Protein AF-A0A3E0P3C1-F1 (afdb_monomer_lite)

pLDDT: mean 73.98, std 21.39, range [29.39, 98.69]

Sequence (831 aa):
MNRNSLFGRLVDSTGSQTADRPEHHRMRLEPLEDRKMLALTVYVNDNWVNATDPGNPVEVGDFVTNSNDTINPGGIFAEYGVDAFGTVDGTSVGGVDKIFDAIQATDAGGTLNLLEGTYTESDVVIDRAMNFIGADPAQATSLIVPEIASSGDLSNFGPGTHSGIIVYSPSVTVTNVHLDGNGNGSLGGSLNFHQGITTLYDTQNGGDYASLRNGNLPVIQLGPIANQQRSIPALRFQNVTVDNTFWHGITLAAPQGKVYGESGTGLDIQDATVNNVGNGADLNRIGILGLNLDNSPLTPSSNVLNSTVNGAGVGVSLKVFGPPFDFADNDGARSKAGVSLTTVNNATFRAFEIEFSDGQEANLGNVANWTGANNATGIYLNYGAPLLSQFLINGAKIGMHVQNSPAVAQGGPVMYGGAVITGPGTGVAGSVGLLIDNDSTFTNSSNMIIAPSNVFTNFETGVLIQQTETPGDGLPSVLSLDRVSVSGNGTDIVVGDNSILRGQPQTSGSVVITGTGSVEPLFTNFENYYRDNPANSGSPQFSPPRASSQTTGDLSLGAGSTFAPLFTGETGTTGLFDFNSAANYPFATPPDDPVNGVVTAPYGALFNWFGNVTQDGSGQLVVGGTATNGYGYDFLFGSNNVPLGGNQFQLIPTDISDRTTLDIATKLGATNQAPVIGFGLFDIRGNANQWTIPASALNSTAYTTVSINLLSPSVDLTGPDSGMDLSAIAGYVFGGDQGTYNGVQNIPIAFNVDDISTSSLPASQMQVNGTVDLGGATLGGSFRVGYAPTAGQQFTIIDNDAADAVVGTFAGVPEGGSVTIDGQGFTVSYV

Foldseek 3Di:
DDDPDDDQDDDDDPDDDDDDDPDPPPRPPDPPPPPLQQDLAAEEDAEWEFPQDGPDADDQQTWTAQLVAPPCRRVDIDGQLRRYAAAYRNHHDPLRHALLSRLVSHDAQGEYEYEADEHADWANENQGAYEYEYDDVVGGAREYEYNAAADLDPFQQDPRAIAAYEYQYLHYAYYRHEYADQPPVVYPDRARHQEHYEPDEGLPDQFFRQGPPPGGDHHNDDDDCDPVPADARQAHYELYEAYRHAFEYYEDEDYAFHAHDAEDDRLAYYNYEFEAQHDVAAPRREHYEAERYHYLDDPPDFNAYLYEYEHTQEYYAFEYGYDDLDLPDPSTRATQGAHENYEYEAHQAEDYHHERHAERHPHEQYEYDYDADGAYEHYEYAEYAYEHEQYEYYAHQEPYEWALFDQDLSGTHEYDHAYEGAHNALPDPSREDYEFEYDPVGAAATEYEYEANYEFEGHVEREEYEYPHCHPVNAAHEYEYDHYEQEHHNAREEFYPSYEYEEDYPYPAAYEYEAAGEYHHDDPDPVPSPPPPPPDPDDDDDDHDDDDDDPPPRYHYYPNYDYDDPDDDDDDPDALDDLQDKDWFDDDDDDPDDDPQKDQDDDDDDDDFQFTWTRPRPQEIETAGQNPPPPQEGEDEDFDWDDPPPSMIGTDARACVPPFKHKHWYAYEPHDDHQKYKYWGQHPVRWIWIDIGGNVQHHHPGIDIDIDGPPPDTLGCDDPPPDRPCVPPDDDDPPDDDDEDEDDDDDQDADEQEEDAPDVDVVQAAEHAEEAENNQHADAYEHDPPDDDDPPDDDHRYHYPPPYAHHDDHHPQDAQRWDAYPNDIDGDHRD

Radius of gyration: 47.44 Å; chains: 1; bounding box: 122×72×143 Å

Secondary structure (DSSP, 8-state):
--------------------------------------EEEEEEEEEEEESSSTTSPP-TT-EEE-TT-SSSTT--EEEBTTTEEEEETTB--TTSSSHHHHHHHEEEEEEEEE-SEEEE-S-EEE-SSEEEE---TTT--EEEE-SSPPP--SSSS-TT---SEEE-SSEEEEES-EEETT--TTSSSS--EEEEEE----SSS-PPEEETTTEEE----PPP--TT-PPPPEEEEES-EEEEEEEEEEEEEPPTT--B-SS-S-EEEES-EEEEESTT--TT-EEEEEESB-----TT--SEES-EEES-SEEEEEE--SS---TT-TTS------EES-EEES-SSEEEEEEEE-S---EES-EEE--SS---EEEEEEEE--EEES-EEES-SEEEEEES----TT-S-EEES--EEE-S-TTSTT-EEEEEE--SSS-S--EEEE-TT-EEESSSEEEEE---S--TTS--EEEEEEEEEE-SSSEEEEE-TTEEEEEEEEESS-EEE-TT-EEE---S-HHHHTTS-TT---S----PPPPPP--GGGEEEPTT-EE--------S---SS---S--------PPS--STTEEE-SSS--S--SS-EEE-SSS-EEE-----SS--EEEEEE-EEEEEETTEEEEE-B--TT-SEEEEEEEE-TT---SEEEEEEEBTTS-EEEEEEEGGGS-SSS-EEEEEETTS--EE----SS---GGGSS-----S----B---------EEEEEE-SS--GGGSEEESS-EE-TTPPEEEEEPTT--PPTT----SEEE-SSS-EES-STT--TT-EEEETTEEEE----

Structure (mmCIF, N/CA/C/O backbone):
data_AF-A0A3E0P3C1-F1
#
_entry.id   AF-A0A3E0P3C1-F1
#
loop_
_atom_site.group_PDB
_atom_site.id
_atom_site.type_symbol
_atom_site.label_atom_id
_atom_site.label_alt_id
_atom_site.label_comp_id
_atom_site.label_asym_id
_atom_site.label_entity_id
_atom_site.label_seq_id
_atom_site.pdbx_PDB_ins_code
_atom_site.Cartn_x
_atom_site.Cartn_y
_atom_site.Cartn_z
_atom_site.occupancy
_atom_site.B_iso_or_equiv
_atom_site.auth_seq_id
_atom_site.auth_comp_id
_atom_site.auth_asym_id
_atom_site.auth_atom_id
_atom_site.pdbx_PDB_model_num
ATOM 1 N N . MET A 1 1 ? 27.665 5.000 -49.048 1.00 35.41 1 MET A N 1
ATOM 2 C CA . MET A 1 1 ? 28.244 6.037 -49.959 1.00 35.41 1 MET A CA 1
ATOM 3 C C . MET A 1 1 ? 27.494 7.369 -49.781 1.00 35.41 1 MET A C 1
ATOM 5 O O . MET A 1 1 ? 26.468 7.573 -50.420 1.00 35.41 1 MET A O 1
ATOM 9 N N . ASN A 1 2 ? 27.981 8.267 -48.909 1.00 34.09 2 ASN A N 1
ATOM 10 C CA . ASN A 1 2 ? 27.317 9.536 -48.547 1.00 34.09 2 ASN A CA 1
ATOM 11 C C . ASN A 1 2 ? 27.172 10.498 -49.737 1.00 34.09 2 ASN A C 1
ATOM 13 O O . ASN A 1 2 ? 28.155 11.047 -50.242 1.00 34.09 2 ASN A O 1
ATOM 17 N N . ARG A 1 3 ? 25.933 10.740 -50.179 1.00 40.00 3 ARG A N 1
ATOM 18 C CA . ARG A 1 3 ? 25.617 11.807 -51.137 1.00 40.00 3 ARG A CA 1
ATOM 19 C C . ARG A 1 3 ? 25.425 13.123 -50.390 1.00 40.00 3 ARG A C 1
ATOM 21 O O . ARG A 1 3 ? 24.310 13.494 -50.047 1.00 40.00 3 ARG A O 1
ATOM 28 N N . ASN A 1 4 ? 26.518 13.856 -50.203 1.00 37.88 4 ASN A N 1
ATOM 29 C CA . ASN A 1 4 ? 26.467 15.248 -49.765 1.00 37.88 4 ASN A CA 1
ATOM 30 C C . ASN A 1 4 ? 25.736 16.091 -50.822 1.00 37.88 4 ASN A C 1
ATOM 32 O O . ASN A 1 4 ? 26.283 16.393 -51.884 1.00 37.88 4 ASN A O 1
ATOM 36 N N . SER A 1 5 ? 24.487 16.463 -50.545 1.00 45.84 5 SER A N 1
ATOM 37 C CA . SER A 1 5 ? 23.762 17.460 -51.333 1.00 45.84 5 SER A CA 1
ATOM 38 C C . SER A 1 5 ? 24.360 18.840 -51.023 1.00 45.84 5 SER A C 1
ATOM 40 O O . SER A 1 5 ? 24.246 19.344 -49.907 1.00 45.84 5 SER A O 1
ATOM 42 N N . LEU A 1 6 ? 25.051 19.427 -52.001 1.00 41.44 6 LEU A N 1
ATOM 43 C CA . LEU A 1 6 ? 25.656 20.756 -51.917 1.00 41.44 6 LEU A CA 1
ATOM 44 C C . LEU A 1 6 ? 24.685 21.810 -52.462 1.00 41.44 6 LEU A C 1
ATOM 46 O O . LEU A 1 6 ? 24.405 21.822 -53.659 1.00 41.44 6 LEU A O 1
ATOM 50 N N . PHE A 1 7 ? 24.236 22.742 -51.619 1.00 51.78 7 PHE A N 1
ATOM 51 C CA . PHE A 1 7 ? 23.599 23.985 -52.067 1.00 51.78 7 PHE A CA 1
ATOM 52 C C . PHE A 1 7 ? 24.527 25.173 -51.803 1.00 51.78 7 PHE A C 1
ATOM 54 O O . PHE A 1 7 ? 24.922 25.436 -50.670 1.00 51.78 7 PHE A O 1
ATOM 61 N N . GLY A 1 8 ? 24.885 25.906 -52.859 1.00 43.03 8 GLY A N 1
ATOM 62 C CA . GLY A 1 8 ? 25.674 27.132 -52.749 1.00 43.03 8 GLY A CA 1
ATOM 63 C C . GLY A 1 8 ? 24.791 28.332 -52.411 1.00 43.03 8 GLY A C 1
ATOM 64 O O . GLY A 1 8 ? 23.916 28.692 -53.196 1.00 43.03 8 GLY A O 1
ATOM 65 N N . ARG A 1 9 ? 25.039 28.991 -51.274 1.00 49.94 9 ARG A N 1
ATOM 66 C CA . ARG A 1 9 ? 24.461 30.306 -50.958 1.00 49.94 9 ARG A CA 1
ATOM 67 C C . ARG A 1 9 ? 25.419 31.399 -51.437 1.00 49.94 9 ARG A C 1
ATOM 69 O O . ARG A 1 9 ? 26.488 31.584 -50.864 1.00 49.94 9 ARG A O 1
ATOM 76 N N . LEU A 1 10 ? 25.036 32.127 -52.485 1.00 46.75 10 LEU A N 1
ATOM 77 C CA . LEU A 1 10 ? 25.715 33.361 -52.895 1.00 46.75 10 LEU A CA 1
ATOM 78 C C . LEU A 1 10 ? 25.395 34.452 -51.868 1.00 46.75 10 LEU A C 1
ATOM 80 O O . LEU A 1 10 ? 24.243 34.859 -51.728 1.00 46.75 10 LEU A O 1
ATOM 84 N N . VAL A 1 11 ? 26.402 34.891 -51.116 1.00 52.03 11 VAL A N 1
ATOM 85 C CA . VAL A 1 11 ? 26.277 36.050 -50.228 1.00 52.03 11 VAL A CA 1
ATOM 86 C C . VAL A 1 11 ? 26.604 37.282 -51.059 1.00 52.03 11 VAL A C 1
ATOM 88 O O . VAL A 1 11 ? 27.761 37.498 -51.411 1.00 52.03 11 VAL A O 1
ATOM 91 N N . ASP A 1 12 ? 25.582 38.057 -51.411 1.00 53.28 12 ASP A N 1
ATOM 92 C CA . ASP A 1 12 ? 25.772 39.319 -52.119 1.00 53.28 12 ASP A CA 1
ATOM 93 C C . ASP A 1 12 ? 26.267 40.375 -51.118 1.00 53.28 12 ASP A C 1
ATOM 95 O O . ASP A 1 12 ? 25.561 40.753 -50.178 1.00 53.28 12 ASP A O 1
ATOM 99 N N . SER A 1 13 ? 27.522 40.802 -51.262 1.00 52.19 13 SER A N 1
ATOM 100 C CA . SER A 1 13 ? 28.108 41.856 -50.439 1.00 52.19 13 SER A CA 1
ATOM 101 C C . SER A 1 13 ? 27.638 43.212 -50.960 1.00 52.19 13 SER A C 1
ATOM 103 O O . SER A 1 13 ? 28.265 43.817 -51.831 1.00 52.19 13 SER A O 1
ATOM 105 N N . THR A 1 14 ? 26.538 43.732 -50.421 1.00 55.81 14 THR A N 1
ATOM 106 C CA . THR A 1 14 ? 26.162 45.131 -50.643 1.00 55.81 14 THR A CA 1
ATOM 107 C C . THR A 1 14 ? 27.131 46.035 -49.885 1.00 55.81 14 THR A C 1
ATOM 109 O O . THR A 1 14 ? 26.941 46.308 -48.701 1.00 55.81 14 THR A O 1
ATOM 112 N N . GLY A 1 15 ? 28.187 46.496 -50.556 1.00 54.06 15 GLY A N 1
ATOM 113 C CA . GLY A 1 15 ? 29.108 47.458 -49.962 1.00 54.06 15 GLY A CA 1
ATOM 114 C C . GLY A 1 15 ? 30.279 47.863 -50.850 1.00 54.06 15 GLY A C 1
ATOM 115 O O . GLY A 1 15 ? 31.320 47.226 -50.827 1.00 54.06 15 GLY A O 1
ATOM 116 N N . SER A 1 16 ? 30.120 49.021 -51.493 1.00 49.97 16 SER A N 1
ATOM 117 C CA . SER A 1 16 ? 31.176 49.916 -51.991 1.00 49.97 16 SER A CA 1
ATOM 118 C C . SER A 1 16 ? 31.812 49.609 -53.351 1.00 49.97 16 SER A C 1
ATOM 120 O O . SER A 1 16 ? 32.634 48.716 -53.529 1.00 49.97 16 SER A O 1
ATOM 122 N N . GLN A 1 17 ? 31.480 50.482 -54.305 1.00 58.97 17 GLN A N 1
ATOM 123 C CA . GLN A 1 17 ? 32.186 50.669 -55.565 1.00 58.97 17 GLN A CA 1
ATOM 124 C C . GLN A 1 17 ? 33.612 51.174 -55.309 1.00 58.97 17 GLN A C 1
ATOM 126 O O . GLN A 1 17 ? 33.792 52.341 -54.980 1.00 58.97 17 GLN A O 1
ATOM 131 N N . THR A 1 18 ? 34.616 50.341 -55.561 1.00 50.94 18 THR A N 1
ATOM 132 C CA . THR A 1 18 ? 35.906 50.786 -56.108 1.00 50.94 18 THR A CA 1
ATOM 133 C C . THR A 1 18 ? 36.514 49.648 -56.913 1.00 50.94 18 THR A C 1
ATOM 135 O O . THR A 1 18 ? 36.553 48.507 -56.462 1.00 50.94 18 THR A O 1
ATOM 138 N N . ALA A 1 19 ? 36.930 49.981 -58.131 1.00 59.31 19 ALA A N 1
ATOM 139 C CA . ALA A 1 19 ? 37.537 49.082 -59.096 1.00 59.31 19 ALA A CA 1
ATOM 140 C C . ALA A 1 19 ? 38.868 48.479 -58.602 1.00 59.31 19 ALA A C 1
ATOM 142 O O . ALA A 1 19 ? 39.541 49.053 -57.750 1.00 59.31 19 ALA A O 1
ATOM 143 N N . ASP A 1 20 ? 39.235 47.368 -59.246 1.00 57.44 20 ASP A N 1
ATOM 144 C CA . ASP A 1 20 ? 40.526 46.663 -59.230 1.00 57.44 20 ASP A CA 1
ATOM 145 C C . ASP A 1 20 ? 40.796 45.632 -58.125 1.00 57.44 20 ASP A C 1
ATOM 147 O O . ASP A 1 20 ? 41.609 45.836 -57.225 1.00 57.44 20 ASP A O 1
ATOM 151 N N . ARG A 1 21 ? 40.237 44.427 -58.322 1.00 54.62 21 ARG A N 1
ATOM 152 C CA . ARG A 1 21 ? 40.994 43.161 -58.475 1.00 54.62 21 ARG A CA 1
ATOM 153 C C . ARG A 1 21 ? 40.035 41.987 -58.739 1.00 54.62 21 ARG A C 1
ATOM 155 O O . ARG A 1 21 ? 38.959 41.959 -58.150 1.00 54.62 21 ARG A O 1
ATOM 162 N N . PRO A 1 22 ? 40.392 40.997 -59.581 1.00 52.56 22 PRO A N 1
ATOM 163 C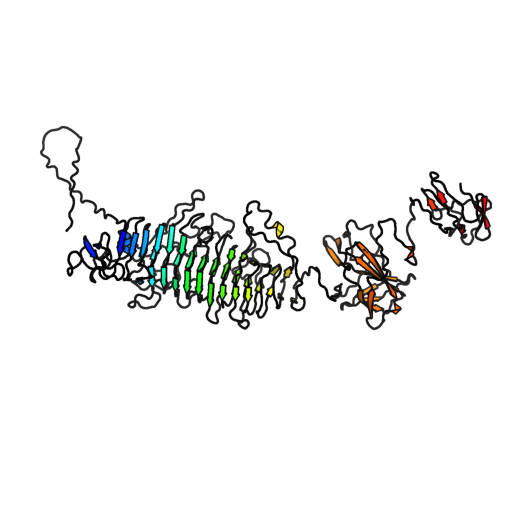 CA . PRO A 1 22 ? 39.622 39.765 -59.693 1.00 52.56 22 PRO A CA 1
ATOM 164 C C . PRO A 1 22 ? 39.881 38.927 -58.437 1.00 52.56 22 PRO A C 1
ATOM 166 O O . PRO A 1 22 ? 40.782 38.088 -58.398 1.00 52.56 22 PRO A O 1
ATOM 169 N N . GLU A 1 23 ? 39.132 39.191 -57.371 1.00 54.38 23 GLU A N 1
ATOM 170 C CA . GLU A 1 23 ? 39.083 38.276 -56.241 1.00 54.38 23 GLU A CA 1
ATOM 171 C C . GLU A 1 23 ? 38.337 37.025 -56.696 1.00 54.38 23 GLU A C 1
ATOM 173 O O . GLU A 1 23 ? 37.133 37.044 -56.944 1.00 54.38 23 GLU A O 1
ATOM 178 N N . HIS A 1 24 ? 39.074 35.924 -56.856 1.00 55.44 24 HIS A N 1
ATOM 179 C CA . HIS A 1 24 ? 38.476 34.603 -56.960 1.00 55.44 24 HIS A CA 1
ATOM 180 C C . HIS A 1 24 ? 37.530 34.434 -55.771 1.00 55.44 24 HIS A C 1
ATOM 182 O O . HIS A 1 24 ? 37.996 34.308 -54.638 1.00 55.44 24 HIS A O 1
ATOM 188 N N . HIS A 1 25 ? 36.219 34.438 -56.023 1.00 52.75 25 HIS A N 1
ATOM 189 C CA . HIS A 1 25 ? 35.223 34.043 -55.039 1.00 52.75 25 HIS A CA 1
ATOM 190 C C . HIS A 1 25 ? 35.566 32.624 -54.580 1.00 52.75 25 HIS A C 1
ATOM 192 O O . HIS A 1 25 ? 35.248 31.635 -55.241 1.00 52.75 25 HIS A O 1
ATOM 198 N N . ARG A 1 26 ? 36.293 32.517 -53.464 1.00 55.94 26 ARG A N 1
ATOM 199 C CA . ARG A 1 26 ? 36.486 31.252 -52.771 1.00 55.94 26 ARG A CA 1
ATOM 200 C C . ARG A 1 26 ? 35.104 30.854 -52.284 1.00 55.94 26 ARG A C 1
ATOM 202 O O . ARG A 1 26 ? 34.601 31.443 -51.333 1.00 55.94 26 ARG A O 1
ATOM 209 N N . MET A 1 27 ? 34.494 29.878 -52.955 1.00 54.22 27 MET A N 1
ATOM 210 C CA . MET A 1 27 ? 33.359 29.156 -52.396 1.00 54.22 27 MET A CA 1
ATOM 211 C C . MET A 1 27 ? 33.808 28.611 -51.044 1.00 54.22 27 MET A C 1
ATOM 213 O O . MET A 1 27 ? 34.619 27.688 -50.967 1.00 54.22 27 MET A O 1
ATOM 217 N N . ARG A 1 28 ? 33.340 29.249 -49.973 1.00 57.00 28 ARG A N 1
ATOM 218 C CA . ARG A 1 28 ? 33.499 28.734 -48.625 1.00 57.00 28 ARG A CA 1
ATOM 219 C C . ARG A 1 28 ? 32.432 27.659 -48.482 1.00 57.00 28 ARG A C 1
ATOM 221 O O . ARG A 1 28 ? 31.274 27.957 -48.221 1.00 57.00 28 ARG A O 1
ATOM 228 N N . LEU A 1 29 ? 32.821 26.426 -48.789 1.00 56.66 29 LEU A N 1
ATOM 229 C CA . LEU A 1 29 ? 32.034 25.253 -48.450 1.00 56.66 29 LEU A CA 1
ATOM 230 C C . LEU A 1 29 ? 32.091 25.144 -46.930 1.00 56.66 29 LEU A C 1
ATOM 232 O O . LEU A 1 29 ? 33.114 24.751 -46.371 1.00 56.66 29 LEU A O 1
ATOM 236 N N . GLU A 1 30 ? 31.043 25.603 -46.261 1.00 56.41 30 GLU A N 1
ATOM 237 C CA . GLU A 1 30 ? 30.852 25.248 -44.863 1.00 56.41 30 GLU A CA 1
ATOM 238 C C . GLU A 1 30 ? 30.452 23.768 -44.844 1.00 56.41 30 GLU A C 1
ATOM 240 O O . GLU A 1 30 ? 29.625 23.366 -45.672 1.00 56.41 30 GLU A O 1
ATOM 245 N N . PRO A 1 31 ? 31.075 22.930 -43.994 1.00 58.84 31 PRO A N 1
ATOM 246 C CA . PRO A 1 31 ? 30.571 21.588 -43.763 1.00 58.84 31 PRO A CA 1
ATOM 247 C C . PRO A 1 31 ? 29.092 21.726 -43.426 1.00 58.84 31 PRO A C 1
ATOM 249 O O . PRO A 1 31 ? 28.744 22.525 -42.553 1.00 58.84 31 PRO A O 1
ATOM 252 N N . LEU A 1 32 ? 28.231 21.009 -44.152 1.00 54.59 32 LEU A N 1
ATOM 253 C CA . LEU A 1 32 ? 26.868 20.824 -43.689 1.00 54.59 32 LEU A CA 1
ATOM 254 C C . LEU A 1 32 ? 27.040 20.219 -42.297 1.00 54.59 32 LEU A C 1
ATOM 256 O O . LEU A 1 32 ? 27.659 19.166 -42.165 1.00 54.59 32 LEU A O 1
ATOM 260 N N . GLU A 1 33 ? 26.632 20.947 -41.264 1.00 54.97 33 GLU A N 1
ATOM 261 C CA . GLU A 1 33 ? 26.453 20.341 -39.954 1.00 54.97 33 GLU A CA 1
ATOM 262 C C . GLU A 1 33 ? 25.623 19.087 -40.206 1.00 54.97 33 GLU A C 1
ATOM 264 O O . GLU A 1 33 ? 24.565 19.184 -40.837 1.00 54.97 33 GLU A O 1
ATOM 269 N N . ASP A 1 34 ? 26.159 17.921 -39.835 1.00 52.94 34 ASP A N 1
ATOM 270 C CA . ASP A 1 34 ? 25.433 16.661 -39.887 1.00 52.94 34 ASP A CA 1
ATOM 271 C C . ASP A 1 34 ? 24.226 16.835 -38.972 1.00 52.94 34 ASP A C 1
ATOM 273 O O . ASP A 1 34 ? 24.257 16.550 -37.774 1.00 52.94 34 ASP A O 1
ATOM 277 N N . ARG A 1 35 ? 23.148 17.386 -39.526 1.00 54.16 35 ARG A N 1
ATOM 278 C CA . ARG A 1 35 ? 21.845 17.377 -38.899 1.00 54.16 35 ARG A CA 1
ATOM 279 C C . ARG A 1 35 ? 21.413 15.933 -39.013 1.00 54.16 35 ARG A C 1
ATOM 281 O O . ARG A 1 35 ? 20.778 15.561 -39.996 1.00 54.16 35 ARG A O 1
ATOM 288 N N . LYS A 1 36 ? 21.840 15.122 -38.038 1.00 59.53 36 LYS A N 1
ATOM 289 C CA . LYS A 1 36 ? 21.245 13.819 -37.765 1.00 59.53 36 LYS A CA 1
ATOM 290 C C . LYS A 1 36 ? 19.742 14.064 -37.747 1.00 59.53 36 LYS A C 1
ATOM 292 O O . LYS A 1 36 ? 19.247 14.750 -36.853 1.00 59.53 36 LYS A O 1
ATOM 297 N N . MET A 1 37 ? 19.050 13.634 -38.799 1.00 66.75 37 MET A N 1
ATOM 298 C CA . MET A 1 37 ? 17.600 13.679 -38.800 1.00 66.75 37 MET A CA 1
ATOM 299 C C . MET A 1 37 ? 17.183 12.630 -37.788 1.00 66.75 37 MET A C 1
ATOM 301 O O . MET A 1 37 ? 17.379 11.442 -38.020 1.00 66.75 37 MET A O 1
ATOM 305 N N . LEU A 1 38 ? 16.715 13.091 -36.635 1.00 83.00 38 LEU A N 1
ATOM 306 C CA . LEU A 1 38 ? 16.047 12.225 -35.686 1.00 83.00 38 LEU A CA 1
ATOM 307 C C . LEU A 1 38 ? 14.837 11.606 -36.394 1.00 83.00 38 LEU A C 1
ATOM 309 O O . LEU A 1 38 ? 14.194 12.248 -37.231 1.00 83.00 38 LEU A O 1
ATOM 313 N N . ALA A 1 39 ? 14.582 10.337 -36.109 1.00 80.94 39 ALA A N 1
ATOM 314 C CA . ALA A 1 39 ? 13.478 9.617 -36.709 1.00 80.94 39 ALA A CA 1
ATOM 315 C C . ALA A 1 39 ? 12.274 9.635 -35.766 1.00 80.94 39 ALA A C 1
ATOM 317 O O . ALA A 1 39 ? 12.392 9.436 -34.554 1.00 80.94 39 ALA A O 1
ATOM 318 N N . LEU A 1 40 ? 11.086 9.823 -36.342 1.00 90.06 40 LEU A N 1
ATOM 319 C CA . LEU A 1 40 ? 9.828 9.728 -35.602 1.00 90.06 40 LEU A CA 1
ATOM 320 C C . LEU A 1 40 ? 9.569 8.297 -35.104 1.00 90.06 40 LEU A C 1
ATOM 322 O O . LEU A 1 40 ? 8.887 8.096 -34.098 1.00 90.06 40 LEU A O 1
ATOM 326 N N . THR A 1 41 ? 10.084 7.296 -35.818 1.00 96.56 41 THR A N 1
ATOM 327 C CA . THR A 1 41 ? 9.980 5.881 -35.463 1.00 96.56 41 THR A CA 1
ATOM 328 C C . THR A 1 41 ? 11.331 5.214 -35.654 1.00 96.56 41 THR A C 1
ATOM 330 O O . THR A 1 41 ? 11.903 5.312 -36.733 1.00 96.56 41 THR A O 1
ATOM 333 N N . VAL A 1 42 ? 11.815 4.544 -34.612 1.00 97.69 42 VAL A N 1
ATOM 334 C CA . VAL A 1 42 ? 13.087 3.818 -34.587 1.00 97.69 42 VAL A CA 1
ATOM 335 C C . VAL A 1 42 ? 12.831 2.367 -34.185 1.00 97.69 42 VAL A C 1
ATOM 337 O O . VAL A 1 42 ? 11.923 2.090 -33.399 1.00 97.69 42 VAL A O 1
ATOM 340 N N . TYR A 1 43 ? 13.627 1.442 -34.712 1.00 97.81 43 TYR A N 1
ATOM 341 C CA . TYR A 1 43 ? 13.576 0.017 -34.404 1.00 97.81 43 TYR A CA 1
ATOM 342 C C . TYR A 1 43 ? 14.909 -0.464 -33.832 1.00 97.81 43 TYR A C 1
ATOM 344 O O . TYR A 1 43 ? 15.975 -0.085 -34.318 1.00 97.81 43 TYR A O 1
ATOM 352 N N . VAL A 1 44 ? 14.849 -1.341 -32.835 1.00 97.88 44 VAL A N 1
ATOM 353 C CA . VAL A 1 44 ? 16.015 -2.038 -32.280 1.00 97.88 44 VAL A CA 1
ATOM 354 C C . VAL A 1 44 ? 15.807 -3.539 -32.445 1.00 97.88 44 VAL A C 1
ATOM 356 O O . VAL A 1 44 ? 14.743 -4.032 -32.085 1.00 97.88 44 VAL A O 1
ATOM 359 N N . ASN A 1 45 ? 16.804 -4.250 -32.974 1.00 96.88 45 ASN A N 1
ATOM 360 C CA . ASN A 1 45 ? 16.798 -5.712 -33.088 1.00 96.88 45 ASN A CA 1
ATOM 361 C C . ASN A 1 45 ? 18.171 -6.286 -32.698 1.00 96.88 45 ASN A C 1
ATOM 363 O O . ASN A 1 45 ? 19.213 -5.697 -32.998 1.00 96.88 45 ASN A O 1
ATOM 367 N N . ASP A 1 46 ? 18.185 -7.434 -32.030 1.00 94.81 46 ASP A N 1
ATOM 368 C CA . ASP A 1 46 ? 19.396 -8.173 -31.674 1.00 94.81 46 ASP A CA 1
ATOM 369 C C . ASP A 1 46 ? 19.924 -9.074 -32.811 1.00 94.81 46 ASP A C 1
ATOM 371 O O . ASP A 1 46 ? 21.002 -9.658 -32.674 1.00 94.81 46 ASP A O 1
ATOM 375 N N . ASN A 1 47 ? 19.203 -9.180 -33.934 1.00 94.06 47 ASN A N 1
ATOM 376 C CA . ASN A 1 47 ? 19.496 -10.173 -34.971 1.00 94.06 47 ASN A CA 1
ATOM 377 C C . ASN A 1 47 ? 19.187 -9.752 -36.428 1.00 94.06 47 ASN A C 1
ATOM 379 O O . ASN A 1 47 ? 18.991 -10.625 -37.283 1.00 94.06 47 ASN A O 1
ATOM 383 N N . TRP A 1 48 ? 19.173 -8.447 -36.732 1.00 95.38 48 TRP A N 1
ATOM 384 C CA . TRP A 1 48 ? 18.902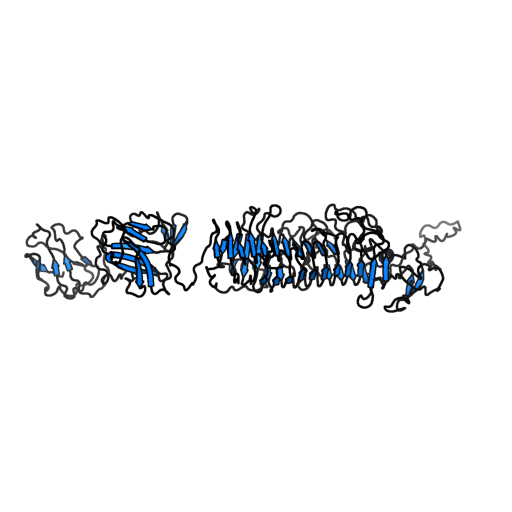 -7.913 -38.075 1.00 95.38 48 TRP A CA 1
ATOM 385 C C . TRP A 1 48 ? 19.614 -8.693 -39.194 1.00 95.38 48 TRP A C 1
ATOM 387 O O . TRP A 1 48 ? 20.768 -9.095 -39.053 1.00 95.38 48 TRP A O 1
ATOM 397 N N . VAL A 1 49 ? 18.959 -8.810 -40.350 1.00 94.50 49 VAL A N 1
ATOM 398 C CA . VAL A 1 49 ? 19.566 -9.336 -41.583 1.00 94.50 49 VAL A CA 1
ATOM 399 C C . VAL A 1 49 ? 19.948 -8.177 -42.491 1.00 94.50 49 VAL A C 1
ATOM 401 O O . VAL A 1 49 ? 19.093 -7.340 -42.800 1.00 94.50 49 VAL A O 1
ATOM 404 N N . ASN A 1 50 ? 21.193 -8.139 -42.970 1.00 94.00 50 ASN A N 1
ATOM 405 C CA . ASN A 1 50 ? 21.603 -7.162 -43.976 1.00 94.00 50 ASN A CA 1
ATOM 406 C C . ASN A 1 50 ? 20.905 -7.455 -45.316 1.00 94.00 50 ASN A C 1
ATOM 408 O O . ASN A 1 50 ? 21.102 -8.508 -45.926 1.00 94.00 50 ASN A O 1
ATOM 412 N N . ALA A 1 51 ? 20.068 -6.523 -45.772 1.00 92.31 51 ALA A N 1
ATOM 413 C CA . ALA A 1 51 ? 19.297 -6.649 -47.004 1.00 92.31 51 ALA A CA 1
ATOM 414 C C . ALA A 1 51 ? 19.982 -5.995 -48.214 1.00 92.31 51 ALA A C 1
ATOM 416 O O . ALA A 1 51 ? 19.696 -6.381 -49.351 1.00 92.31 51 ALA A O 1
ATOM 417 N N . THR A 1 52 ? 20.868 -5.017 -47.994 1.00 87.62 52 THR A N 1
ATOM 418 C CA . THR A 1 52 ? 21.593 -4.329 -49.072 1.00 87.62 52 THR A CA 1
ATOM 419 C C . THR A 1 52 ? 22.685 -5.216 -49.662 1.00 87.62 52 THR A C 1
ATOM 421 O O . THR A 1 52 ? 22.767 -5.335 -50.889 1.00 87.62 52 THR A O 1
ATOM 424 N N . ASP A 1 53 ? 23.512 -5.847 -48.821 1.00 86.12 53 ASP A N 1
ATOM 425 C CA . ASP A 1 53 ? 24.603 -6.719 -49.272 1.00 86.12 53 ASP A CA 1
ATOM 426 C C . ASP A 1 53 ? 24.867 -7.941 -48.355 1.00 86.12 53 ASP A C 1
ATOM 428 O O . ASP A 1 53 ? 25.912 -8.068 -47.715 1.00 86.12 53 ASP A O 1
ATOM 432 N N . PRO A 1 54 ? 23.950 -8.929 -48.346 1.00 82.44 54 PRO A N 1
ATOM 433 C CA . PRO A 1 54 ? 24.051 -10.100 -47.476 1.00 82.44 54 PRO A CA 1
ATOM 434 C C . PRO A 1 54 ? 25.449 -10.753 -47.480 1.00 82.44 54 PRO A C 1
ATOM 436 O O . PRO A 1 54 ? 25.937 -11.194 -48.526 1.00 82.44 54 PRO A O 1
ATOM 439 N N . GLY A 1 55 ? 26.073 -10.857 -46.301 1.00 75.56 55 GLY A N 1
ATOM 440 C CA . GLY A 1 55 ? 27.369 -11.518 -46.099 1.00 75.56 55 GLY A CA 1
ATOM 441 C C . GLY A 1 55 ? 28.603 -10.608 -46.069 1.00 75.56 55 GLY A C 1
ATOM 442 O O . GLY A 1 55 ? 29.706 -11.120 -45.858 1.00 75.56 55 GLY A O 1
ATOM 443 N N . ASN A 1 56 ? 28.446 -9.294 -46.242 1.00 85.12 56 ASN A N 1
ATOM 444 C CA . ASN A 1 56 ? 29.500 -8.313 -45.976 1.00 85.12 56 ASN A CA 1
ATOM 445 C C . ASN A 1 56 ? 29.334 -7.678 -44.579 1.00 85.12 56 ASN A C 1
ATOM 447 O O . ASN A 1 56 ? 28.254 -7.765 -43.991 1.00 85.12 56 ASN A O 1
ATOM 451 N N . PRO A 1 57 ? 30.396 -7.067 -44.011 1.00 86.38 57 PRO A N 1
ATOM 452 C CA . PRO A 1 57 ? 30.277 -6.298 -42.774 1.00 86.38 57 PRO A CA 1
ATOM 453 C C . PRO A 1 57 ? 29.263 -5.168 -42.946 1.00 86.38 57 PRO A C 1
ATOM 455 O O . PRO A 1 57 ? 29.353 -4.432 -43.924 1.00 86.38 57 PRO A O 1
ATOM 458 N N . VAL A 1 58 ? 28.344 -5.022 -41.993 1.00 91.56 58 VAL A N 1
ATOM 459 C CA . VAL A 1 58 ? 27.338 -3.958 -42.046 1.00 91.56 58 VAL A CA 1
ATOM 460 C C . VAL A 1 58 ? 27.976 -2.573 -41.882 1.00 91.56 58 VAL A C 1
ATOM 462 O O . VAL A 1 58 ? 28.855 -2.373 -41.036 1.00 91.56 58 VAL A O 1
ATOM 465 N N . GLU A 1 59 ? 27.513 -1.603 -42.664 1.00 92.69 59 GLU A N 1
ATOM 466 C CA . GLU A 1 59 ? 27.857 -0.190 -42.550 1.00 92.69 59 GLU A CA 1
ATOM 467 C C . GLU A 1 59 ? 26.622 0.653 -42.181 1.00 92.69 59 GLU A C 1
ATOM 469 O O . GLU A 1 59 ? 25.473 0.304 -42.453 1.00 92.69 59 GLU A O 1
ATOM 474 N N . VAL A 1 60 ? 26.850 1.812 -41.554 1.00 92.31 60 VAL A N 1
ATOM 475 C CA . VAL A 1 60 ? 25.778 2.801 -41.349 1.00 92.31 60 VAL A CA 1
ATOM 476 C C . VAL A 1 60 ? 25.257 3.267 -42.713 1.00 92.31 60 VAL A C 1
ATOM 478 O O . VAL A 1 60 ? 26.042 3.671 -43.576 1.00 92.31 60 VAL A O 1
ATOM 481 N N . GLY A 1 61 ? 23.936 3.250 -42.883 1.00 90.69 61 GLY A N 1
ATOM 482 C CA . GLY A 1 61 ? 23.244 3.547 -44.137 1.00 90.69 61 GLY A CA 1
ATOM 483 C C . GLY A 1 61 ? 22.860 2.312 -44.962 1.00 90.69 61 GLY A C 1
ATOM 484 O O . GLY A 1 61 ? 22.197 2.458 -45.991 1.00 90.69 61 GLY A O 1
ATOM 485 N N . ASP A 1 62 ? 23.258 1.106 -44.546 1.00 93.50 62 ASP A N 1
ATOM 486 C CA . ASP A 1 62 ? 22.754 -0.127 -45.153 1.00 93.50 62 ASP A CA 1
ATOM 487 C C . ASP A 1 62 ? 21.300 -0.381 -44.754 1.00 93.50 62 ASP A C 1
ATOM 489 O O . ASP A 1 62 ? 20.851 0.020 -43.683 1.00 93.50 62 ASP A O 1
ATOM 493 N N . PHE A 1 63 ? 20.548 -1.071 -45.609 1.00 95.62 63 PHE A N 1
ATOM 494 C CA . PHE A 1 63 ? 19.192 -1.479 -45.286 1.00 95.62 63 PHE A CA 1
ATOM 495 C C . PHE A 1 63 ? 19.212 -2.837 -44.608 1.00 95.62 63 PHE A C 1
ATOM 497 O O . PHE A 1 63 ? 19.827 -3.787 -45.096 1.00 95.62 63 PHE A O 1
ATOM 504 N N . VAL A 1 64 ? 18.476 -2.931 -43.511 1.00 96.00 64 VAL A N 1
ATOM 505 C CA . VAL A 1 64 ? 18.316 -4.145 -42.721 1.00 96.00 64 VAL A CA 1
ATOM 506 C C . VAL A 1 64 ? 16.854 -4.551 -42.643 1.00 96.00 64 VAL A C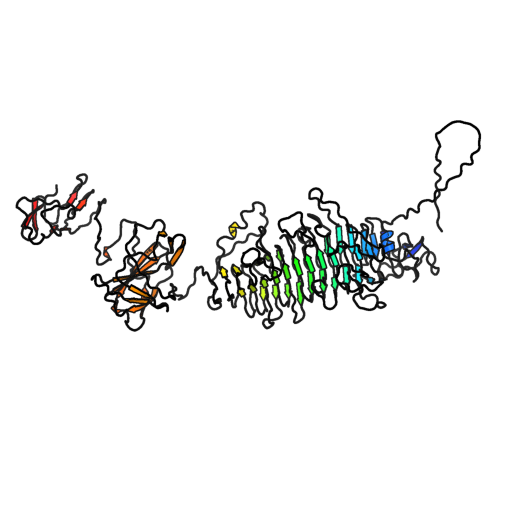 1
ATOM 508 O O . VAL A 1 64 ? 15.942 -3.738 -42.815 1.00 96.00 64 VAL A O 1
ATOM 511 N N . THR A 1 65 ? 16.627 -5.837 -42.398 1.00 96.06 65 THR A N 1
ATOM 512 C CA . THR A 1 65 ? 15.288 -6.404 -42.268 1.00 96.06 65 THR A CA 1
ATOM 513 C C . THR A 1 65 ? 15.193 -7.399 -41.121 1.00 96.06 65 THR A C 1
ATOM 515 O O . THR A 1 65 ? 16.145 -8.122 -40.829 1.00 96.06 65 THR A O 1
ATOM 518 N N . ASN A 1 66 ? 14.028 -7.467 -40.480 1.00 95.12 66 ASN A N 1
ATOM 519 C CA . ASN A 1 66 ? 13.750 -8.370 -39.364 1.00 95.12 66 ASN A CA 1
ATOM 520 C C . ASN A 1 66 ? 13.356 -9.781 -39.851 1.00 95.12 66 ASN A C 1
ATOM 522 O O . ASN A 1 66 ? 12.440 -10.415 -39.340 1.00 95.12 66 ASN A O 1
ATOM 526 N N . SER A 1 67 ? 13.985 -10.273 -40.920 1.00 92.06 67 SER A N 1
ATOM 527 C CA . SER A 1 67 ? 13.596 -11.551 -41.543 1.00 92.06 67 SER A CA 1
ATOM 528 C C . SER A 1 67 ? 13.829 -12.776 -40.648 1.00 92.06 67 SER A C 1
ATOM 530 O O . SER A 1 67 ? 13.276 -13.836 -40.935 1.00 92.06 67 SER A O 1
ATOM 532 N N . ASN A 1 68 ? 14.624 -12.631 -39.586 1.00 90.00 68 ASN A N 1
ATOM 533 C CA . ASN A 1 68 ? 14.893 -13.678 -38.601 1.00 90.00 68 ASN A CA 1
ATOM 534 C C . ASN A 1 68 ? 13.919 -13.671 -37.409 1.00 90.00 68 ASN A C 1
ATOM 536 O O . ASN A 1 68 ? 13.912 -14.638 -36.647 1.00 90.00 68 ASN A O 1
ATOM 540 N N . ASP A 1 69 ? 13.093 -12.632 -37.269 1.00 90.38 69 ASP A N 1
ATOM 541 C CA . ASP A 1 69 ? 12.097 -12.528 -36.203 1.00 90.38 69 ASP A CA 1
ATOM 542 C C . ASP A 1 69 ? 10.901 -13.449 -36.482 1.00 90.38 69 ASP A C 1
ATOM 544 O O . ASP A 1 69 ? 10.533 -13.724 -37.626 1.00 90.38 69 ASP A O 1
ATOM 548 N N . THR A 1 70 ? 10.254 -13.925 -35.427 1.00 87.94 70 THR A N 1
ATOM 549 C CA . THR A 1 70 ? 9.014 -14.698 -35.496 1.00 87.94 70 THR A CA 1
ATOM 550 C C . THR A 1 70 ? 7.777 -13.811 -35.671 1.00 87.94 70 THR A C 1
ATOM 552 O O . THR A 1 70 ? 6.819 -14.219 -36.337 1.00 87.94 70 THR A O 1
ATOM 555 N N . ILE A 1 71 ? 7.799 -12.584 -35.144 1.00 83.44 71 ILE A N 1
ATOM 556 C CA . ILE A 1 71 ? 6.740 -11.586 -35.287 1.00 83.44 71 ILE A CA 1
ATOM 557 C C . ILE A 1 71 ? 6.986 -10.751 -36.542 1.00 83.44 71 ILE A C 1
ATOM 559 O O . ILE A 1 71 ? 7.965 -10.019 -36.655 1.00 83.44 71 ILE A O 1
ATOM 563 N N . ASN A 1 72 ? 6.027 -10.803 -37.473 1.00 76.75 72 ASN A N 1
ATOM 564 C CA . ASN A 1 72 ? 6.078 -10.081 -38.749 1.00 76.75 72 ASN A CA 1
ATOM 565 C C . ASN A 1 72 ? 7.441 -10.233 -39.470 1.00 76.75 72 ASN A C 1
ATOM 567 O O . ASN A 1 72 ? 8.062 -9.212 -39.786 1.00 76.75 72 ASN A O 1
ATOM 571 N N . PRO A 1 73 ? 7.913 -11.471 -39.739 1.00 85.06 73 PRO A N 1
ATOM 572 C CA . PRO A 1 73 ? 9.206 -11.719 -40.376 1.00 85.06 73 PRO A CA 1
ATOM 573 C C . PRO A 1 73 ? 9.332 -10.947 -41.685 1.00 85.06 73 PRO A C 1
ATOM 575 O O . PRO A 1 73 ? 8.503 -11.085 -42.589 1.00 85.06 73 PRO A O 1
ATOM 578 N N . GLY A 1 74 ? 10.378 -10.131 -41.784 1.00 83.12 74 GLY A N 1
ATOM 579 C CA . GLY A 1 74 ? 10.669 -9.316 -42.964 1.00 83.12 74 GLY A CA 1
ATOM 580 C C . GLY A 1 74 ? 9.669 -8.183 -43.222 1.00 83.12 74 GLY A C 1
ATOM 581 O O . GLY A 1 74 ? 9.719 -7.545 -44.273 1.00 83.12 74 GLY A O 1
ATOM 582 N N . GLY A 1 75 ? 8.746 -7.933 -42.288 1.00 89.38 75 GLY A N 1
ATOM 583 C CA . GLY A 1 75 ? 7.779 -6.840 -42.356 1.00 89.38 75 GLY A CA 1
ATOM 584 C C . GLY A 1 75 ? 8.399 -5.469 -42.086 1.00 89.38 75 GLY A C 1
ATOM 585 O O . GLY A 1 75 ? 7.800 -4.455 -42.440 1.00 89.38 75 GLY A O 1
ATOM 586 N N . ILE A 1 76 ? 9.594 -5.436 -41.492 1.00 93.75 76 ILE A N 1
ATOM 587 C CA . ILE A 1 76 ? 10.351 -4.219 -41.211 1.00 93.75 76 ILE A CA 1
ATOM 588 C C . ILE A 1 76 ? 11.555 -4.155 -42.154 1.00 93.75 76 ILE A C 1
ATOM 590 O O . ILE A 1 76 ? 12.305 -5.124 -42.308 1.00 93.75 76 ILE A O 1
ATOM 594 N N . PHE A 1 77 ? 11.714 -2.996 -42.791 1.00 94.50 77 PHE A N 1
ATOM 595 C CA . PHE A 1 77 ? 12.817 -2.654 -43.683 1.00 94.50 77 PHE A CA 1
ATOM 596 C C . PHE A 1 77 ? 13.240 -1.217 -43.373 1.00 94.50 77 PHE A C 1
ATOM 598 O O . PHE A 1 77 ? 12.441 -0.297 -43.553 1.00 94.50 77 PHE A O 1
ATOM 605 N N . ALA A 1 78 ? 14.454 -1.045 -42.859 1.00 95.38 78 ALA A N 1
ATOM 606 C CA . ALA A 1 78 ? 14.914 0.196 -42.238 1.00 95.38 78 ALA A CA 1
ATOM 607 C C . ALA A 1 78 ? 16.409 0.432 -42.517 1.00 95.38 78 ALA A C 1
ATOM 609 O O . ALA A 1 78 ? 17.131 -0.501 -42.865 1.00 95.38 78 ALA A O 1
ATOM 610 N N . GLU A 1 79 ? 16.862 1.678 -42.419 1.00 95.88 79 GLU A N 1
ATOM 611 C CA . GLU A 1 79 ? 18.237 2.118 -42.654 1.00 95.88 79 GLU A CA 1
ATOM 612 C C . GLU A 1 79 ? 19.048 2.079 -41.343 1.00 95.88 79 GLU A C 1
ATOM 614 O O . GLU A 1 79 ? 18.757 2.768 -40.357 1.00 95.88 79 GLU A O 1
ATOM 619 N N . TYR A 1 80 ? 20.092 1.250 -41.325 1.00 95.88 80 TYR A N 1
ATOM 620 C CA . TYR A 1 80 ? 20.925 0.993 -40.157 1.00 95.88 80 TYR A CA 1
ATOM 621 C C . TYR A 1 80 ? 21.700 2.245 -39.730 1.00 95.88 80 TYR A C 1
ATOM 623 O O . TYR A 1 80 ? 22.401 2.874 -40.524 1.00 95.88 80 TYR A O 1
ATOM 631 N N . GLY A 1 81 ? 21.569 2.614 -38.457 1.00 92.38 81 GLY A N 1
ATOM 632 C CA . GLY A 1 81 ? 22.110 3.837 -37.869 1.00 92.38 81 GLY A CA 1
ATOM 633 C C . GLY A 1 81 ? 21.282 5.105 -38.106 1.00 92.38 81 GLY A C 1
ATOM 634 O O . GLY A 1 81 ? 21.704 6.177 -37.664 1.00 92.38 81 GLY A O 1
ATOM 635 N N . VAL A 1 82 ? 20.124 4.999 -38.772 1.00 93.00 82 VAL A N 1
ATOM 636 C CA . VAL A 1 82 ? 19.153 6.094 -38.944 1.00 93.00 82 VAL A CA 1
ATOM 637 C C . VAL A 1 82 ? 17.857 5.769 -38.207 1.00 93.00 82 VAL A C 1
ATOM 639 O O . VAL A 1 82 ? 17.523 6.448 -37.238 1.00 93.00 82 VAL A O 1
ATOM 642 N N . ASP A 1 83 ? 17.158 4.714 -38.628 1.00 95.50 83 ASP A N 1
ATOM 643 C CA . ASP A 1 83 ? 15.915 4.231 -38.016 1.00 95.50 83 ASP A CA 1
ATOM 644 C C . ASP A 1 83 ? 15.959 2.735 -37.640 1.00 95.50 83 ASP A C 1
ATOM 646 O O . ASP A 1 83 ? 15.009 2.237 -37.036 1.00 95.50 83 ASP A O 1
ATOM 650 N N . ALA A 1 84 ? 17.081 2.043 -37.882 1.00 96.81 84 ALA A N 1
ATOM 651 C CA . ALA A 1 84 ? 17.379 0.710 -37.347 1.00 96.81 84 ALA A CA 1
ATOM 652 C C . ALA A 1 84 ? 18.675 0.666 -36.525 1.00 96.81 84 ALA A C 1
ATOM 654 O O . ALA A 1 84 ? 19.712 1.172 -36.948 1.00 96.81 84 ALA A O 1
ATOM 655 N N . PHE A 1 85 ? 18.625 0.007 -35.367 1.00 97.69 85 PHE A N 1
ATOM 656 C CA . PHE A 1 85 ? 19.722 -0.094 -34.399 1.00 97.69 85 PHE A CA 1
ATOM 657 C C . PHE A 1 85 ? 19.854 -1.518 -33.856 1.00 97.69 85 PHE A C 1
ATOM 659 O O . PHE A 1 85 ? 18.899 -2.294 -33.885 1.00 97.69 85 PHE A O 1
ATOM 666 N N . GLY A 1 86 ? 21.028 -1.858 -33.330 1.00 95.94 86 GLY A N 1
ATOM 667 C CA . GLY A 1 86 ? 21.318 -3.160 -32.732 1.00 95.94 86 GLY A CA 1
ATOM 668 C C . GLY A 1 86 ? 22.325 -3.979 -33.537 1.00 95.94 86 GLY A C 1
ATOM 669 O O . GLY A 1 86 ? 23.264 -3.425 -34.112 1.00 95.94 86 GLY A O 1
ATOM 670 N N . THR A 1 87 ? 22.165 -5.302 -33.554 1.00 94.12 87 THR A N 1
ATOM 671 C CA . THR A 1 87 ? 23.139 -6.232 -34.157 1.00 94.12 87 THR A CA 1
ATOM 672 C C . THR A 1 87 ? 22.623 -6.755 -35.492 1.00 94.12 87 THR A C 1
ATOM 674 O O . THR A 1 87 ? 21.454 -7.104 -35.605 1.00 94.12 87 THR A O 1
ATOM 677 N N . VAL A 1 88 ? 23.501 -6.824 -36.493 1.00 93.38 88 VAL A N 1
ATOM 678 C CA . VAL A 1 88 ? 23.227 -7.274 -37.862 1.00 93.38 88 VAL A CA 1
ATOM 679 C C . VAL A 1 88 ? 24.124 -8.462 -38.196 1.00 93.38 88 VAL A C 1
ATOM 681 O O . VAL A 1 88 ? 25.352 -8.353 -38.157 1.00 93.38 88 VAL A O 1
ATOM 684 N N . ASP A 1 89 ? 23.520 -9.616 -38.481 1.00 89.56 89 ASP A N 1
ATOM 685 C CA . ASP A 1 89 ? 24.213 -10.870 -38.809 1.00 89.56 89 ASP A CA 1
ATOM 686 C C . ASP A 1 89 ? 25.332 -11.241 -37.801 1.00 89.56 89 ASP A C 1
ATOM 688 O O . ASP A 1 89 ? 26.393 -11.760 -38.154 1.00 89.56 89 ASP A O 1
ATOM 692 N N . GLY A 1 90 ? 25.103 -10.951 -36.513 1.00 86.38 90 GLY A N 1
ATOM 693 C CA . GLY A 1 90 ? 26.052 -11.197 -35.417 1.00 86.38 90 GLY A CA 1
ATOM 694 C C . GLY A 1 90 ? 27.190 -10.173 -35.293 1.00 86.38 90 GLY A C 1
ATOM 695 O O . GLY A 1 90 ? 28.110 -10.374 -34.499 1.00 86.38 90 GLY A O 1
ATOM 696 N N . THR A 1 91 ? 27.144 -9.084 -36.061 1.00 89.12 91 THR A N 1
ATOM 697 C CA . THR A 1 91 ? 28.097 -7.966 -36.013 1.00 89.12 91 THR A CA 1
ATOM 698 C C . THR A 1 91 ? 27.382 -6.650 -35.723 1.00 89.12 91 THR A C 1
ATOM 700 O O . THR A 1 91 ? 26.176 -6.539 -35.911 1.00 89.12 91 THR A O 1
ATOM 703 N N . SER A 1 92 ? 28.094 -5.631 -35.253 1.00 89.88 92 SER A N 1
ATOM 704 C CA . SER A 1 92 ? 27.503 -4.311 -35.039 1.00 89.88 92 SER A CA 1
ATOM 705 C C . SER A 1 92 ? 28.519 -3.200 -35.284 1.00 89.88 92 SER A C 1
ATOM 707 O O . SER A 1 92 ? 29.735 -3.425 -35.257 1.00 89.88 92 SER A O 1
ATOM 709 N N . VAL A 1 93 ? 28.016 -1.992 -35.537 1.00 92.00 93 VAL A N 1
ATOM 710 C CA . VAL A 1 93 ? 28.830 -0.776 -35.611 1.00 92.00 93 VAL A CA 1
ATOM 711 C C . VAL A 1 93 ? 28.651 -0.004 -34.307 1.00 92.00 93 VAL A C 1
ATOM 713 O O . VAL A 1 93 ? 27.531 0.251 -33.879 1.00 92.00 93 VAL A O 1
ATOM 716 N N . GLY A 1 94 ? 29.759 0.369 -33.663 1.00 91.50 94 GLY A N 1
ATOM 717 C CA . GLY A 1 94 ? 29.703 1.084 -32.387 1.00 91.50 94 GLY A CA 1
ATOM 718 C C . GLY A 1 94 ? 28.961 2.419 -32.497 1.00 91.50 94 GLY A C 1
ATOM 719 O O . GLY A 1 94 ? 29.230 3.205 -33.409 1.00 91.50 94 GLY A O 1
ATOM 720 N N . GLY A 1 95 ? 28.063 2.682 -31.547 1.00 89.75 95 GLY A N 1
ATOM 721 C CA . GLY A 1 95 ? 27.237 3.895 -31.503 1.00 89.75 95 GLY A CA 1
ATOM 722 C C . GLY A 1 95 ? 25.943 3.800 -32.316 1.00 89.75 95 GLY A C 1
ATOM 723 O O . GLY A 1 95 ? 25.256 4.810 -32.485 1.00 89.75 95 GLY A O 1
ATOM 724 N N . VAL A 1 96 ? 25.634 2.613 -32.845 1.00 92.50 96 VAL A N 1
ATOM 725 C CA . VAL A 1 96 ? 24.325 2.248 -33.410 1.00 92.50 96 VAL A CA 1
ATOM 726 C C . VAL A 1 96 ? 23.873 0.855 -32.940 1.00 92.50 96 VAL A C 1
ATOM 728 O O . VAL A 1 96 ? 22.933 0.280 -33.487 1.00 92.50 96 VAL A O 1
ATOM 731 N N . ASP A 1 97 ? 24.549 0.291 -31.939 1.00 93.12 97 ASP A N 1
ATOM 732 C CA . ASP A 1 97 ? 24.417 -1.101 -31.508 1.00 93.12 97 ASP A CA 1
ATOM 733 C C . ASP A 1 97 ? 23.614 -1.273 -30.213 1.00 93.12 97 ASP A C 1
ATOM 735 O O . ASP A 1 97 ? 23.271 -2.401 -29.850 1.00 93.12 97 ASP A O 1
ATOM 739 N N . LYS A 1 98 ? 23.297 -0.173 -29.520 1.00 95.38 98 LYS A N 1
ATOM 740 C CA . LYS A 1 98 ? 22.607 -0.175 -28.224 1.00 95.38 98 LYS A CA 1
ATOM 741 C C . LYS A 1 98 ? 21.193 0.394 -28.287 1.00 95.38 98 LYS A C 1
ATOM 743 O O . LYS A 1 98 ? 20.864 1.209 -29.150 1.00 95.38 98 LYS A O 1
ATOM 748 N N . ILE A 1 99 ? 20.367 0.019 -27.307 1.00 97.75 99 ILE A N 1
ATOM 749 C CA . ILE A 1 99 ? 19.048 0.630 -27.089 1.00 97.75 99 ILE A CA 1
ATOM 750 C C . ILE A 1 99 ? 19.235 2.118 -26.791 1.00 97.75 99 ILE A C 1
ATOM 752 O O . ILE A 1 99 ? 18.490 2.953 -27.300 1.00 97.75 99 ILE A O 1
ATOM 756 N N . PHE A 1 100 ? 20.261 2.462 -26.007 1.00 95.75 100 PHE A N 1
ATOM 757 C CA . PHE A 1 100 ? 20.585 3.854 -25.723 1.00 95.75 100 PHE A CA 1
ATOM 758 C C . PHE A 1 100 ? 20.842 4.668 -27.003 1.00 95.75 100 PHE A C 1
ATOM 760 O O . PHE A 1 100 ? 20.298 5.762 -27.140 1.00 95.75 100 PHE A O 1
ATOM 767 N N . ASP A 1 101 ? 21.583 4.132 -27.977 1.00 95.25 101 ASP A N 1
ATOM 768 C CA . ASP A 1 101 ? 21.847 4.830 -29.245 1.00 95.25 101 ASP A CA 1
ATOM 769 C C . ASP A 1 101 ? 20.554 5.088 -30.033 1.00 95.25 101 ASP A C 1
ATOM 771 O O . ASP A 1 101 ? 20.347 6.178 -30.572 1.00 95.25 101 ASP A O 1
ATOM 775 N N . ALA A 1 102 ? 19.647 4.111 -30.033 1.00 97.00 102 ALA A N 1
ATOM 776 C CA . ALA A 1 102 ? 18.334 4.229 -30.654 1.00 97.00 102 ALA A CA 1
ATOM 777 C C . ALA A 1 102 ? 17.460 5.297 -29.977 1.00 97.00 102 ALA A C 1
ATOM 779 O O . ALA A 1 102 ? 16.798 6.084 -30.659 1.00 97.00 102 ALA A O 1
ATOM 780 N N . ILE A 1 103 ? 17.498 5.390 -28.641 1.00 96.31 103 ILE A N 1
ATOM 781 C CA . ILE A 1 103 ? 16.848 6.482 -27.897 1.00 96.31 103 ILE A CA 1
ATOM 782 C C . ILE A 1 103 ? 17.419 7.817 -28.369 1.00 96.31 103 ILE A C 1
ATOM 784 O O . ILE A 1 103 ? 16.652 8.722 -28.697 1.00 96.31 103 ILE A O 1
ATOM 788 N N . GLN A 1 104 ? 18.749 7.922 -28.476 1.00 94.25 104 GLN A N 1
ATOM 789 C CA . GLN A 1 104 ? 19.427 9.138 -28.927 1.00 94.25 104 GLN A CA 1
ATOM 790 C C . GLN A 1 104 ? 19.067 9.544 -30.366 1.00 94.25 104 GLN A C 1
ATOM 792 O O . GLN A 1 104 ? 19.098 10.738 -30.672 1.00 94.25 104 GLN A O 1
ATOM 797 N N . ALA A 1 105 ? 18.674 8.594 -31.216 1.00 94.50 105 ALA A N 1
ATOM 798 C CA . ALA A 1 105 ? 18.215 8.830 -32.584 1.00 94.50 105 ALA A CA 1
ATOM 799 C C . ALA A 1 105 ? 16.698 9.061 -32.725 1.00 94.50 105 ALA A C 1
ATOM 801 O O . ALA A 1 105 ? 16.241 9.475 -33.792 1.00 94.50 105 ALA A O 1
ATOM 802 N N . THR A 1 106 ? 15.915 8.835 -31.667 1.00 96.00 106 THR A N 1
ATOM 803 C CA . THR A 1 106 ? 14.460 9.028 -31.694 1.00 96.00 106 THR A CA 1
ATOM 804 C C . THR A 1 106 ? 14.095 10.485 -31.402 1.00 96.00 106 THR A C 1
ATOM 806 O O . THR A 1 106 ? 14.637 11.101 -30.475 1.00 96.00 106 THR A O 1
ATOM 809 N N . ASP A 1 107 ? 13.155 11.032 -32.176 1.00 94.19 107 ASP A N 1
ATOM 810 C CA . ASP A 1 107 ? 12.570 12.357 -31.949 1.00 94.19 107 ASP A CA 1
ATOM 811 C C . ASP A 1 107 ? 11.871 12.456 -30.584 1.00 94.19 107 ASP A C 1
ATOM 813 O O . ASP A 1 107 ? 11.278 11.495 -30.092 1.00 94.19 107 ASP A O 1
ATOM 817 N N . ALA A 1 108 ? 11.859 13.650 -29.986 1.00 91.88 108 ALA A N 1
ATOM 818 C CA . ALA A 1 108 ? 11.022 13.902 -28.814 1.00 91.88 108 ALA A CA 1
ATOM 819 C C . ALA A 1 108 ? 9.530 13.783 -29.189 1.00 91.88 108 ALA A C 1
ATOM 821 O O . ALA A 1 108 ? 9.041 14.463 -30.089 1.00 91.88 108 ALA A O 1
ATOM 822 N N . GLY A 1 109 ? 8.804 12.918 -28.486 1.00 91.12 109 GLY A N 1
ATOM 823 C CA . GLY A 1 109 ? 7.444 12.481 -28.803 1.00 91.12 109 GLY A CA 1
ATOM 824 C C . GLY A 1 109 ? 7.380 11.321 -29.807 1.00 91.12 109 GLY A C 1
ATOM 825 O O . GLY A 1 109 ? 6.281 10.873 -30.129 1.00 91.12 109 GLY A O 1
ATOM 826 N N . GLY A 1 110 ? 8.526 10.841 -30.301 1.00 96.56 110 GLY A N 1
ATOM 827 C CA . GLY A 1 110 ? 8.639 9.715 -31.223 1.00 96.56 110 GLY A CA 1
ATOM 828 C C . GLY A 1 110 ? 8.442 8.352 -30.557 1.00 96.56 110 GLY A C 1
ATOM 829 O O . GLY A 1 110 ? 8.135 8.243 -29.369 1.00 96.56 110 GLY A O 1
ATOM 830 N N . THR A 1 111 ? 8.592 7.294 -31.352 1.00 98.00 111 THR A N 1
ATOM 831 C CA . THR A 1 111 ? 8.409 5.900 -30.922 1.00 98.00 111 THR A CA 1
ATOM 832 C C . THR A 1 111 ? 9.663 5.075 -31.184 1.00 98.00 111 THR A C 1
ATOM 834 O O . THR A 1 111 ? 10.172 5.068 -32.301 1.00 98.00 111 THR A O 1
ATOM 837 N N . LEU A 1 112 ? 10.119 4.335 -30.178 1.00 98.38 112 LEU A N 1
ATOM 838 C CA . LEU A 1 112 ? 11.132 3.294 -30.302 1.00 98.38 112 LEU A CA 1
ATOM 839 C C . LEU A 1 112 ? 10.453 1.938 -30.129 1.00 98.38 112 LEU A C 1
ATOM 841 O O . LEU A 1 112 ? 9.821 1.687 -29.103 1.00 98.38 112 LEU A O 1
ATOM 845 N N . ASN A 1 113 ? 10.602 1.075 -31.129 1.00 97.94 113 ASN A N 1
ATOM 846 C CA . ASN A 1 113 ? 10.140 -0.306 -31.103 1.00 97.94 113 ASN A CA 1
ATOM 847 C C . ASN A 1 113 ? 11.330 -1.228 -30.826 1.00 97.94 113 ASN A C 1
ATOM 849 O O . ASN A 1 113 ? 12.218 -1.379 -31.666 1.00 97.94 113 ASN A O 1
ATOM 853 N N . LEU A 1 114 ? 11.346 -1.836 -29.648 1.00 97.88 114 LEU A N 1
ATOM 854 C CA . LEU A 1 114 ? 12.261 -2.906 -29.293 1.00 97.88 114 LEU A CA 1
ATOM 855 C C . LEU A 1 114 ? 11.651 -4.208 -29.820 1.00 97.88 114 LEU A C 1
ATOM 857 O O . LEU A 1 114 ? 10.598 -4.630 -29.346 1.00 97.88 114 LEU A O 1
ATOM 861 N N . LEU A 1 115 ? 12.260 -4.810 -30.838 1.00 97.06 115 LEU A N 1
ATOM 862 C CA . LEU A 1 115 ? 11.751 -6.049 -31.425 1.00 97.06 115 LEU A CA 1
ATOM 863 C C . LEU A 1 115 ? 11.973 -7.229 -30.470 1.00 97.06 115 LEU A C 1
ATOM 865 O O . LEU A 1 115 ? 12.563 -7.074 -29.393 1.00 97.06 115 LEU A O 1
ATOM 869 N N . GLU A 1 116 ? 11.441 -8.401 -30.807 1.00 95.38 116 GLU A N 1
ATOM 870 C CA . GLU A 1 116 ? 11.675 -9.590 -29.987 1.00 95.38 116 GLU A CA 1
ATOM 871 C C . GLU A 1 116 ? 13.174 -9.904 -29.920 1.00 95.38 116 GLU A C 1
ATOM 873 O O . GLU A 1 116 ? 13.905 -9.625 -30.864 1.00 95.38 116 GLU A O 1
ATOM 878 N N . GLY A 1 117 ? 13.641 -10.442 -28.797 1.00 95.50 117 GLY A N 1
ATOM 879 C CA . GLY A 1 117 ? 15.061 -10.739 -28.625 1.00 95.50 117 GLY A CA 1
ATOM 880 C C . GLY A 1 117 ? 15.558 -10.527 -27.203 1.00 95.50 117 GLY A C 1
ATOM 881 O O . GLY A 1 117 ? 14.797 -10.171 -26.298 1.00 95.50 117 GLY A O 1
ATOM 882 N N . THR A 1 118 ? 16.853 -10.770 -27.005 1.00 96.62 118 THR A N 1
ATOM 883 C CA . THR A 1 118 ? 17.554 -10.564 -25.731 1.00 96.62 118 THR A CA 1
ATOM 884 C C . THR A 1 118 ? 18.638 -9.500 -25.878 1.00 96.62 118 THR A C 1
ATOM 886 O O . THR A 1 118 ? 19.658 -9.695 -26.535 1.00 96.62 118 THR A O 1
ATOM 889 N N . TYR A 1 119 ? 18.456 -8.385 -25.183 1.00 97.81 119 TYR A N 1
ATOM 890 C CA . TYR A 1 119 ? 19.300 -7.202 -25.256 1.00 97.81 119 TYR A CA 1
ATOM 891 C C . TYR A 1 119 ? 20.158 -7.094 -23.997 1.00 97.81 119 TYR A C 1
ATOM 893 O O . TYR A 1 119 ? 19.648 -6.893 -22.897 1.00 97.81 119 TYR A O 1
ATOM 901 N N . THR A 1 120 ? 21.476 -7.233 -24.152 1.00 97.12 120 THR A N 1
ATOM 902 C CA . THR A 1 120 ? 22.428 -7.069 -23.040 1.00 97.12 120 THR A CA 1
ATOM 903 C C . THR A 1 120 ? 22.788 -5.594 -22.866 1.00 97.12 120 THR A C 1
ATOM 905 O O . THR A 1 120 ? 23.649 -5.075 -23.587 1.00 97.12 120 THR A O 1
ATOM 908 N N . GLU A 1 121 ? 22.129 -4.925 -21.922 1.00 97.00 121 GLU A N 1
ATOM 909 C CA . GLU A 1 121 ? 22.341 -3.515 -21.601 1.00 97.00 121 GLU A CA 1
ATOM 910 C C . GLU A 1 121 ? 21.902 -3.187 -20.160 1.00 97.00 121 GLU A C 1
ATOM 912 O O . GLU A 1 121 ? 20.870 -3.660 -19.686 1.00 97.00 121 GLU A O 1
ATOM 917 N N . SER A 1 122 ? 22.685 -2.355 -19.469 1.00 95.62 122 SER A N 1
ATOM 918 C CA . SER A 1 122 ? 22.305 -1.725 -18.196 1.00 95.62 122 SER A CA 1
ATOM 919 C C . SER A 1 122 ? 22.230 -0.210 -18.373 1.00 95.62 122 SER A C 1
ATOM 921 O O . SER A 1 122 ? 22.854 0.351 -19.273 1.00 95.62 122 SER A O 1
ATOM 923 N N . ASP A 1 123 ? 21.510 0.454 -17.476 1.00 94.25 123 ASP A N 1
ATOM 924 C CA . ASP A 1 123 ? 21.332 1.903 -17.430 1.00 94.25 123 ASP A CA 1
ATOM 925 C C . ASP A 1 123 ? 20.762 2.467 -18.741 1.00 94.25 123 ASP A C 1
ATOM 927 O O . ASP A 1 123 ? 21.292 3.427 -19.303 1.00 94.25 123 ASP A O 1
ATOM 931 N N . VAL A 1 124 ? 19.664 1.882 -19.234 1.00 95.81 124 VAL A N 1
ATOM 932 C CA . VAL A 1 124 ? 18.938 2.395 -20.404 1.00 95.81 124 VAL A CA 1
ATOM 933 C C . VAL A 1 124 ? 18.274 3.723 -20.031 1.00 95.81 124 VAL A C 1
ATOM 935 O O . VAL A 1 124 ? 17.195 3.752 -19.436 1.00 95.81 124 VAL A O 1
ATOM 938 N N . VAL A 1 125 ? 18.936 4.836 -20.352 1.00 93.56 125 VAL A N 1
ATOM 939 C CA . VAL A 1 125 ? 18.461 6.186 -20.016 1.00 93.56 125 VAL A CA 1
ATOM 940 C C . VAL A 1 125 ? 17.506 6.719 -21.081 1.00 93.56 125 VAL A C 1
ATOM 942 O O . VAL A 1 125 ? 17.904 6.945 -22.222 1.00 93.56 125 VAL A O 1
ATOM 945 N N . ILE A 1 126 ? 16.268 7.009 -20.680 1.00 93.38 126 ILE A N 1
ATOM 946 C CA . ILE A 1 126 ? 15.257 7.686 -21.497 1.00 93.38 126 ILE A CA 1
ATOM 947 C C . ILE A 1 126 ? 15.202 9.166 -21.098 1.00 93.38 126 ILE A C 1
ATOM 949 O O . ILE A 1 126 ? 14.540 9.541 -20.132 1.00 93.38 126 ILE A O 1
ATOM 953 N N . ASP A 1 127 ? 15.902 10.019 -21.844 1.00 89.44 127 ASP A N 1
ATOM 954 C CA . ASP A 1 127 ? 16.093 11.448 -21.536 1.00 89.44 127 ASP A CA 1
ATOM 955 C C . ASP A 1 127 ? 15.167 12.411 -22.294 1.00 89.44 127 ASP A C 1
ATOM 957 O O . ASP A 1 127 ? 15.214 13.627 -22.097 1.00 89.44 127 ASP A O 1
ATOM 961 N N . ARG A 1 128 ? 14.278 11.879 -23.131 1.00 88.56 128 ARG A N 1
ATOM 962 C CA . ARG A 1 128 ? 13.323 12.645 -23.938 1.00 88.56 128 ARG A CA 1
ATOM 963 C C . ARG A 1 128 ? 11.937 12.037 -23.883 1.00 88.56 128 ARG A C 1
ATOM 965 O O . ARG A 1 128 ? 11.770 10.876 -23.517 1.00 88.56 128 ARG A O 1
ATOM 972 N N . ALA A 1 129 ? 10.950 12.840 -24.263 1.00 91.12 129 ALA A N 1
ATOM 973 C CA . ALA A 1 129 ? 9.590 12.347 -24.352 1.00 91.12 129 ALA A CA 1
ATOM 974 C C . ALA A 1 129 ? 9.531 11.271 -25.442 1.00 91.12 129 ALA A C 1
ATOM 976 O O . ALA A 1 129 ? 10.054 11.523 -26.523 1.00 91.12 129 ALA A O 1
ATOM 977 N N . MET A 1 130 ? 8.940 10.103 -25.191 1.00 95.38 130 MET A N 1
ATOM 978 C CA . MET A 1 130 ? 8.798 9.054 -26.212 1.00 95.38 130 MET A CA 1
ATOM 979 C C . MET A 1 130 ? 7.870 7.915 -25.780 1.00 95.38 130 MET A C 1
ATOM 981 O O . MET A 1 130 ? 7.597 7.728 -24.592 1.00 95.38 130 MET A O 1
ATOM 985 N N . ASN A 1 131 ? 7.459 7.112 -26.762 1.00 97.12 131 ASN A N 1
ATOM 986 C CA . ASN A 1 131 ? 6.912 5.777 -26.545 1.00 97.12 131 ASN A CA 1
ATOM 987 C C . ASN A 1 131 ? 8.029 4.743 -26.728 1.00 97.12 131 ASN A C 1
ATOM 989 O O . ASN A 1 131 ? 8.630 4.670 -27.797 1.00 97.12 131 ASN A O 1
ATOM 993 N N . PHE A 1 132 ? 8.295 3.946 -25.702 1.00 98.19 132 PHE A N 1
ATOM 994 C CA . PHE A 1 132 ? 9.212 2.813 -25.725 1.00 98.19 132 PHE A CA 1
ATOM 995 C C . PHE A 1 132 ? 8.382 1.528 -25.698 1.00 98.19 132 PHE A C 1
ATOM 997 O O . PHE A 1 132 ? 7.749 1.218 -24.690 1.00 98.19 132 PHE A O 1
ATOM 1004 N N . ILE A 1 133 ? 8.355 0.793 -26.805 1.00 98.12 133 ILE A N 1
ATOM 1005 C CA . ILE A 1 133 ? 7.418 -0.313 -27.014 1.00 98.12 133 ILE A CA 1
ATOM 1006 C C . ILE A 1 133 ? 8.203 -1.587 -27.318 1.00 98.12 133 ILE A C 1
ATOM 1008 O O . ILE A 1 133 ? 8.934 -1.628 -28.300 1.00 98.12 133 ILE A O 1
ATOM 1012 N N . GLY A 1 134 ? 8.053 -2.618 -26.491 1.00 97.69 134 GLY A N 1
ATOM 1013 C CA . GLY A 1 134 ? 8.531 -3.967 -26.785 1.00 97.69 134 GLY A CA 1
ATOM 1014 C C . GLY A 1 134 ? 7.558 -4.773 -27.650 1.00 97.69 134 GLY A C 1
ATOM 1015 O O . GLY A 1 134 ? 6.428 -4.350 -27.924 1.00 97.69 134 GLY A O 1
ATOM 1016 N N . ALA A 1 135 ? 7.999 -5.956 -28.067 1.00 94.50 135 ALA A N 1
ATOM 1017 C CA . ALA A 1 135 ? 7.206 -6.923 -28.814 1.00 94.50 135 ALA A CA 1
ATOM 1018 C C . ALA A 1 135 ? 5.913 -7.320 -28.079 1.00 94.50 135 ALA A C 1
ATOM 1020 O O . ALA A 1 135 ? 5.826 -7.238 -26.858 1.00 94.50 135 ALA A O 1
ATOM 1021 N N . ASP A 1 136 ? 4.897 -7.769 -28.824 1.00 90.75 136 ASP A N 1
ATOM 1022 C CA . ASP A 1 136 ? 3.658 -8.293 -28.236 1.00 90.75 136 ASP A CA 1
ATOM 1023 C C . ASP A 1 136 ? 3.969 -9.515 -27.345 1.00 90.75 136 ASP A C 1
ATOM 1025 O O . ASP A 1 136 ? 4.329 -10.567 -27.884 1.00 90.75 136 ASP A O 1
ATOM 1029 N N . PRO A 1 137 ? 3.784 -9.426 -26.013 1.00 87.19 137 PRO A N 1
ATOM 1030 C CA . PRO A 1 137 ? 4.187 -10.479 -25.085 1.00 87.19 137 PRO A CA 1
ATOM 1031 C C . PRO A 1 137 ? 3.318 -11.733 -25.182 1.00 87.19 137 PRO A C 1
ATOM 1033 O O . PRO A 1 137 ? 3.676 -12.770 -24.628 1.00 87.19 137 PRO A O 1
ATOM 1036 N N . ALA A 1 138 ? 2.190 -11.680 -25.900 1.00 87.81 138 ALA A N 1
ATOM 1037 C CA . ALA A 1 138 ? 1.430 -12.878 -26.243 1.00 87.81 138 ALA A CA 1
ATOM 1038 C C . ALA A 1 138 ? 2.110 -13.722 -27.340 1.00 87.81 138 ALA A C 1
ATOM 1040 O O . ALA A 1 138 ? 1.733 -14.879 -27.536 1.00 87.81 138 ALA A O 1
ATOM 1041 N N . GLN A 1 139 ? 3.074 -13.150 -28.066 1.00 87.00 139 GLN A N 1
ATOM 1042 C CA . GLN A 1 139 ? 3.731 -13.768 -29.218 1.00 87.00 139 GLN A CA 1
ATOM 1043 C C . GLN A 1 139 ? 5.235 -13.960 -28.997 1.00 87.00 139 GLN A C 1
ATOM 1045 O O . GLN A 1 139 ? 5.740 -15.044 -29.280 1.00 87.00 139 GLN A O 1
ATOM 1050 N N . ALA A 1 140 ? 5.933 -12.949 -28.471 1.00 90.94 140 ALA A N 1
ATOM 1051 C CA . ALA A 1 140 ? 7.366 -12.998 -28.195 1.00 90.94 140 ALA A CA 1
ATOM 1052 C C . ALA A 1 140 ? 7.776 -11.975 -27.123 1.00 90.94 140 ALA A C 1
ATOM 1054 O O . ALA A 1 140 ? 7.002 -11.096 -26.757 1.00 90.94 140 ALA A O 1
ATOM 1055 N N . THR A 1 141 ? 9.013 -12.068 -26.635 1.00 94.00 141 THR A N 1
ATOM 1056 C CA . THR A 1 141 ? 9.510 -11.223 -25.541 1.00 94.00 141 THR A CA 1
ATOM 1057 C C . THR A 1 141 ? 10.626 -10.302 -26.021 1.00 94.00 141 THR A C 1
ATOM 1059 O O . THR A 1 141 ? 11.571 -10.752 -26.667 1.00 94.00 141 THR A O 1
ATOM 1062 N N . SER A 1 142 ? 10.556 -9.027 -25.639 1.00 97.62 142 SER A N 1
ATOM 1063 C CA . SER A 1 142 ? 11.692 -8.101 -25.678 1.00 97.62 142 SER A CA 1
ATOM 1064 C C . SER A 1 142 ? 12.346 -8.058 -24.299 1.00 97.62 142 SER A C 1
ATOM 1066 O O . SER A 1 142 ? 11.873 -7.354 -23.401 1.00 97.62 142 SER A O 1
ATOM 1068 N N . LEU A 1 143 ? 13.393 -8.866 -24.121 1.00 98.19 143 LEU A N 1
ATOM 1069 C CA . LEU A 1 143 ? 14.059 -9.093 -22.842 1.00 98.19 143 LEU A CA 1
ATOM 1070 C C . LEU A 1 143 ? 15.324 -8.236 -22.720 1.00 98.19 143 LEU A C 1
ATOM 1072 O O . LEU A 1 143 ? 16.246 -8.383 -23.514 1.00 98.19 143 LEU A O 1
ATOM 1076 N N . ILE A 1 144 ? 15.406 -7.391 -21.696 1.00 98.69 144 ILE A N 1
ATOM 1077 C CA . ILE A 1 144 ? 16.606 -6.628 -21.337 1.00 98.69 144 ILE A CA 1
ATOM 1078 C C . ILE A 1 144 ? 17.305 -7.323 -20.165 1.00 98.69 144 ILE A C 1
ATOM 1080 O O . ILE A 1 144 ? 16.700 -7.566 -19.117 1.00 98.69 144 ILE A O 1
ATOM 1084 N N . VAL A 1 145 ? 18.591 -7.625 -20.335 1.00 98.56 145 VAL A N 1
ATOM 1085 C CA . VAL A 1 145 ? 19.438 -8.288 -19.333 1.00 98.56 145 VAL A CA 1
ATOM 1086 C C . VAL A 1 145 ? 20.663 -7.429 -19.012 1.00 98.56 145 VAL A C 1
ATOM 1088 O O . VAL A 1 145 ? 21.157 -6.724 -19.892 1.00 98.56 145 VAL A O 1
ATOM 1091 N N . PRO A 1 146 ? 21.194 -7.488 -17.781 1.00 97.88 146 PRO A N 1
ATOM 1092 C CA . PRO A 1 146 ? 22.261 -6.593 -17.348 1.00 97.88 146 PRO A CA 1
ATOM 1093 C C . PRO A 1 146 ? 23.554 -6.804 -18.137 1.00 97.88 146 PRO A C 1
ATOM 1095 O O . PRO A 1 146 ? 23.980 -7.939 -18.362 1.00 97.88 146 PRO A O 1
ATOM 1098 N N . GLU A 1 147 ? 24.226 -5.709 -18.503 1.00 96.56 147 GLU A N 1
ATOM 1099 C CA . GLU A 1 147 ? 25.562 -5.758 -19.118 1.00 96.56 147 GLU A CA 1
ATOM 1100 C C . GLU A 1 147 ? 26.685 -5.902 -18.089 1.00 96.56 147 GLU A C 1
ATOM 1102 O O . GLU A 1 147 ? 27.748 -6.449 -18.384 1.00 96.56 147 GLU A O 1
ATOM 1107 N N . ILE A 1 148 ? 26.433 -5.444 -16.866 1.00 95.62 148 ILE A N 1
ATOM 1108 C CA . ILE A 1 148 ? 27.375 -5.469 -15.753 1.00 95.62 148 ILE A CA 1
ATOM 1109 C C . ILE A 1 148 ? 26.642 -5.808 -14.454 1.00 95.62 148 ILE A C 1
ATOM 1111 O O . ILE A 1 148 ? 25.458 -5.513 -14.295 1.00 95.62 148 ILE A O 1
ATOM 1115 N N . ALA A 1 149 ? 27.350 -6.438 -13.518 1.00 93.94 149 ALA A N 1
ATOM 1116 C CA . ALA A 1 149 ? 26.817 -6.711 -12.191 1.00 93.94 149 ALA A CA 1
ATOM 1117 C C . ALA A 1 149 ? 26.647 -5.407 -11.396 1.00 93.94 149 ALA A C 1
ATOM 1119 O O . ALA A 1 149 ? 27.614 -4.667 -11.207 1.00 93.94 149 ALA A O 1
ATOM 1120 N N . SER A 1 150 ? 25.438 -5.151 -10.895 1.00 92.06 150 SER A N 1
ATOM 1121 C CA . SER A 1 150 ? 25.194 -4.069 -9.941 1.00 92.06 150 SER A CA 1
ATOM 1122 C C . SER A 1 150 ? 25.805 -4.374 -8.571 1.00 92.06 150 SER A C 1
ATOM 1124 O O . SER A 1 150 ? 25.735 -5.498 -8.070 1.00 92.06 150 SER A O 1
ATOM 1126 N N . SER A 1 151 ? 26.326 -3.344 -7.904 1.00 88.69 151 SER A N 1
ATOM 1127 C CA . SER A 1 151 ? 26.653 -3.414 -6.483 1.00 88.69 151 SER A CA 1
ATOM 1128 C C . SER A 1 151 ? 25.384 -3.587 -5.632 1.00 88.69 151 SER A C 1
ATOM 1130 O O . SER A 1 151 ? 24.292 -3.123 -5.982 1.00 88.69 151 SER A O 1
ATOM 1132 N N . GLY A 1 152 ? 25.534 -4.285 -4.503 1.00 83.62 152 GLY A N 1
ATOM 1133 C CA . GLY A 1 152 ? 24.480 -4.513 -3.511 1.00 83.62 152 GLY A CA 1
ATOM 1134 C C . GLY A 1 152 ? 24.393 -3.409 -2.451 1.00 83.62 152 GLY A C 1
ATOM 1135 O O . GLY A 1 152 ? 24.285 -3.705 -1.261 1.00 83.62 152 GLY A O 1
ATOM 1136 N N . ASP A 1 153 ? 24.534 -2.148 -2.857 1.00 81.75 153 ASP A N 1
ATOM 1137 C CA . ASP A 1 153 ? 24.504 -0.991 -1.954 1.00 81.75 153 ASP A CA 1
ATOM 1138 C C . ASP A 1 153 ? 23.086 -0.746 -1.382 1.00 81.75 153 ASP A C 1
ATOM 1140 O O . ASP A 1 153 ? 22.089 -1.060 -2.013 1.00 81.75 153 ASP A O 1
ATOM 1144 N N . LEU A 1 154 ? 22.943 -0.199 -0.176 1.00 78.56 154 LEU A N 1
ATOM 1145 C CA . LEU A 1 154 ? 21.632 0.103 0.426 1.00 78.56 154 LEU A CA 1
ATOM 1146 C C . LEU A 1 154 ? 21.196 1.568 0.252 1.00 78.56 154 LEU A C 1
ATOM 1148 O O . LEU A 1 154 ? 20.179 1.966 0.812 1.00 78.56 154 LEU A O 1
ATOM 1152 N N . SER A 1 155 ? 21.973 2.386 -0.460 1.00 69.62 155 SER A N 1
ATOM 1153 C CA . SER A 1 155 ? 21.908 3.849 -0.358 1.00 69.62 155 SER A CA 1
ATOM 1154 C C . SER A 1 155 ? 21.174 4.618 -1.471 1.00 69.62 155 SER A C 1
ATOM 1156 O O . SER A 1 155 ? 21.395 5.821 -1.557 1.00 69.62 155 SER A O 1
ATOM 1158 N N . ASN A 1 156 ? 20.315 4.038 -2.329 1.00 67.62 156 ASN A N 1
ATOM 1159 C CA . ASN A 1 156 ? 19.869 4.746 -3.563 1.00 67.62 156 ASN A CA 1
ATOM 1160 C C . ASN A 1 156 ? 20.382 4.108 -4.870 1.00 67.62 156 ASN A C 1
ATOM 1162 O O . ASN A 1 156 ? 19.761 3.438 -5.694 1.00 67.62 156 ASN A O 1
ATOM 1166 N N . PHE A 1 157 ? 21.645 4.453 -5.008 1.00 77.00 157 PHE A N 1
ATOM 1167 C CA . PHE A 1 157 ? 22.314 4.807 -6.236 1.00 77.00 157 PHE A CA 1
ATOM 1168 C C . PHE A 1 157 ? 23.796 4.939 -5.883 1.00 77.00 157 PHE A C 1
ATOM 1170 O O . PHE A 1 157 ? 24.503 5.837 -6.334 1.00 77.00 157 PHE A O 1
ATOM 1177 N N . GLY A 1 158 ? 24.249 4.080 -4.966 1.00 75.19 158 GLY A N 1
ATOM 1178 C CA . GLY A 1 158 ? 25.616 4.087 -4.496 1.00 75.19 158 GLY A CA 1
ATOM 1179 C C . GLY A 1 158 ? 26.594 3.748 -5.621 1.00 75.19 158 GLY A C 1
ATOM 1180 O O . GLY A 1 158 ? 26.193 3.292 -6.701 1.00 75.19 158 GLY A O 1
ATOM 1181 N N . PRO A 1 159 ? 27.899 3.957 -5.403 1.00 80.81 159 PRO A N 1
ATOM 1182 C CA . PRO A 1 159 ? 28.910 3.651 -6.404 1.00 80.81 159 PRO A CA 1
ATOM 1183 C C . PRO A 1 159 ? 28.775 2.220 -6.960 1.00 80.81 159 PRO A C 1
ATOM 1185 O O . PRO A 1 159 ? 28.698 1.242 -6.211 1.00 80.81 159 PRO A O 1
ATOM 1188 N N . GLY A 1 160 ? 28.759 2.100 -8.291 1.00 86.06 160 GLY A N 1
ATOM 1189 C CA . GLY A 1 160 ? 28.665 0.813 -8.992 1.00 86.06 160 GLY A CA 1
ATOM 1190 C C . GLY A 1 160 ? 27.276 0.167 -8.994 1.00 86.06 160 GLY A C 1
ATOM 1191 O O . GLY A 1 160 ? 27.173 -1.024 -9.281 1.00 86.06 160 GLY A O 1
ATOM 1192 N N . THR A 1 161 ? 26.219 0.905 -8.645 1.00 89.56 161 THR A N 1
ATOM 1193 C CA . THR A 1 161 ? 24.835 0.438 -8.813 1.00 89.56 161 THR A CA 1
ATOM 1194 C C . THR A 1 161 ? 24.372 0.632 -10.257 1.00 89.56 161 THR A C 1
ATOM 1196 O O . THR A 1 161 ? 24.544 1.706 -10.830 1.00 89.56 161 THR A O 1
ATOM 1199 N N . HIS A 1 162 ? 23.754 -0.394 -10.842 1.00 92.69 162 HIS A N 1
ATOM 1200 C CA . HIS A 1 162 ? 23.307 -0.387 -12.241 1.00 92.69 162 HIS A CA 1
ATOM 1201 C C . HIS A 1 162 ? 21.849 -0.813 -12.334 1.00 92.69 162 HIS A C 1
ATOM 1203 O O . HIS A 1 162 ? 21.483 -1.842 -11.776 1.00 92.69 162 HIS A O 1
ATOM 1209 N N . SER A 1 163 ? 21.011 -0.034 -13.007 1.00 93.75 163 SER A N 1
ATOM 1210 C CA . SER A 1 163 ? 19.570 -0.290 -13.135 1.00 93.75 163 SER A CA 1
ATOM 1211 C C . SER A 1 163 ? 19.214 -0.788 -14.535 1.00 93.75 163 SER A C 1
ATOM 1213 O O . SER A 1 163 ? 20.046 -0.778 -15.437 1.00 93.75 163 SER A O 1
ATOM 1215 N N . GLY A 1 164 ? 17.980 -1.247 -14.726 1.00 96.44 164 GLY A N 1
ATOM 1216 C CA . GLY A 1 164 ? 17.471 -1.615 -16.045 1.00 96.44 164 GLY A CA 1
ATOM 1217 C C . GLY A 1 164 ? 17.169 -0.382 -16.898 1.00 96.44 164 GLY A C 1
ATOM 1218 O O . GLY A 1 164 ? 17.982 0.029 -17.725 1.00 96.44 164 GLY A O 1
ATOM 1219 N N . ILE A 1 165 ? 16.004 0.229 -16.671 1.00 96.38 165 ILE A N 1
ATOM 1220 C CA . ILE A 1 165 ? 15.559 1.458 -17.342 1.00 96.38 165 ILE A CA 1
ATOM 1221 C C . ILE A 1 165 ? 15.535 2.624 -16.360 1.00 96.38 165 ILE A C 1
ATOM 1223 O O . ILE A 1 165 ? 15.042 2.531 -15.233 1.00 96.38 165 ILE A O 1
ATOM 1227 N N . ILE A 1 166 ? 16.024 3.757 -16.841 1.00 92.44 166 ILE A N 1
ATOM 1228 C CA . ILE A 1 166 ? 16.139 5.001 -16.104 1.00 92.44 166 ILE A CA 1
ATOM 1229 C C . ILE A 1 166 ? 15.377 6.067 -16.872 1.00 92.44 166 ILE A C 1
ATOM 1231 O O . ILE A 1 166 ? 15.788 6.495 -17.950 1.00 92.44 166 ILE A O 1
ATOM 1235 N N . VAL A 1 167 ? 14.252 6.501 -16.323 1.00 90.50 167 VAL A N 1
ATOM 1236 C CA . VAL A 1 167 ? 13.410 7.507 -16.958 1.00 90.50 167 VAL A CA 1
ATOM 1237 C C . VAL A 1 167 ? 13.799 8.879 -16.447 1.00 90.50 167 VAL A C 1
ATOM 1239 O O . VAL A 1 167 ? 13.757 9.141 -15.249 1.00 90.50 167 VAL A O 1
ATOM 1242 N N . TYR A 1 168 ? 14.167 9.749 -17.381 1.00 85.12 168 TYR A N 1
ATOM 1243 C CA . TYR A 1 168 ? 14.663 11.093 -17.123 1.00 85.12 168 TYR A CA 1
ATOM 1244 C C . TYR A 1 168 ? 13.875 12.191 -17.859 1.00 85.12 168 TYR A C 1
ATOM 1246 O O . TYR A 1 168 ? 14.191 13.378 -17.797 1.00 85.12 168 TYR A O 1
ATOM 1254 N N . SER A 1 169 ? 12.796 11.811 -18.538 1.00 85.06 169 SER A N 1
ATOM 1255 C CA . SER A 1 169 ? 11.878 12.740 -19.185 1.00 85.06 169 SER A CA 1
ATOM 1256 C C . SER A 1 169 ? 10.513 12.704 -18.507 1.00 85.06 169 SER A C 1
ATOM 1258 O O . SER A 1 169 ? 10.047 11.623 -18.159 1.00 85.06 169 SER A O 1
ATOM 1260 N N . PRO A 1 170 ? 9.818 13.846 -18.355 1.00 79.94 170 PRO A N 1
ATOM 1261 C CA . PRO A 1 170 ? 8.504 13.880 -17.724 1.00 79.94 170 PRO A CA 1
ATOM 1262 C C . PRO A 1 170 ? 7.389 13.289 -18.599 1.00 79.94 170 PRO A C 1
ATOM 1264 O O . PRO A 1 170 ? 6.238 13.360 -18.199 1.00 79.94 170 PRO A O 1
ATOM 1267 N N . SER A 1 171 ? 7.665 12.766 -19.797 1.00 86.94 171 SER A N 1
ATOM 1268 C CA . SER A 1 171 ? 6.626 12.264 -20.707 1.00 86.94 171 SER A CA 1
ATOM 1269 C C . SER A 1 171 ? 7.063 10.985 -21.419 1.00 86.94 171 SER A C 1
ATOM 1271 O O . SER A 1 171 ? 7.457 11.021 -22.583 1.00 86.94 171 SER A O 1
ATOM 1273 N N . VAL A 1 172 ? 6.974 9.846 -20.742 1.00 91.25 172 VAL A N 1
ATOM 1274 C CA . VAL A 1 172 ? 7.443 8.556 -21.259 1.00 91.25 172 VAL A CA 1
ATOM 1275 C C . VAL A 1 172 ? 6.381 7.494 -21.050 1.00 91.25 172 VAL A C 1
ATOM 1277 O O . VAL A 1 172 ? 5.861 7.333 -19.950 1.00 91.25 172 VAL A O 1
ATOM 1280 N N . THR A 1 173 ? 6.101 6.729 -22.101 1.00 94.81 173 THR A N 1
ATOM 1281 C CA . THR A 1 173 ? 5.333 5.487 -21.991 1.00 94.81 173 THR A CA 1
ATOM 1282 C C . THR A 1 173 ? 6.251 4.311 -22.292 1.00 94.81 173 THR A C 1
ATOM 1284 O O . THR A 1 173 ? 6.806 4.252 -23.383 1.00 94.81 173 THR A O 1
ATOM 1287 N N . VAL A 1 174 ? 6.415 3.387 -21.345 1.00 97.44 174 VAL A N 1
ATOM 1288 C CA . VAL A 1 174 ? 7.090 2.097 -21.551 1.00 97.44 174 VAL A CA 1
ATOM 1289 C C . VAL A 1 174 ? 6.026 1.011 -21.609 1.00 97.44 174 VAL A C 1
ATOM 1291 O O . VAL A 1 174 ? 5.167 0.940 -20.727 1.00 97.44 174 VAL A O 1
ATOM 1294 N N . THR A 1 175 ? 6.043 0.179 -22.646 1.00 97.75 175 THR A N 1
ATOM 1295 C CA . THR A 1 175 ? 5.026 -0.859 -22.843 1.00 97.75 175 THR A CA 1
ATOM 1296 C C . THR A 1 175 ? 5.631 -2.164 -23.334 1.00 97.75 175 THR A C 1
ATOM 1298 O O . THR A 1 175 ? 6.483 -2.134 -24.213 1.00 97.75 175 THR A O 1
ATOM 1301 N N . ASN A 1 176 ? 5.167 -3.299 -22.801 1.00 97.88 176 ASN A N 1
ATOM 1302 C CA . ASN A 1 176 ? 5.544 -4.650 -23.248 1.00 97.88 176 ASN A CA 1
ATOM 1303 C C . ASN A 1 176 ? 7.047 -4.975 -23.140 1.00 97.88 176 ASN A C 1
ATOM 1305 O O . ASN A 1 176 ? 7.618 -5.618 -24.018 1.00 97.88 176 ASN A O 1
ATOM 1309 N N . VAL A 1 177 ? 7.712 -4.520 -22.078 1.00 97.94 177 VAL A N 1
ATOM 1310 C CA . VAL A 1 177 ? 9.149 -4.772 -21.869 1.00 97.94 177 VAL A CA 1
ATOM 1311 C C . VAL A 1 177 ? 9.351 -5.735 -20.707 1.00 97.94 177 VAL A C 1
ATOM 1313 O O . VAL A 1 177 ? 8.712 -5.596 -19.663 1.00 97.94 177 VAL A O 1
ATOM 1316 N N . HIS A 1 178 ? 10.272 -6.683 -20.872 1.00 98.50 178 HIS A N 1
ATOM 1317 C CA . HIS A 1 178 ? 10.719 -7.581 -19.811 1.00 98.50 178 HIS A CA 1
ATOM 1318 C C . HIS A 1 178 ? 12.156 -7.236 -19.420 1.00 98.50 178 HIS A C 1
ATOM 1320 O O . HIS A 1 178 ? 13.025 -7.127 -20.277 1.00 98.50 178 HIS A O 1
ATOM 1326 N N . LEU A 1 179 ? 12.413 -7.053 -18.129 1.00 98.69 179 LEU A N 1
ATOM 1327 C CA . LEU A 1 179 ? 13.739 -6.886 -17.553 1.00 98.69 179 LEU A CA 1
ATOM 1328 C C . LEU A 1 179 ? 14.030 -8.056 -16.615 1.00 98.69 179 LEU A C 1
ATOM 1330 O O . LEU A 1 179 ? 13.213 -8.344 -15.745 1.00 98.69 179 LEU A O 1
ATOM 1334 N N . ASP A 1 180 ? 15.198 -8.682 -16.744 1.00 98.19 180 ASP A N 1
ATOM 1335 C CA . ASP A 1 180 ? 15.634 -9.749 -15.837 1.00 98.19 180 ASP A CA 1
ATOM 1336 C C . ASP A 1 180 ? 17.062 -9.503 -15.342 1.00 98.19 180 ASP A C 1
ATOM 1338 O O . ASP A 1 180 ? 18.040 -9.697 -16.069 1.00 98.19 180 ASP A O 1
ATOM 1342 N N . GLY A 1 181 ? 17.193 -9.132 -14.066 1.00 97.44 181 GLY A N 1
ATOM 1343 C CA . GLY A 1 181 ? 18.481 -8.913 -13.408 1.00 97.44 181 GLY A CA 1
ATOM 1344 C C . GLY A 1 181 ? 19.325 -10.182 -13.227 1.00 97.44 181 GLY A C 1
ATOM 1345 O O . GLY A 1 181 ? 20.479 -10.093 -12.816 1.00 97.44 181 GLY A O 1
ATOM 1346 N N . ASN A 1 182 ? 18.805 -11.364 -13.549 1.00 96.94 182 ASN A N 1
ATOM 1347 C CA . ASN A 1 182 ? 19.542 -12.626 -13.614 1.00 96.94 182 ASN A CA 1
ATOM 1348 C C . ASN A 1 182 ? 19.620 -13.194 -15.046 1.00 96.94 182 ASN A C 1
ATOM 1350 O O . ASN A 1 182 ? 20.122 -14.298 -15.252 1.00 96.94 182 ASN A O 1
ATOM 1354 N N . GLY A 1 183 ? 19.144 -12.453 -16.049 1.00 96.19 183 GLY A N 1
ATOM 1355 C CA . GLY A 1 183 ? 19.038 -12.956 -17.418 1.00 96.19 183 GLY A CA 1
ATOM 1356 C C . GLY A 1 183 ? 20.385 -13.124 -18.130 1.00 96.19 183 GLY A C 1
ATOM 1357 O O . GLY A 1 183 ? 20.488 -13.876 -19.098 1.00 96.19 183 GLY A O 1
ATOM 1358 N N . ASN A 1 184 ? 21.451 -12.472 -17.647 1.00 96.25 184 ASN A N 1
ATOM 1359 C CA . ASN A 1 184 ? 22.794 -12.618 -18.205 1.00 96.25 184 ASN A CA 1
ATOM 1360 C C . ASN A 1 184 ? 23.601 -13.687 -17.453 1.00 96.25 184 ASN A C 1
ATOM 1362 O O . ASN A 1 184 ? 24.303 -13.392 -16.485 1.00 96.25 184 ASN A O 1
ATOM 1366 N N . GLY A 1 185 ? 23.570 -14.922 -17.960 1.00 93.12 185 GLY A N 1
ATOM 1367 C CA . GLY A 1 185 ? 24.295 -16.061 -17.382 1.00 93.12 185 GLY A CA 1
ATOM 1368 C C . GLY A 1 185 ? 25.829 -15.950 -17.385 1.00 93.12 185 GLY A C 1
ATOM 1369 O O . GLY A 1 185 ? 26.497 -16.829 -16.843 1.00 93.12 185 GLY A O 1
ATOM 1370 N N . SER A 1 186 ? 26.400 -14.899 -17.987 1.00 95.25 186 SER A N 1
ATOM 1371 C CA . SER A 1 186 ? 27.842 -14.616 -17.922 1.00 95.25 186 SER A CA 1
ATOM 1372 C C . SER A 1 186 ? 28.237 -13.798 -16.689 1.00 95.25 186 SER A C 1
ATOM 1374 O O . SER A 1 186 ? 29.420 -13.745 -16.349 1.00 95.25 186 SER A O 1
ATOM 1376 N N . LEU A 1 187 ? 27.277 -13.152 -16.020 1.00 95.44 187 LEU A N 1
ATOM 1377 C CA . LEU A 1 187 ? 27.513 -12.401 -14.790 1.00 95.44 187 LEU A CA 1
ATOM 1378 C C . LEU A 1 187 ? 27.385 -13.320 -13.569 1.00 95.44 187 LEU A C 1
ATOM 1380 O O . LEU A 1 187 ? 26.587 -14.253 -13.542 1.00 95.44 187 LEU A O 1
ATOM 1384 N N . GLY A 1 188 ? 28.188 -13.058 -12.537 1.00 88.44 188 GLY A N 1
ATOM 1385 C CA . GLY A 1 188 ? 28.005 -13.699 -11.233 1.00 88.44 188 GLY A CA 1
ATOM 1386 C C . GLY A 1 188 ? 26.820 -13.096 -10.472 1.00 88.44 188 GLY A C 1
ATOM 1387 O O . GLY A 1 188 ? 26.419 -11.970 -10.742 1.00 88.44 188 GLY A O 1
ATOM 1388 N N . GLY A 1 189 ? 26.296 -13.817 -9.476 1.00 88.19 189 GLY A N 1
ATOM 1389 C CA . GLY A 1 189 ? 25.151 -13.361 -8.677 1.00 88.19 189 GLY A CA 1
ATOM 1390 C C . GLY A 1 189 ? 23.805 -13.603 -9.363 1.00 88.19 189 GLY A C 1
ATOM 1391 O O . GLY A 1 189 ? 23.753 -14.219 -10.419 1.00 88.19 189 GLY A O 1
ATOM 1392 N N . SER A 1 190 ? 22.719 -13.165 -8.723 1.00 91.38 190 SER A N 1
ATOM 1393 C CA . SER A 1 190 ? 21.350 -13.393 -9.211 1.00 91.38 190 SER A CA 1
ATOM 1394 C C . SER A 1 190 ? 20.465 -12.148 -9.196 1.00 91.38 190 SER A C 1
ATOM 1396 O O . SER A 1 190 ? 19.265 -12.284 -9.370 1.00 91.38 190 SER A O 1
ATOM 1398 N N . LEU A 1 191 ? 21.024 -10.970 -8.897 1.00 94.00 191 LEU A N 1
ATOM 1399 C CA . LEU A 1 191 ? 20.296 -9.705 -8.725 1.00 94.00 191 LEU A CA 1
ATOM 1400 C C . LEU A 1 191 ? 21.126 -8.552 -9.309 1.00 94.00 191 LEU A C 1
ATOM 1402 O O . LEU A 1 191 ? 21.553 -7.649 -8.593 1.00 94.00 191 LEU A O 1
ATOM 1406 N N . ASN A 1 192 ? 21.456 -8.638 -10.597 1.00 95.31 192 ASN A N 1
ATOM 1407 C CA . ASN A 1 192 ? 22.422 -7.740 -11.233 1.00 95.31 192 ASN A CA 1
ATOM 1408 C C . ASN A 1 192 ? 21.816 -6.414 -11.715 1.00 95.31 192 ASN A C 1
ATOM 1410 O O . ASN A 1 192 ? 22.571 -5.554 -12.162 1.00 95.31 192 ASN A O 1
ATOM 1414 N N . PHE A 1 193 ? 20.506 -6.209 -11.547 1.00 95.69 193 PHE A N 1
ATOM 1415 C CA . PHE A 1 193 ? 19.893 -4.881 -11.563 1.00 95.69 193 PHE A CA 1
ATOM 1416 C C . PHE A 1 193 ? 19.656 -4.378 -10.142 1.00 95.69 193 PHE A C 1
ATOM 1418 O O . PHE A 1 193 ? 19.067 -5.075 -9.321 1.00 95.69 193 PHE A O 1
ATOM 1425 N N . HIS A 1 194 ? 20.058 -3.144 -9.858 1.00 92.75 194 HIS A N 1
ATOM 1426 C CA . HIS A 1 194 ? 19.754 -2.446 -8.617 1.00 92.75 194 HIS A CA 1
ATOM 1427 C C . HIS A 1 194 ? 18.262 -2.136 -8.513 1.00 92.75 194 HIS A C 1
ATOM 1429 O O . HIS A 1 194 ? 17.600 -2.496 -7.538 1.00 92.75 194 HIS A O 1
ATOM 1435 N N . GLN A 1 195 ? 17.744 -1.507 -9.567 1.00 93.44 195 GLN A N 1
ATOM 1436 C CA . GLN A 1 195 ? 16.330 -1.247 -9.790 1.00 93.44 195 GLN A CA 1
ATOM 1437 C C . GLN A 1 195 ? 15.953 -1.717 -11.194 1.00 93.44 195 GLN A C 1
ATOM 1439 O O . GLN A 1 195 ? 16.781 -1.660 -12.105 1.00 93.44 195 GLN A O 1
ATOM 1444 N N . GLY A 1 196 ? 14.717 -2.172 -11.383 1.00 96.38 196 GLY A N 1
ATOM 1445 C CA . GLY A 1 196 ? 14.216 -2.536 -12.709 1.00 96.38 196 GLY A CA 1
ATOM 1446 C C . GLY A 1 196 ? 13.933 -1.296 -13.544 1.00 96.38 196 GLY A C 1
ATOM 1447 O O . GLY A 1 196 ? 14.650 -1.013 -14.499 1.00 96.38 196 GLY A O 1
ATOM 1448 N N . ILE A 1 197 ? 12.911 -0.534 -13.152 1.00 95.88 197 ILE A N 1
ATOM 1449 C CA . ILE A 1 197 ? 12.547 0.748 -13.771 1.00 95.88 197 ILE A CA 1
ATOM 1450 C C . ILE A 1 197 ? 12.518 1.824 -12.688 1.00 95.88 197 ILE A C 1
ATOM 1452 O O . ILE A 1 197 ? 11.932 1.616 -11.627 1.00 95.88 197 ILE A O 1
ATOM 1456 N N . THR A 1 198 ? 13.125 2.981 -12.940 1.00 90.75 198 THR A N 1
ATOM 1457 C CA . THR A 1 198 ? 13.166 4.071 -11.957 1.00 90.75 198 THR A CA 1
ATOM 1458 C C . THR A 1 198 ? 13.070 5.447 -12.602 1.00 90.75 198 THR A C 1
ATOM 1460 O O . THR A 1 198 ? 13.623 5.674 -13.676 1.00 90.75 198 THR A O 1
ATOM 1463 N N . THR A 1 199 ? 12.389 6.383 -11.937 1.00 83.62 199 THR A N 1
ATOM 1464 C CA . THR A 1 199 ? 12.330 7.804 -12.331 1.00 83.62 199 THR A CA 1
ATOM 1465 C C . THR A 1 199 ? 13.371 8.677 -11.619 1.00 83.62 199 THR A C 1
ATOM 1467 O O . THR A 1 199 ? 13.296 9.897 -11.706 1.00 83.62 199 THR A O 1
ATOM 1470 N N . LEU A 1 200 ? 14.342 8.051 -10.934 1.00 69.25 200 LEU A N 1
ATOM 1471 C CA . LEU A 1 200 ? 15.470 8.666 -10.214 1.00 69.25 200 LEU A CA 1
ATOM 1472 C C . LEU A 1 200 ? 15.090 9.807 -9.258 1.00 69.25 200 LEU A C 1
ATOM 1474 O O . LEU A 1 200 ? 15.197 10.984 -9.604 1.00 69.25 200 LEU A O 1
ATOM 1478 N N . TYR A 1 201 ? 14.794 9.467 -8.001 1.00 63.66 201 TYR A N 1
ATOM 1479 C CA . TYR A 1 201 ? 14.822 10.443 -6.909 1.00 63.66 201 TYR A CA 1
ATOM 1480 C C . TYR A 1 201 ? 15.473 9.835 -5.671 1.00 63.66 201 TYR A C 1
ATOM 1482 O O . TYR A 1 201 ? 14.918 8.961 -5.008 1.00 63.66 201 TYR A O 1
ATOM 1490 N N . ASP A 1 202 ? 16.700 10.282 -5.413 1.00 56.28 202 ASP A N 1
ATOM 1491 C CA . ASP A 1 202 ? 17.520 9.895 -4.274 1.00 56.28 202 ASP A CA 1
ATOM 1492 C C . ASP A 1 202 ? 16.781 10.168 -2.956 1.00 56.28 202 ASP A C 1
ATOM 1494 O O . ASP A 1 202 ? 16.523 11.317 -2.599 1.00 56.28 202 ASP A O 1
ATOM 1498 N N . THR A 1 203 ? 16.467 9.095 -2.230 1.00 50.56 203 THR A N 1
ATOM 1499 C CA . THR A 1 203 ? 15.812 9.110 -0.916 1.00 50.56 203 THR A CA 1
ATOM 1500 C C . THR A 1 203 ? 16.684 9.683 0.212 1.00 50.56 203 THR A C 1
ATOM 1502 O O . THR A 1 203 ? 16.211 9.769 1.343 1.00 50.56 203 THR A O 1
ATOM 1505 N N . GLN A 1 204 ? 17.962 10.007 -0.026 1.00 49.94 204 GLN A N 1
ATOM 1506 C CA . GLN A 1 204 ? 18.919 10.311 1.042 1.00 49.94 204 GLN A CA 1
ATOM 1507 C C . GLN A 1 204 ? 19.858 11.509 0.798 1.00 49.94 204 GLN A C 1
ATOM 1509 O O . GLN A 1 204 ? 20.216 12.127 1.796 1.00 49.94 204 GLN A O 1
ATOM 1514 N N . ASN A 1 205 ? 20.243 11.898 -0.429 1.00 43.91 205 ASN A N 1
ATOM 1515 C CA . ASN A 1 205 ? 21.316 12.901 -0.622 1.00 43.91 205 ASN A CA 1
ATOM 1516 C C . ASN A 1 205 ? 21.232 13.867 -1.828 1.00 43.91 205 ASN A C 1
ATOM 1518 O O . ASN A 1 205 ? 22.166 14.648 -2.017 1.00 43.91 205 ASN A O 1
ATOM 1522 N N . GLY A 1 206 ? 20.168 13.880 -2.638 1.00 47.88 206 GLY A N 1
ATOM 1523 C CA . GLY A 1 206 ? 20.136 14.707 -3.858 1.00 47.88 206 GLY A CA 1
ATOM 1524 C C . GLY A 1 206 ? 21.325 14.461 -4.805 1.00 47.88 206 GLY A C 1
ATOM 1525 O O . GLY A 1 206 ? 21.754 15.386 -5.494 1.00 47.88 206 GLY A O 1
ATOM 1526 N N . GLY A 1 207 ? 21.893 13.252 -4.778 1.00 49.62 207 GLY A N 1
ATOM 1527 C CA . GLY A 1 207 ? 23.105 12.883 -5.494 1.00 49.62 207 GLY A CA 1
ATOM 1528 C C . GLY A 1 207 ? 22.849 12.534 -6.955 1.00 49.62 207 GLY A C 1
ATOM 1529 O O . GLY A 1 207 ? 21.844 11.918 -7.306 1.00 49.62 207 GLY A O 1
ATOM 1530 N N . ASP A 1 208 ? 23.797 12.919 -7.801 1.00 59.50 208 ASP A N 1
ATOM 1531 C CA . ASP A 1 208 ? 23.855 12.507 -9.196 1.00 59.50 208 ASP A CA 1
ATOM 1532 C C . ASP A 1 208 ? 23.893 10.971 -9.303 1.00 59.50 208 ASP A C 1
ATOM 1534 O O . ASP A 1 208 ? 24.738 10.321 -8.679 1.00 59.50 208 ASP A O 1
ATOM 1538 N N . TYR A 1 209 ? 23.022 10.377 -10.125 1.00 74.56 209 TYR A N 1
ATOM 1539 C CA . TYR A 1 209 ? 23.162 8.967 -10.492 1.00 74.56 209 TYR A CA 1
ATOM 1540 C C . TYR A 1 209 ? 24.226 8.836 -11.579 1.00 74.56 209 TYR A C 1
ATOM 1542 O O . TYR A 1 209 ? 24.069 9.400 -12.664 1.00 74.56 209 TYR A O 1
ATOM 1550 N N . ALA A 1 210 ? 25.297 8.093 -11.299 1.00 76.75 210 ALA A N 1
ATOM 1551 C CA . ALA A 1 210 ? 26.358 7.826 -12.262 1.00 76.75 210 ALA A CA 1
ATOM 1552 C C . ALA A 1 210 ? 25.967 6.665 -13.191 1.00 76.75 210 ALA A C 1
ATOM 1554 O O . ALA A 1 210 ? 26.314 5.512 -12.944 1.00 76.75 210 ALA A O 1
ATOM 1555 N N . SER A 1 211 ? 25.254 6.987 -14.269 1.00 81.25 211 SER A N 1
ATOM 1556 C CA . SER A 1 211 ? 24.914 6.042 -15.337 1.00 81.25 211 SER A CA 1
ATOM 1557 C C . SER A 1 211 ? 26.139 5.701 -16.191 1.00 81.25 211 SER A C 1
ATOM 1559 O O . SER A 1 211 ? 26.966 6.569 -16.486 1.00 81.25 211 SER A O 1
ATOM 1561 N N . LEU A 1 212 ? 26.199 4.462 -16.693 1.00 85.31 212 LEU A N 1
ATOM 1562 C CA . LEU A 1 212 ? 27.179 4.037 -17.704 1.00 85.31 212 LEU A CA 1
ATOM 1563 C C . LEU A 1 212 ? 27.128 4.858 -19.002 1.00 85.31 212 LEU A C 1
ATOM 1565 O O . LEU A 1 212 ? 28.116 4.896 -19.737 1.00 85.31 212 LEU A O 1
ATOM 1569 N N . ARG A 1 213 ? 25.982 5.477 -19.312 1.00 85.38 213 ARG A N 1
ATOM 1570 C CA . ARG A 1 213 ? 25.715 6.108 -20.613 1.00 85.38 213 ARG A CA 1
ATOM 1571 C C . ARG A 1 213 ? 25.749 7.632 -20.571 1.00 85.38 213 ARG A C 1
ATOM 1573 O O . ARG A 1 213 ? 26.341 8.244 -21.452 1.00 85.38 213 ARG A O 1
ATOM 1580 N N . ASN A 1 214 ? 25.175 8.241 -19.534 1.00 77.69 214 ASN A N 1
ATOM 1581 C CA . ASN A 1 214 ? 25.059 9.702 -19.429 1.00 77.69 214 ASN A CA 1
ATOM 1582 C C . ASN A 1 214 ? 25.886 10.320 -18.290 1.00 77.69 214 ASN A C 1
ATOM 1584 O O . ASN A 1 214 ? 25.755 11.512 -18.011 1.00 77.69 214 ASN A O 1
ATOM 1588 N N . GLY A 1 215 ? 26.761 9.540 -17.645 1.00 78.75 215 GLY A N 1
ATOM 1589 C CA . GLY A 1 215 ? 27.507 10.006 -16.481 1.00 78.75 215 GLY A CA 1
ATOM 1590 C C . GLY A 1 215 ? 26.552 10.443 -15.372 1.00 78.75 215 GLY A C 1
ATOM 1591 O O . GLY A 1 215 ? 25.567 9.758 -15.109 1.00 78.75 215 GLY A O 1
ATOM 1592 N N . ASN A 1 216 ? 26.841 11.583 -14.743 1.00 74.94 216 ASN A N 1
ATOM 1593 C CA . ASN A 1 216 ? 25.990 12.166 -13.710 1.00 74.94 216 ASN A CA 1
ATOM 1594 C C . ASN A 1 216 ? 24.701 12.710 -14.330 1.00 74.94 216 ASN A C 1
ATOM 1596 O O . ASN A 1 216 ? 24.699 13.766 -14.969 1.00 74.94 216 ASN A O 1
ATOM 1600 N N . LEU A 1 217 ? 23.604 11.987 -14.127 1.00 68.75 217 LEU A N 1
ATOM 1601 C CA . LEU A 1 217 ? 22.276 12.460 -14.483 1.00 68.75 217 LEU A CA 1
ATOM 1602 C C . LEU A 1 217 ? 21.805 13.470 -13.427 1.00 68.75 217 LEU A C 1
ATOM 1604 O O . LEU A 1 217 ? 21.794 13.117 -12.243 1.00 68.75 217 LEU A O 1
ATOM 1608 N N . PRO A 1 218 ? 21.409 14.703 -13.821 1.00 61.09 218 PRO A N 1
ATOM 1609 C CA . PRO A 1 218 ? 20.783 15.638 -12.890 1.00 61.09 218 PRO A CA 1
ATOM 1610 C C . PRO A 1 218 ? 19.434 15.072 -12.417 1.00 61.09 218 PRO A C 1
ATOM 1612 O O . PRO A 1 218 ? 19.064 13.962 -12.758 1.00 61.09 218 PRO A O 1
ATOM 1615 N N . VAL A 1 219 ? 18.608 15.834 -11.704 1.00 60.38 219 VAL A N 1
ATOM 1616 C CA . VAL A 1 219 ? 17.243 15.414 -11.316 1.00 60.38 219 VAL A CA 1
ATOM 1617 C C . VAL A 1 219 ? 16.209 15.939 -12.322 1.00 60.38 219 VAL A C 1
ATOM 1619 O O . VAL A 1 219 ? 16.375 17.074 -12.768 1.00 60.38 219 VAL A O 1
ATOM 1622 N N . ILE A 1 220 ? 15.160 15.175 -12.686 1.00 64.00 220 ILE A N 1
ATOM 1623 C CA . ILE A 1 220 ? 14.100 15.680 -13.587 1.00 64.00 220 ILE A CA 1
ATOM 1624 C C . ILE A 1 220 ? 13.511 16.937 -12.940 1.00 64.00 220 ILE A C 1
ATOM 1626 O O . ILE A 1 220 ? 12.825 16.866 -11.912 1.00 64.00 220 ILE A O 1
ATOM 1630 N N . GLN A 1 221 ? 13.802 18.095 -13.532 1.00 52.75 221 GLN A N 1
ATOM 1631 C CA . GLN A 1 221 ? 13.290 19.375 -13.069 1.00 52.75 221 GLN A CA 1
ATOM 1632 C C . GLN A 1 221 ? 11.929 19.620 -13.701 1.00 52.75 221 GLN A C 1
ATOM 1634 O O . GLN A 1 221 ? 11.802 20.065 -14.840 1.00 52.75 221 GLN A O 1
ATOM 1639 N N . LEU A 1 222 ? 10.896 19.330 -12.923 1.00 56.53 222 LEU A N 1
ATOM 1640 C CA . LEU A 1 222 ? 9.589 19.919 -13.137 1.00 56.53 222 LEU A CA 1
ATOM 1641 C C . LEU A 1 222 ? 9.660 21.421 -12.819 1.00 56.53 222 LEU A C 1
ATOM 1643 O O . LEU A 1 222 ? 10.367 21.828 -11.895 1.00 56.53 222 LEU A O 1
ATOM 1647 N N . GLY A 1 223 ? 8.984 22.249 -13.623 1.00 48.97 223 GLY A N 1
ATOM 1648 C CA . GLY A 1 223 ? 9.033 23.709 -13.496 1.00 48.97 223 GLY A CA 1
ATOM 1649 C C . GLY A 1 223 ? 8.659 24.203 -12.087 1.00 48.97 223 GLY A C 1
ATOM 1650 O O . GLY A 1 223 ? 8.001 23.485 -11.333 1.00 48.97 223 GLY A O 1
ATOM 1651 N N . PRO A 1 224 ? 9.075 25.426 -11.700 1.00 44.31 224 PRO A N 1
ATOM 1652 C CA . PRO A 1 224 ? 8.758 25.977 -10.387 1.00 44.31 224 PRO A CA 1
ATOM 1653 C C . PRO A 1 224 ? 7.245 25.989 -10.143 1.00 44.31 224 PRO A C 1
ATOM 1655 O O . PRO A 1 224 ? 6.469 26.289 -11.050 1.00 44.31 224 PRO A O 1
ATOM 1658 N N . ILE A 1 225 ? 6.849 25.721 -8.894 1.00 49.72 225 ILE A N 1
ATOM 1659 C CA . ILE A 1 225 ? 5.473 25.857 -8.401 1.00 49.72 225 ILE A CA 1
ATOM 1660 C C . ILE A 1 225 ? 5.124 27.353 -8.401 1.00 49.72 225 ILE A C 1
ATOM 1662 O O . ILE A 1 225 ? 5.228 28.039 -7.388 1.00 49.72 225 ILE A O 1
ATOM 1666 N N . ALA A 1 226 ? 4.785 27.904 -9.561 1.00 41.50 226 ALA A N 1
ATOM 1667 C CA . ALA A 1 226 ? 4.234 29.242 -9.666 1.00 41.50 226 ALA A CA 1
ATOM 1668 C C . ALA A 1 226 ? 2.706 29.109 -9.690 1.00 41.50 226 ALA A C 1
ATOM 1670 O O . ALA A 1 226 ? 2.143 28.570 -10.638 1.00 41.50 226 ALA A O 1
ATOM 1671 N N . ASN A 1 227 ? 2.034 29.610 -8.650 1.00 47.38 227 ASN A N 1
ATOM 1672 C CA . ASN A 1 227 ? 0.570 29.734 -8.573 1.00 47.38 227 ASN A CA 1
ATOM 1673 C C . ASN A 1 227 ? -0.227 28.411 -8.533 1.00 47.38 227 ASN A C 1
ATOM 1675 O O . ASN A 1 227 ? -1.190 28.278 -9.283 1.00 47.38 227 ASN A O 1
ATOM 1679 N N . GLN A 1 228 ? 0.142 27.438 -7.687 1.00 50.28 228 GLN A N 1
ATOM 1680 C CA . GLN A 1 228 ? -0.571 26.144 -7.552 1.00 50.28 228 GLN A CA 1
ATOM 1681 C C . GLN A 1 228 ? -0.635 25.295 -8.844 1.00 50.28 228 GLN A C 1
ATOM 1683 O O . GLN A 1 228 ? -1.233 24.226 -8.861 1.00 50.28 228 GLN A O 1
ATOM 1688 N N . GLN A 1 229 ? 0.018 25.709 -9.936 1.00 47.28 229 GLN A N 1
ATOM 1689 C CA . GLN A 1 229 ? 0.096 24.918 -11.163 1.00 47.28 229 GLN A CA 1
ATOM 1690 C C . GLN A 1 229 ? 1.244 23.911 -11.050 1.00 47.28 229 GLN A C 1
ATOM 1692 O O . GLN A 1 229 ? 2.382 24.183 -11.430 1.00 47.28 229 GLN A O 1
ATOM 1697 N N . ARG A 1 230 ? 0.943 22.741 -10.483 1.00 58.97 230 ARG A N 1
ATOM 1698 C CA . ARG A 1 230 ? 1.851 21.586 -10.433 1.00 58.97 230 ARG A CA 1
ATOM 1699 C C . ARG A 1 230 ? 1.946 20.960 -11.828 1.00 58.97 230 ARG A C 1
ATOM 1701 O O . ARG A 1 230 ? 0.923 20.621 -12.419 1.00 58.97 230 ARG A O 1
ATOM 1708 N N . SER A 1 231 ? 3.149 20.801 -12.380 1.00 56.97 231 SER A N 1
ATOM 1709 C CA . SER A 1 231 ? 3.326 20.089 -13.656 1.00 56.97 231 SER A CA 1
ATOM 1710 C C . SER A 1 231 ? 3.128 18.585 -13.463 1.00 56.97 231 SER A C 1
ATOM 1712 O O . SER A 1 231 ? 3.682 18.007 -12.529 1.00 56.97 231 SER A O 1
ATOM 1714 N N . ILE A 1 232 ? 2.363 17.959 -14.357 1.00 67.56 232 ILE A N 1
ATOM 1715 C CA . ILE A 1 232 ? 2.059 16.524 -14.335 1.00 67.56 232 ILE A CA 1
ATOM 1716 C C . ILE A 1 232 ? 3.022 15.821 -15.294 1.00 67.56 232 ILE A C 1
ATOM 1718 O O . ILE A 1 232 ? 2.980 16.118 -16.492 1.00 67.56 232 ILE A O 1
ATOM 1722 N N . PRO A 1 233 ? 3.881 14.905 -14.819 1.00 74.31 233 PRO A N 1
ATOM 1723 C CA . PRO A 1 233 ? 4.544 13.984 -15.723 1.00 74.31 233 PRO A CA 1
ATOM 1724 C C . PRO A 1 233 ? 3.506 13.061 -16.376 1.00 74.31 233 PRO A C 1
ATOM 1726 O O . PRO A 1 233 ? 2.624 12.551 -15.697 1.00 74.31 233 PRO A O 1
ATOM 1729 N N . ALA A 1 234 ? 3.624 12.826 -17.678 1.00 81.12 234 ALA A N 1
ATOM 1730 C CA . ALA A 1 234 ? 2.922 11.772 -18.401 1.00 81.12 234 ALA A CA 1
ATOM 1731 C C . ALA A 1 234 ? 3.805 10.510 -18.433 1.00 81.12 234 ALA A C 1
ATOM 1733 O O . ALA A 1 234 ? 4.377 10.162 -19.466 1.00 81.12 234 ALA A O 1
ATOM 1734 N N . LEU A 1 235 ? 3.974 9.874 -17.274 1.00 87.50 235 LEU A N 1
ATOM 1735 C CA . LEU A 1 235 ? 4.742 8.646 -17.079 1.00 87.50 235 LEU A CA 1
ATOM 1736 C C . LEU A 1 235 ? 3.814 7.433 -16.985 1.00 87.50 235 LEU A C 1
ATOM 1738 O O . LEU A 1 235 ? 3.001 7.321 -16.067 1.00 87.50 235 LEU A O 1
ATOM 1742 N N . ARG A 1 236 ? 3.961 6.495 -17.920 1.00 91.06 236 ARG A N 1
ATOM 1743 C CA . ARG A 1 236 ? 3.180 5.256 -17.940 1.00 91.06 236 ARG A CA 1
ATOM 1744 C C . ARG A 1 236 ? 4.071 4.041 -18.130 1.00 91.06 236 ARG A C 1
ATOM 1746 O O . ARG A 1 236 ? 4.824 3.979 -19.096 1.00 91.06 236 ARG A O 1
ATOM 1753 N N . PHE A 1 237 ? 3.925 3.050 -17.258 1.00 94.94 237 PHE A N 1
ATOM 1754 C CA . PHE A 1 237 ? 4.552 1.737 -17.399 1.00 94.94 237 PHE A CA 1
ATOM 1755 C C . PHE A 1 237 ? 3.447 0.699 -17.519 1.00 94.94 237 PHE A C 1
ATOM 1757 O O . PHE A 1 237 ? 2.723 0.457 -16.558 1.00 94.94 237 PHE A O 1
ATOM 1764 N N . GLN A 1 238 ? 3.279 0.135 -18.710 1.00 95.44 238 GLN A N 1
ATOM 1765 C CA . GLN A 1 238 ? 2.172 -0.761 -19.013 1.00 95.44 238 GLN A CA 1
ATOM 1766 C C . GLN A 1 238 ? 2.680 -2.131 -19.446 1.00 95.44 238 GLN A C 1
ATOM 1768 O O . GLN A 1 238 ? 3.505 -2.221 -20.350 1.00 95.44 238 GLN A O 1
ATOM 1773 N N . ASN A 1 239 ? 2.150 -3.199 -18.853 1.00 96.75 239 ASN A N 1
ATOM 1774 C CA . ASN A 1 239 ? 2.490 -4.566 -19.242 1.00 96.75 239 ASN A CA 1
ATOM 1775 C C . ASN A 1 239 ? 4.011 -4.812 -19.226 1.00 96.75 239 ASN A C 1
ATOM 1777 O O . ASN A 1 239 ? 4.605 -5.302 -20.187 1.00 96.75 239 ASN A O 1
ATOM 1781 N N . VAL A 1 240 ? 4.656 -4.356 -18.152 1.00 97.94 240 VAL A N 1
ATOM 1782 C CA . VAL A 1 240 ? 6.096 -4.507 -17.936 1.00 97.94 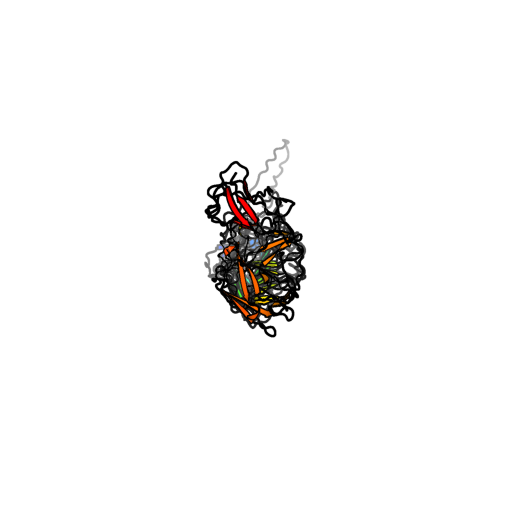240 VAL A CA 1
ATOM 1783 C C . VAL A 1 240 ? 6.351 -5.646 -16.959 1.00 97.94 240 VAL A C 1
ATOM 1785 O O . VAL A 1 240 ? 5.652 -5.772 -15.955 1.00 97.94 240 VAL A O 1
ATOM 1788 N N . THR A 1 241 ? 7.361 -6.466 -17.235 1.00 98.50 241 THR A N 1
ATOM 1789 C CA . THR A 1 241 ? 7.821 -7.510 -16.309 1.00 98.50 241 THR A CA 1
ATOM 1790 C C . THR A 1 241 ? 9.210 -7.155 -15.797 1.00 98.50 241 THR A C 1
ATOM 1792 O O . THR A 1 241 ? 10.087 -6.830 -16.591 1.00 98.50 241 THR A O 1
ATOM 1795 N N . VAL A 1 242 ? 9.414 -7.199 -14.483 1.00 98.62 242 VAL A N 1
ATOM 1796 C CA . VAL A 1 242 ? 10.697 -6.929 -13.826 1.00 98.62 242 VAL A CA 1
ATOM 1797 C C . VAL A 1 242 ? 11.031 -8.083 -12.897 1.00 98.62 242 VAL A C 1
ATOM 1799 O O . VAL A 1 242 ? 10.377 -8.266 -11.873 1.00 98.62 242 VAL A O 1
ATOM 1802 N N . ASP A 1 243 ? 12.090 -8.810 -13.218 1.00 97.88 243 ASP A N 1
ATOM 1803 C CA . ASP A 1 243 ? 12.572 -9.936 -12.437 1.00 97.88 243 ASP A CA 1
ATOM 1804 C C . ASP A 1 243 ? 13.935 -9.637 -11.815 1.00 97.88 243 ASP A C 1
ATOM 1806 O O . ASP A 1 243 ? 14.807 -9.016 -12.430 1.00 97.88 243 ASP A O 1
ATOM 1810 N N . ASN A 1 244 ? 14.148 -10.175 -10.614 1.00 96.62 244 ASN A N 1
ATOM 1811 C CA . ASN A 1 244 ? 15.470 -10.354 -10.023 1.00 96.62 244 ASN A CA 1
ATOM 1812 C C . ASN A 1 244 ? 16.230 -9.034 -9.803 1.00 96.62 244 ASN A C 1
ATOM 1814 O O . ASN A 1 244 ? 17.371 -8.872 -10.244 1.00 96.62 244 ASN A O 1
ATOM 1818 N N . THR A 1 245 ? 15.619 -8.089 -9.089 1.00 95.56 245 THR A N 1
ATOM 1819 C CA . THR A 1 245 ? 16.268 -6.818 -8.736 1.00 95.56 245 THR A CA 1
ATOM 1820 C C . THR A 1 245 ? 16.791 -6.832 -7.305 1.00 95.56 245 THR A C 1
ATOM 1822 O O . THR A 1 245 ? 16.242 -7.472 -6.410 1.00 95.56 245 THR A O 1
ATOM 1825 N N . PHE A 1 246 ? 17.894 -6.133 -7.060 1.00 93.75 246 PHE A N 1
ATOM 1826 C CA . PHE A 1 246 ? 18.522 -6.086 -5.748 1.00 93.75 246 PHE A CA 1
ATOM 1827 C C . PHE A 1 246 ? 17.710 -5.261 -4.751 1.00 93.75 246 PHE A C 1
ATOM 1829 O O . PHE A 1 246 ? 17.617 -5.651 -3.584 1.00 93.75 246 PHE A O 1
ATOM 1836 N N . TRP A 1 247 ? 17.140 -4.134 -5.193 1.00 91.38 247 TRP A N 1
ATOM 1837 C CA . TRP A 1 247 ? 16.536 -3.165 -4.292 1.00 91.38 247 TRP A CA 1
ATOM 1838 C C . TRP A 1 247 ? 15.071 -2.849 -4.561 1.00 91.38 247 TRP A C 1
ATOM 1840 O O . TRP A 1 247 ? 14.253 -3.130 -3.689 1.00 91.38 247 TRP A O 1
ATOM 1850 N N . HIS A 1 248 ? 14.733 -2.293 -5.726 1.00 93.44 248 HIS A N 1
ATOM 1851 C CA . HIS A 1 248 ? 13.346 -1.997 -6.091 1.00 93.44 248 HIS A CA 1
ATOM 1852 C C . HIS A 1 248 ? 12.981 -2.637 -7.430 1.00 93.44 248 HIS A C 1
ATOM 1854 O O . HIS A 1 248 ? 13.828 -2.781 -8.311 1.00 93.44 248 HIS A O 1
ATOM 1860 N N . GLY A 1 249 ? 11.722 -3.029 -7.610 1.00 96.31 249 GLY A N 1
ATOM 1861 C CA . GLY A 1 249 ? 11.228 -3.446 -8.923 1.00 96.31 249 GLY A CA 1
ATOM 1862 C C . GLY A 1 249 ? 10.987 -2.235 -9.819 1.00 96.31 249 GLY A C 1
ATOM 1863 O O . GLY A 1 249 ? 11.770 -1.952 -10.728 1.00 96.31 249 GLY A O 1
ATOM 1864 N N . ILE A 1 250 ? 9.910 -1.505 -9.529 1.00 96.44 250 ILE A N 1
ATOM 1865 C CA . ILE A 1 250 ? 9.501 -0.298 -10.253 1.00 96.44 250 ILE A CA 1
ATOM 1866 C C . ILE A 1 250 ? 9.356 0.855 -9.261 1.00 96.44 250 ILE A C 1
ATOM 1868 O O . ILE A 1 250 ? 8.599 0.755 -8.297 1.00 96.44 250 ILE A O 1
ATOM 1872 N N . THR A 1 251 ? 10.043 1.963 -9.526 1.00 91.62 251 THR A N 1
ATOM 1873 C CA . THR A 1 251 ? 9.974 3.186 -8.722 1.00 91.62 251 THR A CA 1
ATOM 1874 C C . THR A 1 251 ? 9.393 4.328 -9.550 1.00 91.62 251 THR A C 1
ATOM 1876 O O . THR A 1 251 ? 9.983 4.733 -10.554 1.00 91.62 251 THR A O 1
ATOM 1879 N N . LEU A 1 252 ? 8.275 4.886 -9.087 1.00 88.38 252 LEU A N 1
ATOM 1880 C CA . LEU A 1 252 ? 7.706 6.146 -9.555 1.00 88.38 252 LEU A CA 1
ATOM 1881 C C . LEU A 1 252 ? 7.737 7.139 -8.392 1.00 88.38 252 LEU A C 1
ATOM 1883 O O . LEU A 1 252 ? 6.976 7.030 -7.435 1.00 88.38 252 LEU A O 1
ATOM 1887 N N . ALA A 1 253 ? 8.643 8.101 -8.460 1.00 82.06 253 ALA A N 1
ATOM 1888 C CA . ALA A 1 253 ? 8.875 9.055 -7.385 1.00 82.06 253 ALA A CA 1
ATOM 1889 C C . ALA A 1 253 ? 8.892 10.485 -7.917 1.00 82.06 253 ALA A C 1
ATOM 1891 O O . ALA A 1 253 ? 9.302 10.683 -9.054 1.00 82.06 253 ALA A O 1
ATOM 1892 N N . ALA A 1 254 ? 8.478 11.457 -7.102 1.00 76.81 254 ALA A N 1
ATOM 1893 C CA . ALA A 1 254 ? 8.775 12.878 -7.294 1.00 76.81 254 ALA A CA 1
ATOM 1894 C C . ALA A 1 254 ? 10.004 13.302 -6.451 1.00 76.81 254 ALA A C 1
ATOM 1896 O O . ALA A 1 254 ? 10.400 12.571 -5.536 1.00 76.81 254 ALA A O 1
ATOM 1897 N N . PRO A 1 255 ? 10.603 14.488 -6.696 1.00 73.19 255 PRO A N 1
ATOM 1898 C CA . PRO A 1 255 ? 11.724 14.963 -5.888 1.00 73.19 255 PRO A CA 1
ATOM 1899 C C . PRO A 1 255 ? 11.365 15.156 -4.409 1.00 73.19 255 PRO A C 1
ATOM 1901 O O . PRO A 1 255 ? 10.205 15.368 -4.053 1.00 73.19 255 PRO A O 1
ATOM 1904 N N . GLN A 1 256 ? 12.383 15.143 -3.543 1.00 75.12 256 GLN A N 1
ATOM 1905 C CA . GLN A 1 256 ? 12.223 15.401 -2.110 1.00 75.12 256 GLN A CA 1
ATOM 1906 C C . GLN A 1 256 ? 11.497 16.727 -1.855 1.00 75.12 256 GLN A C 1
ATOM 1908 O O . GLN A 1 256 ? 11.901 17.770 -2.376 1.00 75.12 256 GLN A O 1
ATOM 1913 N N . GLY A 1 257 ? 10.440 16.705 -1.040 1.00 70.88 257 GLY A N 1
ATOM 1914 C CA . GLY A 1 257 ? 9.660 17.907 -0.725 1.00 70.88 257 GLY A CA 1
ATOM 1915 C C . GLY A 1 257 ? 8.904 18.487 -1.927 1.00 70.88 257 GLY A C 1
ATOM 1916 O O . GLY A 1 257 ? 8.513 19.654 -1.906 1.00 70.88 257 GLY A O 1
ATOM 1917 N N . LYS A 1 258 ? 8.765 17.715 -3.011 1.00 72.81 258 LYS A N 1
ATOM 1918 C CA . LYS A 1 258 ? 8.014 18.050 -4.226 1.00 72.81 258 LYS A CA 1
ATOM 1919 C C . LYS A 1 258 ? 7.020 16.944 -4.515 1.00 72.81 258 LYS A C 1
ATOM 1921 O O . LYS A 1 258 ? 7.163 15.835 -4.021 1.00 72.81 258 LYS A O 1
ATOM 1926 N N . VAL A 1 259 ? 6.021 17.264 -5.323 1.00 72.00 259 VAL A N 1
ATOM 1927 C CA . VAL A 1 259 ? 4.871 16.401 -5.569 1.00 72.00 259 VAL A CA 1
ATOM 1928 C C . VAL A 1 259 ? 4.540 16.380 -7.057 1.00 72.00 259 VAL A C 1
ATOM 1930 O O . VAL A 1 259 ? 4.667 17.398 -7.744 1.00 72.00 259 VAL A O 1
ATOM 1933 N N . TYR A 1 260 ? 4.113 15.223 -7.556 1.00 72.75 260 TYR A N 1
ATOM 1934 C CA . TYR A 1 260 ? 3.569 15.076 -8.901 1.00 72.75 260 TYR A CA 1
ATOM 1935 C C . TYR A 1 260 ? 2.039 15.199 -8.907 1.00 72.75 260 TYR A C 1
ATOM 1937 O O . TYR A 1 260 ? 1.353 14.291 -8.453 1.00 72.75 260 TYR A O 1
ATOM 1945 N N . GLY A 1 261 ? 1.522 16.277 -9.511 1.00 62.03 261 GLY A N 1
ATOM 1946 C CA . GLY A 1 261 ? 0.111 16.428 -9.899 1.00 62.03 261 GLY A CA 1
ATOM 1947 C C . GLY A 1 261 ? -0.827 17.132 -8.909 1.00 62.03 261 GLY A C 1
ATOM 1948 O O . GLY A 1 261 ? -0.463 17.383 -7.767 1.00 62.03 261 GLY A O 1
ATOM 1949 N N . GLU A 1 262 ? -2.012 17.495 -9.434 1.00 53.25 262 GLU A N 1
ATOM 1950 C CA . GLU A 1 262 ? -3.262 17.785 -8.691 1.00 53.25 262 GLU A CA 1
ATOM 1951 C C . GLU A 1 262 ? -4.541 17.465 -9.532 1.00 53.25 262 GLU A C 1
ATOM 1953 O O . GLU A 1 262 ? -5.623 17.343 -8.967 1.00 53.25 262 GLU A O 1
ATOM 1958 N N . SER A 1 263 ? -4.474 17.264 -10.870 1.00 52.78 263 SER A N 1
ATOM 1959 C CA . SER A 1 263 ? -5.566 16.641 -11.671 1.00 52.78 263 SER A CA 1
ATOM 1960 C C . SER A 1 263 ? -5.147 16.215 -13.099 1.00 52.78 263 SER A C 1
ATOM 1962 O O . SER A 1 263 ? -4.830 17.057 -13.936 1.00 52.78 263 SER A O 1
ATOM 1964 N N . GLY A 1 264 ? -5.164 14.910 -13.417 1.00 53.19 264 GLY A N 1
ATOM 1965 C CA . GLY A 1 264 ? -4.894 14.385 -14.772 1.00 53.19 264 GLY A CA 1
ATOM 1966 C C . GLY A 1 264 ? -4.597 12.876 -14.827 1.00 53.19 264 GLY A C 1
ATOM 1967 O O . GLY A 1 264 ? -4.369 12.249 -13.797 1.00 53.19 264 GLY A O 1
ATOM 1968 N N . THR A 1 265 ? -4.611 12.290 -16.032 1.00 58.06 265 THR A N 1
ATOM 1969 C CA . THR A 1 265 ? -4.240 10.882 -16.307 1.00 58.06 265 THR A CA 1
ATOM 1970 C C . THR A 1 265 ? -2.790 10.778 -16.776 1.00 58.06 265 THR A C 1
ATOM 1972 O O . THR A 1 265 ? -2.353 11.657 -17.518 1.00 58.06 265 THR A O 1
ATOM 1975 N N . GLY A 1 266 ? -2.090 9.683 -16.457 1.00 65.19 266 GLY A N 1
ATOM 1976 C CA . GLY A 1 266 ? -0.742 9.421 -16.976 1.00 65.19 266 GLY A CA 1
ATOM 1977 C C . GLY A 1 266 ? 0.361 9.370 -15.922 1.00 65.19 266 GLY A C 1
ATOM 1978 O O . GLY A 1 266 ? 1.473 9.756 -16.239 1.00 65.19 266 GLY A O 1
ATOM 1979 N N . LEU A 1 267 ? 0.071 8.921 -14.698 1.00 80.75 267 LEU A N 1
ATOM 1980 C CA . LEU A 1 267 ? 1.074 8.568 -13.683 1.00 80.75 267 LEU A CA 1
ATOM 1981 C C . LEU A 1 267 ? 0.759 7.162 -13.183 1.00 80.75 267 LEU A C 1
ATOM 1983 O O . LEU A 1 267 ? 0.312 6.981 -12.048 1.00 80.75 267 LEU A O 1
ATOM 1987 N N . ASP A 1 268 ? 0.915 6.189 -14.079 1.00 86.50 268 ASP A N 1
ATOM 1988 C CA . ASP A 1 268 ? 0.276 4.885 -13.931 1.00 86.50 268 ASP A CA 1
ATOM 1989 C C . ASP A 1 268 ? 1.272 3.742 -14.196 1.00 86.50 268 ASP A C 1
ATOM 1991 O O . ASP A 1 268 ? 1.961 3.705 -15.218 1.00 86.50 268 ASP A O 1
ATOM 1995 N N . ILE A 1 269 ? 1.299 2.783 -13.280 1.00 93.06 269 ILE A N 1
ATOM 1996 C CA . ILE A 1 269 ? 1.902 1.460 -13.392 1.00 93.06 269 ILE A CA 1
ATOM 1997 C C . ILE A 1 269 ? 0.735 0.497 -13.566 1.00 93.06 269 ILE A C 1
ATOM 1999 O O . ILE A 1 269 ? -0.050 0.281 -12.641 1.00 93.06 269 ILE A O 1
ATOM 2003 N N . GLN A 1 270 ? 0.591 -0.041 -14.768 1.00 93.50 270 GLN A N 1
ATOM 2004 C CA . GLN A 1 270 ? -0.555 -0.844 -15.154 1.00 93.50 270 GLN A CA 1
ATOM 2005 C C . GLN A 1 270 ? -0.103 -2.202 -15.679 1.00 93.50 270 GLN A C 1
ATOM 2007 O O . GLN A 1 270 ? 0.834 -2.283 -16.469 1.00 93.50 270 GLN A O 1
ATOM 2012 N N . ASP A 1 271 ? -0.794 -3.268 -15.279 1.00 95.88 271 ASP A N 1
ATOM 2013 C CA . ASP A 1 271 ? -0.534 -4.623 -15.781 1.00 95.88 271 ASP A CA 1
ATOM 2014 C C . ASP A 1 271 ? 0.930 -5.061 -15.549 1.00 95.88 271 ASP A C 1
ATOM 2016 O O . ASP A 1 271 ? 1.485 -5.852 -16.308 1.00 95.88 271 ASP A O 1
ATOM 2020 N N . ALA A 1 272 ? 1.597 -4.509 -14.529 1.00 97.75 272 ALA A N 1
ATOM 2021 C CA . ALA A 1 272 ? 3.002 -4.779 -14.267 1.00 97.75 272 ALA A CA 1
ATOM 2022 C C . ALA A 1 272 ? 3.173 -6.059 -13.446 1.00 97.75 272 ALA A C 1
ATOM 2024 O O . ALA A 1 272 ? 2.404 -6.324 -12.523 1.00 97.75 272 ALA A O 1
ATOM 2025 N N . THR A 1 273 ? 4.220 -6.826 -13.733 1.00 98.50 273 THR A N 1
ATOM 2026 C CA . THR A 1 273 ? 4.624 -7.984 -12.930 1.00 98.50 273 THR A CA 1
ATOM 2027 C C . THR A 1 273 ? 6.025 -7.754 -12.382 1.00 98.50 273 THR A C 1
ATOM 2029 O O . THR A 1 273 ? 6.956 -7.521 -13.144 1.00 98.50 273 THR A O 1
ATOM 2032 N N . VAL A 1 274 ? 6.192 -7.821 -11.064 1.00 98.50 274 VAL A N 1
ATOM 2033 C CA . VAL A 1 274 ? 7.493 -7.707 -10.396 1.00 98.50 274 VAL A CA 1
ATOM 2034 C C . VAL A 1 274 ? 7.774 -8.986 -9.622 1.00 98.50 274 VAL A C 1
ATOM 2036 O O . VAL A 1 274 ? 6.987 -9.361 -8.754 1.00 98.50 274 VAL A O 1
ATOM 2039 N N . ASN A 1 275 ? 8.901 -9.642 -9.887 1.00 97.44 275 ASN A N 1
ATOM 2040 C CA . ASN A 1 275 ? 9.293 -10.870 -9.205 1.00 97.44 275 ASN A CA 1
ATOM 2041 C C . ASN A 1 275 ? 10.676 -10.743 -8.559 1.00 97.44 275 ASN A C 1
ATOM 2043 O O . ASN A 1 275 ? 11.618 -10.248 -9.171 1.00 97.44 275 ASN A O 1
ATOM 2047 N N . ASN A 1 276 ? 10.809 -11.291 -7.351 1.00 95.06 276 ASN A N 1
ATOM 2048 C CA . ASN A 1 276 ? 12.073 -11.464 -6.637 1.00 95.06 276 ASN A CA 1
ATOM 2049 C C . ASN A 1 276 ? 12.868 -10.155 -6.459 1.00 95.06 276 ASN A C 1
ATOM 2051 O O . ASN A 1 276 ? 13.860 -9.911 -7.149 1.00 95.06 276 ASN A O 1
ATOM 2055 N N . VAL A 1 277 ? 12.441 -9.331 -5.498 1.00 94.62 277 VAL A N 1
ATOM 2056 C CA . VAL A 1 277 ? 13.131 -8.089 -5.119 1.00 94.62 277 VAL A CA 1
ATOM 2057 C C . VAL A 1 277 ? 13.924 -8.291 -3.827 1.00 94.62 277 VAL A C 1
ATOM 2059 O O . VAL A 1 277 ? 13.362 -8.284 -2.731 1.00 94.62 277 VAL A O 1
ATOM 2062 N N . GLY A 1 278 ? 15.244 -8.428 -3.964 1.00 86.88 278 GLY A N 1
ATOM 2063 C CA . GLY A 1 278 ? 16.202 -8.605 -2.872 1.00 86.88 278 GLY A CA 1
ATOM 2064 C C . GLY A 1 278 ? 16.181 -10.005 -2.235 1.00 86.88 278 GLY A C 1
ATOM 2065 O O . GLY A 1 278 ? 15.134 -10.554 -1.912 1.00 86.88 278 GLY A O 1
ATOM 2066 N N . ASN A 1 279 ? 17.353 -10.598 -1.977 1.00 62.25 279 ASN A N 1
ATOM 2067 C CA . ASN A 1 279 ? 17.452 -11.887 -1.275 1.00 62.25 279 ASN A CA 1
ATOM 2068 C C . ASN A 1 279 ? 17.567 -11.653 0.250 1.00 62.25 279 ASN A C 1
ATOM 2070 O O . ASN A 1 279 ? 18.591 -11.146 0.707 1.00 62.25 279 ASN A O 1
ATOM 2074 N N . GLY A 1 280 ? 16.530 -11.987 1.034 1.00 60.78 280 GLY A N 1
ATOM 2075 C CA . GLY A 1 280 ? 16.455 -11.716 2.489 1.00 60.78 280 GLY A CA 1
ATOM 2076 C C . GLY A 1 280 ? 15.780 -10.383 2.852 1.00 60.78 280 GLY A C 1
ATOM 2077 O O . GLY A 1 280 ? 16.209 -9.686 3.766 1.00 60.78 280 GLY A O 1
ATOM 2078 N N . ALA A 1 281 ? 14.764 -10.029 2.073 1.00 71.69 281 ALA A N 1
ATOM 2079 C CA . ALA A 1 281 ? 14.276 -8.688 1.801 1.00 71.69 281 ALA A CA 1
ATOM 2080 C C . ALA A 1 281 ? 13.707 -7.910 3.002 1.00 71.69 281 ALA A C 1
ATOM 2082 O O . ALA A 1 281 ? 12.604 -8.210 3.437 1.00 71.69 281 ALA A O 1
ATOM 2083 N N . ASP A 1 282 ? 14.447 -6.902 3.482 1.00 89.94 282 ASP A N 1
ATOM 2084 C CA . ASP A 1 282 ? 14.044 -5.910 4.496 1.00 89.94 282 ASP A CA 1
ATOM 2085 C C . ASP A 1 282 ? 12.936 -4.938 4.016 1.00 89.94 282 ASP A C 1
ATOM 2087 O O . ASP A 1 282 ? 12.442 -5.033 2.894 1.00 89.94 282 ASP A O 1
ATOM 2091 N N . LEU A 1 283 ? 12.543 -3.975 4.861 1.00 92.12 283 LEU A N 1
ATOM 2092 C CA . LEU A 1 283 ? 11.500 -2.983 4.548 1.00 92.12 283 LEU A CA 1
ATOM 2093 C C . LEU A 1 283 ? 11.826 -2.059 3.361 1.00 92.12 283 LEU A C 1
ATOM 2095 O O . LEU A 1 283 ? 10.925 -1.425 2.821 1.00 92.12 283 LEU A O 1
ATOM 2099 N N . ASN A 1 284 ? 13.087 -1.973 2.938 1.00 89.19 284 ASN A N 1
ATOM 2100 C CA . ASN A 1 284 ? 13.477 -1.164 1.789 1.00 89.19 284 ASN A CA 1
ATOM 2101 C C . ASN A 1 284 ? 13.476 -1.972 0.490 1.00 89.19 284 ASN A C 1
ATOM 2103 O O . ASN A 1 284 ? 13.697 -1.397 -0.566 1.00 89.19 284 ASN A O 1
ATOM 2107 N N . ARG A 1 285 ? 13.242 -3.288 0.519 1.00 93.00 285 ARG A N 1
ATOM 2108 C CA . ARG A 1 285 ? 13.135 -4.110 -0.692 1.00 93.00 285 ARG A CA 1
ATOM 2109 C C . ARG A 1 285 ? 11.715 -4.101 -1.231 1.00 93.00 285 ARG A C 1
ATOM 2111 O O . ARG A 1 285 ? 10.902 -4.955 -0.879 1.00 93.00 285 ARG A O 1
ATOM 2118 N N . ILE A 1 286 ? 11.415 -3.107 -2.052 1.00 95.25 286 ILE A N 1
ATOM 2119 C CA . ILE A 1 286 ? 10.050 -2.779 -2.463 1.00 95.25 286 ILE A CA 1
ATOM 2120 C C . ILE A 1 286 ? 9.790 -3.242 -3.900 1.00 95.25 286 ILE A C 1
ATOM 2122 O O . ILE A 1 286 ? 10.526 -2.888 -4.817 1.00 95.25 286 ILE A O 1
ATOM 2126 N N . GLY A 1 287 ? 8.713 -3.996 -4.118 1.00 96.94 287 GLY A N 1
ATOM 2127 C CA . GLY A 1 287 ? 8.276 -4.389 -5.457 1.00 96.94 287 GLY A CA 1
ATOM 2128 C C . GLY A 1 287 ? 7.917 -3.184 -6.319 1.00 96.94 287 GLY A C 1
ATOM 2129 O O . GLY A 1 287 ? 8.581 -2.906 -7.318 1.00 96.94 287 GLY A O 1
ATOM 2130 N N . ILE A 1 288 ? 6.885 -2.451 -5.904 1.00 97.19 288 ILE A N 1
ATOM 2131 C CA . ILE A 1 288 ? 6.444 -1.212 -6.549 1.00 97.19 288 ILE A CA 1
ATOM 2132 C C . ILE A 1 288 ? 6.452 -0.079 -5.525 1.00 97.19 288 ILE A C 1
ATOM 2134 O O . ILE A 1 288 ? 5.781 -0.160 -4.496 1.00 97.19 288 ILE A O 1
ATOM 2138 N N . LEU A 1 289 ? 7.209 0.976 -5.812 1.00 93.62 289 LEU A N 1
ATOM 2139 C CA . LEU A 1 289 ? 7.370 2.141 -4.952 1.00 93.62 289 LEU A CA 1
ATOM 2140 C C . LEU A 1 289 ? 6.770 3.387 -5.614 1.00 93.62 289 LEU A C 1
ATOM 2142 O O . LEU A 1 289 ? 7.256 3.831 -6.653 1.00 93.62 289 LEU A O 1
ATOM 2146 N N . GLY A 1 290 ? 5.752 3.966 -4.980 1.00 90.38 290 GLY A N 1
ATOM 2147 C CA . GLY A 1 290 ? 5.196 5.282 -5.284 1.00 90.38 290 GLY A CA 1
ATOM 2148 C C . GLY A 1 290 ? 5.608 6.312 -4.230 1.00 90.38 290 GLY A C 1
ATOM 2149 O O . GLY A 1 290 ? 5.305 6.136 -3.051 1.00 90.38 290 GLY A O 1
ATOM 2150 N N . LEU A 1 291 ? 6.282 7.390 -4.638 1.00 84.81 291 LEU A N 1
ATOM 2151 C CA . LEU A 1 291 ? 6.679 8.485 -3.743 1.00 84.81 291 LEU A CA 1
ATOM 2152 C C . LEU A 1 291 ? 6.134 9.825 -4.211 1.00 84.81 291 LEU A C 1
ATOM 2154 O O . LEU A 1 291 ? 6.385 10.230 -5.345 1.00 84.81 291 LEU A O 1
ATOM 2158 N N . ASN A 1 292 ? 5.491 10.554 -3.297 1.00 81.69 292 ASN A N 1
ATOM 2159 C CA . ASN A 1 292 ? 5.018 11.919 -3.536 1.00 81.69 292 ASN A CA 1
ATOM 2160 C C . ASN A 1 292 ? 4.105 12.054 -4.775 1.00 81.69 292 ASN A C 1
ATOM 2162 O O . ASN A 1 292 ? 4.241 12.988 -5.577 1.00 81.69 292 ASN A O 1
ATOM 2166 N N . LEU A 1 293 ? 3.209 11.086 -4.971 1.00 81.88 293 LEU A N 1
ATOM 2167 C CA . LEU A 1 293 ? 2.268 11.084 -6.089 1.00 81.88 293 LEU A CA 1
ATOM 2168 C C . LEU A 1 293 ? 0.941 11.674 -5.612 1.00 81.88 293 LEU A C 1
ATOM 2170 O O . LEU A 1 293 ? 0.315 11.124 -4.716 1.00 81.88 293 LEU A O 1
ATOM 2174 N N . ASP A 1 294 ? 0.512 12.779 -6.205 1.00 76.31 294 ASP A N 1
ATOM 2175 C CA . ASP A 1 294 ? -0.714 13.513 -5.865 1.00 76.31 294 ASP A CA 1
ATOM 2176 C C . ASP A 1 294 ? -1.567 13.674 -7.123 1.00 76.31 294 ASP A C 1
ATOM 2178 O O . ASP A 1 294 ? -1.915 14.768 -7.566 1.00 76.31 294 ASP A O 1
ATOM 2182 N N . ASN A 1 295 ? -1.874 12.554 -7.773 1.00 71.12 295 ASN A N 1
ATOM 2183 C CA . ASN A 1 295 ? -3.018 12.539 -8.665 1.00 71.12 295 ASN A CA 1
ATOM 2184 C C . ASN A 1 295 ? -4.238 12.123 -7.838 1.00 71.12 295 ASN A C 1
ATOM 2186 O O . ASN A 1 295 ? -4.177 11.205 -7.032 1.00 71.12 295 ASN A O 1
ATOM 2190 N N . SER A 1 296 ? -5.359 12.814 -8.037 1.00 58.78 296 SER A N 1
ATOM 2191 C CA . SER A 1 296 ? -6.679 12.340 -7.620 1.00 58.78 296 SER A CA 1
ATOM 2192 C C . SER A 1 296 ? -7.323 11.692 -8.843 1.00 58.78 296 SER A C 1
ATOM 2194 O O . SER A 1 296 ? -8.082 12.344 -9.572 1.00 58.78 296 SER A O 1
ATOM 2196 N N . PRO A 1 297 ? -6.942 10.456 -9.204 1.00 52.38 297 PRO A N 1
ATOM 2197 C CA . PRO A 1 297 ? -7.631 9.785 -10.270 1.00 52.38 297 PRO A CA 1
ATOM 2198 C C . PRO A 1 297 ? -9.031 9.442 -9.768 1.00 52.38 297 PRO A C 1
ATOM 2200 O O . PRO A 1 297 ? -9.223 8.643 -8.854 1.00 52.38 297 PRO A O 1
ATOM 2203 N N . LEU A 1 298 ? -10.041 10.043 -10.391 1.00 50.78 298 LEU A N 1
ATOM 2204 C CA . LEU A 1 298 ? -11.395 9.531 -10.264 1.00 50.78 298 LEU A CA 1
ATOM 2205 C C . LEU A 1 298 ? -11.370 8.056 -10.705 1.00 50.78 298 LEU A C 1
ATOM 2207 O O . LEU A 1 298 ? -10.794 7.703 -11.741 1.00 50.78 298 LEU A O 1
ATOM 2211 N N . THR A 1 299 ? -11.943 7.195 -9.867 1.00 46.91 299 THR A N 1
ATOM 2212 C CA . THR A 1 299 ? -12.007 5.738 -10.039 1.00 46.91 299 THR A CA 1
ATOM 2213 C C . THR A 1 299 ? -12.413 5.339 -11.465 1.00 46.91 299 THR A C 1
ATOM 2215 O O . THR A 1 299 ? -13.331 5.958 -12.014 1.00 46.91 299 THR A O 1
ATOM 2218 N N . PRO A 1 300 ? -11.818 4.283 -12.055 1.00 48.53 300 PRO A N 1
ATOM 2219 C CA . PRO A 1 300 ? -10.937 3.295 -11.425 1.00 48.53 300 PRO A CA 1
ATOM 2220 C C . PRO A 1 300 ? -9.440 3.589 -11.598 1.00 48.53 300 PRO A C 1
ATOM 2222 O O . PRO A 1 300 ? -8.629 2.700 -11.357 1.00 48.53 300 PRO A O 1
ATOM 2225 N N . SER A 1 301 ? -9.053 4.780 -12.060 1.00 58.19 301 SER A N 1
ATOM 2226 C CA . SER A 1 301 ? -7.630 5.067 -12.238 1.00 58.19 301 SER A CA 1
ATOM 2227 C C . SER A 1 301 ? -6.944 5.071 -10.859 1.00 58.19 301 SER A C 1
ATOM 2229 O O . SER A 1 301 ? -7.427 5.676 -9.914 1.00 58.19 301 SER A O 1
ATOM 2231 N N . SER A 1 302 ? -5.868 4.308 -10.729 1.00 60.44 302 SER A N 1
ATOM 2232 C CA . SER A 1 302 ? -4.984 4.209 -9.564 1.00 60.44 302 SER A CA 1
ATOM 2233 C C . SER A 1 302 ? -3.567 4.279 -10.121 1.00 60.44 302 SER A C 1
ATOM 2235 O O . SER A 1 302 ? -3.347 3.863 -11.259 1.00 60.44 302 SER A O 1
ATOM 2237 N N . ASN A 1 303 ? -2.599 4.769 -9.349 1.00 85.31 303 ASN A N 1
ATOM 2238 C CA . ASN A 1 303 ? -1.205 4.795 -9.804 1.00 85.31 303 ASN A CA 1
ATOM 2239 C C . ASN A 1 303 ? -0.642 3.397 -9.988 1.00 85.31 303 ASN A C 1
ATOM 2241 O O . ASN A 1 303 ? 0.228 3.206 -10.821 1.00 85.31 303 ASN A O 1
ATOM 2245 N N . VAL A 1 304 ? -1.121 2.433 -9.205 1.00 92.12 304 VAL A N 1
ATOM 2246 C CA . VAL A 1 304 ? -0.791 1.021 -9.377 1.00 92.12 304 VAL A CA 1
ATOM 2247 C C . VAL A 1 304 ? -2.087 0.277 -9.659 1.00 92.12 304 VAL A C 1
ATOM 2249 O O . VAL A 1 304 ? -2.988 0.255 -8.821 1.00 92.12 304 VAL A O 1
ATOM 2252 N N . LEU A 1 305 ? -2.210 -0.290 -10.855 1.00 92.56 305 LEU A N 1
ATOM 2253 C CA . LEU A 1 305 ? -3.432 -0.929 -11.331 1.00 92.56 305 LEU A CA 1
ATOM 2254 C C . LEU A 1 305 ? -3.131 -2.306 -11.919 1.00 92.56 305 LEU A C 1
ATOM 2256 O O . LEU A 1 305 ? -2.203 -2.461 -12.713 1.00 92.56 305 LEU A O 1
ATOM 2260 N N . ASN A 1 306 ? -3.946 -3.299 -11.554 1.00 95.44 306 ASN A N 1
ATOM 2261 C CA . ASN A 1 306 ? -3.915 -4.650 -12.127 1.00 95.44 306 ASN A CA 1
ATOM 2262 C C . ASN A 1 306 ? -2.506 -5.275 -12.160 1.00 95.44 306 ASN A C 1
ATOM 2264 O O . ASN A 1 306 ? -2.122 -5.939 -13.118 1.00 95.44 306 ASN A O 1
ATOM 2268 N N . SER A 1 307 ? -1.698 -4.992 -11.140 1.00 97.75 307 SER A N 1
ATOM 2269 C CA . SER A 1 307 ? -0.294 -5.397 -11.097 1.00 97.75 307 SER A CA 1
ATOM 2270 C C . SER A 1 307 ? -0.093 -6.591 -10.164 1.00 97.75 307 SER A C 1
ATOM 2272 O O . SER A 1 307 ? -0.925 -6.880 -9.304 1.00 97.75 307 SER A O 1
ATOM 2274 N N . THR A 1 308 ? 1.014 -7.308 -10.323 1.00 98.62 308 THR A N 1
ATOM 2275 C CA . THR A 1 308 ? 1.377 -8.446 -9.476 1.00 98.62 308 THR A CA 1
ATOM 2276 C C . THR A 1 308 ? 2.794 -8.284 -8.945 1.00 98.62 308 THR A C 1
ATOM 2278 O O . THR A 1 308 ? 3.718 -8.033 -9.711 1.00 98.62 308 THR A O 1
ATOM 2281 N N . VAL A 1 309 ? 2.982 -8.469 -7.639 1.00 98.50 309 VAL A N 1
ATOM 2282 C CA . VAL A 1 309 ? 4.303 -8.509 -7.001 1.00 98.50 309 VAL A CA 1
ATOM 2283 C C . VAL A 1 309 ? 4.498 -9.855 -6.314 1.00 98.50 309 VAL A C 1
ATOM 2285 O O . VAL A 1 309 ? 3.706 -10.233 -5.454 1.00 98.50 309 VAL A O 1
ATOM 2288 N N . ASN A 1 310 ? 5.567 -10.573 -6.652 1.00 96.88 310 ASN A N 1
ATOM 2289 C CA . ASN A 1 310 ? 5.898 -11.873 -6.076 1.00 96.88 310 ASN A CA 1
ATOM 2290 C C . ASN A 1 310 ? 7.276 -11.835 -5.407 1.00 96.88 310 ASN A C 1
ATOM 2292 O O . ASN A 1 310 ? 8.288 -11.655 -6.078 1.00 96.88 310 ASN A O 1
ATOM 2296 N N . GLY A 1 311 ? 7.332 -12.076 -4.095 1.00 91.81 311 GLY A N 1
ATOM 2297 C CA . GLY A 1 311 ? 8.598 -12.203 -3.366 1.00 91.81 311 GLY A CA 1
ATOM 2298 C C . GLY A 1 311 ? 9.378 -10.888 -3.275 1.00 91.81 311 GLY A C 1
ATOM 2299 O O . GLY A 1 311 ? 10.382 -10.702 -3.956 1.00 91.81 311 GLY A O 1
ATOM 2300 N N . ALA A 1 312 ? 8.921 -9.993 -2.404 1.00 95.25 312 ALA A N 1
ATOM 2301 C CA . ALA A 1 312 ? 9.600 -8.749 -2.044 1.00 95.25 312 ALA A CA 1
ATOM 2302 C C . ALA A 1 312 ? 9.621 -8.585 -0.514 1.00 95.25 312 ALA A C 1
ATOM 2304 O O . ALA A 1 312 ? 8.972 -9.340 0.216 1.00 95.25 312 ALA A O 1
ATOM 2305 N N . GLY A 1 313 ? 10.351 -7.599 -0.001 1.00 95.31 313 GLY A N 1
ATOM 2306 C CA . GLY A 1 313 ? 10.276 -7.221 1.411 1.00 95.31 313 GLY A CA 1
ATOM 2307 C C . GLY A 1 313 ? 8.956 -6.519 1.692 1.00 95.31 313 GLY A C 1
ATOM 2308 O O . GLY A 1 313 ? 8.165 -6.960 2.533 1.00 95.31 313 GLY A O 1
ATOM 2309 N N . VAL A 1 314 ? 8.684 -5.499 0.879 1.00 97.19 314 VAL A N 1
ATOM 2310 C CA . VAL A 1 314 ? 7.397 -4.817 0.773 1.00 97.19 314 VAL A CA 1
ATOM 2311 C C . VAL A 1 314 ? 6.842 -5.004 -0.639 1.00 97.19 314 VAL A C 1
ATOM 2313 O O . VAL A 1 314 ? 7.563 -4.815 -1.615 1.00 97.19 314 VAL A O 1
ATOM 2316 N N . GLY A 1 315 ? 5.574 -5.391 -0.774 1.00 97.56 315 GLY A N 1
ATOM 2317 C CA . GLY A 1 315 ? 4.946 -5.586 -2.084 1.00 97.56 315 GLY A CA 1
ATOM 2318 C C . GLY A 1 315 ? 4.779 -4.273 -2.844 1.00 97.56 315 GLY A C 1
ATOM 2319 O O . GLY A 1 315 ? 5.481 -4.010 -3.820 1.00 97.56 315 GLY A O 1
ATOM 2320 N N . VAL A 1 316 ? 3.859 -3.443 -2.359 1.00 97.56 316 VAL A N 1
ATOM 2321 C CA . VAL A 1 316 ? 3.601 -2.089 -2.855 1.00 97.56 316 VAL A CA 1
ATOM 2322 C C . VAL A 1 316 ? 3.735 -1.107 -1.698 1.00 97.56 316 VAL A C 1
ATOM 2324 O O . VAL A 1 316 ? 3.134 -1.315 -0.646 1.00 97.56 316 VAL A O 1
ATOM 2327 N N . SER A 1 317 ? 4.510 -0.043 -1.895 1.00 94.94 317 SER A N 1
ATOM 2328 C CA . SER A 1 317 ? 4.700 1.039 -0.925 1.00 94.94 317 SER A CA 1
ATOM 2329 C C . SER A 1 317 ? 4.317 2.369 -1.563 1.00 94.94 317 SER A C 1
ATOM 2331 O O . SER A 1 317 ? 4.870 2.740 -2.599 1.00 94.94 317 SER A O 1
ATOM 2333 N N . LEU A 1 318 ? 3.367 3.071 -0.953 1.00 91.88 318 LEU A N 1
ATOM 2334 C CA . LEU A 1 318 ? 2.914 4.405 -1.330 1.00 91.88 318 LEU A CA 1
ATOM 2335 C C . LEU A 1 318 ? 3.183 5.333 -0.148 1.00 91.88 318 LEU A C 1
ATOM 2337 O O . LEU A 1 318 ? 2.519 5.222 0.878 1.00 91.88 318 LEU A O 1
ATOM 2341 N N . LYS A 1 319 ? 4.169 6.223 -0.265 1.00 87.44 319 LYS A N 1
ATOM 2342 C CA . LYS A 1 319 ? 4.608 7.062 0.860 1.00 87.44 319 LYS A CA 1
ATOM 2343 C C . LYS A 1 319 ? 5.077 8.444 0.418 1.00 87.44 319 LYS A C 1
ATOM 2345 O O . LYS A 1 319 ? 5.142 8.762 -0.771 1.00 87.44 319 LYS A O 1
ATOM 2350 N N . VAL A 1 320 ? 5.405 9.281 1.392 1.00 81.88 320 VAL A N 1
ATOM 2351 C CA . VAL A 1 320 ? 5.946 10.626 1.165 1.00 81.88 320 VAL A CA 1
ATOM 2352 C C . VAL A 1 320 ? 7.454 10.668 1.363 1.00 81.88 320 VAL A C 1
ATOM 2354 O O . VAL A 1 320 ? 8.039 9.883 2.107 1.00 81.88 320 VAL A O 1
ATOM 2357 N N . PHE A 1 321 ? 8.095 11.619 0.695 1.00 78.81 321 PHE A N 1
ATOM 2358 C CA . PHE A 1 321 ? 9.525 11.848 0.762 1.00 78.81 321 PHE A CA 1
ATOM 2359 C C . PHE A 1 321 ? 9.849 13.342 0.921 1.00 78.81 321 PHE A C 1
ATOM 2361 O O . PHE A 1 321 ? 9.640 14.144 0.009 1.00 78.81 321 PHE A O 1
ATOM 2368 N N . GLY A 1 322 ? 10.430 13.704 2.071 1.00 71.31 322 GLY A N 1
ATOM 2369 C CA . GLY A 1 322 ? 10.901 15.055 2.399 1.00 71.31 322 GLY A CA 1
ATOM 2370 C C . GLY A 1 322 ? 10.055 15.794 3.451 1.00 71.31 322 GLY A C 1
ATOM 2371 O O . GLY A 1 322 ? 8.883 15.478 3.615 1.00 71.31 322 GLY A O 1
ATOM 2372 N N . PRO A 1 323 ? 10.640 16.769 4.175 1.00 65.38 323 PRO A N 1
ATOM 2373 C CA . PRO A 1 323 ? 9.921 17.622 5.127 1.00 65.38 323 PRO A CA 1
ATOM 2374 C C . PRO A 1 323 ? 9.198 18.803 4.436 1.00 65.38 323 PRO A C 1
ATOM 2376 O O . PRO A 1 323 ? 9.616 19.196 3.343 1.00 65.38 323 PRO A O 1
ATOM 2379 N N . PRO A 1 324 ? 8.222 19.466 5.095 1.00 52.31 324 PRO A N 1
ATOM 2380 C CA . PRO A 1 324 ? 7.538 19.074 6.330 1.00 52.31 324 PRO A CA 1
ATOM 2381 C C . PRO A 1 324 ? 6.384 18.089 6.073 1.00 52.31 324 PRO A C 1
ATOM 2383 O O . PRO A 1 324 ? 5.718 18.140 5.046 1.00 52.31 324 PRO A O 1
ATOM 2386 N N . PHE A 1 325 ? 6.146 17.213 7.050 1.00 62.00 325 PHE A N 1
ATOM 2387 C CA . PHE A 1 325 ? 5.105 16.180 7.049 1.00 62.00 325 PHE A CA 1
ATOM 2388 C C . PHE A 1 325 ? 3.776 16.683 7.640 1.00 62.00 325 PHE A C 1
ATOM 2390 O O . PHE A 1 325 ? 3.126 15.962 8.395 1.00 62.00 325 PHE A O 1
ATOM 2397 N N . ASP A 1 326 ? 3.413 17.946 7.404 1.00 57.19 326 ASP A N 1
ATOM 2398 C CA . ASP A 1 326 ? 2.175 18.484 7.970 1.00 57.19 326 ASP A CA 1
ATOM 2399 C C . ASP A 1 326 ? 0.997 18.139 7.054 1.00 57.19 326 ASP A C 1
ATOM 2401 O O . ASP A 1 326 ? 0.916 18.621 5.926 1.00 57.19 326 ASP A O 1
ATOM 2405 N N . PHE A 1 327 ? 0.076 17.304 7.544 1.00 54.66 327 PHE A N 1
ATOM 2406 C CA . PHE A 1 327 ? -1.143 16.908 6.830 1.00 54.66 327 PHE A CA 1
ATOM 2407 C C . PHE A 1 327 ? -1.976 18.113 6.356 1.00 54.66 327 PHE A C 1
ATOM 2409 O O . PHE A 1 327 ? -2.737 18.000 5.396 1.00 54.66 327 PHE A O 1
ATOM 2416 N N . ALA A 1 328 ? -1.843 19.261 7.032 1.00 51.84 328 ALA A N 1
ATOM 2417 C CA . ALA A 1 328 ? -2.561 20.491 6.717 1.00 51.84 328 ALA A CA 1
ATOM 2418 C C . ALA A 1 328 ? -1.860 21.381 5.675 1.00 51.84 328 ALA A C 1
ATOM 2420 O O . ALA A 1 328 ? -2.484 22.316 5.164 1.00 51.84 328 ALA A O 1
ATOM 2421 N N . ASP A 1 329 ? -0.591 21.117 5.352 1.00 59.53 329 ASP A N 1
ATOM 2422 C CA . ASP A 1 329 ? 0.144 21.894 4.361 1.00 59.53 329 ASP A CA 1
ATOM 2423 C C . ASP A 1 329 ? -0.080 21.312 2.962 1.00 59.53 329 ASP A C 1
ATOM 2425 O O . ASP A 1 329 ? 0.574 20.361 2.528 1.00 59.53 329 ASP A O 1
ATOM 2429 N N . ASN A 1 330 ? -1.026 21.907 2.231 1.00 60.66 330 ASN A N 1
ATOM 2430 C CA . ASN A 1 330 ? -1.246 21.557 0.833 1.00 60.66 330 ASN A CA 1
ATOM 2431 C C . ASN A 1 330 ? 0.013 21.784 -0.017 1.00 60.66 330 ASN A C 1
ATOM 2433 O O . ASN A 1 330 ? 0.147 21.103 -1.026 1.00 60.66 330 ASN A O 1
ATOM 2437 N N . ASP A 1 331 ? 0.939 22.662 0.378 1.00 57.75 331 ASP A N 1
ATOM 2438 C CA . ASP A 1 331 ? 2.148 22.986 -0.384 1.00 57.75 331 ASP A CA 1
ATOM 2439 C C . ASP A 1 331 ? 3.344 22.052 -0.060 1.00 57.75 331 ASP A C 1
ATOM 2441 O O . ASP A 1 331 ? 4.408 22.174 -0.680 1.00 57.75 331 ASP A O 1
ATOM 2445 N N . GLY A 1 332 ? 3.173 21.106 0.878 1.00 62.03 332 GLY A N 1
ATOM 2446 C CA . GLY A 1 332 ? 4.180 20.131 1.323 1.00 62.03 332 GLY A CA 1
ATOM 2447 C C . GLY A 1 332 ? 4.248 18.825 0.511 1.00 62.03 332 GLY A C 1
ATOM 2448 O O . GLY A 1 332 ? 3.577 18.653 -0.507 1.00 62.03 332 GLY A O 1
ATOM 2449 N N . ALA A 1 333 ? 5.084 17.877 0.958 1.00 66.75 333 ALA A N 1
ATOM 2450 C CA . ALA A 1 333 ? 5.166 16.531 0.375 1.00 66.75 333 ALA A CA 1
ATOM 2451 C C . ALA A 1 333 ? 3.906 15.715 0.716 1.00 66.75 333 ALA A C 1
ATOM 2453 O O . ALA A 1 333 ? 3.567 15.571 1.888 1.00 66.75 333 ALA A O 1
ATOM 2454 N N . ARG A 1 334 ? 3.218 15.172 -0.298 1.00 72.50 334 ARG A N 1
ATOM 2455 C CA . ARG A 1 334 ? 1.940 14.452 -0.145 1.00 72.50 334 ARG A CA 1
ATOM 2456 C C . ARG A 1 334 ? 1.864 13.235 -1.052 1.00 72.50 334 ARG A C 1
ATOM 2458 O O . ARG A 1 334 ? 2.428 13.249 -2.144 1.00 72.50 334 ARG A O 1
ATOM 2465 N N . SER A 1 335 ? 1.137 12.214 -0.608 1.00 77.94 335 SER A N 1
ATOM 2466 C CA . SER A 1 335 ? 0.836 11.023 -1.397 1.00 77.94 335 SER A CA 1
ATOM 2467 C C . SER A 1 335 ? -0.673 10.789 -1.405 1.00 77.94 335 SER A C 1
ATOM 2469 O O . SER A 1 335 ? -1.232 10.346 -0.412 1.00 77.94 335 SER A O 1
ATOM 2471 N N . LYS A 1 336 ? -1.330 11.078 -2.531 1.00 79.69 336 LYS A N 1
ATOM 2472 C CA . LYS A 1 336 ? -2.707 10.649 -2.839 1.00 79.69 336 LYS A CA 1
ATOM 2473 C C . LYS A 1 336 ? -2.720 9.444 -3.773 1.00 79.69 336 LYS A C 1
ATOM 2475 O O . LYS A 1 336 ? -3.645 9.249 -4.559 1.00 79.69 336 LYS A O 1
ATOM 2480 N N . ALA A 1 337 ? -1.659 8.646 -3.717 1.00 80.94 337 ALA A N 1
ATOM 2481 C CA . ALA A 1 337 ? -1.510 7.517 -4.604 1.00 80.94 337 ALA A CA 1
ATOM 2482 C C . ALA A 1 337 ? -2.520 6.412 -4.267 1.00 80.94 337 ALA A C 1
ATOM 2484 O O . ALA A 1 337 ? -2.687 6.045 -3.105 1.00 80.94 337 ALA A O 1
ATOM 2485 N N . GLY A 1 338 ? -3.157 5.846 -5.290 1.00 86.81 338 GLY A N 1
ATOM 2486 C CA . GLY A 1 338 ? -4.038 4.684 -5.145 1.00 86.81 338 GLY A CA 1
ATOM 2487 C C . GLY A 1 338 ? -3.401 3.394 -5.658 1.00 86.81 338 GLY A C 1
ATOM 2488 O O . GLY A 1 338 ? -2.639 3.417 -6.630 1.00 86.81 338 GLY A O 1
ATOM 2489 N N . VAL A 1 339 ? -3.784 2.261 -5.067 1.00 91.69 339 VAL A N 1
ATOM 2490 C CA . VAL A 1 339 ? -3.482 0.912 -5.572 1.00 91.69 339 VAL A CA 1
ATOM 2491 C C . VAL A 1 339 ? -4.772 0.118 -5.762 1.00 91.69 339 VAL A C 1
ATOM 2493 O O . VAL A 1 339 ? -5.537 -0.049 -4.821 1.00 91.69 339 VAL A O 1
ATOM 2496 N N . SER A 1 340 ? -5.036 -0.399 -6.960 1.00 93.00 340 SER A N 1
ATOM 2497 C CA . SER A 1 340 ? -6.251 -1.175 -7.241 1.00 93.00 340 SER A CA 1
ATOM 2498 C C . SER A 1 340 ? -5.957 -2.453 -8.011 1.00 93.00 340 SER A C 1
ATOM 2500 O O . SER A 1 340 ? -5.041 -2.511 -8.834 1.00 93.00 340 SER A O 1
ATOM 2502 N N . LEU A 1 341 ? -6.774 -3.481 -7.768 1.00 95.12 341 LEU A N 1
ATOM 2503 C CA . LEU A 1 341 ? -6.724 -4.782 -8.441 1.00 95.12 341 LEU A CA 1
ATOM 2504 C C . LEU A 1 341 ? -5.326 -5.420 -8.420 1.00 95.12 341 LEU A C 1
ATOM 2506 O O . LEU A 1 341 ? -4.958 -6.161 -9.326 1.00 95.12 341 LEU A O 1
ATOM 2510 N N . THR A 1 342 ? -4.520 -5.092 -7.413 1.00 97.25 342 THR A N 1
ATOM 2511 C CA . THR A 1 342 ? -3.119 -5.498 -7.351 1.00 97.25 342 THR A CA 1
ATOM 2512 C C . THR A 1 342 ? -2.961 -6.693 -6.427 1.00 97.25 342 THR A C 1
ATOM 2514 O O . THR A 1 342 ? -3.540 -6.732 -5.341 1.00 97.25 342 THR A O 1
ATOM 2517 N N . THR A 1 343 ? -2.180 -7.679 -6.863 1.00 98.56 343 THR A N 1
ATOM 2518 C CA . THR A 1 343 ? -1.909 -8.904 -6.106 1.00 98.56 343 THR A CA 1
ATOM 2519 C C . THR A 1 343 ? -0.483 -8.900 -5.578 1.00 98.56 343 THR A C 1
ATOM 2521 O O . THR A 1 343 ? 0.464 -8.730 -6.339 1.00 98.56 343 THR A O 1
ATOM 2524 N N . VAL A 1 344 ? -0.309 -9.149 -4.284 1.00 98.56 344 VAL A N 1
ATOM 2525 C CA . VAL A 1 344 ? 1.006 -9.326 -3.665 1.00 98.56 344 VAL A CA 1
ATOM 2526 C C . VAL A 1 344 ? 1.114 -10.727 -3.079 1.00 98.56 344 VAL A C 1
ATOM 2528 O O . VAL A 1 344 ? 0.324 -11.122 -2.226 1.00 98.56 344 VAL A O 1
ATOM 2531 N N . ASN A 1 345 ? 2.122 -11.484 -3.492 1.00 97.56 345 ASN A N 1
ATOM 2532 C CA . ASN A 1 345 ? 2.357 -12.831 -2.991 1.00 97.56 345 ASN A CA 1
ATOM 2533 C C . ASN A 1 345 ? 3.680 -12.902 -2.229 1.00 97.56 345 ASN A C 1
ATOM 2535 O O . ASN A 1 345 ? 4.736 -12.527 -2.744 1.00 97.56 345 ASN A O 1
ATOM 2539 N N . ASN A 1 346 ? 3.619 -13.459 -1.019 1.00 94.44 346 ASN A N 1
ATOM 2540 C CA . ASN A 1 346 ? 4.773 -13.779 -0.180 1.00 94.44 346 ASN A CA 1
ATOM 2541 C C . ASN A 1 346 ? 5.695 -12.576 0.093 1.00 94.44 346 ASN A C 1
ATOM 2543 O O . ASN A 1 346 ? 6.918 -12.698 0.017 1.00 94.44 346 ASN A O 1
ATOM 2547 N N . ALA A 1 347 ? 5.118 -11.413 0.415 1.00 95.81 347 ALA A N 1
ATOM 2548 C CA . ALA A 1 347 ? 5.906 -10.299 0.935 1.00 95.81 347 ALA A CA 1
ATOM 2549 C C . ALA A 1 347 ? 6.483 -10.654 2.317 1.00 95.81 347 ALA A C 1
ATOM 2551 O O . ALA A 1 347 ? 5.787 -11.231 3.153 1.00 95.81 347 ALA A O 1
ATOM 2552 N N . THR A 1 348 ? 7.745 -10.320 2.573 1.00 95.62 348 THR A N 1
ATOM 2553 C CA . THR A 1 348 ? 8.436 -10.738 3.807 1.00 95.62 348 THR A CA 1
ATOM 2554 C C . THR A 1 348 ? 7.972 -9.931 5.019 1.00 95.62 348 THR A C 1
ATOM 2556 O O . THR A 1 348 ? 7.820 -10.489 6.105 1.00 95.62 348 THR A O 1
ATOM 2559 N N . PHE A 1 349 ? 7.708 -8.635 4.824 1.00 96.31 349 PHE A N 1
ATOM 2560 C CA . PHE A 1 349 ? 7.334 -7.703 5.885 1.00 96.31 349 PHE A CA 1
ATOM 2561 C C . PHE A 1 349 ? 5.944 -7.105 5.685 1.00 96.31 349 PHE A C 1
ATOM 2563 O O . PHE A 1 349 ? 5.141 -7.157 6.612 1.00 96.31 349 PHE A O 1
ATOM 2570 N N . ARG A 1 350 ? 5.642 -6.526 4.515 1.00 97.44 350 ARG A N 1
ATOM 2571 C CA . ARG A 1 350 ? 4.372 -5.813 4.269 1.00 97.44 350 ARG A CA 1
ATOM 2572 C C . ARG A 1 350 ? 3.877 -6.078 2.852 1.00 97.44 350 ARG A C 1
ATOM 2574 O O . ARG A 1 350 ? 4.649 -5.915 1.916 1.00 97.44 350 ARG A O 1
ATOM 2581 N N . ALA A 1 351 ? 2.621 -6.468 2.644 1.00 98.00 351 ALA A N 1
ATOM 2582 C CA . ALA A 1 351 ? 2.120 -6.538 1.268 1.00 98.00 351 ALA A CA 1
ATOM 2583 C C . ALA A 1 351 ? 1.801 -5.150 0.714 1.00 98.00 351 ALA A C 1
ATOM 2585 O O . ALA A 1 351 ? 2.314 -4.790 -0.343 1.00 98.00 351 ALA A O 1
ATOM 2586 N N . PHE A 1 352 ? 1.015 -4.375 1.455 1.00 98.00 352 PHE A N 1
ATOM 2587 C CA . PHE A 1 352 ? 0.680 -2.995 1.124 1.00 98.00 352 PHE A CA 1
ATOM 2588 C C . PHE A 1 352 ? 1.122 -2.078 2.258 1.00 98.00 352 PHE A C 1
ATOM 2590 O O . PHE A 1 352 ? 0.753 -2.294 3.410 1.00 98.00 352 PHE A O 1
ATOM 2597 N N . GLU A 1 353 ? 1.904 -1.063 1.928 1.00 96.38 353 GLU A N 1
ATOM 2598 C CA . GLU A 1 353 ? 2.308 0.014 2.825 1.00 96.38 353 GLU A CA 1
ATOM 2599 C C . GLU A 1 353 ? 1.756 1.325 2.271 1.00 96.38 353 GLU A C 1
ATOM 2601 O O . GLU A 1 353 ? 2.049 1.688 1.132 1.00 96.38 353 GLU A O 1
ATOM 2606 N N . ILE A 1 354 ? 0.924 2.003 3.058 1.00 92.44 354 ILE A N 1
ATOM 2607 C CA . ILE A 1 354 ? 0.291 3.266 2.682 1.00 92.44 354 ILE A CA 1
ATOM 2608 C C . ILE A 1 354 ? 0.577 4.273 3.789 1.00 92.44 354 ILE A C 1
ATOM 2610 O O . ILE A 1 354 ? 0.142 4.096 4.930 1.00 92.44 354 ILE A O 1
ATOM 2614 N N . GLU A 1 355 ? 1.296 5.334 3.440 1.00 88.00 355 GLU A N 1
ATOM 2615 C CA . GLU A 1 355 ? 1.660 6.399 4.365 1.00 88.00 355 GLU A CA 1
ATOM 2616 C C . GLU A 1 355 ? 1.237 7.775 3.842 1.00 88.00 355 GLU A C 1
ATOM 2618 O O . GLU A 1 355 ? 1.376 8.074 2.654 1.00 88.00 355 GLU A O 1
ATOM 2623 N N . PHE A 1 356 ? 0.771 8.635 4.752 1.00 78.50 356 PHE A N 1
ATOM 2624 C CA . PHE A 1 356 ? 0.407 10.038 4.497 1.00 78.50 356 PHE A CA 1
ATOM 2625 C C . PHE A 1 356 ? -0.660 10.241 3.403 1.00 78.50 356 PHE A C 1
ATOM 2627 O O . PHE A 1 356 ? -0.572 11.166 2.594 1.00 78.50 356 PHE A O 1
ATOM 2634 N N . SER A 1 357 ? -1.685 9.388 3.418 1.00 75.56 357 SER A N 1
ATOM 2635 C CA . SER A 1 357 ? -2.828 9.430 2.495 1.00 75.56 357 SER A CA 1
ATOM 2636 C C . SER A 1 357 ? -3.895 10.462 2.912 1.00 75.56 357 SER A C 1
ATOM 2638 O O . SER A 1 357 ? -4.256 10.541 4.083 1.00 75.56 357 SER A O 1
ATOM 2640 N N . ASP A 1 358 ? -4.424 11.237 1.960 1.00 71.50 358 ASP A N 1
ATOM 2641 C CA . ASP A 1 358 ? -5.360 12.367 2.149 1.00 71.50 358 ASP A CA 1
ATOM 2642 C C . ASP A 1 358 ? -6.842 12.026 1.861 1.00 71.50 358 ASP A C 1
ATOM 2644 O O . ASP A 1 358 ? -7.665 12.912 1.654 1.00 71.50 358 ASP A O 1
ATOM 2648 N N . GLY A 1 359 ? -7.222 10.747 1.830 1.00 63.28 359 GLY A N 1
ATOM 2649 C CA . GLY A 1 359 ? -8.624 10.316 1.942 1.00 63.28 359 GLY A CA 1
ATOM 2650 C C . GLY A 1 359 ? -9.504 10.389 0.691 1.00 63.28 359 GLY A C 1
ATOM 2651 O O . GLY A 1 359 ? -10.727 10.500 0.799 1.00 63.28 359 GLY A O 1
ATOM 2652 N N . GLN A 1 360 ? -8.925 10.247 -0.502 1.00 64.19 360 GLN A N 1
ATOM 2653 C CA . GLN A 1 360 ? -9.668 10.112 -1.772 1.00 64.19 360 GLN A CA 1
ATOM 2654 C C . GLN A 1 360 ? -9.099 9.049 -2.721 1.00 64.19 360 GLN A C 1
ATOM 2656 O O . GLN A 1 360 ? -9.455 8.986 -3.897 1.00 64.19 360 GLN A O 1
ATOM 2661 N N . GLU A 1 361 ? -8.206 8.205 -2.227 1.00 70.38 361 GLU A N 1
ATOM 2662 C CA . GLU A 1 361 ? -7.451 7.272 -3.040 1.00 70.38 361 GLU A CA 1
ATOM 2663 C C . GLU A 1 361 ? -8.267 6.017 -3.329 1.00 70.38 361 GLU A C 1
ATOM 2665 O O . GLU A 1 361 ? -8.875 5.406 -2.444 1.00 70.38 361 GLU A O 1
ATOM 2670 N N . ALA A 1 362 ? -8.252 5.595 -4.590 1.00 65.25 362 ALA A N 1
ATOM 2671 C CA . ALA A 1 362 ? -8.806 4.315 -4.986 1.00 65.25 362 ALA A CA 1
ATOM 2672 C C . ALA A 1 362 ? -7.890 3.189 -4.483 1.00 65.25 362 ALA A C 1
ATOM 2674 O O . ALA A 1 362 ? -6.894 2.867 -5.135 1.00 65.25 362 ALA A O 1
ATOM 2675 N N . ASN A 1 363 ? -8.236 2.605 -3.329 1.00 81.12 363 ASN A N 1
ATOM 2676 C CA . ASN A 1 363 ? -7.656 1.353 -2.847 1.00 81.12 363 ASN A CA 1
ATOM 2677 C C . ASN A 1 363 ? -8.685 0.225 -2.928 1.00 81.12 363 ASN A C 1
ATOM 2679 O O . ASN A 1 363 ? -9.377 -0.063 -1.947 1.00 81.12 363 ASN A O 1
ATOM 2683 N N . LEU A 1 364 ? -8.833 -0.369 -4.113 1.00 90.75 364 LEU A N 1
ATOM 2684 C CA . LEU A 1 364 ? -9.951 -1.260 -4.423 1.00 90.75 364 LEU A CA 1
ATOM 2685 C C . LEU A 1 364 ? -9.495 -2.638 -4.905 1.00 90.75 364 LEU A C 1
ATOM 2687 O O . LEU A 1 364 ? -8.765 -2.751 -5.887 1.00 90.75 364 LEU A O 1
ATOM 2691 N N . GLY A 1 365 ? -10.026 -3.696 -4.290 1.00 93.12 365 GLY A N 1
ATOM 2692 C CA . GLY A 1 365 ? -9.947 -5.053 -4.843 1.00 93.12 365 GLY A CA 1
ATOM 2693 C C . GLY A 1 365 ? -8.538 -5.649 -4.831 1.00 93.12 365 GLY A C 1
ATOM 2694 O O . GLY A 1 365 ? -8.200 -6.450 -5.699 1.00 93.12 365 GLY A O 1
ATOM 2695 N N . ASN A 1 366 ? -7.696 -5.220 -3.893 1.00 97.38 366 ASN A N 1
ATOM 2696 C CA . ASN A 1 366 ? -6.327 -5.708 -3.772 1.00 97.38 366 ASN A CA 1
ATOM 2697 C C . ASN A 1 366 ? -6.272 -7.040 -3.026 1.00 97.38 366 ASN A C 1
ATOM 2699 O O . ASN A 1 366 ? -7.040 -7.279 -2.093 1.00 97.38 366 ASN A O 1
ATOM 2703 N N . VAL A 1 367 ? -5.324 -7.888 -3.407 1.00 98.44 367 VAL A N 1
ATOM 2704 C CA . VAL A 1 367 ? -5.163 -9.234 -2.855 1.00 98.44 367 VAL A CA 1
ATOM 2705 C C . VAL A 1 367 ? -3.764 -9.384 -2.278 1.00 98.44 367 VAL A C 1
ATOM 2707 O O . VAL A 1 367 ? -2.788 -9.005 -2.920 1.00 98.44 367 VAL A O 1
ATOM 2710 N N . ALA A 1 368 ? -3.640 -9.985 -1.097 1.00 98.50 368 ALA A N 1
ATOM 2711 C CA . ALA A 1 368 ? -2.351 -10.444 -0.602 1.00 98.50 368 ALA A CA 1
ATOM 2712 C C . ALA A 1 368 ? -2.406 -11.879 -0.081 1.00 98.50 368 ALA A C 1
ATOM 2714 O O . ALA A 1 368 ? -3.298 -12.230 0.691 1.00 98.50 368 ALA A O 1
ATOM 2715 N N . ASN A 1 369 ? -1.436 -12.700 -0.487 1.00 98.00 369 ASN A N 1
ATOM 2716 C CA . ASN A 1 369 ? -1.395 -14.122 -0.153 1.00 98.00 369 ASN A CA 1
ATOM 2717 C C . ASN A 1 369 ? -0.041 -14.534 0.427 1.00 98.00 369 ASN A C 1
ATOM 2719 O O . ASN A 1 369 ? 1.011 -14.184 -0.113 1.00 98.00 369 ASN A O 1
ATOM 2723 N N . TRP A 1 370 ? -0.078 -15.370 1.464 1.00 96.44 370 TRP A N 1
ATOM 2724 C CA . TRP A 1 370 ? 1.096 -16.042 2.016 1.00 96.44 370 TRP A CA 1
ATOM 2725 C C . TRP A 1 370 ? 0.906 -17.549 2.031 1.00 96.44 370 TRP A C 1
ATOM 2727 O O . TRP A 1 370 ? -0.128 -18.066 2.457 1.00 96.44 370 TRP A O 1
ATOM 2737 N N . THR A 1 371 ? 1.943 -18.272 1.621 1.00 84.62 371 THR A N 1
ATOM 2738 C CA . THR A 1 371 ? 2.003 -19.725 1.783 1.00 84.62 371 THR A CA 1
ATOM 2739 C C . THR A 1 371 ? 2.776 -20.077 3.052 1.00 84.62 371 THR A C 1
ATOM 2741 O O . THR A 1 371 ? 3.997 -19.948 3.093 1.00 84.62 371 THR A O 1
ATOM 2744 N N . GLY A 1 372 ? 2.075 -20.561 4.080 1.00 80.81 372 GLY A N 1
ATOM 2745 C CA . GLY A 1 372 ? 2.684 -21.020 5.334 1.00 80.81 372 GLY A CA 1
ATOM 2746 C C . GLY A 1 372 ? 2.910 -19.921 6.380 1.00 80.81 372 GLY A C 1
ATOM 2747 O O . GLY A 1 372 ? 2.432 -18.793 6.254 1.00 80.81 372 GLY A O 1
ATOM 2748 N N . ALA A 1 373 ? 3.616 -20.279 7.457 1.00 84.25 373 ALA A N 1
ATOM 2749 C CA . ALA A 1 373 ? 3.884 -19.376 8.574 1.00 84.25 373 ALA A CA 1
ATOM 2750 C C . ALA A 1 373 ? 4.819 -18.228 8.158 1.00 84.25 373 ALA A C 1
ATOM 2752 O O . ALA A 1 373 ? 5.846 -18.449 7.522 1.00 84.25 373 ALA A O 1
ATOM 2753 N N . ASN A 1 374 ? 4.475 -17.007 8.557 1.00 93.38 374 ASN A N 1
ATOM 2754 C CA . ASN A 1 374 ? 5.213 -15.783 8.256 1.00 93.38 374 ASN A CA 1
ATOM 2755 C C . ASN A 1 374 ? 5.089 -14.794 9.431 1.00 93.38 374 ASN A C 1
ATOM 2757 O O . ASN A 1 374 ? 4.372 -15.060 10.394 1.00 93.38 374 ASN A O 1
ATOM 2761 N N . ASN A 1 375 ? 5.798 -13.666 9.355 1.00 94.88 375 ASN A N 1
ATOM 2762 C CA . ASN A 1 375 ? 5.659 -12.535 10.283 1.00 94.88 375 ASN A CA 1
ATOM 2763 C C . ASN A 1 375 ? 5.206 -11.257 9.558 1.00 94.88 375 ASN A C 1
ATOM 2765 O O . ASN A 1 375 ? 5.472 -10.158 10.035 1.00 94.88 375 ASN A O 1
ATOM 2769 N N . ALA A 1 376 ? 4.579 -11.400 8.392 1.00 96.56 376 ALA A N 1
ATOM 2770 C CA . ALA A 1 376 ? 4.243 -10.275 7.542 1.00 96.56 376 ALA A CA 1
ATOM 2771 C C . ALA A 1 376 ? 2.925 -9.617 7.963 1.00 96.56 376 ALA A C 1
ATOM 2773 O O . ALA A 1 376 ? 2.029 -10.259 8.526 1.00 96.56 376 ALA A O 1
ATOM 2774 N N . THR A 1 377 ? 2.810 -8.345 7.609 1.00 98.38 377 THR A N 1
ATOM 2775 C CA . THR A 1 377 ? 1.591 -7.553 7.684 1.00 98.38 377 THR A CA 1
ATOM 2776 C C . THR A 1 377 ? 0.928 -7.498 6.309 1.00 98.38 377 THR A C 1
ATOM 2778 O O . THR A 1 377 ? 1.587 -7.250 5.298 1.00 98.38 377 THR A O 1
ATOM 2781 N N . GLY A 1 378 ? -0.387 -7.703 6.256 1.00 98.19 378 GLY A N 1
ATOM 2782 C CA . GLY A 1 378 ? -1.173 -7.541 5.040 1.00 98.19 378 GLY A CA 1
ATOM 2783 C C . GLY A 1 378 ? -1.176 -6.095 4.572 1.00 98.19 378 GLY A C 1
ATOM 2784 O O . GLY A 1 378 ? -0.613 -5.761 3.532 1.00 98.19 378 GLY A O 1
ATOM 2785 N N . ILE A 1 379 ? -1.782 -5.235 5.380 1.00 98.12 379 ILE A N 1
ATOM 2786 C CA . ILE A 1 379 ? -1.885 -3.803 5.109 1.00 98.12 379 ILE A CA 1
ATOM 2787 C C . ILE A 1 379 ? -1.264 -3.047 6.278 1.00 98.12 379 ILE A C 1
ATOM 2789 O O . ILE A 1 379 ? -1.688 -3.227 7.415 1.00 98.12 379 ILE A O 1
ATOM 2793 N N . TYR A 1 380 ? -0.268 -2.215 6.007 1.00 97.50 380 TYR A N 1
ATOM 2794 C CA . TYR A 1 380 ? 0.328 -1.307 6.975 1.00 97.50 380 TYR A CA 1
ATOM 2795 C C . TYR A 1 380 ? -0.077 0.124 6.635 1.00 97.50 380 TYR A C 1
ATOM 2797 O O . TYR A 1 380 ? 0.189 0.595 5.528 1.00 97.50 380 TYR A O 1
ATOM 2805 N N . LEU A 1 381 ? -0.726 0.789 7.585 1.00 94.31 381 LEU A N 1
ATOM 2806 C CA . LEU A 1 381 ? -1.135 2.182 7.492 1.00 94.31 381 LEU A CA 1
ATOM 2807 C C . LEU A 1 381 ? -0.369 2.988 8.530 1.00 94.31 381 LEU A C 1
ATOM 2809 O O . LEU A 1 381 ? -0.402 2.667 9.720 1.00 94.31 381 LEU A O 1
ATOM 2813 N N . ASN A 1 382 ? 0.278 4.053 8.079 1.00 90.50 382 ASN A N 1
ATOM 2814 C CA . ASN A 1 382 ? 0.985 4.972 8.954 1.00 90.50 382 ASN A CA 1
ATOM 2815 C C . ASN A 1 382 ? 0.706 6.401 8.520 1.00 90.50 382 ASN A C 1
ATOM 2817 O O . ASN A 1 382 ? 1.189 6.832 7.477 1.00 90.50 382 ASN A O 1
ATOM 2821 N N . TYR A 1 383 ? -0.043 7.129 9.345 1.00 85.12 383 TYR A N 1
ATOM 2822 C CA . TYR A 1 383 ? -0.474 8.495 9.068 1.00 85.12 383 TYR A CA 1
ATOM 2823 C C . TYR A 1 383 ? -1.406 8.620 7.846 1.00 85.12 383 TYR A C 1
ATOM 2825 O O . TYR A 1 383 ? -1.138 8.122 6.754 1.00 85.12 383 TYR A O 1
ATOM 2833 N N . GLY A 1 384 ? -2.516 9.337 8.008 1.00 79.56 384 GLY A N 1
ATOM 2834 C CA . GLY A 1 384 ? -3.468 9.623 6.931 1.00 79.56 384 GLY A CA 1
ATOM 2835 C C . GLY A 1 384 ? -4.827 8.944 7.069 1.00 79.56 384 GLY A C 1
ATOM 2836 O O . GLY A 1 384 ? -5.140 8.352 8.098 1.00 79.56 384 GLY A O 1
ATOM 2837 N N . ALA A 1 385 ? -5.654 9.085 6.035 1.00 85.12 385 ALA A N 1
ATOM 2838 C CA . ALA A 1 385 ? -7.072 8.738 6.042 1.00 85.12 385 ALA A CA 1
ATOM 2839 C C . ALA A 1 385 ? -7.522 7.916 4.812 1.00 85.12 385 ALA A C 1
ATOM 2841 O O . ALA A 1 385 ? -8.561 8.231 4.232 1.00 85.12 385 ALA A O 1
ATOM 2842 N N . PRO A 1 386 ? -6.791 6.865 4.382 1.00 87.19 386 PRO A N 1
ATOM 2843 C CA . PRO A 1 386 ? -7.105 6.158 3.146 1.00 87.19 386 PRO A CA 1
ATOM 2844 C C . PRO A 1 386 ? -8.486 5.503 3.174 1.00 87.19 386 PRO A C 1
ATOM 2846 O O . PRO A 1 386 ? -8.964 5.005 4.199 1.00 87.19 386 PRO A O 1
ATOM 2849 N N . LEU A 1 387 ? -9.080 5.431 1.987 1.00 88.88 387 LEU A N 1
ATOM 2850 C CA . LEU A 1 387 ? -10.298 4.687 1.699 1.00 88.88 387 LEU A CA 1
ATOM 2851 C C . LEU A 1 387 ? -9.937 3.287 1.192 1.00 88.88 387 LEU A C 1
ATOM 2853 O O . LEU A 1 387 ? -9.459 3.142 0.070 1.00 88.88 387 LEU A O 1
ATOM 2857 N N . LEU A 1 388 ? -10.179 2.257 2.005 1.00 92.00 388 LEU A N 1
ATOM 2858 C CA . LEU A 1 388 ? -9.844 0.861 1.707 1.00 92.00 388 LEU A CA 1
ATOM 2859 C C . LEU A 1 388 ? -11.104 0.058 1.384 1.00 92.00 388 LEU A C 1
ATOM 2861 O O . LEU A 1 388 ? -12.034 0.012 2.189 1.00 92.00 388 LEU A O 1
ATOM 2865 N N . SER A 1 389 ? -11.132 -0.611 0.231 1.00 92.06 389 SER A N 1
ATOM 2866 C CA . SER A 1 389 ? -12.302 -1.362 -0.223 1.00 92.06 389 SER A CA 1
ATOM 2867 C C . SER A 1 389 ? -11.950 -2.710 -0.840 1.00 92.06 389 SER A C 1
ATOM 2869 O O . SER A 1 389 ? -11.011 -2.822 -1.627 1.00 92.06 389 SER A O 1
ATOM 2871 N N . GLN A 1 390 ? -12.734 -3.742 -0.510 1.00 94.75 390 GLN A N 1
ATOM 2872 C CA . GLN A 1 390 ? -12.647 -5.081 -1.121 1.00 94.75 390 GLN A CA 1
ATOM 2873 C C . GLN A 1 390 ? -11.250 -5.728 -1.048 1.00 94.75 390 GLN A C 1
ATOM 2875 O O . GLN A 1 390 ? -10.860 -6.472 -1.946 1.00 94.75 390 GLN A O 1
ATOM 2880 N N . PHE A 1 391 ? -10.476 -5.453 0.003 1.00 97.00 391 PHE A N 1
ATOM 2881 C CA . PHE A 1 391 ? -9.201 -6.141 0.205 1.00 97.00 391 PHE A CA 1
ATOM 2882 C C . PHE A 1 391 ? -9.427 -7.616 0.550 1.00 97.00 391 PHE A C 1
ATOM 2884 O O . PHE A 1 391 ? -10.280 -7.937 1.375 1.00 97.00 391 PHE A O 1
ATOM 2891 N N . LEU A 1 392 ? -8.624 -8.501 -0.035 1.00 98.31 392 LEU A N 1
ATOM 2892 C CA . LEU A 1 392 ? -8.576 -9.920 0.304 1.00 98.31 392 LEU A CA 1
ATOM 2893 C C . LEU A 1 392 ? -7.179 -10.269 0.823 1.00 98.31 392 LEU A C 1
ATOM 2895 O O . LEU A 1 392 ? -6.226 -10.341 0.052 1.00 98.31 392 LEU A O 1
ATOM 2899 N N . ILE A 1 393 ? -7.052 -10.491 2.129 1.00 98.38 393 ILE A N 1
ATOM 2900 C CA . ILE A 1 393 ? -5.778 -10.813 2.785 1.00 98.38 393 ILE A CA 1
ATOM 2901 C C . ILE A 1 393 ? -5.843 -12.248 3.303 1.00 98.38 393 ILE A C 1
ATOM 2903 O O . ILE A 1 393 ? -6.689 -12.562 4.138 1.00 98.38 393 ILE A O 1
ATOM 2907 N N . ASN A 1 394 ? -4.937 -13.110 2.838 1.00 97.88 394 ASN A N 1
ATOM 2908 C CA . ASN A 1 394 ? -4.932 -14.540 3.141 1.00 97.88 394 ASN A CA 1
ATOM 2909 C C . ASN A 1 394 ? -3.601 -14.986 3.758 1.00 97.88 394 ASN A C 1
ATOM 2911 O O . ASN A 1 394 ? -2.602 -15.150 3.056 1.00 97.88 394 ASN A O 1
ATOM 2915 N N . GLY A 1 395 ? -3.604 -15.253 5.064 1.00 96.75 395 GLY A N 1
ATOM 2916 C CA . GLY A 1 395 ? -2.499 -15.894 5.778 1.00 96.75 395 GLY A CA 1
ATOM 2917 C C . GLY A 1 395 ? -1.434 -14.954 6.347 1.00 96.75 395 GLY A C 1
ATOM 2918 O O . GLY A 1 395 ? -0.426 -15.451 6.843 1.00 96.75 395 GLY A O 1
ATOM 2919 N N . ALA A 1 396 ? -1.616 -13.631 6.308 1.00 97.69 396 ALA A N 1
ATOM 2920 C CA . ALA A 1 396 ? -0.699 -12.683 6.956 1.00 97.69 396 ALA A CA 1
ATOM 2921 C C . ALA A 1 396 ? -0.736 -12.836 8.482 1.00 97.69 396 ALA A C 1
ATOM 2923 O O . ALA A 1 396 ? -1.819 -12.983 9.044 1.00 97.69 396 ALA A O 1
ATOM 2924 N N . LYS A 1 397 ? 0.410 -12.747 9.171 1.00 97.62 397 LYS A N 1
ATOM 2925 C CA . LYS A 1 397 ? 0.432 -12.783 10.645 1.00 97.62 397 LYS A CA 1
ATOM 2926 C C . LYS A 1 397 ? -0.353 -11.626 11.251 1.00 97.62 397 LYS A C 1
ATOM 2928 O O . LYS A 1 397 ? -1.111 -11.844 12.192 1.00 97.62 397 LYS A O 1
ATOM 2933 N N . ILE A 1 398 ? -0.170 -10.429 10.703 1.00 98.50 398 ILE A N 1
ATOM 2934 C CA . ILE A 1 398 ? -1.011 -9.276 11.007 1.00 98.50 398 ILE A CA 1
ATOM 2935 C C . ILE A 1 398 ? -1.828 -8.973 9.755 1.00 98.50 398 ILE A C 1
ATOM 2937 O O . ILE A 1 398 ? -1.258 -8.672 8.712 1.00 98.50 398 ILE A O 1
ATOM 2941 N N . GLY A 1 399 ? -3.152 -9.076 9.810 1.00 98.19 399 GLY A N 1
ATOM 2942 C CA . GLY A 1 399 ? -3.999 -8.798 8.649 1.00 98.19 399 GLY A CA 1
ATOM 2943 C C . GLY A 1 399 ? -3.909 -7.332 8.219 1.00 98.19 399 GLY A C 1
ATOM 2944 O O . GLY A 1 399 ? -3.592 -7.025 7.069 1.00 98.19 399 GLY A O 1
ATOM 2945 N N . MET A 1 400 ? -4.109 -6.430 9.175 1.00 98.31 400 MET A N 1
ATOM 2946 C CA . MET A 1 400 ? -3.939 -4.989 9.029 1.00 98.31 400 MET A CA 1
ATOM 2947 C C . MET A 1 400 ? -3.301 -4.394 10.284 1.00 98.31 400 MET A C 1
ATOM 2949 O O . MET A 1 400 ? -3.653 -4.786 11.393 1.00 98.31 400 MET A O 1
ATOM 2953 N N . HIS A 1 401 ? -2.401 -3.431 10.106 1.00 98.06 401 HIS A N 1
ATOM 2954 C CA . HIS A 1 401 ? -1.748 -2.678 11.172 1.00 98.06 401 HIS A CA 1
ATOM 2955 C C . HIS A 1 401 ? -1.912 -1.179 10.920 1.00 98.06 401 HIS A C 1
ATOM 2957 O O . HIS A 1 401 ? -1.552 -0.703 9.846 1.00 98.06 401 HIS A O 1
ATOM 2963 N N . VAL A 1 402 ? -2.460 -0.450 11.890 1.00 96.62 402 VAL A N 1
ATOM 2964 C CA . VAL A 1 402 ? -2.669 1.000 11.826 1.00 96.62 402 VAL A CA 1
ATOM 2965 C C . VAL A 1 402 ? -1.893 1.672 12.949 1.00 96.62 402 VAL A C 1
ATOM 2967 O O . VAL A 1 402 ? -2.125 1.378 14.122 1.00 96.62 402 VAL A O 1
ATOM 2970 N N . GLN A 1 403 ? -1.008 2.593 12.576 1.00 93.88 403 GLN A N 1
ATOM 2971 C CA . GLN A 1 403 ? -0.215 3.402 13.498 1.00 93.88 403 GLN A CA 1
ATOM 2972 C C . GLN A 1 403 ? -0.315 4.889 13.147 1.00 93.88 403 GLN A C 1
ATOM 2974 O O . GLN A 1 403 ? -0.570 5.252 11.994 1.00 93.88 403 GLN A O 1
ATOM 2979 N N . ASN A 1 404 ? -0.104 5.756 14.144 1.00 89.69 404 ASN A N 1
ATOM 2980 C CA . ASN A 1 404 ? 0.073 7.202 13.976 1.00 89.69 404 ASN A CA 1
ATOM 2981 C C . ASN A 1 404 ? -0.988 7.859 13.077 1.00 89.69 404 ASN A C 1
ATOM 2983 O O . ASN A 1 404 ? -0.670 8.711 12.251 1.00 89.69 404 ASN A O 1
ATOM 2987 N N . SER A 1 405 ? -2.241 7.419 13.183 1.00 89.44 405 SER A N 1
ATOM 2988 C CA . SER A 1 405 ? -3.349 7.888 12.342 1.00 89.44 405 SER A CA 1
ATOM 2989 C C . SER A 1 405 ? -4.344 8.677 13.202 1.00 89.44 405 SER A C 1
ATOM 2991 O O . SER A 1 405 ? -5.426 8.166 13.518 1.00 89.44 405 SER A O 1
ATOM 2993 N N . PRO A 1 406 ? -3.980 9.894 13.657 1.00 85.56 406 PRO A N 1
ATOM 2994 C CA . PRO A 1 406 ? -4.822 10.687 14.543 1.00 85.56 406 PRO A CA 1
ATOM 2995 C C . PRO A 1 406 ? -6.114 11.106 13.832 1.00 85.56 406 PRO A C 1
ATOM 2997 O O . PRO A 1 406 ? -6.165 11.229 12.607 1.00 85.56 406 PRO A O 1
ATOM 3000 N N . ALA A 1 407 ? -7.175 11.346 14.601 1.00 76.62 407 ALA A N 1
ATOM 3001 C CA . ALA A 1 407 ? -8.451 11.812 14.075 1.00 76.62 407 ALA A CA 1
ATOM 3002 C C . ALA A 1 407 ? -8.320 13.270 13.600 1.00 76.62 407 ALA A C 1
ATOM 3004 O O . ALA A 1 407 ? -8.553 14.215 14.352 1.00 76.62 407 ALA A O 1
ATOM 3005 N N . VAL A 1 408 ? -7.912 13.457 12.347 1.00 67.50 408 VAL A N 1
ATOM 3006 C CA . VAL A 1 408 ? -7.866 14.764 11.678 1.00 67.50 408 VAL A CA 1
ATOM 3007 C C . VAL A 1 408 ? -9.253 15.170 11.166 1.00 67.50 408 VAL A C 1
ATOM 3009 O O . VAL A 1 408 ? -10.169 14.353 11.096 1.00 67.50 408 VAL A O 1
ATOM 3012 N N . ALA A 1 409 ? -9.416 16.435 10.763 1.00 51.62 409 ALA A N 1
ATOM 3013 C CA . ALA A 1 409 ? -10.687 16.990 10.273 1.00 51.62 409 ALA A CA 1
ATOM 3014 C C . ALA A 1 409 ? -11.308 16.236 9.074 1.00 51.62 409 ALA A C 1
ATOM 3016 O O . ALA A 1 409 ? -12.494 16.406 8.801 1.00 51.62 409 ALA A O 1
ATOM 3017 N N . GLN A 1 410 ? -10.527 15.417 8.360 1.00 55.91 410 GLN A N 1
ATOM 3018 C CA . GLN A 1 410 ? -10.994 14.597 7.236 1.00 55.91 410 GLN A CA 1
ATOM 3019 C C . GLN A 1 410 ? -11.491 13.193 7.647 1.00 55.91 410 GLN A C 1
ATOM 3021 O O . GLN A 1 410 ? -11.939 12.430 6.796 1.00 55.91 410 GLN A O 1
ATOM 3026 N N . GLY A 1 411 ? -11.482 12.861 8.945 1.00 68.31 411 GLY A N 1
ATOM 3027 C CA . GLY A 1 411 ? -11.733 11.504 9.440 1.00 68.31 411 GLY A CA 1
ATOM 3028 C C . GLY A 1 411 ? -10.474 10.631 9.365 1.00 68.31 411 GLY A C 1
ATOM 3029 O O . GLY A 1 411 ? -9.544 10.940 8.631 1.00 68.31 411 GLY A O 1
ATOM 3030 N N . GLY A 1 412 ? -10.398 9.576 10.181 1.00 82.69 412 GLY A N 1
ATOM 3031 C CA . GLY A 1 412 ? -9.309 8.591 10.099 1.00 82.69 412 GLY A CA 1
ATOM 3032 C C . GLY A 1 412 ? -9.483 7.617 8.918 1.00 82.69 412 GLY A C 1
ATOM 3033 O O . GLY A 1 412 ? -10.478 7.710 8.198 1.00 82.69 412 GLY A O 1
ATOM 3034 N N . PRO A 1 413 ? -8.565 6.647 8.741 1.00 90.56 413 PRO A N 1
ATOM 3035 C CA . PRO A 1 413 ? -8.685 5.566 7.765 1.00 90.56 413 PRO A CA 1
ATOM 3036 C C . PRO A 1 413 ? -10.057 4.880 7.812 1.00 90.56 413 PRO A C 1
ATOM 3038 O O . PRO A 1 413 ? -10.576 4.580 8.895 1.00 90.56 413 PRO A O 1
ATOM 3041 N N . VAL A 1 414 ? -10.626 4.586 6.639 1.00 91.56 414 VAL A N 1
ATOM 3042 C CA . VAL A 1 414 ? -11.938 3.935 6.517 1.00 91.56 414 VAL A CA 1
ATOM 3043 C C . VAL A 1 414 ? -11.833 2.669 5.681 1.00 91.56 414 VAL A C 1
ATOM 3045 O O . VAL A 1 414 ? -11.438 2.708 4.518 1.00 91.56 414 VAL A O 1
ATOM 3048 N N . MET A 1 415 ? -12.279 1.547 6.242 1.00 93.25 415 MET A N 1
ATOM 3049 C CA . MET A 1 415 ? -12.455 0.295 5.509 1.00 93.25 415 MET A CA 1
ATOM 3050 C C . MET A 1 415 ? -13.933 0.043 5.208 1.00 93.25 415 MET A C 1
ATOM 3052 O O . MET A 1 415 ? -14.773 0.030 6.108 1.00 93.25 415 MET A O 1
ATOM 3056 N N . TYR A 1 416 ? -14.260 -0.211 3.943 1.00 90.12 416 TYR A N 1
ATOM 3057 C CA . TYR A 1 416 ? -15.619 -0.473 3.471 1.00 90.12 416 TYR A CA 1
ATOM 3058 C C . TYR A 1 416 ? -15.648 -1.514 2.347 1.00 90.12 416 TYR A C 1
ATOM 3060 O O . TYR A 1 416 ? -14.639 -2.111 1.990 1.00 90.12 416 TYR A O 1
ATOM 3068 N N . GLY A 1 417 ? -16.837 -1.794 1.812 1.00 88.00 417 GLY A N 1
ATOM 3069 C CA . GLY A 1 417 ? -16.973 -2.613 0.605 1.00 88.00 417 GLY A CA 1
ATOM 3070 C C . GLY A 1 417 ? -16.706 -4.111 0.782 1.00 88.00 417 GLY A C 1
ATOM 3071 O O . GLY A 1 417 ? -16.664 -4.811 -0.222 1.00 88.00 417 GLY A O 1
ATOM 3072 N N . GLY A 1 418 ? -16.573 -4.611 2.015 1.00 93.25 418 GLY A N 1
ATOM 3073 C CA . GLY A 1 418 ? -16.501 -6.045 2.306 1.00 93.25 418 GLY A CA 1
ATOM 3074 C C . GLY A 1 418 ? -15.114 -6.662 2.142 1.00 93.25 418 GLY A C 1
ATOM 3075 O O . GLY A 1 418 ? -14.961 -7.657 1.438 1.00 93.25 418 GLY A O 1
ATOM 3076 N N . ALA A 1 419 ? -14.102 -6.077 2.781 1.00 96.00 419 ALA A N 1
ATOM 3077 C CA . ALA A 1 419 ? -12.790 -6.696 2.901 1.00 96.00 419 ALA A CA 1
ATOM 3078 C C . ALA A 1 419 ? -12.865 -8.016 3.691 1.00 96.00 419 ALA A C 1
ATOM 3080 O O . ALA A 1 419 ? -13.578 -8.129 4.691 1.00 96.00 419 ALA A O 1
ATOM 3081 N N . VAL A 1 420 ? -12.096 -9.008 3.250 1.00 97.88 420 VAL A N 1
ATOM 3082 C CA . VAL A 1 420 ? -11.983 -10.324 3.881 1.00 97.88 420 VAL A CA 1
ATOM 3083 C C . VAL A 1 420 ? -10.535 -10.531 4.295 1.00 97.88 420 VAL A C 1
ATOM 3085 O O . VAL A 1 420 ? -9.643 -10.654 3.457 1.00 97.88 420 VAL A O 1
ATOM 3088 N N . ILE A 1 421 ? -10.302 -10.564 5.602 1.00 98.00 421 ILE A N 1
ATOM 3089 C CA . ILE A 1 421 ? -8.979 -10.684 6.204 1.00 98.00 421 ILE A CA 1
ATOM 3090 C C . ILE A 1 421 ? -8.952 -11.991 6.997 1.00 98.00 421 ILE A C 1
ATOM 3092 O O . ILE A 1 421 ? -9.619 -12.143 8.022 1.00 98.00 421 ILE A O 1
ATOM 3096 N N . THR A 1 422 ? -8.199 -12.962 6.486 1.00 97.75 422 THR A N 1
ATOM 3097 C CA . THR A 1 422 ? -8.108 -14.318 7.034 1.00 97.75 422 THR A CA 1
ATOM 3098 C C . THR A 1 422 ? -6.689 -14.595 7.506 1.00 97.75 422 THR A C 1
ATOM 3100 O O . THR A 1 422 ? -5.733 -14.474 6.737 1.00 97.75 422 THR A O 1
ATOM 3103 N N . GLY A 1 423 ? -6.549 -14.983 8.768 1.00 96.38 423 GLY A N 1
ATOM 3104 C CA . GLY A 1 423 ? -5.264 -15.231 9.403 1.00 96.38 423 GLY A CA 1
ATOM 3105 C C . GLY A 1 423 ? -4.644 -16.583 9.057 1.00 96.38 423 GLY A C 1
ATOM 3106 O O . GLY A 1 423 ? -5.256 -17.416 8.378 1.00 96.38 423 GLY A O 1
ATOM 3107 N N . PRO A 1 424 ? -3.412 -16.827 9.531 1.00 95.56 424 PRO A N 1
ATOM 3108 C CA . PRO A 1 424 ? -2.660 -18.049 9.261 1.00 95.56 424 PRO A CA 1
ATOM 3109 C C . PRO A 1 424 ? -3.133 -19.243 10.106 1.00 95.56 424 PRO A C 1
ATOM 3111 O O . PRO A 1 424 ? -2.639 -20.354 9.913 1.00 95.56 424 PRO A O 1
ATOM 3114 N N . GLY A 1 425 ? -4.056 -19.040 11.050 1.00 91.88 425 GLY A N 1
ATOM 3115 C CA . GLY A 1 425 ? -4.499 -20.053 12.001 1.00 91.88 425 GLY A CA 1
ATOM 3116 C C . GLY A 1 425 ? -4.718 -19.466 13.391 1.00 91.88 425 GLY A C 1
ATOM 3117 O O . GLY A 1 425 ? -3.864 -18.739 13.892 1.00 91.88 425 GLY A O 1
ATOM 3118 N N . THR A 1 426 ? -5.788 -19.875 14.073 1.00 88.44 426 THR A N 1
ATOM 3119 C CA . THR A 1 426 ? -6.062 -19.458 15.465 1.00 88.44 426 THR A CA 1
ATOM 3120 C C . THR A 1 426 ? -4.991 -19.879 16.476 1.00 88.44 426 THR A C 1
ATOM 3122 O O . THR A 1 426 ? -4.874 -19.280 17.538 1.00 88.44 426 THR A O 1
ATOM 3125 N N . GLY A 1 427 ? -4.186 -20.898 16.156 1.00 90.06 427 GLY A N 1
ATOM 3126 C CA . GLY A 1 427 ? -3.064 -21.356 16.982 1.00 90.06 427 GLY A CA 1
ATOM 3127 C C . GLY A 1 427 ? -1.731 -20.645 16.717 1.00 90.06 427 GLY A C 1
ATOM 3128 O O . GLY A 1 427 ? -0.712 -21.059 17.269 1.00 90.06 427 GLY A O 1
ATOM 3129 N N . VAL A 1 428 ? -1.692 -19.634 15.841 1.00 94.62 428 VAL A N 1
ATOM 3130 C CA . VAL A 1 428 ? -0.457 -18.910 15.511 1.00 94.62 428 VAL A CA 1
ATOM 3131 C C . VAL A 1 428 ? -0.259 -17.757 16.490 1.00 94.62 428 VAL A C 1
ATOM 3133 O O . VAL A 1 428 ? -0.916 -16.725 16.383 1.00 94.62 428 VAL A O 1
ATOM 3136 N N . ALA A 1 429 ? 0.682 -17.929 17.418 1.00 95.62 429 ALA A N 1
ATOM 3137 C CA . ALA A 1 429 ? 0.983 -16.943 18.453 1.00 95.62 429 ALA A CA 1
ATOM 3138 C C . ALA A 1 429 ? 1.419 -15.577 17.881 1.00 95.62 429 ALA A C 1
ATOM 3140 O O . ALA A 1 429 ? 2.258 -15.479 16.976 1.00 95.62 429 ALA A O 1
ATOM 3141 N N . GLY A 1 430 ? 0.870 -14.517 18.461 1.00 95.12 430 GLY A N 1
ATOM 3142 C CA . GLY A 1 430 ? 0.981 -13.126 18.053 1.00 95.12 430 GLY A CA 1
ATOM 3143 C C . GLY A 1 430 ? 0.269 -12.790 16.743 1.00 95.12 430 GLY A C 1
ATOM 3144 O O . GLY A 1 430 ? 0.626 -11.777 16.145 1.00 95.12 430 GLY A O 1
ATOM 3145 N N . SER A 1 431 ? -0.642 -13.631 16.235 1.00 97.81 431 SER A N 1
ATOM 3146 C CA . SER A 1 431 ? -1.386 -13.306 15.009 1.00 97.81 431 SER A CA 1
ATOM 3147 C C . SER A 1 431 ? -2.611 -12.447 15.313 1.00 97.81 431 SER A C 1
ATOM 3149 O O . SER A 1 431 ? -3.394 -12.757 16.212 1.00 97.81 431 SER A O 1
ATOM 3151 N N . VAL A 1 432 ? -2.771 -11.358 14.558 1.00 98.38 432 VAL A N 1
ATOM 3152 C CA . VAL A 1 432 ? -3.806 -10.346 14.796 1.00 98.38 432 VAL A CA 1
ATOM 3153 C C . VAL A 1 432 ? -4.505 -9.983 13.489 1.00 98.38 432 VAL A C 1
ATOM 3155 O O . VAL A 1 432 ? -3.839 -9.659 12.511 1.00 98.38 432 VAL A O 1
ATOM 3158 N N . GLY A 1 433 ? -5.836 -10.001 13.446 1.00 97.88 433 GLY A N 1
ATOM 3159 C CA . GLY A 1 433 ? -6.575 -9.610 12.240 1.00 97.88 433 GLY A CA 1
ATOM 3160 C C . GLY A 1 433 ? -6.468 -8.118 11.952 1.00 97.88 433 GLY A C 1
ATOM 3161 O O . GLY A 1 433 ? -6.038 -7.724 10.868 1.00 97.88 433 GLY A O 1
ATOM 3162 N N . LEU A 1 434 ? -6.796 -7.299 12.945 1.00 98.19 434 LEU A N 1
ATOM 3163 C CA . LEU A 1 434 ? -6.598 -5.854 12.941 1.00 98.19 434 LEU A CA 1
ATOM 3164 C C . LEU A 1 434 ? -5.838 -5.429 14.192 1.00 98.19 434 LEU A C 1
ATOM 3166 O O . LEU A 1 434 ? -6.344 -5.604 15.297 1.00 98.19 434 LEU A O 1
ATOM 3170 N N . LEU A 1 435 ? -4.658 -4.851 14.006 1.00 98.19 435 LEU A N 1
ATOM 3171 C CA . LEU A 1 435 ? -3.858 -4.234 15.052 1.00 98.19 435 LEU A CA 1
ATOM 3172 C C . LEU A 1 435 ? -3.923 -2.712 14.909 1.00 98.19 435 LEU A C 1
ATOM 3174 O O . LEU A 1 435 ? -3.520 -2.171 13.883 1.00 98.19 435 LEU A O 1
ATOM 3178 N N . ILE A 1 436 ? -4.408 -2.024 15.935 1.00 97.62 436 ILE A N 1
ATOM 3179 C CA . ILE A 1 436 ? -4.359 -0.564 16.040 1.00 97.62 436 ILE A CA 1
ATOM 3180 C C . ILE A 1 436 ? -3.532 -0.241 17.270 1.00 97.62 436 ILE A C 1
ATOM 3182 O O . ILE A 1 436 ? -3.957 -0.545 18.387 1.00 97.62 436 ILE A O 1
ATOM 3186 N N . ASP A 1 437 ? -2.353 0.336 17.065 1.00 96.44 437 ASP A N 1
ATOM 3187 C CA . ASP A 1 437 ? -1.468 0.672 18.169 1.00 96.44 437 ASP A CA 1
ATOM 3188 C C . ASP A 1 437 ? -0.614 1.917 17.933 1.00 96.44 437 ASP A C 1
ATOM 3190 O O . ASP A 1 437 ? -0.754 2.641 16.940 1.00 96.44 437 ASP A O 1
ATOM 3194 N N . ASN A 1 438 ? 0.227 2.188 18.924 1.00 93.38 438 ASN A N 1
ATOM 3195 C CA . ASN A 1 438 ? 1.308 3.148 18.871 1.00 93.38 438 ASN A CA 1
ATOM 3196 C C . ASN A 1 438 ? 2.573 2.525 19.480 1.00 93.38 438 ASN A C 1
ATOM 3198 O O . ASN A 1 438 ? 2.517 1.538 20.223 1.00 93.38 438 ASN A O 1
ATOM 3202 N N . ASP A 1 439 ? 3.721 3.110 19.155 1.00 92.06 439 ASP A N 1
ATOM 3203 C CA . ASP A 1 439 ? 5.013 2.682 19.680 1.00 92.06 439 ASP A CA 1
ATOM 3204 C C . ASP A 1 439 ? 5.947 3.874 19.927 1.00 92.06 439 ASP A C 1
ATOM 3206 O O . ASP A 1 439 ? 5.592 5.036 19.722 1.00 92.06 439 ASP A O 1
ATOM 3210 N N . SER A 1 440 ? 7.153 3.589 20.422 1.00 90.69 440 SER A N 1
ATOM 3211 C CA . SER A 1 440 ? 8.130 4.624 20.794 1.00 90.69 440 SER A CA 1
ATOM 3212 C C . SER A 1 440 ? 8.638 5.464 19.615 1.00 90.69 440 SER A C 1
ATOM 3214 O O . SER A 1 440 ? 9.184 6.548 19.824 1.00 90.69 440 SER A O 1
ATOM 3216 N N . THR A 1 441 ? 8.455 4.984 18.387 1.00 88.56 441 THR A N 1
ATOM 3217 C CA . THR A 1 441 ? 8.768 5.692 17.139 1.00 88.56 441 THR A CA 1
ATOM 3218 C C . THR A 1 441 ? 7.566 6.509 16.673 1.00 88.56 441 THR A C 1
ATOM 3220 O O . THR A 1 441 ? 7.714 7.639 16.210 1.00 88.56 441 THR A O 1
ATOM 3223 N N . PHE A 1 442 ? 6.374 5.939 16.821 1.00 89.62 442 PHE A N 1
ATOM 3224 C CA . PHE A 1 442 ? 5.107 6.450 16.323 1.00 89.62 442 PHE A CA 1
ATOM 3225 C C . PHE A 1 442 ? 4.140 6.649 17.483 1.00 89.62 442 PHE A C 1
ATOM 3227 O O . PHE A 1 442 ? 3.282 5.809 17.741 1.00 89.62 442 PHE A O 1
ATOM 3234 N N . THR A 1 443 ? 4.304 7.757 18.206 1.00 90.50 443 THR A N 1
ATOM 3235 C CA . THR A 1 443 ? 3.652 7.924 19.508 1.00 90.50 443 THR A CA 1
ATOM 3236 C C . THR A 1 443 ? 2.215 8.426 19.435 1.00 90.50 443 THR A C 1
ATOM 3238 O O . THR A 1 443 ? 1.508 8.250 20.414 1.00 90.50 443 THR A O 1
ATOM 3241 N N . ASN A 1 444 ? 1.738 9.052 18.354 1.00 91.81 444 ASN A N 1
ATOM 3242 C CA . ASN A 1 444 ? 0.378 9.621 18.331 1.00 91.81 444 ASN A CA 1
ATOM 3243 C C . ASN A 1 444 ? -0.724 8.553 18.416 1.00 91.81 444 ASN A C 1
ATOM 3245 O O . ASN A 1 444 ? -0.480 7.369 18.181 1.00 91.81 444 ASN A O 1
ATOM 3249 N N . SER A 1 445 ? -1.947 8.993 18.724 1.00 92.81 445 SER A N 1
ATOM 3250 C CA . SER A 1 445 ? -3.128 8.133 18.693 1.00 92.81 445 SER A CA 1
ATOM 3251 C C . SER A 1 445 ? -3.393 7.559 17.295 1.00 92.81 445 SER A C 1
ATOM 3253 O O . SER A 1 445 ? -3.080 8.172 16.267 1.00 92.81 445 SER A O 1
ATOM 3255 N N . SER A 1 446 ? -4.014 6.380 17.255 1.00 94.50 446 SER A N 1
ATOM 3256 C CA . SER A 1 446 ? -4.415 5.709 16.019 1.00 94.50 446 SER A CA 1
ATOM 3257 C C . SER A 1 446 ? -5.927 5.531 15.987 1.00 94.50 446 SER A C 1
ATOM 3259 O O . SER A 1 446 ? -6.536 5.046 16.941 1.00 94.50 446 SER A O 1
ATOM 3261 N N . ASN A 1 447 ? -6.551 5.936 14.884 1.00 92.94 447 ASN A N 1
ATOM 3262 C CA . ASN A 1 447 ? -7.997 5.888 14.714 1.00 92.94 447 ASN A CA 1
ATOM 3263 C C . ASN A 1 447 ? -8.358 5.105 13.456 1.00 92.94 447 ASN A C 1
ATOM 3265 O O . ASN A 1 447 ? -7.606 5.116 12.489 1.00 92.94 447 ASN A O 1
ATOM 3269 N N . MET A 1 448 ? -9.508 4.432 13.449 1.00 94.00 448 MET A N 1
ATOM 3270 C CA . MET A 1 448 ? -10.014 3.752 12.255 1.00 94.00 448 MET A CA 1
ATOM 3271 C C . MET A 1 448 ? -11.532 3.564 12.317 1.00 94.00 448 MET A C 1
ATOM 3273 O O . MET A 1 448 ? -12.105 3.327 13.384 1.00 94.00 448 MET A O 1
ATOM 3277 N N . ILE A 1 449 ? -12.183 3.624 11.154 1.00 92.44 449 ILE A N 1
ATOM 3278 C CA . ILE A 1 449 ? -13.595 3.276 10.976 1.00 92.44 449 ILE A CA 1
ATOM 3279 C C . ILE A 1 449 ? -13.699 2.041 10.081 1.00 92.44 449 ILE A C 1
ATOM 3281 O O . ILE A 1 449 ? -13.126 1.997 8.993 1.00 92.44 449 ILE A O 1
ATOM 3285 N N . ILE A 1 450 ? -14.481 1.052 10.508 1.00 93.12 450 ILE A N 1
ATOM 3286 C CA . ILE A 1 450 ? -14.791 -0.127 9.702 1.00 93.12 450 ILE A CA 1
ATOM 3287 C C . ILE A 1 450 ? -16.300 -0.216 9.497 1.00 93.12 450 ILE A C 1
ATOM 3289 O O . ILE A 1 450 ? -17.076 -0.387 10.438 1.00 93.12 450 ILE A O 1
ATOM 3293 N N . ALA A 1 451 ? -16.693 -0.105 8.234 1.00 91.00 451 ALA A N 1
ATOM 3294 C CA . ALA A 1 451 ? -18.065 -0.219 7.773 1.00 91.00 451 ALA A CA 1
ATOM 3295 C C . ALA A 1 451 ? -18.544 -1.693 7.736 1.00 91.00 451 ALA A C 1
ATOM 3297 O O . ALA A 1 451 ? -17.744 -2.617 7.913 1.00 91.00 451 ALA A O 1
ATOM 3298 N N . PRO A 1 452 ? -19.832 -1.949 7.451 1.00 88.94 452 PRO A N 1
ATOM 3299 C CA . PRO A 1 452 ? -20.378 -3.303 7.402 1.00 88.94 452 PRO A CA 1
ATOM 3300 C C . PRO A 1 452 ? -19.745 -4.204 6.348 1.00 88.94 452 PRO A C 1
ATOM 3302 O O . PRO A 1 452 ? -19.227 -3.746 5.329 1.00 88.94 452 PRO A O 1
ATOM 3305 N N . SER A 1 453 ? -19.951 -5.509 6.532 1.00 90.00 453 SER A N 1
ATOM 3306 C CA . SER A 1 453 ? -19.564 -6.589 5.603 1.00 90.00 453 SER A CA 1
ATOM 3307 C C . SER A 1 453 ? -18.074 -6.928 5.579 1.00 90.00 453 SER A C 1
ATOM 3309 O O . SER A 1 453 ? -17.684 -7.832 4.846 1.00 90.00 453 SER A O 1
ATOM 3311 N N . ASN A 1 454 ? -17.248 -6.239 6.369 1.00 94.81 454 ASN A N 1
ATOM 3312 C CA . ASN A 1 454 ? -15.852 -6.620 6.566 1.00 94.81 454 ASN A CA 1
ATOM 3313 C C . ASN A 1 454 ? -15.756 -7.831 7.512 1.00 94.81 454 ASN A C 1
ATOM 3315 O O . ASN A 1 454 ? -16.541 -7.945 8.461 1.00 94.81 454 ASN A O 1
ATOM 3319 N N . VAL A 1 455 ? -14.806 -8.729 7.245 1.00 96.38 455 VAL A N 1
ATOM 3320 C CA . VAL A 1 455 ? -14.660 -10.022 7.930 1.00 96.38 455 VAL A CA 1
ATOM 3321 C C . VAL A 1 455 ? -13.222 -10.221 8.413 1.00 96.38 455 VAL A C 1
ATOM 3323 O O . VAL A 1 455 ? -12.294 -10.151 7.609 1.00 96.38 455 VAL A O 1
ATOM 3326 N N . PHE A 1 456 ? -13.055 -10.537 9.701 1.00 97.12 456 PHE A N 1
ATOM 3327 C CA . PHE A 1 456 ? -11.781 -10.899 10.335 1.00 97.12 456 PHE A CA 1
ATOM 3328 C C . PHE A 1 456 ? -11.891 -12.288 10.973 1.00 97.12 456 PHE A C 1
ATOM 3330 O O . PHE A 1 456 ? -12.680 -12.487 11.903 1.00 97.12 456 PHE A O 1
ATOM 3337 N N . THR A 1 457 ? -11.126 -13.261 10.470 1.00 97.00 457 THR A N 1
ATOM 3338 C CA . THR A 1 457 ? -11.236 -14.667 10.906 1.00 97.00 457 THR A CA 1
ATOM 3339 C C . THR A 1 457 ? -9.886 -15.377 10.963 1.00 97.00 457 THR A C 1
ATOM 3341 O O . THR A 1 457 ? -8.956 -15.006 10.250 1.00 97.00 457 THR A O 1
ATOM 3344 N N . ASN A 1 458 ? -9.798 -16.459 11.744 1.00 96.06 458 ASN A N 1
ATOM 3345 C CA . ASN A 1 458 ? -8.648 -17.368 11.798 1.00 96.06 458 ASN A CA 1
ATOM 3346 C C . ASN A 1 458 ? -7.335 -16.752 12.335 1.00 96.06 458 ASN A C 1
ATOM 3348 O O . ASN A 1 458 ? -6.243 -17.125 11.895 1.00 96.06 458 ASN A O 1
ATOM 3352 N N . PHE A 1 459 ? -7.437 -15.834 13.296 1.00 96.56 459 PHE A N 1
ATOM 3353 C CA . PHE A 1 459 ? -6.311 -15.272 14.051 1.00 96.56 459 PHE A CA 1
ATOM 3354 C C . PHE A 1 459 ? -6.308 -15.754 15.506 1.00 96.56 459 PHE A C 1
ATOM 3356 O O . PHE A 1 459 ? -7.325 -16.228 16.016 1.00 96.56 459 PHE A O 1
ATOM 3363 N N . GLU A 1 460 ? -5.177 -15.624 16.200 1.00 96.62 460 GLU A N 1
ATOM 3364 C CA . GLU A 1 460 ? -5.164 -15.724 17.664 1.00 96.62 460 GLU A CA 1
ATOM 3365 C C . GLU A 1 460 ? -6.040 -14.617 18.259 1.00 96.62 460 GLU A C 1
ATOM 3367 O O . GLU A 1 460 ? -6.917 -14.920 19.063 1.00 96.62 460 GLU A O 1
ATOM 3372 N N . THR A 1 461 ? -5.875 -13.376 17.789 1.00 97.06 461 THR A N 1
ATOM 3373 C CA . THR A 1 461 ? -6.732 -12.238 18.146 1.00 97.06 461 THR A CA 1
ATOM 3374 C C . THR A 1 461 ? -7.368 -11.634 16.895 1.00 97.06 461 THR A C 1
ATOM 3376 O O . THR A 1 461 ? -6.664 -11.201 15.989 1.00 97.06 461 THR A O 1
ATOM 3379 N N . GLY A 1 462 ? -8.696 -11.575 16.810 1.00 96.88 462 GLY A N 1
ATOM 3380 C CA . GLY A 1 462 ? -9.387 -10.989 15.657 1.00 96.88 462 GLY A CA 1
ATOM 3381 C C . GLY A 1 462 ? -9.088 -9.495 15.510 1.00 96.88 462 GLY A C 1
ATOM 3382 O O . GLY A 1 462 ? -8.578 -9.052 14.483 1.00 96.88 462 GLY A O 1
ATOM 3383 N N . VAL A 1 463 ? -9.347 -8.725 16.564 1.00 97.56 463 VAL A N 1
ATOM 3384 C CA . VAL A 1 463 ? -9.100 -7.282 16.644 1.00 97.56 463 VAL A CA 1
ATOM 3385 C C . VAL A 1 463 ? -8.377 -6.963 17.948 1.00 97.56 463 VAL A C 1
ATOM 3387 O O . VAL A 1 463 ? -8.842 -7.337 19.020 1.00 97.56 463 VAL A O 1
ATOM 3390 N N . LEU A 1 464 ? -7.267 -6.237 17.865 1.00 97.62 464 LEU A N 1
ATOM 3391 C CA . LEU A 1 464 ? -6.535 -5.690 19.000 1.00 97.62 464 LEU A CA 1
ATOM 3392 C C . LEU A 1 464 ? -6.366 -4.187 18.793 1.00 97.62 464 LEU A C 1
ATOM 3394 O O . LEU A 1 464 ? -5.672 -3.757 17.874 1.00 97.62 464 LEU A O 1
ATOM 3398 N N . ILE A 1 465 ? -6.980 -3.395 19.665 1.00 97.25 465 ILE A N 1
ATOM 3399 C CA . ILE A 1 465 ? -6.661 -1.976 19.808 1.00 97.25 465 ILE A CA 1
ATOM 3400 C C . ILE A 1 465 ? -5.971 -1.778 21.148 1.00 97.25 465 ILE A C 1
ATOM 3402 O O . ILE A 1 465 ? -6.491 -2.212 22.171 1.00 97.25 465 ILE A O 1
ATOM 3406 N N . GLN A 1 466 ? -4.799 -1.160 21.154 1.00 95.56 466 GLN A N 1
ATOM 3407 C CA . GLN A 1 466 ? -4.055 -0.892 22.380 1.00 95.56 466 GLN A CA 1
ATOM 3408 C C . GLN A 1 466 ? -3.167 0.326 22.203 1.00 95.56 466 GLN A C 1
ATOM 3410 O O . GLN A 1 466 ? -2.671 0.576 21.113 1.00 95.56 466 GLN A O 1
ATOM 3415 N N . GLN A 1 467 ? -2.893 1.039 23.285 1.00 93.06 467 GLN A N 1
ATOM 3416 C CA . GLN A 1 467 ? -1.981 2.164 23.241 1.00 93.06 467 GLN A CA 1
ATOM 3417 C C . GLN A 1 467 ? -0.859 1.970 24.256 1.00 93.06 467 GLN A C 1
ATOM 3419 O O . GLN A 1 467 ? -0.990 2.297 25.434 1.00 93.06 467 GLN A O 1
ATOM 3424 N N . THR A 1 468 ? 0.233 1.369 23.785 1.00 91.56 468 THR A N 1
ATOM 3425 C CA . THR A 1 468 ? 1.374 0.962 24.616 1.00 91.56 468 THR A CA 1
ATOM 3426 C C . THR A 1 468 ? 2.166 2.167 25.116 1.00 91.56 468 THR A C 1
ATOM 3428 O O . THR A 1 468 ? 2.691 2.145 26.228 1.00 91.56 468 THR A O 1
ATOM 3431 N N . GLU A 1 469 ? 2.235 3.228 24.311 1.00 94.50 469 GLU A N 1
ATOM 3432 C CA . GLU A 1 469 ? 2.961 4.451 24.642 1.00 94.50 469 GLU A CA 1
ATOM 3433 C C . GLU A 1 469 ? 2.012 5.609 24.969 1.00 94.50 469 GLU A C 1
ATOM 3435 O O . GLU A 1 469 ? 0.888 5.708 24.465 1.00 94.50 469 GLU A O 1
ATOM 3440 N N . THR A 1 470 ? 2.477 6.542 25.803 1.00 91.50 470 THR A N 1
ATOM 3441 C CA . THR A 1 470 ? 1.722 7.779 26.051 1.00 91.50 470 THR A CA 1
ATOM 3442 C C . THR A 1 470 ? 1.628 8.573 24.748 1.00 91.50 470 THR A C 1
ATOM 3444 O O . THR A 1 470 ? 2.659 8.815 24.115 1.00 91.50 470 THR A O 1
ATOM 3447 N N . PRO A 1 471 ? 0.421 8.988 24.336 1.00 89.31 471 PRO A N 1
ATOM 3448 C CA . PRO A 1 471 ? 0.229 9.521 23.008 1.00 89.31 471 PRO A CA 1
ATOM 3449 C C . PRO A 1 471 ? 0.825 10.919 22.872 1.00 89.31 471 PRO A C 1
ATOM 3451 O O . PRO A 1 471 ? 0.605 11.769 23.738 1.00 89.31 471 PRO A O 1
ATOM 3454 N N . GLY A 1 472 ? 1.537 11.182 21.774 1.00 87.94 472 GLY A N 1
ATOM 3455 C CA . GLY A 1 472 ? 2.120 12.503 21.501 1.00 87.94 472 GLY A CA 1
ATOM 3456 C C . GLY A 1 472 ? 1.078 13.627 21.397 1.00 87.94 472 GLY A C 1
ATOM 3457 O O . GLY A 1 472 ? 1.356 14.765 21.775 1.00 87.94 472 GLY A O 1
ATOM 3458 N N . ASP A 1 473 ? -0.135 13.294 20.952 1.00 88.88 473 ASP A N 1
ATOM 3459 C CA . ASP A 1 473 ? -1.286 14.196 20.823 1.00 88.88 473 ASP A CA 1
ATOM 3460 C C . ASP A 1 473 ? -2.184 14.242 22.077 1.00 88.88 473 ASP A C 1
ATOM 3462 O O . ASP A 1 473 ? -3.125 15.033 22.134 1.00 88.88 473 ASP A O 1
ATOM 3466 N N . GLY A 1 474 ? -1.895 13.429 23.101 1.00 92.12 474 GLY A N 1
ATOM 3467 C CA . GLY A 1 474 ? -2.693 13.358 24.326 1.00 92.12 474 GLY A CA 1
ATOM 3468 C C . GLY A 1 474 ? -4.066 12.691 24.162 1.00 92.12 474 GLY A C 1
ATOM 3469 O O . GLY A 1 474 ? -4.871 12.762 25.091 1.00 92.12 474 GLY A O 1
ATOM 3470 N N . LEU A 1 475 ? -4.353 12.065 23.016 1.00 92.88 475 LEU A N 1
ATOM 3471 C CA . LEU A 1 475 ? -5.652 11.460 22.714 1.00 92.88 475 LEU A CA 1
ATOM 3472 C C . LEU A 1 475 ? -5.611 9.924 22.816 1.00 92.88 475 LEU A C 1
ATOM 3474 O O . LEU A 1 475 ? -4.562 9.316 22.599 1.00 92.88 475 LEU A O 1
ATOM 3478 N N . PRO A 1 476 ? -6.732 9.267 23.162 1.00 92.69 476 PRO A N 1
ATOM 3479 C CA . PRO A 1 476 ? -6.833 7.814 23.090 1.00 92.69 476 PRO A CA 1
ATOM 3480 C C . PRO A 1 476 ? -6.950 7.338 21.639 1.00 92.69 476 PRO A C 1
ATOM 3482 O O . PRO A 1 476 ? -7.483 8.044 20.781 1.00 92.69 476 PRO A O 1
ATOM 3485 N N . SER A 1 477 ? -6.521 6.106 21.382 1.00 94.88 477 SER A N 1
ATOM 3486 C CA . SER A 1 477 ? -6.758 5.430 20.106 1.00 94.88 477 SER A CA 1
ATOM 3487 C C . SER A 1 477 ? -8.220 4.996 20.018 1.00 94.88 477 SER A C 1
ATOM 3489 O O . SER A 1 477 ? -8.781 4.502 20.999 1.00 94.88 477 SER A O 1
ATOM 3491 N N . VAL A 1 478 ? -8.861 5.174 18.859 1.00 93.44 478 VAL A N 1
ATOM 3492 C CA . VAL A 1 478 ? -10.299 4.899 18.691 1.00 93.44 478 VAL A CA 1
ATOM 3493 C C . VAL A 1 478 ? -10.570 4.001 17.490 1.00 93.44 478 VAL A C 1
ATOM 3495 O O . VAL A 1 478 ? -10.294 4.354 16.345 1.00 93.44 478 VAL A O 1
ATOM 3498 N N . LEU A 1 479 ? -11.230 2.871 17.731 1.00 94.50 479 LEU A N 1
ATOM 3499 C CA . LEU A 1 479 ? -11.764 2.004 16.684 1.00 94.50 479 LEU A CA 1
ATOM 3500 C C . LEU A 1 479 ? -13.284 2.082 16.667 1.00 94.50 479 LEU A C 1
ATOM 3502 O O . LEU A 1 479 ? -13.926 1.784 17.667 1.00 94.50 479 LEU A O 1
ATOM 3506 N N . SER A 1 480 ? -13.869 2.433 15.523 1.00 92.62 480 SER A N 1
ATOM 3507 C CA . SER A 1 480 ? -15.322 2.401 15.319 1.00 92.62 480 SER A CA 1
ATOM 3508 C C . SER A 1 480 ? -15.723 1.255 14.392 1.00 92.62 480 SER A C 1
ATOM 3510 O O . SER A 1 480 ? -15.278 1.207 13.246 1.00 92.62 480 SER A O 1
ATOM 3512 N N . LEU A 1 481 ? -16.589 0.358 14.867 1.00 89.81 481 LEU A N 1
ATOM 3513 C CA . LEU A 1 481 ? -17.105 -0.788 14.113 1.00 89.81 481 LEU A CA 1
ATOM 3514 C C . LEU A 1 481 ? -18.613 -0.644 13.846 1.00 89.81 481 LEU A C 1
ATOM 3516 O O . LEU A 1 481 ? -19.399 -0.464 14.776 1.00 89.81 481 LEU A O 1
ATOM 3520 N N . ASP A 1 482 ? -19.042 -0.804 12.593 1.00 86.44 482 ASP A N 1
ATOM 3521 C CA . ASP A 1 482 ? -20.454 -0.979 12.216 1.00 86.44 482 ASP A CA 1
ATOM 3522 C C . ASP A 1 482 ? -20.646 -2.348 11.555 1.00 86.44 482 ASP A C 1
ATOM 3524 O O . ASP A 1 482 ? -20.265 -2.529 10.404 1.00 86.44 482 ASP A O 1
ATOM 3528 N N . ARG A 1 483 ? -21.249 -3.316 12.266 1.00 83.88 483 ARG A N 1
ATOM 3529 C CA . ARG A 1 483 ? -21.607 -4.651 11.734 1.00 83.88 483 ARG A CA 1
ATOM 3530 C C . ARG A 1 483 ? -20.439 -5.368 11.044 1.00 83.88 483 ARG A C 1
ATOM 3532 O O . ARG A 1 483 ? -20.567 -5.922 9.950 1.00 83.88 483 ARG A O 1
ATOM 3539 N N . VAL A 1 484 ? -19.290 -5.341 11.707 1.00 87.62 484 VAL A N 1
ATOM 3540 C CA . VAL A 1 484 ? -18.080 -6.060 11.297 1.00 87.62 484 VAL A CA 1
ATOM 3541 C C . VAL A 1 484 ? -18.134 -7.469 11.859 1.00 87.62 484 VAL A C 1
ATOM 3543 O O . VAL A 1 484 ? -18.372 -7.631 13.056 1.00 87.62 484 VAL A O 1
ATOM 3546 N N . SER A 1 485 ? -17.911 -8.479 11.018 1.00 93.69 485 SER A N 1
ATOM 3547 C CA . SER A 1 485 ? -17.852 -9.866 11.472 1.00 93.69 485 SER A CA 1
ATOM 3548 C C . SER A 1 485 ? -16.451 -10.182 11.981 1.00 93.69 485 SER A C 1
ATOM 3550 O O . SER A 1 485 ? -15.491 -10.199 11.211 1.00 93.69 485 SER A O 1
ATOM 3552 N N . VAL A 1 486 ? -16.338 -10.439 13.280 1.00 92.94 486 VAL A N 1
ATOM 3553 C CA . VAL A 1 486 ? -15.095 -10.878 13.922 1.00 92.94 486 VAL A CA 1
ATOM 3554 C C . VAL A 1 486 ? -15.407 -12.210 14.577 1.00 92.94 486 VAL A C 1
ATOM 3556 O O . VAL A 1 486 ? -16.121 -12.246 15.571 1.00 92.94 486 VAL A O 1
ATOM 3559 N N . SER A 1 487 ? -15.009 -13.313 13.949 1.00 91.62 487 SER A N 1
ATOM 3560 C CA . SER A 1 487 ? -15.388 -14.647 14.426 1.00 91.62 487 SER A CA 1
ATOM 3561 C C . SER A 1 487 ? -14.363 -15.706 14.045 1.00 91.62 487 SER A C 1
ATOM 3563 O O . SER A 1 487 ? -13.542 -15.513 13.150 1.00 91.62 487 SER A O 1
ATOM 3565 N N . GLY A 1 488 ? -14.407 -16.855 14.722 1.00 89.25 488 GLY A N 1
ATOM 3566 C CA . GLY A 1 488 ? -13.478 -17.952 14.449 1.00 89.25 488 GLY A CA 1
ATOM 3567 C C . GLY A 1 488 ? -12.024 -17.604 14.780 1.00 89.25 488 GLY A C 1
ATOM 3568 O O . GLY A 1 488 ? -11.123 -18.138 14.134 1.00 89.25 488 GLY A O 1
ATOM 3569 N N . ASN A 1 489 ? -11.803 -16.701 15.741 1.00 92.38 489 ASN A N 1
ATOM 3570 C CA . ASN A 1 489 ? -10.493 -16.358 16.293 1.00 92.38 489 ASN A CA 1
ATOM 3571 C C . ASN A 1 489 ? -10.306 -17.004 17.678 1.00 92.38 489 ASN A C 1
ATOM 3573 O O . ASN A 1 489 ? -11.254 -17.545 18.248 1.00 92.38 489 ASN A O 1
ATOM 3577 N N . GLY A 1 490 ? -9.086 -16.975 18.222 1.00 91.62 490 GLY A N 1
ATOM 3578 C CA . GLY A 1 490 ? -8.834 -17.400 19.605 1.00 91.62 490 GLY A CA 1
ATOM 3579 C C . GLY A 1 490 ? -9.521 -16.477 20.620 1.00 91.62 490 GLY A C 1
ATOM 3580 O O . GLY A 1 490 ? -10.273 -16.937 21.475 1.00 91.62 490 GLY A O 1
ATOM 3581 N N . THR A 1 491 ? -9.291 -15.174 20.480 1.00 92.19 491 THR A N 1
ATOM 3582 C CA . THR A 1 491 ? -10.036 -14.072 21.103 1.00 92.19 491 THR A CA 1
ATOM 3583 C C . THR A 1 491 ? -10.556 -13.185 19.986 1.00 92.19 491 THR A C 1
ATOM 3585 O O . THR A 1 491 ? -9.792 -12.829 19.091 1.00 92.19 491 THR A O 1
ATOM 3588 N N . ASP A 1 492 ? -11.834 -12.820 19.994 1.00 92.75 492 ASP A N 1
ATOM 3589 C CA . ASP A 1 492 ? -12.363 -12.015 18.894 1.00 92.75 492 ASP A CA 1
ATOM 3590 C C . ASP A 1 492 ? -11.905 -10.560 19.016 1.00 92.75 492 ASP A C 1
ATOM 3592 O O . ASP A 1 492 ? -11.340 -10.031 18.060 1.00 92.75 492 ASP A O 1
ATOM 3596 N N . ILE A 1 493 ? -12.065 -9.921 20.181 1.00 94.94 493 ILE A N 1
ATOM 3597 C CA . ILE A 1 493 ? -11.681 -8.512 20.360 1.00 94.94 493 ILE A CA 1
ATOM 3598 C C . ILE A 1 493 ? -10.944 -8.291 21.682 1.00 94.94 493 ILE A C 1
ATOM 3600 O O . ILE A 1 493 ? -11.396 -8.736 22.735 1.00 94.94 493 ILE A O 1
ATOM 3604 N N . VAL A 1 494 ? -9.847 -7.535 21.634 1.00 94.62 494 VAL A N 1
ATOM 3605 C CA . VAL A 1 494 ? -9.112 -7.032 22.798 1.00 94.62 494 VAL A CA 1
ATOM 3606 C C . VAL A 1 494 ? -9.035 -5.506 22.740 1.00 94.62 494 VAL A C 1
ATOM 3608 O O . VAL A 1 494 ? -8.623 -4.935 21.728 1.00 94.62 494 VAL A O 1
ATOM 3611 N N . VAL A 1 495 ? -9.415 -4.853 23.839 1.00 94.88 495 VAL A N 1
ATOM 3612 C CA . VAL A 1 495 ? -9.316 -3.401 24.037 1.00 94.88 495 VAL A CA 1
ATOM 3613 C C . VAL A 1 495 ? -8.331 -3.127 25.171 1.00 94.88 495 VAL A C 1
ATOM 3615 O O . VAL A 1 495 ? -8.624 -3.368 26.343 1.00 94.88 495 VAL A O 1
ATOM 3618 N N . GLY A 1 496 ? -7.137 -2.682 24.796 1.00 92.19 496 GLY A N 1
ATOM 3619 C CA . GLY A 1 496 ? -6.010 -2.381 25.668 1.00 92.19 496 GLY A CA 1
ATOM 3620 C C . GLY A 1 496 ? -6.045 -0.991 26.291 1.00 92.19 496 GLY A C 1
ATOM 3621 O O . GLY A 1 496 ? -7.028 -0.260 26.185 1.00 92.19 496 GLY A O 1
ATOM 3622 N N . ASP A 1 497 ? -4.940 -0.628 26.940 1.00 89.88 497 ASP A N 1
ATOM 3623 C CA . ASP A 1 497 ? -4.778 0.660 27.615 1.00 89.88 497 ASP A CA 1
ATOM 3624 C C . ASP A 1 497 ? -5.050 1.860 26.694 1.00 89.88 497 ASP A C 1
ATOM 3626 O O . ASP A 1 497 ? -4.745 1.830 25.499 1.00 89.88 497 ASP A O 1
ATOM 3630 N N . ASN A 1 498 ? -5.642 2.909 27.278 1.00 91.00 498 ASN A N 1
ATOM 3631 C CA . ASN A 1 498 ? -5.966 4.198 26.660 1.00 91.00 498 ASN A CA 1
ATOM 3632 C C . ASN A 1 498 ? -6.578 4.086 25.251 1.00 91.00 498 ASN A C 1
ATOM 3634 O O . ASN A 1 498 ? -6.253 4.852 24.343 1.00 91.00 498 ASN A O 1
ATOM 3638 N N . SER A 1 499 ? -7.449 3.094 25.075 1.00 93.81 499 SER A N 1
ATOM 3639 C CA . SER A 1 499 ? -8.074 2.756 23.802 1.00 93.81 499 SER A CA 1
ATOM 3640 C C . SER A 1 499 ? -9.584 2.657 23.950 1.00 93.81 499 SER A C 1
ATOM 3642 O O . SER A 1 499 ? -10.094 2.186 24.969 1.00 93.81 499 SER A O 1
ATOM 3644 N N . ILE A 1 500 ? -10.304 3.093 22.920 1.00 91.69 500 ILE A N 1
ATOM 3645 C CA . ILE A 1 500 ? -11.765 3.132 22.901 1.00 91.69 500 ILE A CA 1
ATOM 3646 C C . ILE A 1 500 ? -12.274 2.319 21.714 1.00 91.69 500 ILE A C 1
ATOM 3648 O O . ILE A 1 500 ? -11.985 2.626 20.557 1.00 91.69 500 ILE A O 1
ATOM 3652 N N . LEU A 1 501 ? -13.091 1.309 22.001 1.00 91.62 501 LEU A N 1
ATOM 3653 C CA . LEU A 1 501 ? -13.876 0.605 20.994 1.00 91.62 501 LEU A CA 1
ATOM 3654 C C . LEU A 1 501 ? -15.292 1.182 20.942 1.00 91.62 501 LEU A C 1
ATOM 3656 O O . LEU A 1 501 ? -16.003 1.176 21.943 1.00 91.62 501 LEU A O 1
ATOM 3660 N N . ARG A 1 502 ? -15.727 1.624 19.764 1.00 88.81 502 ARG A N 1
ATOM 3661 C CA . ARG A 1 502 ? -17.062 2.171 19.501 1.00 88.81 502 ARG A CA 1
ATOM 3662 C C . ARG A 1 502 ? -17.861 1.287 18.562 1.00 88.81 502 ARG A C 1
ATOM 3664 O O . ARG A 1 502 ? -17.325 0.706 17.618 1.00 88.81 502 ARG A O 1
ATOM 3671 N N . GLY A 1 503 ? -19.174 1.306 18.751 1.00 81.00 503 GLY A N 1
ATOM 3672 C CA . GLY A 1 503 ? -20.128 0.720 17.816 1.00 81.00 503 GLY A CA 1
ATOM 3673 C C . GLY A 1 503 ? -20.446 -0.744 18.104 1.00 81.00 503 GLY A C 1
ATOM 3674 O O . GLY A 1 503 ? -20.373 -1.196 19.244 1.00 81.00 503 GLY A O 1
ATOM 3675 N N . GLN A 1 504 ? -20.883 -1.467 17.074 1.00 73.94 504 GLN A N 1
ATOM 3676 C CA . GLN A 1 504 ? -21.474 -2.796 17.214 1.00 73.94 504 GLN A CA 1
ATOM 3677 C C . GLN A 1 504 ? -20.662 -3.843 16.434 1.00 73.94 504 GLN A C 1
ATOM 3679 O O . GLN A 1 504 ? -20.934 -4.064 15.245 1.00 73.94 504 GLN A O 1
ATOM 3684 N N . PRO A 1 505 ? -19.690 -4.523 17.071 1.00 75.44 505 PRO A N 1
ATOM 3685 C CA . PRO A 1 505 ? -19.088 -5.711 16.482 1.00 75.44 505 PRO A CA 1
ATOM 3686 C C . PRO A 1 505 ? -20.119 -6.844 16.388 1.00 75.44 505 PRO A C 1
ATOM 3688 O O . PRO A 1 505 ? -20.848 -7.118 17.340 1.00 75.44 505 PRO A O 1
ATOM 3691 N N . GLN A 1 506 ? -20.161 -7.540 15.251 1.00 80.56 506 GLN A N 1
ATOM 3692 C CA . GLN A 1 506 ? -20.828 -8.836 15.127 1.00 80.56 506 GLN A CA 1
ATOM 3693 C C . GLN A 1 506 ? -19.812 -9.929 15.452 1.00 80.56 506 GLN A C 1
ATOM 3695 O O . GLN A 1 506 ? -19.254 -10.576 14.565 1.00 80.56 506 GLN A O 1
ATOM 3700 N N . THR A 1 507 ? -19.550 -10.087 16.745 1.00 76.25 507 THR A N 1
ATOM 3701 C CA . THR A 1 507 ? -18.713 -11.160 17.281 1.00 76.25 507 THR A CA 1
ATOM 3702 C C . THR A 1 507 ? -19.578 -12.261 17.887 1.00 76.25 507 THR A C 1
ATOM 3704 O O . THR A 1 507 ? -20.636 -11.982 18.451 1.00 76.25 507 THR A O 1
ATOM 3707 N N . SER A 1 508 ? -19.146 -13.513 17.733 1.00 67.81 508 SER A N 1
ATOM 3708 C CA . SER A 1 508 ? -19.731 -14.675 18.418 1.00 67.81 508 SER A CA 1
ATOM 3709 C C . SER A 1 508 ? -18.875 -15.166 19.589 1.00 67.81 508 SER A C 1
ATOM 3711 O O . SER A 1 508 ? -19.254 -16.136 20.238 1.00 67.81 508 SER A O 1
ATOM 3713 N N . GLY A 1 509 ? -17.705 -14.564 19.801 1.00 71.75 509 GLY A N 1
ATOM 3714 C CA . GLY A 1 509 ? -16.758 -14.898 20.858 1.00 71.75 509 GLY A CA 1
ATOM 3715 C C . GLY A 1 509 ? -16.394 -13.692 21.723 1.00 71.75 509 GLY A C 1
ATOM 3716 O O . GLY A 1 509 ? -17.090 -12.674 21.746 1.00 71.75 509 GLY A O 1
ATOM 3717 N N . SER A 1 510 ? -15.301 -13.831 22.476 1.00 82.44 510 SER A N 1
ATOM 3718 C CA . SER A 1 510 ? -14.969 -12.962 23.607 1.00 82.44 510 SER A CA 1
ATOM 3719 C C . SER A 1 510 ? -14.552 -11.543 23.218 1.00 82.44 510 SER A C 1
ATOM 3721 O O . SER A 1 510 ? -13.787 -11.320 22.275 1.00 82.44 510 SER A O 1
ATOM 3723 N N . VAL A 1 511 ? -15.014 -10.586 24.026 1.00 87.25 511 VAL A N 1
ATOM 3724 C CA . VAL A 1 511 ? -14.482 -9.220 24.078 1.00 87.25 511 VAL A CA 1
ATOM 3725 C C . VAL A 1 511 ? -13.753 -9.064 25.409 1.00 87.25 511 VAL A C 1
ATOM 3727 O O . VAL A 1 511 ? -14.342 -9.219 26.479 1.00 87.25 511 VAL A O 1
ATOM 3730 N N . VAL A 1 512 ? -12.457 -8.776 25.354 1.00 86.69 512 VAL A N 1
ATOM 3731 C CA . VAL A 1 512 ? -11.597 -8.635 26.531 1.00 86.69 512 VAL A CA 1
ATOM 3732 C C . VAL A 1 512 ? -11.170 -7.182 26.658 1.00 86.69 512 VAL A C 1
ATOM 3734 O O . VAL A 1 512 ? -10.596 -6.619 25.730 1.00 86.69 512 VAL A O 1
ATOM 3737 N N . ILE A 1 513 ? -11.416 -6.579 27.818 1.00 88.12 513 ILE A N 1
ATOM 3738 C CA . ILE A 1 513 ? -10.921 -5.239 28.134 1.00 88.12 513 ILE A CA 1
ATOM 3739 C C . ILE A 1 513 ? -9.775 -5.384 29.131 1.00 88.12 513 ILE A C 1
ATOM 3741 O O . ILE A 1 513 ? -9.926 -6.025 30.174 1.00 88.12 513 ILE A O 1
ATOM 3745 N N . THR A 1 514 ? -8.623 -4.805 28.811 1.00 85.56 514 THR A N 1
ATOM 3746 C CA . THR A 1 514 ? -7.436 -4.817 29.671 1.00 85.56 514 THR A CA 1
ATOM 3747 C C . THR A 1 514 ? -7.013 -3.398 30.018 1.00 85.56 514 THR A C 1
ATOM 3749 O O . THR A 1 514 ? -7.186 -2.481 29.216 1.00 85.56 514 THR A O 1
ATOM 3752 N N . GLY A 1 515 ? -6.450 -3.224 31.216 1.00 86.88 515 GLY A N 1
ATOM 3753 C CA . GLY A 1 515 ? -5.989 -1.922 31.686 1.00 86.88 515 GLY A CA 1
ATOM 3754 C C . GLY A 1 515 ? -7.102 -0.870 31.646 1.00 86.88 515 GLY A C 1
ATOM 3755 O O . GLY A 1 515 ? -8.214 -1.125 32.104 1.00 86.88 515 GLY A O 1
ATOM 3756 N N . THR A 1 516 ? -6.799 0.293 31.083 1.00 87.69 516 THR A N 1
ATOM 3757 C CA . THR A 1 516 ? -7.669 1.475 30.964 1.00 87.69 516 THR A CA 1
ATOM 3758 C C . THR A 1 516 ? -8.524 1.501 29.692 1.00 87.69 516 THR A C 1
ATOM 3760 O O . THR A 1 516 ? -9.110 2.536 29.371 1.00 87.69 516 THR A O 1
ATOM 3763 N N . GLY A 1 517 ? -8.605 0.387 28.958 1.00 88.44 517 GLY A N 1
ATOM 3764 C CA . GLY A 1 517 ? -9.471 0.272 27.788 1.00 88.44 517 GLY A CA 1
ATOM 3765 C C . GLY A 1 517 ? -10.946 0.510 28.113 1.00 88.44 517 GLY A C 1
ATOM 3766 O O . GLY A 1 517 ? -11.413 0.218 29.218 1.00 88.44 517 GLY A O 1
ATOM 3767 N N . SER A 1 518 ? -11.684 1.029 27.132 1.00 86.81 518 SER A N 1
ATOM 3768 C CA . SER A 1 518 ? -13.113 1.329 27.245 1.00 86.81 518 SER A CA 1
ATOM 3769 C C . SER A 1 518 ? -13.882 0.853 26.015 1.00 86.81 518 SER A C 1
ATOM 3771 O O . SER A 1 518 ? -13.397 0.915 24.883 1.00 86.81 518 SER A O 1
ATOM 3773 N N . VAL A 1 519 ? -15.112 0.393 26.236 1.00 85.19 519 VAL A N 1
ATOM 3774 C CA . VAL A 1 519 ? -16.067 0.055 25.175 1.00 85.19 519 VAL A CA 1
ATOM 3775 C C . VAL A 1 519 ? -17.264 0.994 25.293 1.00 85.19 519 VAL A C 1
ATOM 3777 O O . VAL A 1 519 ? -17.868 1.110 26.359 1.00 85.19 519 VAL A O 1
ATOM 3780 N N . GLU A 1 520 ? -17.622 1.637 24.184 1.00 83.50 520 GLU A N 1
ATOM 3781 C CA . GLU A 1 520 ? -18.731 2.584 24.053 1.00 83.50 520 GLU A CA 1
ATOM 3782 C C . GLU A 1 520 ? -19.801 2.007 23.103 1.00 83.50 520 GLU A C 1
ATOM 3784 O O . GLU A 1 520 ? -19.786 2.260 21.888 1.00 83.50 520 GLU A O 1
ATOM 3789 N N . PRO A 1 521 ? -20.745 1.204 23.628 1.00 62.38 521 PRO A N 1
ATOM 3790 C CA . PRO A 1 521 ? -21.779 0.562 22.833 1.00 62.38 521 PRO A CA 1
ATOM 3791 C C . PRO A 1 521 ? -22.961 1.518 22.602 1.00 62.38 521 PRO A C 1
ATOM 3793 O O . PRO A 1 521 ? -24.045 1.248 23.093 1.00 62.38 521 PRO A O 1
ATOM 3796 N N . LEU A 1 522 ? -22.766 2.661 21.922 1.00 56.53 522 LEU A N 1
ATOM 3797 C CA . LEU A 1 522 ? -23.808 3.432 21.200 1.00 56.53 522 LEU A CA 1
ATOM 3798 C C . LEU A 1 522 ? -23.283 4.778 20.669 1.00 56.53 522 LEU A C 1
ATOM 3800 O O . LEU A 1 522 ? -22.618 5.535 21.370 1.00 56.53 522 LEU A O 1
ATOM 3804 N N . PHE A 1 523 ? -23.673 5.108 19.434 1.00 48.84 523 PHE A N 1
ATOM 3805 C CA . PHE A 1 523 ? -23.480 6.422 18.819 1.00 48.84 523 PHE A CA 1
ATOM 3806 C C . PHE A 1 523 ? -24.594 7.381 19.265 1.00 48.84 523 PHE A C 1
ATOM 3808 O O . PHE A 1 523 ? -25.742 7.214 18.860 1.00 48.84 523 PHE A O 1
ATOM 3815 N N . THR A 1 524 ? -24.274 8.416 20.043 1.00 39.78 524 THR A N 1
ATOM 3816 C CA . THR A 1 524 ? -25.234 9.487 20.375 1.00 39.78 524 THR A CA 1
ATOM 3817 C C . THR A 1 524 ? -25.211 10.662 19.390 1.00 39.78 524 THR A C 1
ATOM 3819 O O . THR A 1 524 ? -26.065 11.538 19.493 1.00 39.78 524 THR A O 1
ATOM 3822 N N . ASN A 1 525 ? -24.274 10.726 18.430 1.00 38.03 525 ASN A N 1
ATOM 3823 C CA . ASN A 1 525 ? -24.040 11.982 17.693 1.00 38.03 525 ASN A CA 1
ATOM 3824 C C . ASN A 1 525 ? -23.318 11.902 16.323 1.00 38.03 525 ASN A C 1
ATOM 3826 O O . ASN A 1 525 ? -22.906 12.947 15.816 1.00 38.03 525 ASN A O 1
ATOM 3830 N N . PHE A 1 526 ? -23.186 10.738 15.669 1.00 39.41 526 PHE A N 1
ATOM 3831 C CA . PHE A 1 526 ? -22.468 10.661 14.376 1.00 39.41 526 PHE A CA 1
ATOM 3832 C C . PHE A 1 526 ? -23.134 11.474 13.239 1.00 39.41 526 PHE A C 1
ATOM 3834 O O . PHE A 1 526 ? -22.470 11.826 12.267 1.00 39.41 526 PHE A O 1
ATOM 3841 N N . GLU A 1 527 ? -24.412 11.859 13.376 1.00 38.28 527 GLU A N 1
ATOM 3842 C CA . GLU A 1 527 ? -25.077 12.764 12.424 1.00 38.28 527 GLU A CA 1
ATOM 3843 C C . GLU A 1 527 ? -24.479 14.183 12.390 1.00 38.28 527 GLU A C 1
ATOM 3845 O O . GLU A 1 527 ? -24.626 14.856 11.372 1.00 38.28 527 GLU A O 1
ATOM 3850 N N . ASN A 1 528 ? -23.773 14.639 13.432 1.00 36.53 528 ASN A N 1
ATOM 3851 C CA . ASN A 1 528 ? -23.246 16.010 13.473 1.00 36.53 528 ASN A CA 1
ATOM 3852 C C . ASN A 1 528 ? -21.820 16.144 12.918 1.00 36.53 528 ASN A C 1
ATOM 3854 O O . ASN A 1 528 ? -21.470 17.207 12.420 1.00 36.53 528 ASN A O 1
ATOM 3858 N N . TYR A 1 529 ? -21.005 15.084 12.923 1.00 38.34 529 TYR A N 1
ATOM 3859 C CA . TYR A 1 529 ? -19.613 15.190 12.458 1.00 38.34 529 TYR A CA 1
ATOM 3860 C C . TYR A 1 529 ? -19.498 15.301 10.924 1.00 38.34 529 TYR A C 1
ATOM 3862 O O . TYR A 1 529 ? -18.574 15.931 10.421 1.00 38.34 529 TYR A O 1
ATOM 3870 N N . TYR A 1 530 ? -20.467 14.760 10.173 1.00 39.47 530 TYR A N 1
ATOM 3871 C CA . TYR A 1 530 ? -20.505 14.856 8.703 1.00 39.47 530 TYR A CA 1
ATOM 3872 C C . TYR A 1 530 ? -21.458 15.933 8.151 1.00 39.47 530 TYR A C 1
ATOM 3874 O O . TYR A 1 530 ? -21.403 16.224 6.957 1.00 39.47 530 TYR A O 1
ATOM 3882 N N . ARG A 1 531 ? -22.338 16.535 8.971 1.00 35.88 531 ARG A N 1
ATOM 3883 C CA . ARG A 1 531 ? -23.336 17.516 8.490 1.00 35.88 531 ARG A CA 1
ATOM 3884 C C . ARG A 1 531 ? -22.853 18.964 8.440 1.00 35.88 531 ARG A C 1
ATOM 3886 O O . ARG A 1 531 ? -23.394 19.722 7.640 1.00 35.88 531 ARG A O 1
ATOM 3893 N N . ASP A 1 532 ? -21.825 19.335 9.197 1.00 33.28 532 ASP A N 1
ATOM 3894 C CA . ASP A 1 532 ? -21.365 20.733 9.250 1.00 33.28 532 ASP A CA 1
ATOM 3895 C C . ASP A 1 532 ? -20.298 21.091 8.199 1.00 33.28 532 ASP A C 1
ATOM 3897 O O . ASP A 1 532 ? -19.742 22.189 8.228 1.00 33.28 532 ASP A O 1
ATOM 3901 N N . ASN A 1 533 ? -20.058 20.222 7.208 1.00 33.78 533 ASN A N 1
ATOM 3902 C CA . ASN A 1 533 ? -19.298 20.588 6.014 1.00 33.78 533 ASN A CA 1
ATOM 3903 C C . ASN A 1 533 ? -20.239 20.744 4.799 1.00 33.78 533 ASN A C 1
ATOM 3905 O O . ASN A 1 533 ? -20.550 19.754 4.131 1.00 33.78 533 ASN A O 1
ATOM 3909 N N . PRO A 1 534 ? -20.701 21.968 4.471 1.00 35.84 534 PRO A N 1
ATOM 3910 C CA . PRO A 1 534 ? -21.671 22.212 3.397 1.00 35.84 534 PRO A CA 1
ATOM 3911 C C . PRO A 1 534 ? -21.168 21.896 1.970 1.00 35.84 534 PRO A C 1
ATOM 3913 O O . PRO A 1 534 ? -21.879 22.172 1.005 1.00 35.84 534 PRO A O 1
ATOM 3916 N N . ALA A 1 535 ? -19.975 21.310 1.808 1.00 39.25 535 ALA A N 1
ATOM 3917 C CA . ALA A 1 535 ? -19.359 21.026 0.512 1.00 39.25 535 ALA A CA 1
ATOM 3918 C C . ALA A 1 535 ? -19.475 19.568 0.010 1.00 39.25 535 ALA A C 1
ATOM 3920 O O . ALA A 1 535 ? -19.246 19.345 -1.175 1.00 39.25 535 ALA A O 1
ATOM 3921 N N . ASN A 1 536 ? -19.864 18.578 0.827 1.00 40.66 536 ASN A N 1
ATOM 3922 C CA . ASN A 1 536 ? -19.865 17.160 0.411 1.00 40.66 536 ASN A CA 1
ATOM 3923 C C . ASN A 1 536 ? -21.265 16.523 0.433 1.00 40.66 536 ASN A C 1
ATOM 3925 O O . ASN A 1 536 ? -21.646 15.821 1.363 1.00 40.66 536 ASN A O 1
ATOM 3929 N N . SER A 1 537 ? -22.029 16.732 -0.643 1.00 36.31 537 SER A N 1
ATOM 3930 C CA . SER A 1 537 ? -23.339 16.092 -0.876 1.00 36.31 537 SER A CA 1
ATOM 3931 C C . SER A 1 537 ? -23.262 14.771 -1.669 1.00 36.31 537 SER A C 1
ATOM 3933 O O . SER A 1 537 ? -24.289 14.263 -2.113 1.00 36.31 537 SER A O 1
ATOM 3935 N N . GLY A 1 538 ? -22.061 14.201 -1.848 1.00 34.34 538 GLY A N 1
ATOM 3936 C CA . GLY A 1 538 ? -21.821 13.010 -2.679 1.00 34.34 538 GLY A CA 1
ATOM 3937 C C . GLY A 1 538 ? -21.497 11.700 -1.944 1.00 34.34 538 GLY A C 1
ATOM 3938 O O . GLY A 1 538 ? -21.363 10.672 -2.602 1.00 34.34 538 GLY A O 1
ATOM 3939 N N . SER A 1 539 ? -21.363 11.701 -0.615 1.00 34.44 539 SER A N 1
ATOM 3940 C CA . SER A 1 539 ? -20.891 10.535 0.155 1.00 34.44 539 SER A CA 1
ATOM 3941 C C . SER A 1 539 ? -22.048 9.663 0.678 1.00 34.44 539 SER A C 1
ATOM 3943 O O . SER A 1 539 ? -23.112 10.199 1.002 1.00 34.44 539 SER A O 1
ATOM 3945 N N . PRO A 1 540 ? -21.878 8.328 0.783 1.00 36.03 540 PRO A N 1
ATOM 3946 C CA . PRO A 1 540 ? -22.941 7.406 1.183 1.00 36.03 540 PRO A CA 1
ATOM 3947 C C . PRO A 1 540 ? -23.508 7.749 2.567 1.00 36.03 540 PRO A C 1
ATOM 3949 O O . PRO A 1 540 ? -22.782 7.839 3.556 1.00 36.03 540 PRO A O 1
ATOM 3952 N N . GLN A 1 541 ? -24.829 7.931 2.631 1.00 32.50 541 GLN A N 1
ATOM 3953 C CA . GLN A 1 541 ? -25.550 8.211 3.870 1.00 32.50 541 GLN A CA 1
ATOM 3954 C C . GLN A 1 541 ? -25.535 6.983 4.790 1.00 32.50 541 GLN A C 1
ATOM 3956 O O . GLN A 1 541 ? -26.187 5.976 4.513 1.00 32.50 541 GLN A O 1
ATOM 3961 N N . PHE A 1 542 ? -24.816 7.081 5.909 1.00 33.97 542 PHE A N 1
ATOM 3962 C CA . PHE A 1 542 ? -24.895 6.121 7.007 1.00 33.97 542 PHE A CA 1
ATOM 3963 C C . PHE A 1 542 ? -26.123 6.425 7.878 1.00 33.97 542 PHE A C 1
ATOM 3965 O O . PHE A 1 542 ? -26.193 7.465 8.527 1.00 33.97 542 PHE A O 1
ATOM 3972 N N . SER A 1 543 ? -27.095 5.511 7.902 1.00 31.06 543 SER A N 1
ATOM 3973 C CA . SER A 1 543 ? -28.177 5.470 8.899 1.00 31.06 543 SER A CA 1
ATOM 3974 C C . SER A 1 543 ? -27.970 4.248 9.799 1.00 31.06 543 SER A C 1
ATOM 3976 O O . SER A 1 543 ? -28.216 3.129 9.339 1.00 31.06 543 SER A O 1
ATOM 3978 N N . PRO A 1 544 ? -27.501 4.408 11.048 1.00 35.44 544 PRO A N 1
ATOM 3979 C CA . PRO A 1 544 ? -27.332 3.274 11.949 1.00 35.44 544 PRO A CA 1
ATOM 3980 C C . PRO A 1 544 ? -28.687 2.813 12.534 1.00 35.44 544 PRO A C 1
ATOM 3982 O O . PRO A 1 544 ? -29.482 3.647 12.977 1.00 35.44 544 PRO A O 1
ATOM 3985 N N . PRO A 1 545 ? -28.985 1.498 12.556 1.00 33.81 545 PRO A N 1
ATOM 3986 C CA . PRO A 1 545 ? -30.108 0.938 13.308 1.00 33.81 545 PRO A CA 1
ATOM 3987 C C . PRO A 1 545 ? -29.825 0.880 14.823 1.00 33.81 545 PRO A C 1
ATOM 3989 O O . PRO A 1 545 ? -28.679 0.910 15.264 1.00 33.81 545 PRO A O 1
ATOM 3992 N N . ARG A 1 546 ? -30.903 0.793 15.619 1.00 34.53 546 ARG A N 1
ATOM 3993 C CA . ARG A 1 546 ? -30.883 0.672 17.091 1.00 34.53 546 ARG A CA 1
ATOM 3994 C C . ARG A 1 546 ? -30.085 -0.565 17.540 1.00 34.53 546 ARG A C 1
ATOM 3996 O O . ARG A 1 546 ? -30.224 -1.623 16.930 1.00 34.53 546 ARG A O 1
ATOM 4003 N N . ALA A 1 547 ? -29.295 -0.410 18.605 1.00 37.06 547 ALA A N 1
ATOM 4004 C CA . ALA A 1 547 ? -28.397 -1.428 19.155 1.00 37.06 547 ALA A CA 1
ATOM 4005 C C . ALA A 1 547 ? -29.108 -2.755 19.489 1.00 37.06 547 ALA A C 1
ATOM 4007 O O . ALA A 1 547 ? -30.238 -2.757 19.978 1.00 37.06 547 ALA A O 1
ATOM 4008 N N . SER A 1 548 ? -28.422 -3.880 19.262 1.00 35.47 548 SER A N 1
ATOM 4009 C CA . SER A 1 548 ? -28.796 -5.193 19.806 1.00 35.47 548 SER A CA 1
ATOM 4010 C C . SER A 1 548 ? -27.917 -5.557 21.005 1.00 35.47 548 SER A C 1
ATOM 4012 O O . SER A 1 548 ? -26.733 -5.224 21.018 1.00 35.47 548 SER A O 1
ATOM 4014 N N . SER A 1 549 ? -28.501 -6.274 21.970 1.00 38.72 549 SER A N 1
ATOM 4015 C CA . SER A 1 549 ? -27.893 -6.746 23.223 1.00 38.72 549 SER A CA 1
ATOM 4016 C C . SER A 1 549 ? -26.517 -7.395 23.031 1.00 38.72 549 SER A C 1
ATOM 4018 O O . SER A 1 549 ? -26.392 -8.361 22.273 1.00 38.72 549 SER A O 1
ATOM 4020 N N . GLN A 1 550 ? -25.508 -6.913 23.754 1.00 41.12 550 GLN A N 1
ATOM 4021 C CA . GLN A 1 550 ? -24.217 -7.584 23.878 1.00 41.12 550 GLN A CA 1
ATOM 4022 C C . GLN A 1 550 ? -24.336 -8.584 25.033 1.00 41.12 550 GLN A C 1
ATOM 4024 O O . GLN A 1 550 ? -24.485 -8.189 26.185 1.00 41.12 550 GLN A O 1
ATOM 4029 N N . THR A 1 551 ? -24.355 -9.882 24.730 1.00 39.28 551 THR A N 1
ATOM 4030 C CA . THR A 1 551 ? -24.577 -10.922 25.740 1.00 39.28 551 THR A CA 1
ATOM 4031 C C . THR A 1 551 ? -23.435 -10.899 26.760 1.00 39.28 551 THR A C 1
ATOM 4033 O O . THR A 1 551 ? -22.286 -11.178 26.436 1.00 39.28 551 THR A O 1
ATOM 4036 N N . THR A 1 552 ? -23.751 -10.563 28.010 1.00 41.47 552 THR A N 1
ATOM 4037 C CA . THR A 1 552 ? -22.799 -10.354 29.119 1.00 41.47 552 THR A CA 1
ATOM 4038 C C . THR A 1 552 ? -21.973 -11.587 29.514 1.00 41.47 552 THR A C 1
ATOM 4040 O O . THR A 1 552 ? -21.066 -11.474 30.334 1.00 41.47 552 THR A O 1
ATOM 4043 N N . GLY A 1 553 ? -22.243 -12.759 28.926 1.00 34.28 553 GLY A N 1
ATOM 4044 C CA . GLY A 1 553 ? -21.511 -14.002 29.185 1.00 34.28 553 GLY A CA 1
ATOM 4045 C C . GLY A 1 553 ? -20.072 -14.035 28.655 1.00 34.28 553 GLY A C 1
ATOM 4046 O O . GLY A 1 553 ? -19.277 -14.814 29.173 1.00 34.28 553 GLY A O 1
ATOM 4047 N N . ASP A 1 554 ? -19.726 -13.179 27.686 1.00 50.78 554 ASP A N 1
ATOM 4048 C CA . ASP A 1 554 ? -18.442 -13.229 26.964 1.00 50.78 554 ASP A CA 1
ATOM 4049 C C . ASP A 1 554 ? -17.541 -11.992 27.193 1.00 50.78 554 ASP A C 1
ATOM 4051 O O . ASP A 1 554 ? -16.529 -11.818 26.506 1.00 50.78 554 ASP A O 1
ATOM 4055 N N . LEU A 1 555 ? -17.890 -11.127 28.158 1.00 53.34 555 LEU A N 1
ATOM 4056 C CA . LEU A 1 555 ? -17.130 -9.921 28.511 1.00 53.34 555 LEU A CA 1
ATOM 4057 C C . LEU A 1 555 ? -16.236 -10.167 29.737 1.00 53.34 555 LEU A C 1
ATOM 4059 O O . LEU A 1 555 ? -16.728 -10.367 30.847 1.00 53.34 555 LEU A O 1
ATOM 4063 N N . SER A 1 556 ? -14.915 -10.097 29.552 1.00 54.91 556 SER A N 1
ATOM 4064 C CA . SER A 1 556 ? -13.930 -10.165 30.643 1.00 54.91 556 SER A CA 1
ATOM 4065 C C . SER A 1 556 ? -13.319 -8.785 30.897 1.00 54.91 556 SER A C 1
ATOM 4067 O O . SER A 1 556 ? -12.697 -8.217 29.999 1.00 54.91 556 SER A O 1
ATOM 4069 N N . LEU A 1 557 ? -13.463 -8.261 32.119 1.00 57.97 557 LEU A N 1
ATOM 4070 C CA . LEU A 1 557 ? -12.968 -6.937 32.524 1.00 57.97 557 LEU A CA 1
ATOM 4071 C C . LEU A 1 557 ? -11.698 -7.046 33.382 1.00 57.97 557 LEU A C 1
ATOM 4073 O O . LEU A 1 557 ? -11.683 -7.744 34.397 1.00 57.97 557 LEU A O 1
ATOM 4077 N N . GLY A 1 558 ? -10.638 -6.340 32.987 1.00 44.44 558 GLY A N 1
ATOM 4078 C CA . GLY A 1 558 ? -9.412 -6.185 33.766 1.00 44.44 558 GLY A CA 1
ATOM 4079 C C . GLY A 1 558 ? -9.531 -5.152 34.896 1.00 44.44 558 GLY A C 1
ATOM 4080 O O . GLY A 1 558 ? -10.466 -4.356 34.967 1.00 44.44 558 GLY A O 1
ATOM 4081 N N . ALA A 1 559 ? -8.552 -5.145 35.805 1.00 41.88 559 ALA A N 1
ATOM 4082 C CA . ALA A 1 559 ? -8.469 -4.125 36.851 1.00 41.88 559 ALA A CA 1
ATOM 4083 C C . ALA A 1 559 ? -8.217 -2.736 36.231 1.00 41.88 559 ALA A C 1
ATOM 4085 O O . ALA A 1 559 ? -7.236 -2.557 35.515 1.00 41.88 559 ALA A O 1
ATOM 4086 N N . GLY A 1 560 ? -9.083 -1.761 36.532 1.00 44.69 560 GLY A N 1
ATOM 4087 C CA . GLY A 1 560 ? -9.002 -0.395 35.993 1.00 44.69 560 GLY A CA 1
ATOM 4088 C C . GLY A 1 560 ? -9.809 -0.153 34.713 1.00 44.69 560 GLY A C 1
ATOM 4089 O O . GLY A 1 560 ? -9.895 0.993 34.276 1.00 44.69 560 GLY A O 1
ATOM 4090 N N . SER A 1 561 ? -10.436 -1.190 34.150 1.00 38.78 561 SER A N 1
ATOM 4091 C CA . SER A 1 561 ? -11.293 -1.067 32.971 1.00 38.78 561 SER A CA 1
ATOM 4092 C C . SER A 1 561 ? -12.625 -0.412 33.333 1.00 38.78 561 SER A C 1
ATOM 4094 O O . SER A 1 561 ? -13.218 -0.725 34.368 1.00 38.78 561 SER A O 1
ATOM 4096 N N . THR A 1 562 ? -13.119 0.483 32.479 1.00 42.78 562 THR A N 1
ATOM 4097 C CA . THR A 1 562 ? -14.439 1.100 32.631 1.00 42.78 562 THR A CA 1
ATOM 4098 C C . THR A 1 562 ? -15.375 0.553 31.560 1.00 42.78 562 THR A C 1
ATOM 4100 O O . THR A 1 562 ? -15.140 0.678 30.362 1.00 42.78 562 THR A O 1
ATOM 4103 N N . PHE A 1 563 ? -16.458 -0.087 31.995 1.00 41.88 563 PHE A N 1
ATOM 4104 C CA . PHE A 1 563 ? -17.572 -0.447 31.126 1.00 41.88 563 PHE A CA 1
ATOM 4105 C C . PHE A 1 563 ? -18.709 0.529 31.412 1.00 41.88 563 PHE A C 1
ATOM 4107 O O . PHE A 1 563 ? -19.134 0.656 32.561 1.00 41.88 563 PHE A O 1
ATOM 4114 N N . ALA A 1 564 ? -19.177 1.242 30.388 1.00 41.44 564 ALA A N 1
ATOM 4115 C CA . ALA A 1 564 ? -20.318 2.144 30.486 1.00 41.44 564 ALA A CA 1
ATOM 4116 C C . ALA A 1 564 ? -21.538 1.481 29.821 1.00 41.44 564 ALA A C 1
ATOM 4118 O O . ALA A 1 564 ? -21.804 1.739 28.644 1.00 41.44 564 ALA A O 1
ATOM 4119 N N . PRO A 1 565 ? -22.277 0.596 30.519 1.00 36.66 565 PRO A N 1
ATOM 4120 C CA . PRO A 1 565 ? -23.493 0.033 29.961 1.00 36.66 565 PRO A CA 1
ATOM 4121 C C . PRO A 1 565 ? -24.525 1.145 29.790 1.00 36.66 565 PRO A C 1
ATOM 4123 O O . PRO A 1 565 ? -25.013 1.715 30.767 1.00 36.66 565 PRO A O 1
ATOM 4126 N N . LEU A 1 566 ? -24.912 1.425 28.546 1.00 34.19 566 LEU A N 1
ATOM 4127 C CA . LEU A 1 566 ? -26.182 2.087 28.300 1.00 34.19 566 LEU A CA 1
ATOM 4128 C C . LEU A 1 566 ? -27.266 1.008 28.361 1.00 34.19 566 LEU A C 1
ATOM 4130 O O . LEU A 1 566 ? -27.490 0.279 27.395 1.00 34.19 566 LEU A O 1
ATOM 4134 N N . PHE A 1 567 ? -27.915 0.874 29.518 1.00 33.03 567 PHE A N 1
ATOM 4135 C CA . PHE A 1 567 ? -29.058 -0.019 29.686 1.00 33.03 567 PHE A CA 1
ATOM 4136 C C . PHE A 1 567 ? -30.197 0.430 28.768 1.00 33.03 567 PHE A C 1
ATOM 4138 O O . PHE A 1 567 ? -30.995 1.297 29.112 1.00 33.03 567 PHE A O 1
ATOM 4145 N N . THR A 1 568 ? -30.281 -0.171 27.585 1.00 33.12 568 THR A N 1
ATOM 4146 C CA . THR A 1 568 ? -31.481 -0.119 26.754 1.00 33.12 568 THR A CA 1
ATOM 4147 C C . THR A 1 568 ? -31.866 -1.545 26.371 1.00 33.12 568 THR A C 1
ATOM 4149 O O . THR A 1 568 ? -31.351 -2.118 25.420 1.00 33.12 568 THR A O 1
ATOM 4152 N N . GLY A 1 569 ? -32.782 -2.125 27.153 1.00 38.47 569 GLY A N 1
ATOM 4153 C CA . GLY A 1 569 ? -33.627 -3.234 26.701 1.00 38.47 569 GLY A CA 1
ATOM 4154 C C . GLY A 1 569 ? -33.092 -4.663 26.837 1.00 38.47 569 GLY A C 1
ATOM 4155 O O . GLY A 1 569 ? -33.208 -5.424 25.879 1.00 38.47 569 GLY A O 1
ATOM 4156 N N . GLU A 1 570 ? -32.603 -5.084 28.008 1.00 32.78 570 GLU A N 1
ATOM 4157 C CA . GLU A 1 570 ? -32.421 -6.521 28.276 1.00 32.78 570 GLU A CA 1
ATOM 4158 C C . GLU A 1 570 ? -33.617 -7.133 29.020 1.00 32.78 570 GLU A C 1
ATOM 4160 O O . GLU A 1 570 ? -33.944 -6.768 30.151 1.00 32.78 570 GLU A O 1
ATOM 4165 N N . THR A 1 571 ? -34.241 -8.134 28.396 1.00 32.81 571 THR A N 1
ATOM 4166 C CA . THR A 1 571 ? -35.161 -9.064 29.057 1.00 32.81 571 THR A CA 1
ATOM 4167 C C . THR A 1 571 ? -34.355 -10.155 29.764 1.00 32.81 571 THR A C 1
ATOM 4169 O O . THR A 1 571 ? -33.768 -11.019 29.113 1.00 32.81 571 THR A O 1
ATOM 4172 N N . GLY A 1 572 ? -34.341 -10.128 31.096 1.00 37.78 572 GLY A N 1
ATOM 4173 C CA . GLY A 1 572 ? -33.659 -11.101 31.955 1.00 37.78 572 GLY A CA 1
ATOM 4174 C C . GLY A 1 572 ? -33.736 -10.707 33.433 1.00 37.78 572 GLY A C 1
ATOM 4175 O O . GLY A 1 572 ? -34.051 -9.563 33.769 1.00 37.78 572 GLY A O 1
ATOM 4176 N N . THR A 1 573 ? -33.487 -11.660 34.335 1.00 32.78 573 THR A N 1
ATOM 4177 C CA . THR A 1 573 ? -33.492 -11.486 35.804 1.00 32.78 573 THR A CA 1
ATOM 4178 C C . THR A 1 573 ? -32.215 -10.812 36.324 1.00 32.78 573 THR A C 1
ATOM 4180 O O . THR A 1 573 ? -31.670 -11.215 37.350 1.00 32.78 573 THR A O 1
ATOM 4183 N N . THR A 1 574 ? -31.687 -9.824 35.605 1.00 35.22 574 THR A N 1
ATOM 4184 C CA . THR A 1 574 ? -30.608 -8.969 36.103 1.00 35.22 574 THR A CA 1
ATOM 4185 C C . THR A 1 574 ? -31.162 -8.058 37.196 1.00 35.22 574 THR A C 1
ATOM 4187 O O . THR A 1 574 ? -32.248 -7.490 37.062 1.00 35.22 574 THR A O 1
ATOM 4190 N N . GLY A 1 575 ? -30.450 -7.987 38.324 1.00 38.56 575 GLY A N 1
ATOM 4191 C CA . GLY A 1 575 ? -30.833 -7.147 39.454 1.00 38.56 575 GLY A CA 1
ATOM 4192 C C . GLY A 1 575 ? -30.919 -5.687 39.018 1.00 38.56 575 GLY A C 1
ATOM 4193 O O . GLY A 1 575 ? -29.969 -5.158 38.452 1.00 38.56 575 GLY A O 1
ATOM 4194 N N . LEU A 1 576 ? -32.063 -5.053 39.288 1.00 38.78 576 LEU A N 1
ATOM 4195 C CA . LEU A 1 576 ? -32.379 -3.668 38.911 1.00 38.78 576 LEU A CA 1
ATOM 4196 C C . LEU A 1 576 ? -31.436 -2.621 39.548 1.00 38.78 576 LEU A C 1
ATOM 4198 O O . LEU A 1 576 ? -31.475 -1.452 39.179 1.00 38.78 576 LEU A O 1
ATOM 4202 N N . PHE A 1 577 ? -30.616 -3.038 40.516 1.00 41.88 577 PHE A N 1
ATOM 4203 C CA . PHE A 1 577 ? -29.740 -2.197 41.319 1.00 41.88 577 PHE A CA 1
ATOM 4204 C C . PHE A 1 577 ? -28.409 -2.923 41.579 1.00 41.88 577 PHE A C 1
ATOM 4206 O O . PHE A 1 577 ? -28.410 -4.065 42.047 1.00 41.88 577 PHE A O 1
ATOM 4213 N N . ASP A 1 578 ? -27.278 -2.266 41.306 1.00 41.31 578 ASP A N 1
ATOM 4214 C CA . ASP A 1 578 ? -25.949 -2.763 41.684 1.00 41.31 578 ASP A CA 1
ATOM 4215 C C . ASP A 1 578 ? -25.619 -2.311 43.111 1.00 41.31 578 ASP A C 1
ATOM 4217 O O . ASP A 1 578 ? -25.317 -1.149 43.382 1.00 41.31 578 ASP A O 1
ATOM 4221 N N . PHE A 1 579 ? -25.723 -3.257 44.041 1.00 43.75 579 PHE A N 1
ATOM 4222 C CA . PHE A 1 579 ? -25.554 -3.041 45.470 1.00 43.75 579 PHE A CA 1
ATOM 4223 C C . PHE A 1 579 ? -24.246 -3.674 46.013 1.00 43.75 579 PHE A C 1
ATOM 4225 O O . PHE A 1 579 ? -24.186 -4.104 47.171 1.00 43.75 579 PHE A O 1
ATOM 4232 N N . ASN A 1 580 ? -23.175 -3.734 45.221 1.00 38.59 580 ASN A N 1
ATOM 4233 C CA . ASN A 1 580 ? -21.937 -4.429 45.610 1.00 38.59 580 ASN A CA 1
ATOM 4234 C C . ASN A 1 580 ? -20.930 -3.609 46.458 1.00 38.59 580 ASN A C 1
ATOM 4236 O O . ASN A 1 580 ? -19.873 -4.127 46.812 1.00 38.59 580 ASN A O 1
ATOM 4240 N N . SER A 1 581 ? -21.227 -2.359 46.849 1.00 37.44 581 SER A N 1
ATOM 4241 C CA . SER A 1 581 ? -20.368 -1.558 47.748 1.00 37.44 581 SER A CA 1
ATOM 4242 C C . SER A 1 581 ? -21.042 -1.256 49.090 1.00 37.44 581 SER A C 1
ATOM 4244 O O . SER A 1 581 ? -22.147 -0.724 49.115 1.00 37.44 581 SER A O 1
ATOM 42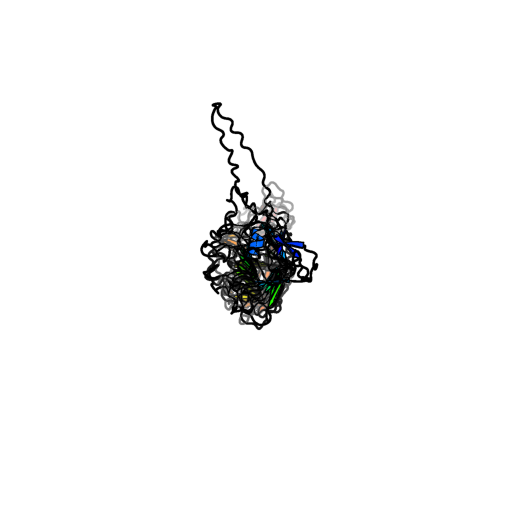46 N N . ALA A 1 582 ? -20.378 -1.543 50.215 1.00 33.09 582 ALA A N 1
ATOM 4247 C CA . ALA A 1 582 ? -20.884 -1.198 51.546 1.00 33.09 582 ALA A CA 1
ATOM 4248 C C . ALA A 1 582 ? -20.821 0.325 51.790 1.00 33.09 582 ALA A C 1
ATOM 4250 O O . ALA A 1 582 ? -19.736 0.909 51.757 1.00 33.09 582 ALA A O 1
ATOM 4251 N N . ALA A 1 583 ? -21.960 0.964 52.074 1.00 38.28 583 ALA A N 1
ATOM 4252 C CA . ALA A 1 583 ? -22.047 2.391 52.395 1.00 38.28 583 ALA A CA 1
ATOM 4253 C C . ALA A 1 583 ? -22.979 2.648 53.596 1.00 38.28 583 ALA A C 1
ATOM 4255 O O . ALA A 1 583 ? -24.012 1.998 53.750 1.00 38.28 583 ALA A O 1
ATOM 4256 N N . ASN A 1 584 ? -22.597 3.605 54.451 1.00 35.06 584 ASN A N 1
ATOM 4257 C CA . ASN A 1 584 ? -23.430 4.162 55.522 1.00 35.06 584 ASN A CA 1
ATOM 4258 C C . ASN A 1 584 ? -23.858 5.576 55.109 1.00 35.06 584 ASN A C 1
ATOM 4260 O O . ASN A 1 584 ? -23.004 6.402 54.788 1.00 35.06 584 ASN A O 1
ATOM 4264 N N . TYR A 1 585 ? -25.156 5.858 55.157 1.00 38.69 585 TYR A N 1
ATOM 4265 C CA . TYR A 1 585 ? -25.762 7.087 54.640 1.00 38.69 585 TYR A CA 1
ATOM 4266 C C . TYR A 1 585 ? -26.351 7.941 55.785 1.00 38.69 585 TYR A C 1
ATOM 4268 O O . TYR A 1 585 ? -27.409 7.585 56.297 1.00 38.69 585 TYR A O 1
ATOM 4276 N N . PRO A 1 586 ? -25.700 9.033 56.239 1.00 34.88 586 PRO A N 1
ATOM 4277 C CA . PRO A 1 586 ? -26.255 9.927 57.264 1.00 34.88 586 PRO A CA 1
ATOM 4278 C C . PRO A 1 586 ? -26.907 11.187 56.656 1.00 34.88 586 PRO A C 1
ATOM 4280 O O . PRO A 1 586 ? -26.254 11.864 55.865 1.00 34.88 586 PRO A O 1
ATOM 4283 N N . PHE A 1 587 ? -28.134 11.564 57.068 1.00 43.41 587 PHE A N 1
ATOM 4284 C CA . PHE A 1 587 ? -28.853 12.727 56.497 1.00 43.41 587 PHE A CA 1
ATOM 4285 C C . PHE A 1 587 ? -29.699 13.568 57.475 1.00 43.41 587 PHE A C 1
ATOM 4287 O O . PHE A 1 587 ? -30.198 13.058 58.475 1.00 43.41 587 PHE A O 1
ATOM 4294 N N . ALA A 1 588 ? -29.839 14.872 57.161 1.00 33.38 588 ALA A N 1
ATOM 4295 C CA . ALA A 1 588 ? -30.524 15.940 57.917 1.00 33.38 588 ALA A CA 1
ATOM 4296 C C . ALA A 1 588 ? -31.507 16.759 57.027 1.00 33.38 588 ALA A C 1
ATOM 4298 O O . ALA A 1 588 ? -31.582 16.518 55.831 1.00 33.38 588 ALA A O 1
ATOM 4299 N N . THR A 1 589 ? -32.249 17.702 57.635 1.00 32.41 589 THR A N 1
ATOM 4300 C CA . THR A 1 589 ? -33.479 18.430 57.196 1.00 32.41 589 THR A CA 1
ATOM 4301 C C . THR A 1 589 ? -33.609 18.927 55.732 1.00 32.41 589 THR A C 1
ATOM 4303 O O . THR A 1 589 ? -32.595 19.259 55.121 1.00 32.41 589 THR A O 1
ATOM 4306 N N . PRO A 1 590 ? -34.851 19.078 55.196 1.00 34.78 590 PRO A N 1
ATOM 4307 C CA . PRO A 1 590 ? -35.133 19.291 53.765 1.00 34.78 590 PRO A CA 1
ATOM 4308 C C . PRO A 1 590 ? -34.857 20.727 53.267 1.00 34.78 590 PRO A C 1
ATOM 4310 O O . PRO A 1 590 ? -35.119 21.672 54.014 1.00 34.78 590 PRO A O 1
ATOM 4313 N N . PRO A 1 591 ? -34.401 20.911 52.012 1.00 35.09 591 PRO A N 1
ATOM 4314 C CA . PRO A 1 591 ? -34.533 22.161 51.263 1.00 35.09 591 PRO A CA 1
ATOM 4315 C C . PRO A 1 591 ? -35.852 22.224 50.467 1.00 35.09 591 PRO A C 1
ATOM 4317 O O . PRO A 1 591 ? -36.425 21.188 50.128 1.00 35.09 591 PRO A O 1
ATOM 4320 N N . ASP A 1 592 ? -36.292 23.446 50.154 1.00 35.12 592 ASP A N 1
ATOM 4321 C CA . ASP A 1 592 ? -37.474 23.737 49.329 1.00 35.12 592 ASP A CA 1
ATOM 4322 C C . ASP A 1 592 ? -37.311 23.230 47.872 1.00 35.12 592 ASP A C 1
ATOM 4324 O O . ASP A 1 592 ? -36.195 23.163 47.356 1.00 35.12 592 ASP A O 1
ATOM 4328 N N . ASP A 1 593 ? -38.442 22.864 47.255 1.00 36.25 593 ASP A N 1
ATOM 4329 C CA . ASP A 1 593 ? -38.685 22.159 45.978 1.00 36.25 593 ASP A CA 1
ATOM 4330 C C . ASP A 1 593 ? -37.554 22.012 44.921 1.00 36.25 593 ASP A C 1
ATOM 4332 O O . ASP A 1 593 ? -36.893 22.983 44.535 1.00 36.25 593 ASP A O 1
ATOM 4336 N N . PRO A 1 594 ? -37.400 20.815 44.305 1.00 42.41 594 PRO A N 1
ATOM 4337 C CA . PRO A 1 594 ? -36.488 20.602 43.181 1.00 42.41 594 PRO A CA 1
ATOM 4338 C C . PRO A 1 594 ? -36.993 21.262 41.885 1.00 42.41 594 PRO A C 1
ATOM 4340 O O . PRO A 1 594 ? -37.979 20.837 41.286 1.00 42.41 594 PRO A O 1
ATOM 4343 N N . VAL A 1 595 ? -36.252 22.244 41.364 1.00 41.31 595 VAL A N 1
ATOM 4344 C CA . VAL A 1 595 ? -36.483 22.796 40.017 1.00 41.31 595 VAL A CA 1
ATOM 4345 C C . VAL A 1 595 ? -35.837 21.867 38.975 1.00 41.31 595 VAL A C 1
ATOM 4347 O O . VAL A 1 595 ? -34.619 21.708 38.948 1.00 41.31 595 VAL A O 1
ATOM 4350 N N . ASN A 1 596 ? -36.642 21.267 38.088 1.00 47.81 596 ASN A N 1
ATOM 4351 C CA . ASN A 1 596 ? -36.207 20.429 36.951 1.00 47.81 596 ASN A CA 1
ATOM 4352 C C . ASN A 1 596 ? -35.436 19.133 37.298 1.00 47.81 596 ASN A C 1
ATOM 4354 O O . ASN A 1 596 ? -34.578 18.701 36.528 1.00 47.81 596 ASN A O 1
ATOM 4358 N N . GLY A 1 597 ? -35.732 18.484 38.430 1.00 49.38 597 GLY A N 1
ATOM 4359 C CA . GLY A 1 597 ? -35.145 17.174 38.771 1.00 49.38 597 GLY A CA 1
ATOM 4360 C C . GLY A 1 597 ? -33.665 17.212 39.177 1.00 49.38 597 GLY A C 1
ATOM 4361 O O . GLY A 1 597 ? -33.020 16.163 39.258 1.00 49.38 597 GLY A O 1
ATOM 4362 N N . VAL A 1 598 ? -33.136 18.412 39.439 1.00 43.84 598 VAL A N 1
ATOM 4363 C CA . VAL A 1 598 ? -31.781 18.647 39.945 1.00 43.84 598 VAL A CA 1
ATOM 4364 C C . VAL A 1 598 ? -31.864 19.090 41.402 1.00 43.84 598 VAL A C 1
ATOM 4366 O O . VAL A 1 598 ? -32.545 20.062 41.722 1.00 43.84 598 VAL A O 1
ATOM 4369 N N . VAL A 1 599 ? -31.152 18.393 42.288 1.00 49.81 599 VAL A N 1
ATOM 4370 C CA . VAL A 1 599 ? -31.072 18.724 43.722 1.00 49.81 599 VAL A CA 1
ATOM 4371 C C . VAL A 1 599 ? -29.648 19.139 44.083 1.00 49.81 599 VAL A C 1
ATOM 4373 O O . VAL A 1 599 ? -28.681 18.471 43.707 1.00 49.81 599 VAL A O 1
ATOM 4376 N N . THR A 1 600 ? -29.514 20.250 44.814 1.00 42.00 600 THR A N 1
ATOM 4377 C CA . THR A 1 600 ? -28.223 20.753 45.311 1.00 42.00 600 THR A CA 1
ATOM 4378 C C . THR A 1 600 ? -27.928 20.089 46.654 1.00 42.00 600 THR A C 1
ATOM 4380 O O . THR A 1 600 ? -28.662 20.284 47.619 1.00 42.00 600 THR A O 1
ATOM 4383 N N . ALA A 1 601 ? -26.897 19.249 46.705 1.00 49.38 601 ALA A N 1
ATOM 4384 C CA . ALA A 1 601 ? -26.642 18.363 47.837 1.00 49.38 601 ALA A CA 1
ATOM 4385 C C . ALA A 1 601 ? -26.032 19.091 49.060 1.00 49.38 601 ALA A C 1
ATOM 4387 O O . ALA A 1 601 ? -25.469 20.184 48.934 1.00 49.38 601 ALA A O 1
ATOM 4388 N N . PRO A 1 602 ? -26.044 18.427 50.232 1.00 35.97 602 PRO A N 1
ATOM 4389 C CA . PRO A 1 602 ? -24.924 17.526 50.493 1.00 35.97 602 PRO A CA 1
ATOM 4390 C C . PRO A 1 602 ? -25.383 16.081 50.757 1.00 35.97 602 PRO A C 1
ATOM 4392 O O . PRO A 1 602 ? -26.113 15.814 51.702 1.00 35.97 602 PRO A O 1
ATOM 4395 N N . TYR A 1 603 ? -24.854 15.163 49.941 1.00 34.28 603 TYR A N 1
ATOM 4396 C CA . TYR A 1 603 ? -25.030 13.703 49.947 1.00 34.28 603 TYR A CA 1
ATOM 4397 C C . TYR A 1 603 ? -26.443 13.190 49.540 1.00 34.28 603 TYR A C 1
ATOM 4399 O O . TYR A 1 603 ? -27.444 13.886 49.667 1.00 34.28 603 TYR A O 1
ATOM 4407 N N . GLY A 1 604 ? -26.492 12.003 48.921 1.00 39.03 604 GLY A N 1
ATOM 4408 C CA . GLY A 1 604 ? -27.639 11.493 48.153 1.00 39.03 604 GLY A CA 1
ATOM 4409 C C . GLY A 1 604 ? -28.950 11.267 48.920 1.00 39.03 604 GLY A C 1
ATOM 4410 O O . GLY A 1 604 ? -28.941 10.861 50.068 1.00 39.03 604 GLY A O 1
ATOM 4411 N N . ALA A 1 605 ? -30.068 11.467 48.214 1.00 34.03 605 ALA A N 1
ATOM 4412 C CA . ALA A 1 605 ? -31.448 11.203 48.637 1.00 34.03 605 ALA A CA 1
ATOM 4413 C C . ALA A 1 605 ? -31.872 11.876 49.961 1.00 34.03 605 ALA A C 1
ATOM 4415 O O . ALA A 1 605 ? -31.828 11.291 51.039 1.00 34.03 605 ALA A O 1
ATOM 4416 N N . LEU A 1 606 ? -32.374 13.109 49.858 1.00 33.34 606 LEU A N 1
ATOM 4417 C CA . LEU A 1 606 ? -33.047 13.795 50.960 1.00 33.34 606 LEU A CA 1
ATOM 4418 C C . LEU A 1 606 ? -34.552 13.499 50.929 1.00 33.34 606 LEU A C 1
ATOM 4420 O O . LEU A 1 606 ? -35.290 14.193 50.243 1.00 33.34 606 LEU A O 1
ATOM 4424 N N . PHE A 1 607 ? -34.997 12.508 51.707 1.00 39.31 607 PHE A N 1
ATOM 4425 C CA . PHE A 1 607 ? -36.362 12.427 52.244 1.00 39.31 607 PHE A CA 1
ATOM 4426 C C . PHE A 1 607 ? -36.322 11.838 53.664 1.00 39.31 607 PHE A C 1
ATOM 4428 O O . PHE A 1 607 ? -35.477 11.005 53.985 1.00 39.31 607 PHE A O 1
ATOM 4435 N N . ASN A 1 608 ? -37.201 12.342 54.533 1.00 35.91 608 ASN A N 1
ATOM 4436 C CA . ASN A 1 608 ? -37.181 12.170 55.990 1.00 35.91 608 ASN A CA 1
ATOM 4437 C C . ASN A 1 608 ? -37.122 10.689 56.416 1.00 35.91 608 ASN A C 1
ATOM 4439 O O . ASN A 1 608 ? -38.065 9.935 56.178 1.00 35.91 608 ASN A O 1
ATOM 4443 N N . TRP A 1 609 ? -36.047 10.288 57.096 1.00 43.41 609 TRP A N 1
ATOM 4444 C CA . TRP A 1 609 ? -35.886 8.936 57.626 1.00 43.41 609 TRP A CA 1
ATOM 4445 C C . TRP A 1 609 ? -35.748 8.936 59.150 1.00 43.41 609 TRP A C 1
ATOM 4447 O O . TRP A 1 609 ? -35.044 9.761 59.728 1.00 43.41 609 TRP A O 1
ATOM 4457 N N . PHE A 1 610 ? -36.409 7.972 59.797 1.00 45.62 610 PHE A N 1
ATOM 4458 C CA . PHE A 1 610 ? -36.337 7.701 61.231 1.00 45.62 610 PHE A CA 1
ATOM 4459 C C . PHE A 1 610 ? -35.475 6.469 61.633 1.00 45.62 610 PHE A C 1
ATOM 4461 O O . PHE A 1 610 ? -35.588 6.031 62.774 1.00 45.62 610 PHE A O 1
ATOM 4468 N N . GLY A 1 611 ? -34.578 5.931 60.790 1.00 48.03 611 GLY A N 1
ATOM 4469 C CA . GLY A 1 611 ? -33.788 4.701 61.052 1.00 48.03 611 GLY A CA 1
ATOM 4470 C C . GLY A 1 611 ? -32.439 4.629 60.301 1.00 48.03 611 GLY A C 1
ATOM 4471 O O . GLY A 1 611 ? -32.067 5.589 59.643 1.00 48.03 611 GLY A O 1
ATOM 4472 N N . ASN A 1 612 ? -31.684 3.517 60.409 1.00 53.78 612 ASN A N 1
ATOM 4473 C CA . ASN A 1 612 ? -30.467 3.261 59.606 1.00 53.78 612 ASN A CA 1
ATOM 4474 C C . ASN A 1 612 ? -30.622 1.932 58.830 1.00 53.78 612 ASN A C 1
ATOM 4476 O O . ASN A 1 612 ? -31.076 0.934 59.381 1.00 53.78 612 ASN A O 1
ATOM 4480 N N . VAL A 1 613 ? -30.213 1.886 57.565 1.00 54.06 613 VAL A N 1
ATOM 4481 C CA . VAL A 1 613 ? -30.085 0.690 56.715 1.00 54.06 613 VAL A CA 1
ATOM 4482 C C . VAL A 1 613 ? -28.616 0.642 56.354 1.00 54.06 613 VAL A C 1
ATOM 4484 O O . VAL A 1 613 ? -28.069 1.606 55.819 1.00 54.06 613 VAL A O 1
ATOM 4487 N N . THR A 1 614 ? -27.975 -0.474 56.674 1.00 54.72 614 THR A N 1
ATOM 4488 C CA . THR A 1 614 ? -26.586 -0.726 56.314 1.00 54.72 614 THR A CA 1
ATOM 4489 C C . THR A 1 614 ? -26.561 -1.775 55.218 1.00 54.72 614 THR A C 1
ATOM 4491 O O . THR A 1 614 ? -27.135 -2.857 55.351 1.00 54.72 614 THR A O 1
ATOM 4494 N N . GLN A 1 615 ? -25.879 -1.450 54.131 1.00 57.62 615 GLN A N 1
ATOM 4495 C CA . GLN A 1 615 ? -25.592 -2.374 53.049 1.00 57.62 615 GLN A CA 1
ATOM 4496 C C . GLN A 1 615 ? -24.278 -3.092 53.352 1.00 57.62 615 GLN A C 1
ATOM 4498 O O . GLN A 1 615 ? -23.281 -2.451 53.684 1.00 57.62 615 GLN A O 1
ATOM 4503 N N . ASP A 1 616 ? -24.264 -4.418 53.264 1.00 51.66 616 ASP A N 1
ATOM 4504 C CA . ASP A 1 616 ? -23.116 -5.219 53.711 1.00 51.66 616 ASP A CA 1
ATOM 4505 C C . ASP A 1 616 ? -22.068 -5.496 52.617 1.00 51.66 616 ASP A C 1
ATOM 4507 O O . ASP A 1 616 ? -21.086 -6.193 52.866 1.00 51.66 616 ASP A O 1
ATOM 4511 N N . GLY A 1 617 ? -22.263 -4.934 51.419 1.00 45.81 617 GLY A N 1
ATOM 4512 C CA . GLY A 1 617 ? -21.374 -5.108 50.269 1.00 45.81 617 GLY A CA 1
ATOM 4513 C C . GLY A 1 617 ? -21.594 -6.399 49.473 1.00 45.81 617 GLY A C 1
ATOM 4514 O O . GLY A 1 617 ? -20.832 -6.661 48.552 1.00 45.81 617 GLY A O 1
ATOM 4515 N N . SER A 1 618 ? -22.621 -7.198 49.786 1.00 52.31 618 SER A N 1
ATOM 4516 C CA . SER A 1 618 ? -22.971 -8.421 49.040 1.00 52.31 618 SER A CA 1
ATOM 4517 C C . SER A 1 618 ? -24.234 -8.292 48.176 1.00 52.31 618 SER A C 1
ATOM 4519 O O . SER A 1 618 ? -24.817 -9.291 47.756 1.00 52.31 618 SER A O 1
ATOM 4521 N N . GLY A 1 619 ? -24.705 -7.063 47.952 1.00 51.34 619 GLY A N 1
ATOM 4522 C CA . GLY A 1 619 ? -26.015 -6.816 47.354 1.00 51.34 619 GLY A CA 1
ATOM 4523 C C . GLY A 1 619 ? -27.189 -6.972 48.326 1.00 51.34 619 GLY A C 1
ATOM 4524 O O . GLY A 1 619 ? -28.340 -6.980 47.896 1.00 51.34 619 GLY A O 1
ATOM 4525 N N . GLN A 1 620 ? -26.914 -7.116 49.627 1.00 59.03 620 GLN A N 1
ATOM 4526 C CA . GLN A 1 620 ? -27.911 -7.420 50.648 1.00 59.03 620 GLN A CA 1
ATOM 4527 C C . GLN A 1 620 ? -28.080 -6.269 51.651 1.00 59.03 620 GLN A C 1
ATOM 4529 O O . GLN A 1 620 ? -27.135 -5.544 51.980 1.00 59.03 620 GLN A O 1
ATOM 4534 N N . LEU A 1 621 ? -29.312 -6.104 52.144 1.00 60.97 621 LEU A N 1
ATOM 4535 C CA . LEU A 1 621 ? -29.701 -4.992 53.016 1.00 60.97 621 LEU A CA 1
ATOM 4536 C C . LEU A 1 621 ? -29.925 -5.449 54.463 1.00 60.97 621 LEU A C 1
ATOM 4538 O O . LEU A 1 621 ? -30.603 -6.448 54.716 1.00 60.97 621 LEU A O 1
ATOM 4542 N N . VAL A 1 622 ? -29.389 -4.689 55.423 1.00 65.94 622 VAL A N 1
ATOM 4543 C CA . VAL A 1 622 ? -29.631 -4.868 56.861 1.00 65.94 622 VAL A CA 1
ATOM 4544 C C . VAL A 1 622 ? -30.370 -3.651 57.402 1.00 65.94 622 VAL A C 1
ATOM 4546 O O . VAL A 1 622 ? -29.801 -2.566 57.493 1.00 65.94 622 VAL A O 1
ATOM 4549 N N . VAL A 1 623 ? -31.633 -3.827 57.787 1.00 66.50 623 VAL A N 1
ATOM 4550 C CA . VAL A 1 623 ? -32.476 -2.736 58.306 1.00 66.50 623 VAL A CA 1
ATOM 4551 C C . VAL A 1 623 ? -32.324 -2.647 59.825 1.00 66.50 623 VAL A C 1
ATOM 4553 O O . VAL A 1 623 ? -32.760 -3.557 60.525 1.00 66.50 623 VAL A O 1
ATOM 4556 N N . GLY A 1 624 ? -31.705 -1.596 60.370 1.00 61.38 624 GLY A N 1
ATOM 4557 C CA . GLY A 1 624 ? -31.489 -1.471 61.814 1.00 61.38 624 GLY A CA 1
ATOM 4558 C C . GLY A 1 624 ? -31.261 -0.045 62.315 1.00 61.38 624 GLY A C 1
ATOM 4559 O O . GLY A 1 624 ? -30.172 0.498 62.180 1.00 61.38 624 GLY A O 1
ATOM 4560 N N . GLY A 1 625 ? -32.240 0.517 63.028 1.00 57.25 625 GLY A N 1
ATOM 4561 C CA . GLY A 1 625 ? -32.113 1.778 63.766 1.00 57.25 625 GLY A CA 1
ATOM 4562 C C . GLY A 1 625 ? -32.918 1.770 65.069 1.00 57.25 625 GLY A C 1
ATOM 4563 O O . GLY A 1 625 ? -33.958 1.125 65.162 1.00 57.25 625 GLY A O 1
ATOM 4564 N N . THR A 1 626 ? -32.450 2.495 66.090 1.00 44.53 626 THR A N 1
ATOM 4565 C CA . THR A 1 626 ? -33.116 2.641 67.400 1.00 44.53 626 THR A CA 1
ATOM 4566 C C . THR A 1 626 ? -34.248 3.677 67.360 1.00 44.53 626 THR A C 1
ATOM 4568 O O . THR A 1 626 ? -34.294 4.562 68.212 1.00 44.53 626 THR A O 1
ATOM 4571 N N . ALA A 1 627 ? -35.128 3.627 66.359 1.00 43.28 627 ALA A N 1
ATOM 4572 C CA . ALA A 1 627 ? -36.196 4.609 66.166 1.00 43.28 627 ALA A CA 1
ATOM 4573 C C . ALA A 1 627 ? -37.198 4.588 67.341 1.00 43.28 627 ALA A C 1
ATOM 4575 O O . ALA A 1 627 ? -38.200 3.879 67.317 1.00 43.28 627 ALA A O 1
ATOM 4576 N N . THR A 1 628 ? -36.940 5.346 68.408 1.00 39.91 628 THR A N 1
ATOM 4577 C CA . THR A 1 628 ? -37.768 5.363 69.629 1.00 39.91 628 THR A CA 1
ATOM 4578 C C . THR A 1 628 ? -39.017 6.237 69.525 1.00 39.91 628 THR A C 1
ATOM 4580 O O . THR A 1 628 ? -39.778 6.316 70.484 1.00 39.91 628 THR A O 1
ATOM 4583 N N . ASN A 1 629 ? -39.274 6.884 68.387 1.00 40.91 629 ASN A N 1
ATOM 4584 C CA . ASN A 1 629 ? -40.332 7.895 68.285 1.00 40.91 629 ASN A CA 1
ATOM 4585 C C . ASN A 1 629 ? -41.699 7.356 67.834 1.00 40.91 629 ASN A C 1
ATOM 4587 O O . ASN A 1 629 ? -42.492 8.109 67.295 1.00 40.91 629 ASN A O 1
ATOM 4591 N N . GLY A 1 630 ? -42.015 6.081 68.077 1.00 40.00 630 GLY A N 1
ATOM 4592 C CA . GLY A 1 630 ? -43.408 5.605 68.107 1.00 40.00 630 GLY A CA 1
ATOM 4593 C C . GLY A 1 630 ? -44.192 5.568 66.784 1.00 40.00 630 GLY A C 1
ATOM 4594 O O . GLY A 1 630 ? -45.354 5.179 66.820 1.00 40.00 630 GLY A O 1
ATOM 4595 N N . TYR A 1 631 ? -43.593 5.909 65.636 1.00 43.59 631 TYR A N 1
ATOM 4596 C CA . TYR A 1 631 ? -44.317 5.995 64.354 1.00 43.59 631 TYR A CA 1
ATOM 4597 C C . TYR A 1 631 ? -44.064 4.848 63.358 1.00 43.59 631 TYR A C 1
ATOM 4599 O O . TYR A 1 631 ? -44.679 4.830 62.306 1.00 43.59 631 TYR A O 1
ATOM 4607 N N . GLY A 1 632 ? -43.245 3.847 63.693 1.00 45.41 632 GLY A N 1
ATOM 4608 C CA . GLY A 1 632 ? -43.384 2.484 63.156 1.00 45.41 632 GLY A CA 1
ATOM 4609 C C . GLY A 1 632 ? -43.082 2.178 61.672 1.00 45.41 632 GLY A C 1
ATOM 4610 O O . GLY A 1 632 ? -43.466 1.091 61.240 1.00 45.41 632 GLY A O 1
ATOM 4611 N N . TYR A 1 633 ? -42.384 3.041 60.920 1.00 43.06 633 TYR A N 1
ATOM 4612 C CA . TYR A 1 633 ? -42.037 2.800 59.504 1.00 43.06 633 TYR A CA 1
ATOM 4613 C C . TYR A 1 633 ? -40.568 3.140 59.168 1.00 43.06 633 TYR A C 1
ATOM 4615 O O . TYR A 1 633 ? -40.087 4.209 59.539 1.00 43.06 633 TYR A O 1
ATOM 4623 N N . ASP A 1 634 ? -39.884 2.266 58.417 1.00 45.25 634 ASP A N 1
ATOM 4624 C CA . ASP A 1 634 ? -38.575 2.515 57.772 1.00 45.25 634 ASP A CA 1
ATOM 4625 C C . ASP A 1 634 ? -38.751 2.644 56.251 1.00 45.25 634 ASP A C 1
ATOM 4627 O O . ASP A 1 634 ? -39.341 1.747 55.671 1.00 45.25 634 ASP A O 1
ATOM 4631 N N . PHE A 1 635 ? -38.252 3.695 55.586 1.00 50.31 635 PHE A N 1
ATOM 4632 C CA . PHE A 1 635 ? -38.460 3.928 54.142 1.00 50.31 635 PHE A CA 1
ATOM 4633 C C . PHE A 1 635 ? -37.174 3.724 53.326 1.00 50.31 635 PHE A C 1
ATOM 4635 O O . PHE A 1 635 ? -36.132 4.270 53.679 1.00 50.31 635 PHE A O 1
ATOM 4642 N N . LEU A 1 636 ? -37.252 3.003 52.203 1.00 53.97 636 LEU A N 1
ATOM 4643 C CA . LEU A 1 636 ? -36.167 2.888 51.217 1.00 53.97 636 LEU A CA 1
ATOM 4644 C C . LEU A 1 636 ? -36.619 3.427 49.855 1.00 53.97 636 LEU A C 1
ATOM 4646 O O . LEU A 1 636 ? -37.619 2.942 49.337 1.00 53.97 636 LEU A O 1
ATOM 4650 N N . PHE A 1 637 ? -35.874 4.360 49.252 1.00 53.44 637 PHE A N 1
ATOM 4651 C CA . PHE A 1 637 ? -36.112 4.826 47.879 1.00 53.44 637 PHE A CA 1
ATOM 4652 C C . PHE A 1 637 ? -34.956 4.432 46.956 1.00 53.44 637 PHE A C 1
ATOM 4654 O O . PHE A 1 637 ? -33.796 4.686 47.274 1.00 53.44 637 PHE A O 1
ATOM 4661 N N . GLY A 1 638 ? -35.276 3.829 45.809 1.00 49.84 638 GLY A N 1
ATOM 4662 C CA . GLY A 1 638 ? -34.312 3.545 44.744 1.00 49.84 638 GLY A CA 1
ATOM 4663 C C . GLY A 1 638 ? -34.430 4.553 43.600 1.00 49.84 638 GLY A C 1
ATOM 4664 O O . GLY A 1 638 ? -35.468 4.611 42.944 1.00 49.84 638 GLY A O 1
ATOM 4665 N N . SER A 1 639 ? -33.371 5.320 43.336 1.00 46.91 639 SER A N 1
ATOM 4666 C CA . SER A 1 639 ? -33.196 6.073 42.087 1.00 46.91 639 SER A CA 1
ATOM 4667 C C . SER A 1 639 ? -31.762 5.937 41.589 1.00 46.91 639 SER A C 1
ATOM 4669 O O . SER A 1 639 ? -30.824 5.860 42.385 1.00 46.91 639 SER A O 1
ATOM 4671 N N . ASN A 1 640 ? -31.589 5.932 40.267 1.00 48.12 640 ASN A N 1
ATOM 4672 C CA . ASN A 1 640 ? -30.274 6.101 39.663 1.00 48.12 640 ASN A CA 1
ATOM 4673 C C . ASN A 1 640 ? -29.913 7.589 39.712 1.00 48.12 640 ASN A C 1
ATOM 4675 O O . ASN A 1 640 ? -30.713 8.438 39.320 1.00 48.12 640 ASN A O 1
ATOM 4679 N N . ASN A 1 641 ? -28.712 7.915 40.188 1.00 52.09 641 ASN A N 1
ATOM 4680 C CA . ASN A 1 641 ? -28.273 9.300 40.349 1.00 52.09 641 ASN A CA 1
ATOM 4681 C C . ASN A 1 641 ? -27.053 9.536 39.454 1.00 52.09 641 ASN A C 1
ATOM 4683 O O . ASN A 1 641 ? -26.065 8.813 39.578 1.00 52.09 641 ASN A O 1
ATOM 4687 N N . VAL A 1 642 ? -27.086 10.561 38.597 1.00 53.16 642 VAL A N 1
ATOM 4688 C CA . VAL A 1 642 ? -25.915 10.966 37.795 1.00 53.16 642 VAL A CA 1
ATOM 4689 C C . VAL A 1 642 ? -25.333 12.269 38.349 1.00 53.16 642 VAL A C 1
ATOM 4691 O O . VAL A 1 642 ? -26.082 13.236 38.529 1.00 53.16 642 VAL A O 1
ATOM 4694 N N . PRO A 1 643 ? -24.017 12.330 38.639 1.00 51.88 643 PRO A N 1
ATOM 4695 C CA . PRO A 1 643 ? -23.359 13.574 39.021 1.00 51.88 643 PRO A CA 1
ATOM 4696 C C . PRO A 1 643 ? -23.348 14.558 37.843 1.00 51.88 643 PRO A C 1
ATOM 4698 O O . PRO A 1 643 ? -22.842 14.228 36.774 1.00 51.88 643 PRO A O 1
ATOM 4701 N N . LEU A 1 644 ? -23.841 15.783 38.046 1.00 56.00 644 LEU A N 1
ATOM 4702 C CA . LEU A 1 644 ? -23.791 16.858 37.038 1.00 56.00 644 LEU A CA 1
ATOM 4703 C C . LEU A 1 644 ? -22.628 17.847 37.260 1.00 56.00 644 LEU A C 1
ATOM 4705 O O . LEU A 1 644 ? -22.467 18.808 36.511 1.00 56.00 644 LEU A O 1
ATOM 4709 N N . GLY A 1 645 ? -21.800 17.615 38.284 1.00 52.97 645 GLY A N 1
ATOM 4710 C CA . GLY A 1 645 ? -20.789 18.567 38.751 1.00 52.97 645 GLY A CA 1
ATOM 4711 C C . GLY A 1 645 ? -21.364 19.597 39.733 1.00 52.97 645 GLY A C 1
ATOM 4712 O O . GLY A 1 645 ? -22.573 19.723 39.898 1.00 52.97 645 GLY A O 1
ATOM 4713 N N . GLY A 1 646 ? -20.495 20.303 40.463 1.00 51.50 646 GLY A N 1
ATOM 4714 C CA . GLY A 1 646 ? -20.913 21.412 41.338 1.00 51.50 646 GLY A CA 1
ATOM 4715 C C . GLY A 1 646 ? -21.871 21.050 42.487 1.00 51.50 646 GLY A C 1
ATOM 4716 O O . GLY A 1 646 ? -22.697 21.878 42.854 1.00 51.50 646 GLY A O 1
ATOM 4717 N N . ASN A 1 647 ? -21.767 19.846 43.065 1.00 52.62 647 ASN A N 1
ATOM 4718 C CA . ASN A 1 647 ? -22.680 19.312 44.097 1.00 52.62 647 ASN A CA 1
ATOM 4719 C C . ASN A 1 647 ? -24.136 19.108 43.632 1.00 52.62 647 ASN A C 1
ATOM 4721 O O . ASN A 1 647 ? -25.041 19.054 44.466 1.00 52.62 647 ASN A O 1
ATOM 4725 N N . GLN A 1 648 ? -24.369 18.980 42.325 1.00 46.75 648 GLN A N 1
ATOM 4726 C CA . GLN A 1 648 ? -25.689 18.710 41.760 1.00 46.75 648 GLN A CA 1
ATOM 4727 C C . GLN A 1 648 ? -25.820 17.259 41.291 1.00 46.75 648 GLN A C 1
ATOM 4729 O O . GLN A 1 648 ? -24.897 16.692 40.698 1.00 46.75 648 GLN A O 1
ATOM 4734 N N . PHE A 1 649 ? -26.995 16.680 41.538 1.00 50.44 649 PHE A N 1
ATOM 4735 C CA . PHE A 1 649 ? -27.373 15.349 41.066 1.00 50.44 649 PHE A CA 1
ATOM 4736 C C . PHE A 1 649 ? -28.675 15.426 40.280 1.00 50.44 649 PHE A C 1
ATOM 4738 O O . PHE A 1 649 ? -29.612 16.104 40.707 1.00 50.44 649 PHE A O 1
ATOM 4745 N N . GLN A 1 650 ? -28.727 14.703 39.163 1.00 59.03 650 GLN A N 1
ATOM 4746 C CA . GLN A 1 650 ? -29.965 14.443 38.437 1.00 59.03 650 GLN A CA 1
ATOM 4747 C C . GLN A 1 650 ? -30.545 13.105 38.892 1.00 59.03 650 GLN A C 1
ATOM 4749 O O . GLN A 1 650 ? -29.843 12.089 38.864 1.00 59.03 650 GLN A O 1
ATOM 4754 N N . LEU A 1 651 ? -31.818 13.106 39.290 1.00 53.78 651 LEU A N 1
ATOM 4755 C CA . LEU A 1 651 ? -32.567 11.873 39.525 1.00 53.78 651 LEU A CA 1
ATOM 4756 C C . LEU A 1 651 ? -32.982 11.296 38.171 1.00 53.78 651 LEU A C 1
ATOM 4758 O O . LEU A 1 651 ? -33.716 11.941 37.422 1.00 53.78 651 LEU A O 1
ATOM 4762 N N . ILE A 1 652 ? -32.504 10.094 37.850 1.00 55.62 652 ILE A N 1
ATOM 4763 C CA . ILE A 1 652 ? -32.955 9.341 36.682 1.00 55.62 652 ILE A CA 1
ATOM 4764 C C . ILE A 1 652 ? -34.064 8.395 37.149 1.00 55.62 652 ILE A C 1
ATOM 4766 O O . ILE A 1 652 ? -33.797 7.499 37.959 1.00 55.62 652 ILE A O 1
ATOM 4770 N N . PRO A 1 653 ? -35.303 8.580 36.669 1.00 55.09 653 PRO A N 1
ATOM 4771 C CA . PRO A 1 653 ? -36.383 7.661 36.981 1.00 55.09 653 PRO A CA 1
ATOM 4772 C C . PRO A 1 653 ? -36.075 6.245 36.477 1.00 55.09 653 PRO A C 1
ATOM 4774 O O . PRO A 1 653 ? -35.398 6.067 35.463 1.00 55.09 653 PRO A O 1
ATOM 4777 N N . THR A 1 654 ? -36.586 5.231 37.171 1.00 57.16 654 THR A N 1
ATOM 4778 C CA . THR A 1 654 ? -36.331 3.824 36.827 1.00 57.16 654 THR A CA 1
ATOM 4779 C C . THR A 1 654 ? -37.444 3.295 35.927 1.00 57.16 654 THR A C 1
ATOM 4781 O O . THR A 1 654 ? -38.611 3.398 36.291 1.00 57.16 654 THR A O 1
ATOM 4784 N N . ASP A 1 655 ? -37.123 2.727 34.759 1.00 61.94 655 ASP A N 1
ATOM 4785 C CA . ASP A 1 655 ? -38.153 2.122 33.903 1.00 61.94 655 ASP A CA 1
ATOM 4786 C C . ASP A 1 655 ? -38.569 0.769 34.480 1.00 61.94 655 ASP A C 1
ATOM 4788 O O . ASP A 1 655 ? -37.792 -0.185 34.488 1.00 61.94 655 ASP A O 1
ATOM 4792 N N . ILE A 1 656 ? -39.792 0.710 35.002 1.00 62.06 656 ILE A N 1
ATOM 4793 C CA . ILE A 1 656 ? -40.406 -0.513 35.534 1.00 62.06 656 ILE A CA 1
ATOM 4794 C C . ILE A 1 656 ? -41.609 -0.959 34.693 1.00 62.06 656 ILE A C 1
ATOM 4796 O O . ILE A 1 656 ? -42.382 -1.812 35.128 1.00 62.06 656 ILE A O 1
ATOM 4800 N N . SER A 1 657 ? -41.804 -0.377 33.504 1.00 60.84 657 SER A N 1
ATOM 4801 C CA . SER A 1 657 ? -43.017 -0.558 32.696 1.00 60.84 657 SER A CA 1
ATOM 4802 C C . SER A 1 657 ? -43.232 -1.992 32.193 1.00 60.84 657 SER A C 1
ATOM 4804 O O . SER A 1 657 ? -44.372 -2.375 31.921 1.00 60.84 657 SER A O 1
ATOM 4806 N N . ASP A 1 658 ? -42.174 -2.804 32.130 1.00 58.72 658 ASP A N 1
ATOM 4807 C CA . ASP A 1 658 ? -42.194 -4.209 31.715 1.00 58.72 658 ASP A CA 1
ATOM 4808 C C . ASP A 1 658 ? -42.039 -5.209 32.880 1.00 58.72 658 ASP A C 1
ATOM 4810 O O . ASP A 1 658 ? -42.015 -6.425 32.662 1.00 58.72 658 ASP A O 1
ATOM 4814 N N . ARG A 1 659 ? -41.960 -4.731 34.130 1.00 60.94 659 ARG A N 1
ATOM 4815 C CA . ARG A 1 659 ? -41.745 -5.571 35.316 1.00 60.94 659 ARG A CA 1
ATOM 4816 C C . ARG A 1 659 ? -43.030 -5.749 36.113 1.00 60.94 659 ARG A C 1
ATOM 4818 O O . ARG A 1 659 ? -43.732 -4.801 36.441 1.00 60.94 659 ARG A O 1
ATOM 4825 N N . THR A 1 660 ? -43.316 -6.993 36.491 1.00 71.38 660 THR A N 1
ATOM 4826 C CA . THR A 1 660 ? -44.480 -7.331 37.327 1.00 71.38 660 THR A CA 1
ATOM 4827 C C . THR A 1 660 ? -44.116 -7.541 38.793 1.00 71.38 660 THR A C 1
ATOM 4829 O O . THR A 1 660 ? -44.981 -7.467 39.661 1.00 71.38 660 THR A O 1
ATOM 4832 N N . THR A 1 661 ? -42.844 -7.814 39.086 1.00 72.56 661 THR A N 1
ATOM 4833 C CA . THR A 1 661 ? -42.339 -8.076 40.437 1.00 72.56 661 THR A CA 1
ATOM 4834 C C . THR A 1 661 ? -40.940 -7.497 40.632 1.00 72.56 661 THR A C 1
ATOM 4836 O O . THR A 1 661 ? -40.153 -7.467 39.687 1.00 72.56 661 THR A O 1
ATOM 4839 N N . LEU A 1 662 ? -40.620 -7.096 41.861 1.00 69.19 662 LEU A N 1
ATOM 4840 C CA . LEU A 1 662 ? -39.281 -6.721 42.309 1.00 69.19 662 LEU A CA 1
ATOM 4841 C C . LEU A 1 662 ? -38.890 -7.564 43.525 1.00 69.19 662 LEU A C 1
ATOM 4843 O O . LEU A 1 662 ? -39.562 -7.507 44.550 1.00 69.19 662 LEU A O 1
ATOM 4847 N N . ASP A 1 663 ? -37.789 -8.301 43.425 1.00 71.62 663 ASP A N 1
ATOM 4848 C CA . ASP A 1 663 ? -37.266 -9.118 44.520 1.00 71.62 663 ASP A CA 1
ATOM 4849 C C . ASP A 1 663 ? -36.179 -8.364 45.295 1.00 71.62 663 ASP A C 1
ATOM 4851 O O . ASP A 1 663 ? -35.216 -7.869 44.712 1.00 71.62 663 ASP A O 1
ATOM 4855 N N . ILE A 1 664 ? -36.315 -8.304 46.620 1.00 68.69 664 ILE A N 1
ATOM 4856 C CA . ILE A 1 664 ? -35.384 -7.613 47.519 1.00 68.69 664 ILE A CA 1
ATOM 4857 C C . ILE A 1 664 ? -34.858 -8.599 48.560 1.00 68.69 664 ILE A C 1
ATOM 4859 O O . ILE A 1 664 ? -35.622 -9.096 49.383 1.00 68.69 664 ILE A O 1
ATOM 4863 N N . ALA A 1 665 ? -33.550 -8.858 48.578 1.00 72.12 665 ALA A N 1
ATOM 4864 C CA . ALA A 1 665 ? -32.912 -9.658 49.624 1.00 72.12 665 ALA A CA 1
ATOM 4865 C C . ALA A 1 665 ? -32.563 -8.781 50.840 1.00 72.12 665 ALA A C 1
ATOM 4867 O O . ALA A 1 665 ? -31.643 -7.964 50.800 1.00 72.12 665 ALA A O 1
ATOM 4868 N N . THR A 1 666 ? -33.292 -8.951 51.941 1.00 72.00 666 THR A N 1
ATOM 4869 C CA . THR A 1 666 ? -33.152 -8.110 53.138 1.00 72.00 666 THR A CA 1
ATOM 4870 C C . THR A 1 666 ? -33.282 -8.923 54.427 1.00 72.00 666 THR A C 1
ATOM 4872 O O . THR A 1 666 ? -33.922 -9.976 54.455 1.00 72.00 666 THR A O 1
ATOM 4875 N N . LYS A 1 667 ? -32.646 -8.471 55.509 1.00 75.50 667 LYS A N 1
ATOM 4876 C CA . LYS A 1 667 ? -32.784 -9.066 56.845 1.00 75.50 667 LYS A CA 1
ATOM 4877 C C . LYS A 1 667 ? -33.040 -8.005 57.904 1.00 75.50 667 LYS A C 1
ATOM 4879 O O . LYS A 1 667 ? -32.621 -6.853 57.782 1.00 75.50 667 LYS A O 1
ATOM 4884 N N . LEU A 1 668 ? -33.682 -8.429 58.984 1.00 79.19 668 LEU A N 1
ATOM 4885 C CA . LEU A 1 668 ? -33.966 -7.578 60.128 1.00 79.19 668 LEU A CA 1
ATOM 4886 C C . LEU A 1 668 ? -32.697 -7.387 60.970 1.00 79.19 668 LEU A C 1
ATOM 4888 O O . LEU A 1 668 ? -32.131 -8.347 61.492 1.00 79.19 668 LEU A O 1
ATOM 4892 N N . GLY A 1 669 ? -32.239 -6.151 61.120 1.00 76.81 669 GLY A N 1
ATOM 4893 C CA . GLY A 1 669 ? -31.152 -5.800 62.025 1.00 76.81 669 GLY A CA 1
ATOM 4894 C C . GLY A 1 669 ? -31.566 -5.966 63.487 1.00 76.81 669 GLY A C 1
ATOM 4895 O O . GLY A 1 669 ? -32.716 -5.738 63.859 1.00 76.81 669 GLY A O 1
ATOM 4896 N N . ALA A 1 670 ? -30.606 -6.332 64.340 1.00 72.25 670 ALA A N 1
ATOM 4897 C CA . ALA A 1 670 ? -30.849 -6.667 65.749 1.00 72.25 670 ALA A CA 1
ATOM 4898 C C . ALA A 1 670 ? -31.435 -5.515 66.594 1.00 72.25 670 ALA A C 1
ATOM 4900 O O . ALA A 1 670 ? -31.908 -5.747 67.704 1.00 72.25 670 ALA A O 1
ATOM 4901 N N . THR A 1 671 ? -31.384 -4.282 66.088 1.00 64.50 671 THR A N 1
ATOM 4902 C CA . THR A 1 671 ? -31.860 -3.068 66.760 1.00 64.50 671 THR A CA 1
ATOM 4903 C C . THR A 1 671 ? -33.173 -2.522 66.196 1.00 64.50 671 THR A C 1
ATOM 4905 O O . THR A 1 671 ? -33.667 -1.540 66.748 1.00 64.50 671 THR A O 1
ATOM 4908 N N . ASN A 1 672 ? -33.748 -3.121 65.141 1.00 68.00 672 ASN A N 1
ATOM 4909 C CA . ASN A 1 672 ? -34.979 -2.606 64.541 1.00 68.00 672 ASN A CA 1
ATOM 4910 C C . ASN A 1 672 ? -36.189 -2.789 65.474 1.00 68.00 672 ASN A C 1
ATOM 4912 O O . ASN A 1 672 ? -36.422 -3.882 65.991 1.00 68.00 672 ASN A O 1
ATOM 4916 N N . GLN A 1 673 ? -36.977 -1.726 65.652 1.00 66.81 673 GLN A N 1
ATOM 4917 C CA . GLN A 1 673 ? -38.236 -1.745 66.409 1.00 66.81 673 GLN A CA 1
ATOM 4918 C C . GLN A 1 673 ? -39.469 -1.397 65.562 1.00 66.81 673 GLN A C 1
ATOM 4920 O O . GLN A 1 673 ? -40.586 -1.415 66.081 1.00 66.81 673 GLN A O 1
ATOM 4925 N N . ALA A 1 674 ? -39.300 -1.103 64.269 1.00 64.56 674 ALA A N 1
ATOM 4926 C CA . ALA A 1 674 ? -40.419 -0.813 63.384 1.00 64.56 674 ALA A CA 1
ATOM 4927 C C . ALA A 1 674 ? -41.217 -2.099 63.081 1.00 64.56 674 ALA A C 1
ATOM 4929 O O . ALA A 1 674 ? -40.624 -3.097 62.664 1.00 64.56 674 ALA A O 1
ATOM 4930 N N . PRO A 1 675 ? -42.555 -2.110 63.251 1.00 69.88 675 PRO A N 1
ATOM 4931 C CA . PRO A 1 675 ? -43.398 -3.237 62.856 1.00 69.88 675 PRO A CA 1
ATOM 4932 C C . PRO A 1 675 ? -43.500 -3.393 61.332 1.00 69.88 675 PRO A C 1
ATOM 4934 O O . PRO A 1 675 ? -43.935 -4.443 60.853 1.00 69.88 675 PRO A O 1
ATOM 4937 N N . VAL A 1 676 ? -43.121 -2.363 60.571 1.00 70.12 676 VAL A N 1
ATOM 4938 C CA . VAL A 1 676 ? -43.332 -2.262 59.131 1.00 70.12 676 VAL A CA 1
ATOM 4939 C C . VAL A 1 676 ? -42.170 -1.520 58.452 1.00 70.12 676 VAL A C 1
ATOM 4941 O O . VAL A 1 676 ? -41.597 -0.592 59.014 1.00 70.12 676 VAL A O 1
ATOM 4944 N N . ILE A 1 677 ? -41.838 -1.923 57.226 1.00 69.31 677 ILE A N 1
ATOM 4945 C CA . ILE A 1 677 ? -40.812 -1.339 56.355 1.00 69.31 677 ILE A CA 1
ATOM 4946 C C . ILE A 1 677 ? -41.494 -0.870 55.062 1.00 69.31 677 ILE A C 1
ATOM 4948 O O . ILE A 1 677 ? -42.083 -1.670 54.343 1.00 69.31 677 ILE A O 1
ATOM 4952 N N . GLY A 1 678 ? -41.449 0.422 54.771 1.00 67.94 678 GLY A N 1
ATOM 4953 C CA . GLY A 1 678 ? -41.857 1.026 53.508 1.00 67.94 678 GLY A CA 1
ATOM 4954 C C . GLY A 1 678 ? -40.763 0.952 52.434 1.00 67.94 678 GLY A C 1
ATOM 4955 O O . GLY A 1 678 ? -39.577 1.125 52.702 1.00 67.94 678 GLY A O 1
ATOM 4956 N N . PHE A 1 679 ? -41.165 0.737 51.188 1.00 69.25 679 PHE A N 1
ATOM 4957 C CA . PHE A 1 679 ? -40.295 0.765 50.015 1.00 69.25 679 PHE A CA 1
ATOM 4958 C C . PHE A 1 679 ? -40.922 1.659 48.947 1.00 69.25 679 PHE A C 1
ATOM 4960 O O . PHE A 1 679 ? -42.109 1.511 48.676 1.00 69.25 679 PHE A O 1
ATOM 4967 N N . GLY A 1 680 ? -40.158 2.572 48.354 1.00 69.25 680 GLY A N 1
ATOM 4968 C CA . GLY A 1 680 ? -40.630 3.547 47.378 1.00 69.25 680 GLY A CA 1
ATOM 4969 C C . GLY A 1 680 ? -39.816 3.555 46.080 1.00 69.25 680 GLY A C 1
ATOM 4970 O O . GLY A 1 680 ? -38.602 3.357 46.104 1.00 69.25 680 GLY A O 1
ATOM 4971 N N . LEU A 1 681 ? -40.468 3.806 44.941 1.00 65.44 681 LEU A N 1
ATOM 4972 C CA . LEU A 1 681 ? -39.822 3.937 43.625 1.00 65.44 681 LEU A CA 1
ATOM 4973 C C . LEU A 1 681 ? -40.419 5.074 42.802 1.00 65.44 681 LEU A C 1
ATOM 4975 O O . LEU A 1 681 ? -41.638 5.218 42.757 1.00 65.44 681 LEU A O 1
ATOM 4979 N N . PHE A 1 682 ? -39.555 5.793 42.082 1.00 60.25 682 PHE A N 1
ATOM 4980 C CA . PHE A 1 682 ? -39.940 6.736 41.032 1.00 60.25 682 PHE A CA 1
ATOM 4981 C C . PHE A 1 682 ? -39.747 6.096 39.650 1.00 60.25 682 PHE A C 1
ATOM 4983 O O . PHE A 1 682 ? -38.636 5.707 39.281 1.00 60.25 682 PHE A O 1
ATOM 4990 N N . ASP A 1 683 ? -40.833 5.996 38.892 1.00 58.25 683 ASP A N 1
ATOM 4991 C CA . ASP A 1 683 ? -40.878 5.429 37.542 1.00 58.25 683 ASP A CA 1
ATOM 4992 C C . ASP A 1 683 ? -40.589 6.495 36.464 1.00 58.25 683 ASP A C 1
ATOM 4994 O O . ASP A 1 683 ? -40.896 7.669 36.667 1.00 58.25 683 ASP A O 1
ATOM 4998 N N . ILE A 1 684 ? -40.070 6.109 35.289 1.00 53.72 684 ILE A N 1
ATOM 4999 C CA . ILE A 1 684 ? -39.967 6.957 34.076 1.00 53.72 684 ILE A CA 1
ATOM 5000 C C . ILE A 1 684 ? -41.274 7.610 33.654 1.00 53.72 684 ILE A C 1
ATOM 5002 O O . ILE A 1 684 ? -41.258 8.632 32.972 1.00 53.72 684 ILE A O 1
ATOM 5006 N N . ARG A 1 685 ? -42.406 7.050 34.079 1.00 54.88 685 ARG A N 1
ATOM 5007 C CA . ARG A 1 685 ? -43.728 7.657 33.890 1.00 54.88 685 ARG A CA 1
ATOM 5008 C C . ARG A 1 685 ? -43.986 8.855 34.816 1.00 54.88 685 ARG A C 1
ATOM 5010 O O . ARG A 1 685 ? -45.000 9.519 34.658 1.00 54.88 685 ARG A O 1
ATOM 5017 N N . GLY A 1 686 ? -43.077 9.136 35.750 1.00 52.91 686 GLY A N 1
ATOM 5018 C CA . GLY A 1 686 ? -43.221 10.136 36.809 1.00 52.91 686 GLY A CA 1
ATOM 5019 C C . GLY A 1 686 ? -43.869 9.587 38.081 1.00 52.91 686 GLY A C 1
ATOM 5020 O O . GLY A 1 686 ? -43.945 10.303 39.074 1.00 52.91 686 GLY A O 1
ATOM 5021 N N . ASN A 1 687 ? -44.304 8.322 38.074 1.00 57.84 687 ASN A N 1
ATOM 5022 C CA . ASN A 1 687 ? -45.078 7.726 39.160 1.00 57.84 687 ASN A CA 1
ATOM 5023 C C . ASN A 1 687 ? -44.201 7.415 40.370 1.00 57.84 687 ASN A C 1
ATOM 5025 O O . ASN A 1 687 ? -43.262 6.622 40.272 1.00 57.84 687 ASN A O 1
ATOM 5029 N N . ALA A 1 688 ? -44.547 7.989 41.519 1.00 58.53 688 ALA A N 1
ATOM 5030 C CA . ALA A 1 688 ? -43.990 7.609 42.806 1.00 58.53 688 ALA A CA 1
ATOM 5031 C C . ALA A 1 688 ? -44.888 6.542 43.440 1.00 58.53 688 ALA A C 1
ATOM 5033 O O . ALA A 1 688 ? -46.055 6.787 43.732 1.00 58.53 688 ALA A O 1
ATOM 5034 N N . ASN A 1 689 ? -44.339 5.345 43.614 1.00 63.97 689 ASN A N 1
ATOM 5035 C CA . ASN A 1 689 ? -45.042 4.182 44.135 1.00 63.97 689 ASN A CA 1
ATOM 5036 C C . ASN A 1 689 ? -44.479 3.819 45.501 1.00 63.97 689 ASN A C 1
ATOM 5038 O O . ASN A 1 689 ? -43.260 3.793 45.652 1.00 63.97 689 ASN A O 1
ATOM 5042 N N . GLN A 1 690 ? -45.342 3.477 46.459 1.00 71.88 690 GLN A N 1
ATOM 5043 C CA . GLN A 1 690 ? -44.926 2.966 47.764 1.00 71.88 690 GLN A CA 1
ATOM 5044 C C . GLN A 1 690 ? -45.556 1.603 48.075 1.00 71.88 690 GLN A C 1
ATOM 5046 O O . GLN A 1 690 ? -46.761 1.403 47.916 1.00 71.88 690 GLN A O 1
ATOM 5051 N N . TRP A 1 691 ? -44.737 0.691 48.596 1.00 71.50 691 TRP A N 1
ATOM 5052 C CA . TRP A 1 691 ? -45.112 -0.613 49.131 1.00 71.50 691 TRP A CA 1
ATOM 5053 C C . TRP A 1 691 ? -44.716 -0.727 50.593 1.00 71.50 691 TRP A C 1
ATOM 5055 O O . TRP A 1 691 ? -43.881 0.013 51.103 1.00 71.50 691 TRP A O 1
ATOM 5065 N N . THR A 1 692 ? -45.355 -1.654 51.288 1.00 72.00 692 THR A N 1
ATOM 5066 C CA . THR A 1 692 ? -45.244 -1.798 52.734 1.00 72.00 692 THR A CA 1
ATOM 5067 C C . THR A 1 692 ? -45.038 -3.269 53.075 1.00 72.00 692 THR A C 1
ATOM 5069 O O . THR A 1 692 ? -45.811 -4.127 52.655 1.00 72.00 692 THR A O 1
ATOM 5072 N N . ILE A 1 693 ? -43.978 -3.564 53.818 1.00 74.00 693 ILE A N 1
ATOM 5073 C CA . ILE A 1 693 ? -43.503 -4.907 54.141 1.00 74.00 693 ILE A CA 1
ATOM 5074 C C . ILE A 1 693 ? -43.572 -5.073 55.662 1.00 74.00 693 ILE A C 1
ATOM 5076 O O . ILE A 1 693 ? -42.925 -4.317 56.385 1.00 74.00 693 ILE A O 1
ATOM 5080 N N . PRO A 1 694 ? -44.318 -6.050 56.200 1.00 76.56 694 PRO A N 1
ATOM 5081 C CA . PRO A 1 694 ? -44.293 -6.329 57.630 1.00 76.56 694 PRO A CA 1
ATOM 5082 C C . PRO A 1 694 ? -42.876 -6.713 58.066 1.00 76.56 694 PRO A C 1
ATOM 5084 O O . PRO A 1 694 ? -42.272 -7.605 57.475 1.00 76.56 694 PRO A O 1
ATOM 5087 N N . ALA A 1 695 ? -42.351 -6.112 59.133 1.00 73.31 695 ALA A N 1
ATOM 5088 C CA . ALA A 1 695 ? -41.032 -6.478 59.656 1.00 73.31 695 ALA A CA 1
ATOM 5089 C C . ALA A 1 695 ? -40.980 -7.950 60.114 1.00 73.31 695 ALA A C 1
ATOM 5091 O O . ALA A 1 695 ? -39.929 -8.583 60.068 1.00 73.31 695 ALA A O 1
ATOM 5092 N N . SER A 1 696 ? -42.134 -8.522 60.481 1.00 76.56 696 SER A N 1
ATOM 5093 C CA . SER A 1 696 ? -42.307 -9.951 60.774 1.00 76.56 696 SER A CA 1
ATOM 5094 C C . SER A 1 696 ? -42.085 -10.873 59.570 1.00 76.56 696 SER A C 1
ATOM 5096 O O . SER A 1 696 ? -41.895 -12.072 59.763 1.00 76.56 696 SER A O 1
ATOM 5098 N N . ALA A 1 697 ? -42.100 -10.341 58.345 1.00 75.12 697 ALA A N 1
ATOM 5099 C CA . ALA A 1 697 ? -41.774 -11.090 57.138 1.00 75.12 697 ALA A CA 1
ATOM 5100 C C . ALA A 1 697 ? -40.259 -11.261 56.941 1.00 75.12 697 ALA A C 1
ATOM 5102 O O . ALA A 1 697 ? -39.861 -12.019 56.063 1.00 75.12 697 ALA A O 1
ATOM 5103 N N . LEU A 1 698 ? -39.415 -10.588 57.736 1.00 78.62 698 LEU A N 1
ATOM 5104 C CA . LEU A 1 698 ? -37.960 -10.659 57.628 1.00 78.62 698 LEU A CA 1
ATOM 5105 C C . LEU A 1 698 ? -37.343 -11.512 58.736 1.00 78.62 698 LEU A C 1
ATOM 5107 O O . LEU A 1 698 ? -37.703 -11.418 59.909 1.00 78.62 698 LEU A O 1
ATOM 5111 N N . ASN A 1 699 ? -36.347 -12.314 58.375 1.00 80.44 699 ASN A N 1
ATOM 5112 C CA . ASN A 1 699 ? -35.533 -13.056 59.330 1.00 80.44 699 ASN A CA 1
ATOM 5113 C C . ASN A 1 699 ? -34.427 -12.151 59.922 1.00 80.44 699 ASN A C 1
ATOM 5115 O O . ASN A 1 699 ? -33.876 -11.299 59.232 1.00 80.44 699 ASN A O 1
ATOM 5119 N N . SER A 1 700 ? -34.103 -12.318 61.209 1.00 77.19 700 SER A N 1
ATOM 5120 C CA . SER A 1 700 ? -33.062 -11.545 61.913 1.00 77.19 700 SER A CA 1
ATOM 5121 C C . SER A 1 700 ? -31.647 -12.140 61.841 1.00 77.19 700 SER A C 1
ATOM 5123 O O . SER A 1 700 ? -30.672 -11.511 62.244 1.00 77.19 700 SER A O 1
ATOM 5125 N N . THR A 1 701 ? -31.522 -13.366 61.334 1.00 67.75 701 THR A N 1
ATOM 5126 C CA . THR A 1 701 ? -30.279 -14.155 61.252 1.00 67.75 701 THR A CA 1
ATOM 5127 C C . THR A 1 701 ? -29.880 -14.506 59.818 1.00 67.75 701 THR A C 1
ATOM 5129 O O . THR A 1 701 ? -28.692 -14.633 59.536 1.00 67.75 701 THR A O 1
ATOM 5132 N N . ALA A 1 702 ? -30.847 -14.615 58.906 1.00 73.62 702 ALA A N 1
ATOM 5133 C CA . ALA A 1 702 ? -30.644 -14.917 57.492 1.00 73.62 702 ALA A CA 1
ATOM 5134 C C . ALA A 1 702 ? -31.368 -13.895 56.607 1.00 73.62 702 ALA A C 1
ATOM 5136 O O . ALA A 1 702 ? -32.333 -13.269 57.039 1.00 73.62 702 ALA A O 1
ATOM 5137 N N . TYR A 1 703 ? -30.921 -13.739 55.364 1.00 71.69 703 TYR A N 1
ATOM 5138 C CA . TYR A 1 703 ? -31.602 -12.882 54.398 1.00 71.69 703 TYR A CA 1
ATOM 5139 C C . TYR A 1 703 ? -32.895 -13.521 53.918 1.00 71.69 703 TYR A C 1
ATOM 5141 O O . TYR A 1 703 ? -32.971 -14.727 53.690 1.00 71.69 703 TYR A O 1
ATOM 5149 N N . THR A 1 704 ? -33.921 -12.690 53.802 1.00 72.75 704 THR A N 1
ATOM 5150 C CA . THR A 1 704 ? -35.227 -13.050 53.270 1.00 72.75 704 THR A CA 1
ATOM 5151 C C . THR A 1 704 ? -35.427 -12.299 51.966 1.00 72.75 704 THR A C 1
ATOM 5153 O O . THR A 1 704 ? -35.271 -11.080 51.928 1.00 72.75 704 THR A O 1
ATOM 5156 N N . THR A 1 705 ? -35.757 -13.018 50.897 1.00 75.06 705 THR A N 1
ATOM 5157 C CA . THR A 1 705 ? -36.173 -12.388 49.645 1.00 75.06 705 THR A CA 1
ATOM 5158 C C . THR A 1 705 ? -37.631 -11.972 49.769 1.00 75.06 705 THR A C 1
ATOM 5160 O O . THR A 1 705 ? -38.507 -12.818 49.947 1.00 75.06 705 THR A O 1
ATOM 5163 N N . VAL A 1 706 ? -37.888 -10.672 49.689 1.00 70.69 706 VAL A N 1
ATOM 5164 C CA . VAL A 1 706 ? -39.227 -10.094 49.626 1.00 70.69 706 VAL A CA 1
ATOM 5165 C C . VAL A 1 706 ? -39.546 -9.772 48.176 1.00 70.69 706 VAL A C 1
ATOM 5167 O O . VAL A 1 706 ? -38.912 -8.904 47.585 1.00 70.69 706 VAL A O 1
ATOM 5170 N N . SER A 1 707 ? -40.541 -10.456 47.621 1.00 74.56 707 SER A N 1
ATOM 5171 C CA . SER A 1 707 ? -41.057 -10.189 46.279 1.00 74.56 707 SER A CA 1
ATOM 5172 C C . SER A 1 707 ? -42.193 -9.172 46.346 1.00 74.56 707 SER A C 1
ATOM 5174 O O . SER A 1 707 ? -43.289 -9.473 46.820 1.00 74.56 707 SER A O 1
ATOM 5176 N N . ILE A 1 708 ? -41.939 -7.959 45.870 1.00 73.69 708 ILE A N 1
ATOM 5177 C CA . ILE A 1 708 ? -42.930 -6.895 45.728 1.00 73.69 708 ILE A CA 1
ATOM 5178 C C . ILE A 1 708 ? -43.653 -7.084 44.399 1.00 73.69 708 ILE A C 1
ATOM 5180 O O . ILE A 1 708 ? -43.021 -7.120 43.350 1.00 73.69 708 ILE A O 1
ATOM 5184 N N . ASN A 1 709 ? -44.982 -7.175 44.423 1.00 73.38 709 ASN A N 1
ATOM 5185 C CA . ASN A 1 709 ? -45.785 -7.171 43.204 1.00 73.38 709 ASN A CA 1
ATOM 5186 C C . ASN A 1 709 ? -45.983 -5.727 42.719 1.00 73.38 709 ASN A C 1
ATOM 5188 O O . ASN A 1 709 ? -46.743 -4.968 43.323 1.00 73.38 709 ASN A O 1
ATOM 5192 N N . LEU A 1 710 ? -45.340 -5.368 41.610 1.00 69.31 710 LEU A N 1
ATOM 5193 C CA . LEU A 1 710 ? -45.403 -4.029 41.014 1.00 69.31 710 LEU A CA 1
ATOM 5194 C C . LEU A 1 710 ? -46.764 -3.730 40.361 1.00 69.31 710 LEU A C 1
ATOM 5196 O O . LEU A 1 710 ? -47.043 -2.582 40.036 1.00 69.31 710 LEU A O 1
ATOM 5200 N N . LEU A 1 711 ? -47.620 -4.747 40.193 1.00 63.03 711 LEU A N 1
ATOM 5201 C CA . LEU A 1 711 ? -49.001 -4.614 39.712 1.00 63.03 711 LEU A CA 1
ATOM 5202 C C . LEU A 1 711 ? -50.044 -4.584 40.843 1.00 63.03 711 LEU A C 1
ATOM 5204 O O . LEU A 1 711 ? -51.234 -4.416 40.576 1.00 63.03 711 LEU A O 1
ATOM 5208 N N . SER A 1 712 ? -49.636 -4.829 42.094 1.00 58.75 712 SER A N 1
ATOM 5209 C CA . SER A 1 712 ? -50.529 -4.689 43.255 1.00 58.75 712 SER A CA 1
ATOM 5210 C C . SER A 1 712 ? -50.782 -3.207 43.561 1.00 58.75 712 SER A C 1
ATOM 5212 O O . SER A 1 712 ? -49.982 -2.390 43.109 1.00 58.75 712 SER A O 1
ATOM 5214 N N . PRO A 1 713 ? -51.857 -2.832 44.291 1.00 49.59 713 PRO A N 1
ATOM 5215 C CA . PRO A 1 713 ? -52.135 -1.430 44.596 1.00 49.59 713 PRO A CA 1
ATOM 5216 C C . PRO A 1 713 ? -50.947 -0.799 45.332 1.00 49.59 713 PRO A C 1
ATOM 5218 O O . PRO A 1 713 ? -50.755 -1.024 46.527 1.00 49.59 713 PRO A O 1
ATOM 5221 N N . SER A 1 714 ? -50.126 -0.050 44.604 1.00 51.81 714 SER A N 1
ATOM 5222 C CA . SER A 1 714 ? -49.224 0.941 45.161 1.00 51.81 714 SER A CA 1
ATOM 5223 C C . SER A 1 714 ? -50.047 2.182 45.492 1.00 51.81 714 SER A C 1
ATOM 5225 O O . SER A 1 714 ? -51.077 2.451 44.867 1.00 51.81 714 SER A O 1
ATOM 5227 N N . VAL A 1 715 ? -49.611 2.947 46.489 1.00 48.12 715 VAL A N 1
ATOM 5228 C CA . VAL A 1 715 ? -50.103 4.320 46.621 1.00 48.12 715 VAL A CA 1
ATOM 5229 C C . VAL A 1 715 ? -49.460 5.103 45.481 1.00 48.12 715 VAL A C 1
ATOM 5231 O O . VAL A 1 715 ? -48.253 5.340 45.517 1.00 48.12 715 VAL A O 1
ATOM 5234 N N . ASP A 1 716 ? -50.239 5.404 44.442 1.00 45.72 716 ASP A N 1
ATOM 5235 C CA . ASP A 1 716 ? -49.821 6.295 43.362 1.00 45.72 716 ASP A CA 1
ATOM 5236 C C . ASP A 1 716 ? -49.811 7.724 43.909 1.00 45.72 716 ASP A C 1
ATOM 5238 O O . ASP A 1 716 ? -50.856 8.305 44.200 1.00 45.72 716 ASP A O 1
ATOM 5242 N N . LEU A 1 717 ? -48.613 8.263 44.120 1.00 47.59 717 LEU A N 1
ATOM 5243 C CA . LEU A 1 717 ? -48.423 9.613 44.643 1.00 47.59 717 LEU A CA 1
ATOM 5244 C C . LEU A 1 717 ? -48.446 10.674 43.529 1.00 47.59 717 LEU A C 1
ATOM 5246 O O . LEU A 1 717 ? -48.180 11.843 43.804 1.00 47.59 717 LEU A O 1
ATOM 5250 N N . THR A 1 718 ? -48.758 10.304 42.279 1.00 41.03 718 THR A N 1
ATOM 5251 C CA . THR A 1 71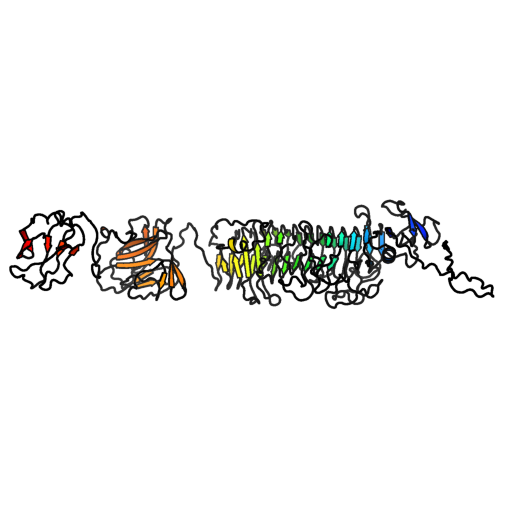8 ? -48.901 11.278 41.192 1.00 41.03 718 THR A CA 1
ATOM 5252 C C . THR A 1 718 ? -50.315 11.828 41.089 1.00 41.03 718 THR A C 1
ATOM 5254 O O . THR A 1 718 ? -51.207 11.266 40.463 1.00 41.03 718 THR A O 1
ATOM 5257 N N . GLY A 1 719 ? -50.500 13.009 41.669 1.00 36.53 719 GLY A N 1
ATOM 5258 C CA . GLY A 1 719 ? -51.591 13.908 41.323 1.00 36.53 719 GLY A CA 1
ATOM 5259 C C . GLY A 1 719 ? -51.030 15.312 41.085 1.00 36.53 719 GLY A C 1
ATOM 5260 O O . GLY A 1 719 ? -50.116 15.704 41.806 1.00 36.53 719 GLY A O 1
ATOM 5261 N N . PRO A 1 720 ? -51.536 16.076 40.098 1.00 38.91 720 PRO A N 1
ATOM 5262 C CA . PRO A 1 720 ? -51.132 17.467 39.901 1.00 38.91 720 PRO A CA 1
ATOM 5263 C C . PRO A 1 720 ? -51.531 18.267 41.140 1.00 38.91 720 PRO A C 1
ATOM 5265 O O . PRO A 1 720 ? -52.728 18.425 41.329 1.00 38.91 720 PRO A O 1
ATOM 5268 N N . ASP A 1 721 ? -50.559 18.668 41.972 1.00 39.44 721 ASP A N 1
ATOM 5269 C CA . ASP A 1 721 ? -50.508 19.601 43.126 1.00 39.44 721 ASP A CA 1
ATOM 5270 C C . ASP A 1 721 ? -51.797 19.946 43.923 1.00 39.44 721 ASP A C 1
ATOM 5272 O O . ASP A 1 721 ? -51.841 20.907 44.682 1.00 39.44 721 ASP A O 1
ATOM 5276 N N . SER A 1 722 ? -52.893 19.209 43.771 1.00 37.28 722 SER A N 1
ATOM 5277 C CA . SER A 1 722 ? -54.254 19.590 44.179 1.00 37.28 722 SER A CA 1
ATOM 5278 C C . SER A 1 722 ? -55.122 18.384 44.553 1.00 37.28 722 SER A C 1
ATOM 5280 O O . SER A 1 722 ? -56.324 18.529 44.761 1.00 37.28 722 SER A O 1
ATOM 5282 N N . GLY A 1 723 ? -54.550 17.179 44.616 1.00 41.19 723 GLY A N 1
ATOM 5283 C CA . GLY A 1 723 ? -55.333 15.957 44.785 1.00 41.19 723 GLY A CA 1
ATOM 5284 C C . GLY A 1 723 ? -54.510 14.735 45.161 1.00 41.19 723 GLY A C 1
ATOM 5285 O O . GLY A 1 723 ? -54.579 13.728 44.466 1.00 41.19 723 GLY A O 1
ATOM 5286 N N . MET A 1 724 ? -53.756 14.799 46.263 1.00 38.44 724 MET A N 1
ATOM 5287 C CA . MET A 1 724 ? -53.356 13.563 46.939 1.00 38.44 724 MET A CA 1
ATOM 5288 C C . MET A 1 724 ? -54.617 12.894 47.504 1.00 38.44 724 MET A C 1
ATOM 5290 O O . MET A 1 724 ? -55.242 13.431 48.420 1.00 38.44 724 MET A O 1
ATOM 5294 N N . ASP A 1 725 ? -54.994 11.725 46.983 1.00 41.19 725 ASP A N 1
ATOM 5295 C CA . ASP A 1 725 ? -56.002 10.875 47.621 1.00 41.19 725 ASP A CA 1
ATOM 5296 C C . ASP A 1 725 ? -55.378 10.177 48.838 1.00 41.19 725 ASP A C 1
ATOM 5298 O O . ASP A 1 725 ? -54.876 9.054 48.784 1.00 41.19 725 ASP A O 1
ATOM 5302 N N . LEU A 1 726 ? -55.382 10.890 49.963 1.00 42.47 726 LEU A N 1
ATOM 5303 C CA . LEU A 1 726 ? -54.856 10.409 51.240 1.00 42.47 726 LEU A CA 1
ATOM 5304 C C . LEU A 1 726 ? -55.802 9.417 51.938 1.00 42.47 726 LEU A C 1
ATOM 5306 O O . LEU A 1 726 ? -55.477 8.940 53.024 1.00 42.47 726 LEU A O 1
ATOM 5310 N N . SER A 1 727 ? -56.954 9.069 51.346 1.00 39.38 727 SER A N 1
ATOM 5311 C CA . SER A 1 727 ? -57.915 8.137 51.958 1.00 39.38 727 SER A CA 1
ATOM 5312 C C . SER A 1 727 ? -57.379 6.703 52.075 1.00 39.38 727 SER A C 1
ATOM 5314 O O . SER A 1 727 ? -57.857 5.929 52.906 1.00 39.38 727 SER A O 1
ATOM 5316 N N . ALA A 1 728 ? -56.346 6.365 51.296 1.00 36.59 728 ALA A N 1
ATOM 5317 C CA . ALA A 1 728 ? -55.640 5.088 51.357 1.00 36.59 728 ALA A CA 1
ATOM 5318 C C . ALA A 1 728 ? -54.461 5.073 52.355 1.00 36.59 728 ALA A C 1
ATOM 5320 O O . ALA A 1 728 ? -53.902 4.006 52.619 1.00 36.59 728 ALA A O 1
ATOM 5321 N N . ILE A 1 729 ? -54.081 6.224 52.929 1.00 37.88 729 ILE A N 1
ATOM 5322 C CA . ILE A 1 729 ? -52.931 6.358 53.834 1.00 37.88 729 ILE A CA 1
ATOM 5323 C C . ILE A 1 729 ? -53.425 6.448 55.283 1.00 37.88 729 ILE A C 1
ATOM 5325 O O . ILE A 1 729 ? -53.995 7.447 55.720 1.00 37.88 729 ILE A O 1
ATOM 5329 N N . ALA A 1 730 ? -53.188 5.393 56.065 1.00 31.86 730 ALA A N 1
ATOM 5330 C CA . ALA A 1 730 ? -53.512 5.375 57.488 1.00 31.86 730 ALA A CA 1
ATOM 5331 C C . ALA A 1 730 ? -52.473 6.174 58.299 1.00 31.86 730 ALA A C 1
ATOM 5333 O O . ALA A 1 730 ? -51.461 5.631 58.739 1.00 31.86 730 ALA A O 1
ATOM 5334 N N . GLY A 1 731 ? -52.770 7.456 58.526 1.00 32.50 731 GLY A N 1
ATOM 5335 C CA . GLY A 1 731 ? -52.061 8.331 59.461 1.00 32.50 731 GLY A CA 1
ATOM 5336 C C . GLY A 1 731 ? -51.119 9.325 58.787 1.00 32.50 731 GLY A C 1
ATOM 5337 O O . GLY A 1 731 ? -50.042 8.960 58.326 1.00 32.50 731 GLY A O 1
ATOM 5338 N N . TYR A 1 732 ? -51.490 10.607 58.811 1.00 34.81 732 TYR A N 1
ATOM 5339 C CA . TYR A 1 732 ? -50.546 11.700 58.601 1.00 34.81 732 TYR A CA 1
ATOM 5340 C C . TYR A 1 732 ? -50.852 12.878 59.532 1.00 34.81 732 TYR A C 1
ATOM 5342 O O . TYR A 1 732 ? -52.008 13.147 59.853 1.00 34.81 732 TYR A O 1
ATOM 5350 N N . VAL A 1 733 ? -49.793 13.572 59.954 1.00 29.39 733 VAL A N 1
ATOM 5351 C CA . VAL A 1 733 ? -49.819 14.845 60.684 1.00 29.39 733 VAL A CA 1
ATOM 5352 C C . VAL A 1 733 ? -49.123 15.861 59.787 1.00 29.39 733 VAL A C 1
ATOM 5354 O O . VAL A 1 733 ? -47.915 15.765 59.575 1.00 29.39 733 VAL A O 1
ATOM 5357 N N . PHE A 1 734 ? -49.852 16.842 59.260 1.00 36.38 734 PHE A N 1
ATOM 5358 C CA . PHE A 1 734 ? -49.208 18.004 58.651 1.00 36.38 734 PHE A CA 1
ATOM 5359 C C . PHE A 1 734 ? -48.702 18.914 59.774 1.00 36.38 734 PHE A C 1
ATOM 5361 O O . PHE A 1 734 ? -49.463 19.662 60.380 1.00 36.38 734 PHE A O 1
ATOM 5368 N N . GLY A 1 735 ? -47.410 18.814 60.084 1.00 32.97 735 GLY A N 1
ATOM 5369 C CA . GLY A 1 735 ? -46.698 19.809 60.880 1.00 32.97 735 GLY A CA 1
ATOM 5370 C C . GLY A 1 735 ? -46.310 20.986 59.992 1.00 32.97 735 GLY A C 1
ATOM 5371 O O . GLY A 1 735 ? -45.203 21.015 59.469 1.00 32.97 735 GLY A O 1
ATOM 5372 N N . GLY A 1 736 ? -47.232 21.921 59.793 1.00 32.12 736 GLY A N 1
ATOM 5373 C CA . GLY A 1 736 ? -47.020 23.135 59.009 1.00 32.12 736 GLY A CA 1
ATOM 5374 C C . GLY A 1 736 ? -48.311 23.942 58.912 1.00 32.12 736 GLY A C 1
ATOM 5375 O O . GLY A 1 736 ? -49.390 23.356 58.869 1.00 32.12 736 GLY A O 1
ATOM 5376 N N . ASP A 1 737 ? -48.179 25.267 58.949 1.00 37.53 737 ASP A N 1
ATOM 5377 C CA . ASP A 1 737 ? -49.256 26.265 58.924 1.00 37.53 737 ASP A CA 1
ATOM 5378 C C . ASP A 1 737 ? -50.307 25.926 57.844 1.00 37.53 737 ASP A C 1
ATOM 5380 O O . ASP A 1 737 ? -49.988 25.854 56.656 1.00 37.53 737 ASP A O 1
ATOM 5384 N N . GLN A 1 738 ? -51.545 25.630 58.254 1.00 41.75 738 GLN A N 1
ATOM 5385 C CA . GLN A 1 738 ? -52.632 25.276 57.333 1.00 41.75 738 GLN A CA 1
ATOM 5386 C C . GLN A 1 738 ? -53.119 26.560 56.648 1.00 41.75 738 GLN A C 1
ATOM 5388 O O . GLN A 1 738 ? -53.825 27.367 57.248 1.00 41.75 738 GLN A O 1
ATOM 5393 N N . GLY A 1 739 ? -52.682 26.761 55.404 1.00 42.00 739 GLY A N 1
ATOM 5394 C CA . GLY A 1 739 ? -52.946 27.958 54.608 1.00 42.00 739 GLY A CA 1
ATOM 5395 C C . GLY A 1 739 ? -54.389 28.122 54.112 1.00 42.00 739 GLY A C 1
ATOM 5396 O O . GLY A 1 739 ? -55.244 27.252 54.260 1.00 42.00 739 GLY A O 1
ATOM 5397 N N . THR A 1 740 ? -54.635 29.275 53.484 1.00 37.91 740 THR A N 1
ATOM 5398 C CA . THR A 1 740 ? -55.890 29.683 52.836 1.00 37.91 740 THR A CA 1
ATOM 5399 C C . THR A 1 740 ? -56.394 28.646 51.818 1.00 37.91 740 THR A C 1
ATOM 5401 O O . THR A 1 740 ? -55.720 28.376 50.824 1.00 37.91 740 THR A O 1
ATOM 5404 N N . TYR A 1 741 ? -57.604 28.113 52.029 1.00 48.00 741 TYR A N 1
ATOM 5405 C CA . TYR A 1 741 ? -58.292 27.189 51.114 1.00 48.00 741 TYR A CA 1
ATOM 5406 C C . TYR A 1 741 ? -59.214 27.945 50.143 1.00 48.00 741 TYR A C 1
ATOM 5408 O O . TYR A 1 741 ? -60.024 28.769 50.563 1.00 48.00 741 TYR A O 1
ATOM 5416 N N . ASN A 1 742 ? -59.116 27.649 48.842 1.00 43.66 742 ASN A N 1
ATOM 5417 C CA . ASN A 1 742 ? -59.873 28.328 47.786 1.00 43.66 742 ASN A CA 1
ATOM 5418 C C . ASN A 1 742 ? -60.462 27.295 46.800 1.00 43.66 742 ASN A C 1
ATOM 5420 O O . ASN A 1 742 ? -59.825 26.932 45.811 1.00 43.66 742 ASN A O 1
ATOM 5424 N N . GLY A 1 743 ? -61.651 26.756 47.093 1.00 43.22 743 GLY A N 1
ATOM 5425 C CA . GLY A 1 743 ? -62.318 25.780 46.224 1.00 43.22 743 GLY A CA 1
ATOM 5426 C C . GLY A 1 743 ? -63.701 25.338 46.714 1.00 43.22 743 GLY A C 1
ATOM 5427 O O . GLY A 1 743 ? -63.927 25.178 47.908 1.00 43.22 743 GLY A O 1
ATOM 5428 N N . VAL A 1 744 ? -64.624 25.130 45.770 1.00 41.16 744 VAL A N 1
ATOM 5429 C CA . VAL A 1 744 ? -66.017 24.703 45.998 1.00 41.16 744 VAL A CA 1
ATOM 5430 C C . VAL A 1 744 ? -66.068 23.182 46.171 1.00 41.16 744 VAL A C 1
ATOM 5432 O O . VAL A 1 744 ? -65.721 22.455 45.240 1.00 41.16 744 VAL A O 1
ATOM 5435 N N . GLN A 1 745 ? -66.533 22.681 47.321 1.00 46.47 745 GLN A N 1
ATOM 5436 C CA . GLN A 1 745 ? -66.800 21.251 47.520 1.00 46.47 745 GLN A CA 1
ATOM 5437 C C . GLN A 1 745 ? -68.135 20.978 48.211 1.00 46.47 745 GLN A C 1
ATOM 5439 O O . GLN A 1 745 ? -68.571 21.712 49.087 1.00 46.47 745 GLN A O 1
ATOM 5444 N N . ASN A 1 746 ? -68.745 19.866 47.797 1.00 43.81 746 ASN A N 1
ATOM 5445 C CA . ASN A 1 746 ? -70.054 19.383 48.220 1.00 43.81 746 ASN A CA 1
ATOM 5446 C C . ASN A 1 746 ? -69.907 18.022 48.938 1.00 43.81 746 ASN A C 1
ATOM 5448 O O . ASN A 1 746 ? -70.461 17.013 48.497 1.00 43.81 746 ASN A O 1
ATOM 5452 N N . ILE A 1 747 ? -69.072 17.963 49.985 1.00 45.25 747 ILE A N 1
ATOM 5453 C CA . ILE A 1 747 ? -68.805 16.739 50.763 1.00 45.25 747 ILE A CA 1
ATOM 5454 C C . ILE A 1 747 ? -69.141 16.979 52.244 1.00 45.25 747 ILE A C 1
ATOM 5456 O O . ILE A 1 747 ? -68.686 17.974 52.801 1.00 45.25 747 ILE A O 1
ATOM 5460 N N . PRO A 1 748 ? -69.888 16.081 52.919 1.00 44.62 748 PRO A N 1
ATOM 5461 C CA . PRO A 1 748 ? -70.137 16.180 54.356 1.00 44.62 748 PRO A CA 1
ATOM 5462 C C . PRO A 1 748 ? -68.831 16.018 55.155 1.00 44.62 748 PRO A C 1
ATOM 5464 O O . PRO A 1 748 ? -68.290 14.917 55.255 1.00 44.62 748 PRO A O 1
ATOM 5467 N N . ILE A 1 749 ? -68.322 17.106 55.735 1.00 46.00 749 ILE A N 1
ATOM 5468 C CA . ILE A 1 749 ? -67.161 17.099 56.641 1.00 46.00 749 ILE A CA 1
ATOM 5469 C C . ILE A 1 749 ? -67.660 16.859 58.075 1.00 46.00 749 ILE A C 1
ATOM 5471 O O . ILE A 1 749 ? -68.586 17.524 58.527 1.00 46.00 749 ILE A O 1
ATOM 5475 N N . ALA A 1 750 ? -67.058 15.934 58.827 1.00 45.75 750 ALA A N 1
ATOM 5476 C CA . ALA A 1 750 ? -67.244 15.868 60.279 1.00 45.75 750 ALA A CA 1
ATOM 5477 C C . ALA A 1 750 ? -66.218 16.794 60.951 1.00 45.75 750 ALA A C 1
ATOM 5479 O O . ALA A 1 750 ? -65.017 16.571 60.812 1.00 45.75 750 ALA A O 1
ATOM 5480 N N . PHE A 1 751 ? -66.677 17.832 61.654 1.00 53.31 751 PHE A N 1
ATOM 5481 C CA . PHE A 1 751 ? -65.804 18.816 62.300 1.00 53.31 751 PHE A CA 1
ATOM 5482 C C . PHE A 1 751 ? -65.716 18.512 63.801 1.00 53.31 751 PHE A C 1
ATOM 5484 O O . PHE A 1 751 ? -66.717 18.613 64.513 1.00 53.31 751 PHE A O 1
ATOM 5491 N N . ASN A 1 752 ? -64.530 18.127 64.278 1.00 52.78 752 ASN A N 1
ATOM 5492 C CA . ASN A 1 752 ? -64.221 18.036 65.706 1.00 52.78 752 ASN A CA 1
ATOM 5493 C C . ASN A 1 752 ? -63.212 19.131 66.046 1.00 52.78 752 ASN A C 1
ATOM 5495 O O . ASN A 1 752 ? -62.064 19.069 65.610 1.00 52.78 752 ASN A O 1
ATOM 5499 N N . VAL A 1 753 ? -63.646 20.126 66.820 1.00 55.28 753 VAL A N 1
ATOM 5500 C CA . VAL A 1 753 ? -62.748 21.157 67.353 1.00 55.28 753 VAL A CA 1
ATOM 5501 C C . VAL A 1 753 ? -62.055 20.601 68.593 1.00 55.28 753 VAL A C 1
ATOM 5503 O O . VAL A 1 753 ? -62.718 20.351 69.602 1.00 55.28 753 VAL A O 1
ATOM 5506 N N . ASP A 1 754 ? -60.739 20.414 68.513 1.00 52.38 754 ASP A N 1
ATOM 5507 C CA . ASP A 1 754 ? -59.901 20.081 69.665 1.00 52.38 754 ASP A CA 1
ATOM 5508 C C . ASP A 1 754 ? -59.344 21.384 70.274 1.00 52.38 754 ASP A C 1
ATOM 5510 O O . ASP A 1 754 ? -58.823 22.239 69.557 1.00 52.38 754 ASP A O 1
ATOM 5514 N N . ASP A 1 755 ? -59.486 21.553 71.590 1.00 55.06 755 ASP A N 1
ATOM 5515 C CA . ASP A 1 755 ? -58.964 22.675 72.393 1.00 55.06 755 ASP A CA 1
ATOM 5516 C C . ASP A 1 755 ? -59.568 24.093 72.169 1.00 55.06 755 ASP A C 1
ATOM 5518 O O . ASP A 1 755 ? -58.890 25.058 71.810 1.00 55.06 755 ASP A O 1
ATOM 5522 N N . ILE A 1 756 ? -60.841 24.302 72.544 1.00 59.94 756 ILE A N 1
ATOM 5523 C CA . ILE A 1 756 ? -61.389 25.669 72.711 1.00 59.94 756 ILE A CA 1
ATOM 5524 C C . ILE A 1 756 ? -60.825 26.308 74.006 1.00 59.94 756 ILE A C 1
ATOM 5526 O O . ILE A 1 756 ? -61.043 25.783 75.100 1.00 59.94 756 ILE A O 1
ATOM 5530 N N . SER A 1 757 ? -60.124 27.453 73.910 1.00 59.59 757 SER A N 1
ATOM 5531 C CA . SER A 1 757 ? -59.533 28.188 75.054 1.00 59.59 757 SER A CA 1
ATOM 5532 C C . SER A 1 757 ? -59.779 29.713 75.010 1.00 59.59 757 SER A C 1
ATOM 5534 O O . SER A 1 757 ? -60.300 30.239 74.030 1.00 59.59 757 SER A O 1
ATOM 5536 N N . THR A 1 758 ? -59.424 30.452 76.078 1.00 52.28 758 THR A N 1
ATOM 5537 C CA . THR A 1 758 ? -59.650 31.915 76.209 1.00 52.28 758 THR A CA 1
ATOM 5538 C C . THR A 1 758 ? -58.897 32.775 75.192 1.00 52.28 758 THR A C 1
ATOM 5540 O O . THR A 1 758 ? -59.213 33.956 75.055 1.00 52.28 758 THR A O 1
ATOM 5543 N N . SER A 1 759 ? -57.895 32.229 74.502 1.00 52.31 759 SER A N 1
ATOM 5544 C CA . SER A 1 759 ? -57.249 32.895 73.376 1.00 52.31 759 SER A CA 1
ATOM 5545 C C . SER A 1 759 ? -57.770 32.266 72.093 1.00 52.31 759 SER A C 1
ATOM 5547 O O . SER A 1 759 ? -57.323 31.183 71.719 1.00 52.31 759 SER A O 1
ATOM 5549 N N . SER A 1 760 ? -58.700 32.944 71.421 1.00 53.28 760 SER A N 1
ATOM 5550 C CA . SER A 1 760 ? -59.078 32.682 70.030 1.00 53.28 760 SER A CA 1
ATOM 5551 C C . SER A 1 760 ? -57.887 32.972 69.106 1.00 53.28 760 SER A C 1
ATOM 5553 O O . SER A 1 760 ? -57.877 33.952 68.360 1.00 53.28 760 SER A O 1
ATOM 5555 N N . LEU A 1 761 ? -56.825 32.175 69.223 1.00 48.84 761 LEU A N 1
ATOM 5556 C CA . LEU A 1 761 ? -55.779 32.140 68.219 1.00 48.84 761 LEU A CA 1
ATOM 5557 C C . LEU A 1 761 ? -56.422 31.588 66.935 1.00 48.84 761 LEU A C 1
ATOM 5559 O O . LEU A 1 761 ? -57.197 30.634 67.032 1.00 48.84 761 LEU A O 1
ATOM 5563 N N . PRO A 1 762 ? -56.102 32.139 65.751 1.00 50.31 762 PRO A N 1
ATOM 5564 C CA . PRO A 1 762 ? -56.622 31.671 64.458 1.00 50.31 762 PRO A CA 1
ATOM 5565 C C . PRO A 1 762 ? -56.447 30.162 64.199 1.00 50.31 762 PRO A C 1
ATOM 5567 O O . PRO A 1 762 ? -57.085 29.607 63.317 1.00 50.31 762 PRO A O 1
ATOM 5570 N N . ALA A 1 763 ? -55.619 29.483 64.997 1.00 46.59 763 ALA A N 1
ATOM 5571 C CA . ALA A 1 763 ? -55.229 28.085 64.856 1.00 46.59 763 ALA A CA 1
ATOM 5572 C C . ALA A 1 763 ? -56.352 27.037 65.048 1.00 46.59 763 ALA A C 1
ATOM 5574 O O . ALA A 1 763 ? -56.097 25.861 64.808 1.00 46.59 763 ALA A O 1
ATOM 5575 N N . SER A 1 764 ? -57.568 27.425 65.457 1.00 55.19 764 SER A N 1
ATOM 5576 C CA . SER A 1 764 ? -58.729 26.511 65.565 1.00 55.19 764 SER A CA 1
ATOM 5577 C C . SER A 1 764 ? -59.921 26.928 64.690 1.00 55.19 764 SER A C 1
ATOM 5579 O O . SER A 1 764 ? -61.005 26.362 64.831 1.00 55.19 764 SER A O 1
ATOM 5581 N N . GLN A 1 765 ? -59.752 27.936 63.824 1.00 69.44 765 GLN A N 1
ATOM 5582 C CA . GLN A 1 765 ? -60.803 28.458 62.945 1.00 69.44 765 GLN A CA 1
ATOM 5583 C C . GLN A 1 765 ? -60.554 28.009 61.508 1.00 69.44 765 GLN A C 1
ATOM 5585 O O . GLN A 1 765 ? -59.429 28.083 61.020 1.00 69.44 765 GLN A O 1
ATOM 5590 N N . MET A 1 766 ? -61.602 27.576 60.812 1.00 68.06 766 MET A N 1
ATOM 5591 C CA . MET A 1 766 ? -61.514 27.325 59.377 1.00 68.06 766 MET A CA 1
ATOM 5592 C C . MET A 1 766 ? -61.748 28.637 58.622 1.00 68.06 766 MET A C 1
ATOM 5594 O O . MET A 1 766 ? -62.867 29.140 58.638 1.00 68.06 766 MET A O 1
ATOM 5598 N N . GLN A 1 767 ? -60.722 29.189 57.968 1.00 70.19 767 GLN A N 1
ATOM 5599 C CA . GLN A 1 767 ? -60.894 30.317 57.044 1.00 70.19 767 GLN A CA 1
ATOM 5600 C C . GLN A 1 767 ? -61.318 29.812 55.666 1.00 70.19 767 GLN A C 1
ATOM 5602 O O . GLN A 1 767 ? -60.670 28.921 55.109 1.00 70.19 767 GLN A O 1
ATOM 5607 N N . VAL A 1 768 ? -62.396 30.373 55.118 1.00 68.69 768 VAL A N 1
ATOM 5608 C CA . VAL A 1 768 ? -62.952 29.967 53.823 1.00 68.69 768 VAL A CA 1
ATOM 5609 C C . VAL A 1 768 ? -63.178 31.189 52.937 1.00 68.69 768 VAL A C 1
ATOM 5611 O O . VAL A 1 768 ? -63.795 32.157 53.365 1.00 68.69 768 VAL A O 1
ATOM 5614 N N . ASN A 1 769 ? -62.712 31.114 51.688 1.00 68.81 769 ASN A N 1
ATOM 5615 C CA . ASN A 1 769 ? -62.891 32.158 50.669 1.00 68.81 769 ASN A CA 1
ATOM 5616 C C . ASN A 1 769 ? -63.837 31.687 49.539 1.00 68.81 769 ASN A C 1
ATOM 5618 O O . ASN A 1 769 ? -63.570 31.907 48.359 1.00 68.81 769 ASN A O 1
ATOM 5622 N N . GLY A 1 770 ? -64.876 30.916 49.882 1.00 71.00 770 GLY A N 1
ATOM 5623 C CA . GLY A 1 770 ? -65.755 30.226 48.932 1.00 71.00 770 GLY A CA 1
ATOM 5624 C C . GLY A 1 770 ? -67.057 29.724 49.571 1.00 71.00 770 GLY A C 1
ATOM 5625 O O . GLY A 1 770 ? -67.181 29.683 50.793 1.00 71.00 770 GLY A O 1
ATOM 5626 N N . THR A 1 771 ? -68.038 29.304 48.757 1.00 73.12 771 THR A N 1
ATOM 5627 C CA . THR A 1 771 ? -69.324 28.761 49.256 1.00 73.12 771 THR A CA 1
ATOM 5628 C C . THR A 1 771 ? -69.092 27.560 50.180 1.00 73.12 771 THR A C 1
ATOM 5630 O O . THR A 1 771 ? -68.514 26.557 49.761 1.00 73.12 771 THR A O 1
ATOM 5633 N N . VAL A 1 772 ? -69.597 27.639 51.414 1.00 74.88 772 VAL A N 1
ATOM 5634 C CA . VAL A 1 772 ? -69.544 26.550 52.402 1.00 74.88 772 VAL A CA 1
ATOM 5635 C C . VAL A 1 772 ? -70.866 25.787 52.357 1.00 74.88 772 VAL A C 1
ATOM 5637 O O . VAL A 1 772 ? -71.854 26.297 52.867 1.00 74.88 772 VAL A O 1
ATOM 5640 N N . ASP A 1 773 ? -70.929 24.577 51.793 1.00 80.31 773 ASP A N 1
ATOM 5641 C CA . ASP A 1 773 ? -72.106 23.704 51.965 1.00 80.31 773 ASP A CA 1
ATOM 5642 C C . ASP A 1 773 ? -71.892 22.774 53.166 1.00 80.31 773 ASP A C 1
ATOM 5644 O O . ASP A 1 773 ? -71.023 21.901 53.153 1.00 80.31 773 ASP A O 1
ATOM 5648 N N . LEU A 1 774 ? -72.674 22.965 54.228 1.00 80.56 774 LEU A N 1
ATOM 5649 C CA . LEU A 1 774 ? -72.565 22.149 55.435 1.00 80.56 774 LEU A CA 1
ATOM 5650 C C . LEU A 1 774 ? -73.169 20.754 55.261 1.00 80.56 774 LEU A C 1
ATOM 5652 O O . LEU A 1 774 ? -72.854 19.878 56.060 1.00 80.56 774 LEU A O 1
ATOM 5656 N N . GLY A 1 775 ? -74.043 20.519 54.276 1.00 76.69 775 GLY A N 1
ATOM 5657 C CA . GLY A 1 775 ? -74.509 19.186 53.872 1.00 76.69 775 GLY A CA 1
ATOM 5658 C C . GLY A 1 775 ? -75.118 18.289 54.965 1.00 76.69 775 GLY A C 1
ATOM 5659 O O . GLY A 1 775 ? -75.240 17.082 54.758 1.00 76.69 775 GLY A O 1
ATOM 5660 N N . GLY A 1 776 ? -75.481 18.828 56.138 1.00 76.44 776 GLY A N 1
ATOM 5661 C CA . GLY A 1 776 ? -75.857 18.029 57.311 1.00 76.44 776 GLY A CA 1
ATOM 5662 C C . GLY A 1 776 ? -74.669 17.437 58.085 1.00 76.44 776 GLY A C 1
ATOM 5663 O O . GLY A 1 776 ? -74.806 16.395 58.723 1.00 76.44 776 GLY A O 1
ATOM 5664 N N . ALA A 1 777 ? -73.503 18.077 58.052 1.00 78.19 777 ALA A N 1
ATOM 5665 C CA . ALA A 1 777 ? -72.342 17.760 58.879 1.00 78.19 777 ALA A CA 1
ATOM 5666 C C . ALA A 1 777 ? -72.704 17.683 60.372 1.00 78.19 777 ALA A C 1
ATOM 5668 O O . ALA A 1 777 ? -73.546 18.434 60.859 1.00 78.19 777 ALA A O 1
ATOM 5669 N N . THR A 1 778 ? -72.059 16.801 61.135 1.00 80.88 778 THR A N 1
ATOM 5670 C CA . THR A 1 778 ? -72.236 16.768 62.599 1.00 80.88 778 THR A CA 1
ATOM 5671 C C . THR A 1 778 ? -71.253 17.738 63.254 1.00 80.88 778 THR A C 1
ATOM 5673 O O . THR A 1 778 ? -70.061 17.671 62.964 1.00 80.88 778 THR A O 1
ATOM 5676 N N . LEU A 1 779 ? -71.744 18.614 64.137 1.00 82.81 779 LEU A N 1
ATOM 5677 C CA . LEU A 1 779 ? -70.910 19.519 64.935 1.00 82.81 779 LEU A CA 1
ATOM 5678 C C . LEU A 1 779 ? -70.572 18.880 66.288 1.00 82.81 779 LEU A C 1
ATOM 5680 O O . LEU A 1 779 ? -71.474 18.626 67.089 1.00 82.81 779 LEU A O 1
ATOM 5684 N N . GLY A 1 780 ? -69.282 18.655 66.541 1.00 79.06 780 GLY A N 1
ATOM 5685 C CA . GLY A 1 780 ? -68.747 18.182 67.817 1.00 79.06 780 GLY A CA 1
ATOM 5686 C C . GLY A 1 780 ? -67.550 19.011 68.289 1.00 79.06 780 GLY A C 1
ATOM 5687 O O . GLY A 1 780 ? -66.972 19.797 67.537 1.00 79.06 780 GLY A O 1
ATOM 5688 N N . GLY A 1 781 ? -67.169 18.846 69.554 1.00 77.25 781 GLY A N 1
ATOM 5689 C CA . GLY A 1 781 ? -65.974 19.479 70.109 1.00 77.25 781 GLY A CA 1
ATOM 5690 C C . GLY A 1 781 ? -65.696 19.044 71.543 1.00 77.25 781 GLY A C 1
ATOM 5691 O O . GLY A 1 781 ? -66.520 18.359 72.154 1.00 77.25 781 GLY A O 1
ATOM 5692 N N . SER A 1 782 ? -64.553 19.478 72.067 1.00 78.69 782 SER A N 1
ATOM 5693 C CA . SER A 1 782 ? -64.175 19.337 73.476 1.00 78.69 782 SER A CA 1
ATOM 5694 C C . SER A 1 782 ? -63.466 20.588 74.000 1.00 78.69 782 SER A C 1
ATOM 5696 O O . SER A 1 782 ? -62.855 21.353 73.251 1.00 78.69 782 SER A O 1
ATOM 5698 N N . PHE A 1 783 ? -63.549 20.816 75.309 1.00 76.00 783 PHE A N 1
ATOM 5699 C CA . PHE A 1 783 ? -62.799 21.852 76.004 1.00 76.00 783 PHE A CA 1
ATOM 5700 C C . PHE A 1 783 ? -61.477 21.318 76.521 1.00 76.00 783 PHE A C 1
ATOM 5702 O O . PHE A 1 783 ? -61.375 20.202 77.035 1.00 76.00 783 PHE A O 1
ATOM 5709 N N . ARG A 1 784 ? -60.478 22.200 76.509 1.00 77.00 784 ARG A N 1
ATOM 5710 C CA . ARG A 1 784 ? -59.239 21.957 77.233 1.00 77.00 784 ARG A CA 1
ATOM 5711 C C . ARG A 1 784 ? -59.532 21.728 78.711 1.00 77.00 784 ARG A C 1
ATOM 5713 O O . ARG A 1 784 ? -60.301 22.471 79.327 1.00 77.00 784 ARG A O 1
ATOM 5720 N N . VAL A 1 785 ? -58.866 20.749 79.321 1.00 74.06 785 VAL A N 1
ATOM 5721 C CA . VAL A 1 785 ? -59.006 20.479 80.760 1.00 74.06 785 VAL A CA 1
ATOM 5722 C C . VAL A 1 785 ? -58.745 21.756 81.570 1.00 74.06 785 VAL A C 1
ATOM 5724 O O . VAL A 1 785 ? -57.680 22.364 81.476 1.00 74.06 785 VAL A O 1
ATOM 5727 N N . GLY A 1 786 ? -59.726 22.144 82.390 1.00 76.69 786 GLY A N 1
ATOM 5728 C CA . GLY A 1 786 ? -59.665 23.338 83.240 1.00 76.69 786 GLY A CA 1
ATOM 5729 C C . GLY A 1 786 ? -60.240 24.612 82.613 1.00 76.69 786 GLY A C 1
ATOM 5730 O O . GLY A 1 786 ? -60.274 25.643 83.284 1.00 76.69 786 GLY A O 1
ATOM 5731 N N . TYR A 1 787 ? -60.723 24.553 81.372 1.00 79.50 787 TYR A N 1
ATOM 5732 C CA . TYR A 1 787 ? -61.433 25.652 80.733 1.00 79.50 787 TYR A CA 1
ATOM 5733 C C . TYR A 1 787 ? -62.951 25.524 80.925 1.00 79.50 787 TYR A C 1
ATOM 5735 O O . TYR A 1 787 ? -63.540 24.479 80.661 1.00 79.50 787 TYR A O 1
ATOM 5743 N N . ALA A 1 788 ? -63.588 26.601 81.387 1.00 81.50 788 ALA A N 1
ATOM 5744 C CA . ALA A 1 788 ? -65.038 26.713 81.492 1.00 81.50 788 ALA A CA 1
ATOM 5745 C C . ALA A 1 788 ? -65.475 28.019 80.807 1.00 81.50 788 ALA A C 1
ATOM 5747 O O . ALA A 1 788 ? -65.110 29.094 81.295 1.00 81.50 788 ALA A O 1
ATOM 5748 N N . PRO A 1 789 ? -66.221 27.956 79.691 1.00 82.00 789 PRO A N 1
ATOM 5749 C CA . PRO A 1 789 ? -66.652 29.154 78.986 1.00 82.00 789 PRO A CA 1
ATOM 5750 C C . PRO A 1 789 ? -67.621 29.960 79.851 1.00 82.00 789 PRO A C 1
ATOM 5752 O O . PRO A 1 789 ? -68.455 29.404 80.572 1.00 82.00 789 PRO A O 1
ATOM 5755 N N . THR A 1 790 ? -67.514 31.286 79.797 1.00 83.62 790 THR A N 1
ATOM 5756 C CA . THR A 1 790 ? -68.455 32.164 80.499 1.00 83.62 790 THR A CA 1
ATOM 5757 C C . THR A 1 790 ? -69.743 32.316 79.689 1.00 83.62 790 THR A C 1
ATOM 5759 O O . THR A 1 790 ? -69.736 32.279 78.458 1.00 83.62 790 THR A O 1
ATOM 5762 N N . ALA A 1 791 ? -70.884 32.480 80.369 1.00 85.69 791 ALA A N 1
ATOM 5763 C CA . ALA A 1 791 ? -72.164 32.664 79.688 1.00 85.69 791 ALA A CA 1
ATOM 5764 C C . ALA A 1 791 ? -72.117 33.907 78.780 1.00 85.69 791 ALA A C 1
ATOM 5766 O O . ALA A 1 791 ? -71.820 35.008 79.244 1.00 85.69 791 ALA A O 1
ATOM 5767 N N . GLY A 1 792 ? -72.421 33.717 77.493 1.00 84.25 792 GLY A N 1
ATOM 5768 C CA . GLY A 1 792 ? -72.358 34.763 76.468 1.00 84.25 792 GLY A CA 1
ATOM 5769 C C . GLY A 1 792 ? -71.033 34.844 75.702 1.00 84.25 792 GLY A C 1
ATOM 5770 O O . GLY A 1 792 ? -70.929 35.664 74.792 1.00 84.25 792 GLY A O 1
ATOM 5771 N N . GLN A 1 793 ? -70.039 34.010 76.024 1.00 85.00 793 GLN A N 1
ATOM 5772 C CA . GLN A 1 793 ? -68.812 33.908 75.234 1.00 85.00 793 GLN A CA 1
ATOM 5773 C C . GLN A 1 793 ? -69.097 33.317 73.842 1.00 85.00 793 GLN A C 1
ATOM 5775 O O . GLN A 1 793 ? -69.851 32.351 73.720 1.00 85.00 793 GLN A O 1
ATOM 5780 N N . GLN A 1 794 ? -68.489 33.898 72.805 1.00 85.88 794 GLN A N 1
ATOM 5781 C CA . GLN A 1 794 ? -68.666 33.500 71.405 1.00 85.88 794 GLN A CA 1
ATOM 5782 C C . GLN A 1 794 ? -67.381 32.892 70.837 1.00 85.88 794 GLN A C 1
ATOM 5784 O O . GLN A 1 794 ? -66.281 33.300 71.214 1.00 85.88 794 GLN A O 1
ATOM 5789 N N . PHE A 1 795 ? -67.540 31.944 69.912 1.00 82.00 795 PHE A N 1
ATOM 5790 C CA . PHE A 1 795 ? -66.450 31.290 69.192 1.00 82.00 795 PHE A CA 1
ATOM 5791 C C . PHE A 1 795 ? -66.817 31.208 67.711 1.00 82.00 795 PHE A C 1
ATOM 5793 O O . PHE A 1 795 ? -67.819 30.584 67.364 1.00 82.00 795 PHE A O 1
ATOM 5800 N N . THR A 1 796 ? -66.012 31.821 66.847 1.00 83.31 796 THR A N 1
ATOM 5801 C CA . THR A 1 796 ? -66.109 31.600 65.399 1.00 83.31 796 THR A CA 1
ATOM 5802 C C . THR A 1 796 ? -65.383 30.301 65.078 1.00 83.31 796 THR A C 1
ATOM 5804 O O . THR A 1 796 ? -64.209 30.170 65.418 1.00 83.31 796 THR A O 1
ATOM 5807 N N . ILE A 1 797 ? -66.088 29.344 64.477 1.00 80.69 797 ILE A N 1
ATOM 5808 C CA . ILE A 1 797 ? -65.543 28.032 64.078 1.00 80.69 797 ILE A CA 1
ATOM 5809 C C . ILE A 1 797 ? -65.245 27.965 62.574 1.00 80.69 797 ILE A C 1
ATOM 5811 O O . ILE A 1 797 ? -64.307 27.289 62.160 1.00 80.69 797 ILE A O 1
ATOM 5815 N N . ILE A 1 798 ? -66.007 28.716 61.777 1.00 80.88 798 ILE A N 1
ATOM 5816 C CA . ILE A 1 798 ? -65.815 28.921 60.341 1.00 80.88 798 ILE A CA 1
ATOM 5817 C C . ILE A 1 798 ? -65.841 30.434 60.120 1.00 80.88 798 ILE A C 1
ATOM 5819 O O . ILE A 1 798 ? -66.816 31.085 60.491 1.00 80.88 798 ILE A O 1
ATOM 5823 N N . ASP A 1 799 ? -64.764 30.979 59.568 1.00 81.75 799 ASP A N 1
ATOM 5824 C CA . ASP A 1 799 ? -64.615 32.384 59.196 1.00 81.75 799 ASP A CA 1
ATOM 5825 C C . ASP A 1 799 ? -64.676 32.476 57.667 1.00 81.75 799 ASP A C 1
ATOM 5827 O O . ASP A 1 799 ? -63.691 32.223 56.973 1.00 81.75 799 ASP A O 1
ATOM 5831 N N . ASN A 1 800 ? -65.877 32.722 57.147 1.00 79.19 800 ASN A N 1
ATOM 5832 C CA . ASN A 1 800 ? -66.125 32.888 55.718 1.00 79.19 800 ASN A CA 1
ATOM 5833 C C . ASN A 1 800 ? -65.990 34.375 55.358 1.00 79.19 800 ASN A C 1
ATOM 5835 O O . ASN A 1 800 ? -66.566 35.219 56.046 1.00 79.19 800 ASN A O 1
ATOM 5839 N N . ASP A 1 801 ? -65.284 34.709 54.279 1.00 74.62 801 ASP A N 1
ATOM 5840 C CA . ASP A 1 801 ? -64.913 36.089 53.903 1.00 74.62 801 ASP A CA 1
ATOM 5841 C C . ASP A 1 801 ? -66.081 37.008 53.462 1.00 74.62 801 ASP A C 1
ATOM 5843 O O . ASP A 1 801 ? -65.874 38.140 53.012 1.00 74.62 801 ASP A O 1
ATOM 5847 N N . ALA A 1 802 ? -67.316 36.539 53.663 1.00 66.31 802 ALA A N 1
ATOM 5848 C CA . ALA A 1 802 ? -68.598 37.196 53.425 1.00 66.31 802 ALA A CA 1
ATOM 5849 C C . ALA A 1 802 ? -68.979 37.434 51.952 1.00 66.31 802 ALA A C 1
ATOM 5851 O O . ALA A 1 802 ? -70.027 38.036 51.697 1.00 66.31 802 ALA A O 1
ATOM 5852 N N . ALA A 1 803 ? -68.194 36.963 50.977 1.00 69.81 803 ALA A N 1
ATOM 5853 C CA . ALA A 1 803 ? -68.570 37.056 49.564 1.00 69.81 803 ALA A CA 1
ATOM 5854 C C . ALA A 1 803 ? -69.526 35.930 49.126 1.00 69.81 803 ALA A C 1
ATOM 5856 O O . ALA A 1 803 ? -70.417 36.164 48.304 1.00 69.81 803 ALA A O 1
ATOM 5857 N N . ASP A 1 804 ? -69.382 34.737 49.706 1.00 72.88 804 ASP A N 1
ATOM 5858 C CA . ASP A 1 804 ? -70.129 33.533 49.342 1.00 72.88 804 ASP A CA 1
ATOM 5859 C C . ASP A 1 804 ? -71.047 33.034 50.470 1.00 72.88 804 ASP A C 1
ATOM 5861 O O . ASP A 1 804 ? -70.814 33.290 51.648 1.00 72.88 804 ASP A O 1
ATOM 5865 N N . ALA A 1 805 ? -72.116 32.307 50.131 1.00 71.25 805 ALA A N 1
ATOM 5866 C CA . ALA A 1 805 ? -73.076 31.821 51.124 1.00 71.25 805 ALA A CA 1
ATOM 5867 C C . ALA A 1 805 ? -72.554 30.596 51.902 1.00 71.25 805 ALA A C 1
ATOM 5869 O O . ALA A 1 805 ? -71.953 29.693 51.319 1.00 71.25 805 ALA A O 1
ATOM 5870 N N . VAL A 1 806 ? -72.887 30.510 53.196 1.00 75.12 806 VAL A N 1
ATOM 5871 C CA . VAL A 1 806 ? -72.952 29.221 53.904 1.00 75.12 806 VAL A CA 1
ATOM 5872 C C . VAL A 1 806 ? -74.307 28.588 53.573 1.00 75.12 806 VAL A C 1
ATOM 5874 O O . VAL A 1 806 ? -75.359 29.125 53.919 1.00 75.12 806 VAL A O 1
ATOM 5877 N N . VAL A 1 807 ? -74.305 27.479 52.843 1.00 79.12 807 VAL A N 1
ATOM 5878 C CA . VAL A 1 807 ? -75.495 26.750 52.398 1.00 79.12 807 VAL A CA 1
ATOM 5879 C C . VAL A 1 807 ? -75.719 25.542 53.314 1.00 79.12 807 VAL A C 1
ATOM 5881 O O . VAL A 1 807 ? -74.806 24.775 53.599 1.00 79.12 807 VAL A O 1
ATOM 5884 N N . GLY A 1 808 ? -76.950 25.365 53.800 1.00 83.06 808 GLY A N 1
ATOM 5885 C CA . GLY A 1 808 ? -77.303 24.281 54.725 1.00 83.06 808 GLY A CA 1
ATOM 5886 C C . GLY A 1 808 ? -76.998 24.583 56.200 1.00 83.06 808 GLY A C 1
ATOM 5887 O O . GLY A 1 808 ? -76.608 25.685 56.565 1.00 83.06 808 GLY A O 1
ATOM 5888 N N . THR A 1 809 ? -77.233 23.599 57.070 1.00 86.75 809 THR A N 1
ATOM 5889 C CA . THR A 1 809 ? -76.948 23.665 58.515 1.00 86.75 809 THR A CA 1
ATOM 5890 C C . THR A 1 809 ? -76.230 22.390 58.950 1.00 86.75 809 THR A C 1
ATOM 5892 O O . THR A 1 809 ? -76.331 21.360 58.275 1.00 86.75 809 THR A O 1
ATOM 5895 N N . PHE A 1 810 ? -75.573 22.403 60.111 1.00 87.31 810 PHE A N 1
ATOM 5896 C CA . PHE A 1 810 ? -75.185 21.159 60.776 1.00 87.31 810 PHE A CA 1
ATOM 5897 C C . PHE A 1 810 ? -76.426 20.271 61.009 1.00 87.31 810 PHE A C 1
ATOM 5899 O O . PHE A 1 810 ? -77.547 20.764 61.202 1.00 87.31 810 PHE A O 1
ATOM 5906 N N . ALA A 1 811 ? -76.247 18.949 60.974 1.00 86.94 811 ALA A N 1
ATOM 5907 C CA . ALA A 1 811 ? -77.317 17.973 61.150 1.00 86.94 811 ALA A CA 1
ATOM 5908 C C . ALA A 1 811 ? -78.054 18.194 62.473 1.00 86.94 811 ALA A C 1
ATOM 5910 O O . ALA A 1 811 ? -77.486 18.070 63.556 1.00 86.94 811 ALA A O 1
ATOM 5911 N N . GLY A 1 812 ? -79.351 18.491 62.375 1.00 88.12 812 GLY A N 1
ATOM 5912 C CA . GLY A 1 812 ? -80.228 18.659 63.533 1.00 88.12 812 GLY A CA 1
ATOM 5913 C C . GLY A 1 812 ? -80.046 19.971 64.302 1.00 88.12 812 GLY A C 1
ATOM 5914 O O . GLY A 1 812 ? -80.700 20.140 65.330 1.00 88.12 812 GLY A O 1
ATOM 5915 N N . VAL A 1 813 ? -79.219 20.903 63.815 1.00 90.12 813 VAL A N 1
ATOM 5916 C CA . VAL A 1 813 ? -78.951 22.183 64.485 1.00 90.12 813 VAL A CA 1
ATOM 5917 C C . VAL A 1 813 ? -79.309 23.346 63.546 1.00 90.12 813 VAL A C 1
ATOM 5919 O O . VAL A 1 813 ? -78.444 23.819 62.810 1.00 90.12 813 VAL A O 1
ATOM 5922 N N . PRO A 1 814 ? -80.577 23.805 63.516 1.00 90.31 814 PRO A N 1
ATOM 5923 C CA . PRO A 1 814 ? -80.973 24.967 62.711 1.00 90.31 814 PRO A CA 1
ATOM 5924 C C . PRO A 1 814 ? -80.346 26.268 63.246 1.00 90.31 814 PRO A C 1
ATOM 5926 O O . PRO A 1 814 ? -79.713 26.254 64.299 1.00 90.31 814 PRO A O 1
ATOM 5929 N N . GLU A 1 815 ? -80.536 27.398 62.556 1.00 90.88 815 GLU A N 1
ATOM 5930 C CA . GLU A 1 815 ? -80.173 28.726 63.087 1.00 90.88 815 GLU A CA 1
ATOM 5931 C C . GLU A 1 815 ? -80.792 28.938 64.477 1.00 90.88 815 GLU A C 1
ATOM 5933 O O . GLU A 1 815 ? -81.995 28.731 64.669 1.00 90.88 815 GLU A O 1
ATOM 5938 N N . GLY A 1 816 ? -79.970 29.306 65.463 1.00 90.38 816 GLY A N 1
ATOM 5939 C CA . GLY A 1 816 ? -80.387 29.403 66.863 1.00 90.38 816 GLY A CA 1
ATOM 5940 C C . GLY A 1 816 ? -80.569 28.050 67.570 1.00 90.38 816 GLY A C 1
ATOM 5941 O O . GLY A 1 816 ? -81.058 28.003 68.700 1.00 90.38 816 GLY A O 1
ATOM 5942 N N . GLY A 1 817 ? -80.204 26.942 66.924 1.00 91.12 817 GLY A N 1
ATOM 5943 C CA . GLY A 1 817 ? -80.237 25.595 67.482 1.00 91.12 817 GLY A CA 1
ATOM 5944 C C . GLY A 1 817 ? -79.180 25.395 68.566 1.00 91.12 817 GLY A C 1
ATOM 5945 O O . GLY A 1 817 ? -78.138 26.053 68.571 1.00 91.12 817 GLY A O 1
ATOM 5946 N N . SER A 1 818 ? -79.445 24.476 69.497 1.00 89.75 818 SER A N 1
ATOM 5947 C CA . SER A 1 818 ? -78.538 24.199 70.610 1.00 89.75 818 SER A CA 1
ATOM 5948 C C . SER A 1 818 ? -77.657 22.975 70.369 1.00 89.75 818 SER A C 1
ATOM 5950 O O . SER A 1 818 ? -78.175 21.923 69.997 1.00 89.75 818 SER A O 1
ATOM 5952 N N . VAL A 1 819 ? -76.368 23.072 70.698 1.00 89.69 819 VAL A N 1
ATOM 5953 C CA . VAL A 1 819 ? -75.436 21.934 70.776 1.00 89.69 819 VAL A CA 1
ATOM 5954 C C . VAL A 1 819 ? -74.867 21.830 72.190 1.00 89.69 819 VAL A C 1
ATOM 5956 O O . VAL A 1 819 ? -74.687 22.841 72.869 1.00 89.69 819 VAL A O 1
ATOM 5959 N N . THR A 1 820 ? -74.623 20.612 72.673 1.00 89.56 820 THR A N 1
ATOM 5960 C CA . THR A 1 820 ? -73.945 20.386 73.957 1.00 89.56 820 THR A CA 1
ATOM 5961 C C . THR A 1 820 ? -72.529 19.897 73.698 1.00 89.56 820 THR A C 1
ATOM 5963 O O . THR A 1 820 ? -72.350 18.840 73.102 1.00 89.56 820 THR A O 1
ATOM 5966 N N . ILE A 1 821 ? -71.543 20.658 74.165 1.00 85.44 821 ILE A N 1
ATOM 5967 C CA . ILE A 1 821 ? -70.114 20.342 74.071 1.00 85.44 821 ILE A CA 1
ATOM 5968 C C . ILE A 1 821 ? -69.592 20.222 75.502 1.00 85.44 821 ILE A C 1
ATOM 5970 O O . ILE A 1 821 ? -69.759 21.154 76.289 1.00 85.44 821 ILE A O 1
ATOM 5974 N N . ASP A 1 822 ? -69.059 19.054 75.873 1.00 84.06 822 ASP A N 1
ATOM 5975 C CA . ASP A 1 822 ? -68.562 18.744 77.226 1.00 84.06 822 ASP A CA 1
ATOM 5976 C C . ASP A 1 822 ? -69.500 19.169 78.373 1.00 84.06 822 ASP A C 1
ATOM 5978 O O . ASP A 1 822 ? -69.095 19.682 79.417 1.00 84.06 822 ASP A O 1
ATOM 5982 N N . GLY A 1 823 ? -70.802 18.955 78.170 1.00 86.38 823 GLY A N 1
ATOM 5983 C CA . GLY A 1 823 ? -71.846 19.260 79.153 1.00 86.38 823 GLY A CA 1
ATOM 5984 C C . GLY A 1 823 ? -72.290 20.726 79.207 1.00 86.38 823 GLY A C 1
ATOM 5985 O O . GLY A 1 823 ? -73.214 21.032 79.959 1.00 86.38 823 GLY A O 1
ATOM 5986 N N . GLN A 1 824 ? -71.703 21.616 78.401 1.00 85.88 824 GLN A N 1
ATOM 5987 C CA . GLN A 1 824 ? -72.105 23.021 78.285 1.00 85.88 824 GLN A CA 1
ATOM 5988 C C . GLN A 1 824 ? -72.964 23.245 77.035 1.00 85.88 824 GLN A C 1
ATOM 5990 O O . GLN A 1 824 ? -72.667 22.723 75.961 1.00 85.88 824 GLN A O 1
ATOM 5995 N N . GLY A 1 825 ? -74.045 24.017 77.173 1.00 90.25 825 GLY A N 1
ATOM 5996 C CA . GLY A 1 825 ? -74.958 24.334 76.073 1.00 90.25 825 GLY A CA 1
ATOM 5997 C C . GLY A 1 825 ? -74.524 25.571 75.286 1.00 90.25 825 GLY A C 1
ATOM 5998 O O . GLY A 1 825 ? -74.324 26.633 75.871 1.00 90.25 825 GLY A O 1
ATOM 5999 N N . PHE A 1 826 ? -74.456 25.445 73.963 1.00 90.38 826 PHE A N 1
ATOM 6000 C CA . PHE A 1 826 ? -74.178 26.529 73.018 1.00 90.38 826 PHE A CA 1
ATOM 6001 C C . PHE A 1 826 ? -75.349 26.728 72.078 1.00 90.38 826 PHE A C 1
ATOM 6003 O O . PHE A 1 826 ? -76.086 25.789 71.800 1.00 90.38 826 PHE A O 1
ATOM 6010 N N . THR A 1 827 ? -75.495 27.949 71.576 1.00 92.44 827 THR A N 1
ATOM 6011 C CA . THR A 1 827 ? -76.384 28.271 70.458 1.00 92.44 827 THR A CA 1
ATOM 6012 C C . THR A 1 827 ? -75.527 28.472 69.214 1.00 92.44 827 THR A C 1
ATOM 6014 O O . THR A 1 827 ? -74.514 29.163 69.294 1.00 92.44 827 THR A O 1
ATOM 6017 N N . VAL A 1 828 ? -75.910 27.862 68.094 1.00 90.94 828 VAL A N 1
ATOM 6018 C CA . VAL A 1 828 ? -75.207 28.001 66.811 1.00 90.94 828 VAL A CA 1
ATOM 6019 C C . VAL A 1 828 ? -75.854 29.107 65.986 1.00 90.94 828 VAL A C 1
ATOM 6021 O O . VAL A 1 828 ? -77.082 29.203 65.940 1.00 90.94 828 VAL A O 1
ATOM 6024 N N . SER A 1 829 ? -75.021 29.924 65.340 1.00 87.88 829 SER A N 1
ATOM 6025 C CA . SER A 1 829 ? -75.450 30.942 64.385 1.00 87.88 829 SER A CA 1
ATOM 6026 C C . SER A 1 829 ? -74.642 30.822 63.092 1.00 87.88 829 SER A C 1
ATOM 6028 O O . SER A 1 829 ? -73.418 30.689 63.140 1.00 87.88 829 SER A O 1
ATOM 6030 N N . TYR A 1 830 ? -75.343 30.832 61.964 1.00 84.38 830 TYR A N 1
ATOM 6031 C CA . TYR A 1 830 ? -74.846 30.846 60.595 1.00 84.38 830 TYR A CA 1
ATOM 6032 C C . TYR A 1 830 ? -75.033 32.282 60.078 1.00 84.38 830 TYR A C 1
ATOM 6034 O O . TYR A 1 830 ? -76.080 32.615 59.518 1.00 84.38 830 TYR A O 1
ATOM 6042 N N . VAL A 1 831 ? -74.070 33.158 60.383 1.00 73.81 831 VAL A N 1
ATOM 6043 C CA . VAL A 1 831 ? -74.116 34.601 60.060 1.00 73.81 831 VAL A CA 1
ATOM 6044 C C . VAL A 1 831 ? -73.472 34.887 58.716 1.00 73.81 831 VAL A C 1
ATOM 6046 O O . VAL A 1 831 ? -72.417 34.272 58.446 1.00 73.81 831 VAL A O 1
#